Protein AF-A0A0W8DNB0-F1 (afdb_monomer_lite)

Radius of gyration: 49.05 Å; chains: 1; bounding box: 120×96×160 Å

pLDDT: mean 82.88, std 13.8, range [30.47, 97.38]

Foldseek 3Di:
DDDDDDDDDDDDDDDDDDDDDDDDDDDDDDDDDDPVVVVVVVVVVVVVVVVVVVLVVCLVCVLVVVLVQLVPKDKAWLAWEWADDDPFKTFIKTKMKIATQDQFKKKKAWWKKWKFAPNHTQWIWIAHIDIDHHGIDIDIRGRIMTTGDDLVRLLVQLLCLQAPQKGKIKIWIFIWMWTAPDNNPDIHIHGRRIRIDIYMWTGQNLQQPKEFQDWAQQVFAQAWGKIWTKIKTARQTSYWYFQPAWFWKFKAQPVVHPPHTFKIKIFHGRHIQHFYFAAAEDPVQCPDDDPDRSGGRIYITIIMMITDLPDLVSLCVQVVCQQVQHKGKMKMFADPPARHPRPSCRSSRHGRIYIYIDGHDPAHQWDDKDWPDKDWDQDDVPCNLFKIKIKTKMKTWGADSNHQNKKKFWDDKWDWWFKDWPNHTQFTKTFPDKDWPGRTHHGTDITIIITTIMGGGPPSRPRVVVVVVVVVPDPDTDMDIGDDMDIDIDGNSQSVNEDPPVVLVCLQCQLVFHKDKDKDAAQDDPPNVPVVVCVVRHGDIDIDIHTHPDPPDAQKADKAWLAKEWEWDFADPVGAAPQGRIWIWIWTKIKIFGDDDPVDPFDKDFFKKWFWWWKAWPVRFTQAIWTDDIFGWDWDPDVRIIIITGGPDITTGHDNDPSNVVRNVVVVVCQQAPAFKIWIWIWADPVVQGDMFTFMQGSSGTSGHGRNTDTDTYIWGGQNNLVVVHKAWPDKAWPDDDPQKTKIKTKIKGFGQTSYKYKDAKDKKFKDAPRFTQFIKIFGIDTGDHNRDIDMTMIMTIGGGDPVRVVVNVVLVVCVVVVPAPVVHHGDMDIDGD

Secondary structure (DSSP, 8-state):
----------------------------------THHHHHHHHHHHHHHHHHHHHHHHHHHHHHHHHHHHHH-EEEEEEEEEEEEETTEEEEEEEEEEEE--SS-EEEPPEEEEEEETTEEEEEEEE--EEE-SEEEEEEEEEEEEEES-HHHHHHHHHHHHHSSEEEEEEEEEEEEEEEEGGGTEEEEEEEEEEEEEEEEE--GGG--EEEEEEE-TT-BTTB-EEEEEEEEE--SSEEEE---SBEEEEE-GGG-TT-EEEEEEE-TT--B---TTSBPPHHHHT--SSS--SBSEEEEEEEEEE-TT-HHHHHHHHHHHHTT--EEEEEEE-SS-SBS-HHHHHHHTT-EEEEEEPPPSS-SEEEEEEEEEEEPPPPTT-TTTEEEEEEEEEEEEE-TT-TTS-EEEEEEEEEEEEEETTEEEEEEEEEEEEES--EE-SEEEEEEEEEEEEEEGGGGHHHHHHHHHHTT-S---EEEEEEEEEEEEETTSTT-B--HHHHHHHHHHHTT--EEEEEE----S-TT-HHHHHHHTT-EEEEEE--S-TT--SEEEEEEEEEEEEEEEPPTTS--SS-SEEEEEEEEEEEEE---TT-----EEEEEEEEEEEE-TT--EEEEEE---EEEEEE-STT-EEEEE--S-EEEE--SHHHHHHHHHHHHHHHH-SSEEE-EEE--TTTT-EEEEEEEETTEEEE---B--EE--EEE--GGGBTTBPEEEEEEEEEEETTEEEEEEEEEEE--SSEEEEEEEEEEEEEETTEEEEEEEEEEEEE--TT-EEEEEEEEEE---TTTHHHHHHHHHHHHTT--BTTBPPP-EEE--

Structure (mmCIF, N/CA/C/O backbone):
data_AF-A0A0W8DNB0-F1
#
_entry.id   AF-A0A0W8DNB0-F1
#
loop_
_atom_site.group_PDB
_atom_site.id
_atom_site.type_symbol
_atom_site.label_atom_id
_atom_site.label_alt_id
_atom_site.label_comp_id
_atom_site.label_asym_id
_atom_site.label_entity_id
_atom_site.label_seq_id
_atom_site.pdbx_PDB_ins_code
_atom_site.Cartn_x
_atom_site.Cartn_y
_atom_site.Cartn_z
_atom_site.occupancy
_atom_site.B_iso_or_equiv
_atom_site.auth_seq_id
_atom_site.auth_comp_id
_atom_site.auth_asym_id
_atom_site.auth_atom_id
_atom_site.pdbx_PDB_model_num
ATOM 1 N N . MET A 1 1 ? -67.994 36.154 19.425 1.00 36.25 1 MET A N 1
ATOM 2 C CA . MET A 1 1 ? -67.896 34.741 19.024 1.00 36.25 1 MET A CA 1
ATOM 3 C C . MET A 1 1 ? -67.054 34.034 20.073 1.00 36.25 1 MET A C 1
ATOM 5 O O . MET A 1 1 ? -65.866 33.839 19.853 1.00 36.25 1 MET A O 1
ATOM 9 N N . GLU A 1 2 ? -67.539 33.910 21.318 1.00 32.44 2 GLU A N 1
ATOM 10 C CA . GLU A 1 2 ? -68.837 33.297 21.737 1.00 32.44 2 GLU A CA 1
ATOM 11 C C . GLU A 1 2 ? -68.783 31.785 21.433 1.00 32.44 2 GLU A C 1
ATOM 13 O O . GLU A 1 2 ? -68.418 31.424 20.315 1.00 32.44 2 GLU A O 1
ATOM 18 N N . ASP A 1 3 ? -68.984 30.859 22.377 1.00 34.81 3 ASP A N 1
ATOM 19 C CA . ASP A 1 3 ? -69.697 30.895 23.677 1.00 34.81 3 ASP A CA 1
ATOM 20 C C . ASP A 1 3 ? -69.037 29.959 24.726 1.00 34.81 3 ASP A C 1
ATOM 22 O O . ASP A 1 3 ? -68.178 29.158 24.354 1.00 34.81 3 ASP A O 1
ATOM 26 N N . GLU A 1 4 ? -69.445 29.855 26.002 1.00 36.34 4 GLU A N 1
ATOM 27 C CA . GLU A 1 4 ? -69.927 30.776 27.069 1.00 36.34 4 GLU A CA 1
ATOM 28 C C . GLU A 1 4 ? -70.228 29.891 28.326 1.00 36.34 4 GLU A C 1
ATOM 30 O O . GLU A 1 4 ? -70.378 28.681 28.156 1.00 36.34 4 GLU A O 1
ATOM 35 N N . LEU A 1 5 ? -70.377 30.475 29.538 1.00 33.81 5 LEU A N 1
ATOM 36 C CA . LEU A 1 5 ? -71.023 29.894 30.758 1.00 33.81 5 LEU A CA 1
ATOM 37 C C . LEU A 1 5 ? -70.303 28.669 31.421 1.00 33.81 5 LEU A C 1
ATOM 39 O O . LEU A 1 5 ? -69.707 27.844 30.740 1.00 33.81 5 LEU A O 1
ATOM 43 N N . ASP A 1 6 ? -70.298 28.378 32.735 1.00 34.47 6 ASP A N 1
ATOM 44 C CA . ASP A 1 6 ? -70.743 29.000 34.010 1.00 34.47 6 ASP A CA 1
ATOM 45 C C . ASP A 1 6 ? -70.185 28.123 35.190 1.00 34.47 6 ASP A C 1
ATOM 47 O O . ASP A 1 6 ? -69.658 27.043 34.919 1.00 34.47 6 ASP A O 1
ATOM 51 N N . LEU A 1 7 ? -70.222 28.407 36.510 1.00 35.59 7 LEU A N 1
ATOM 52 C CA . LEU A 1 7 ? -70.655 29.537 37.364 1.00 35.59 7 LEU A CA 1
ATOM 53 C C . LEU A 1 7 ? -69.947 29.425 38.752 1.00 35.59 7 LEU A C 1
ATOM 55 O O . LEU A 1 7 ? -69.983 28.347 39.337 1.00 35.59 7 LEU A O 1
ATOM 59 N N . ASP A 1 8 ? -69.413 30.536 39.289 1.00 34.78 8 ASP A N 1
ATOM 60 C CA . ASP A 1 8 ? -69.396 30.941 40.729 1.00 34.78 8 ASP A CA 1
ATOM 61 C C . ASP A 1 8 ? -68.816 30.002 41.856 1.00 34.78 8 ASP A C 1
ATOM 63 O O . ASP A 1 8 ? -68.403 28.874 41.623 1.00 34.78 8 ASP A O 1
ATOM 67 N N . GLU A 1 9 ? -68.628 30.415 43.129 1.00 33.94 9 GLU A N 1
ATOM 68 C CA . GLU A 1 9 ? -69.087 31.635 43.821 1.00 33.94 9 GLU A CA 1
ATOM 69 C C . GLU A 1 9 ? -68.083 32.252 44.835 1.00 33.94 9 GLU A C 1
ATOM 71 O O . GLU A 1 9 ? -67.650 31.616 45.792 1.00 33.94 9 GLU A O 1
ATOM 76 N N . ARG A 1 10 ? -67.786 33.540 44.602 1.00 31.64 10 ARG A N 1
ATOM 77 C CA . ARG A 1 10 ? -67.569 34.710 45.500 1.00 31.64 10 ARG A CA 1
ATOM 78 C C . ARG A 1 10 ? -66.739 34.689 46.804 1.00 31.64 10 ARG A C 1
ATOM 80 O O . ARG A 1 10 ? -66.496 33.717 47.504 1.00 31.64 10 ARG A O 1
ATOM 87 N N . VAL A 1 11 ? -66.312 35.917 47.115 1.00 31.69 11 VAL A N 1
ATOM 88 C CA . VAL A 1 11 ? -65.321 36.364 48.106 1.00 31.69 11 VAL A CA 1
ATOM 89 C C . VAL A 1 11 ? -65.867 37.612 48.846 1.00 31.69 11 VAL A C 1
ATOM 91 O O . VAL A 1 11 ? -66.851 38.215 48.421 1.00 31.69 11 VAL A O 1
ATOM 94 N N . THR A 1 12 ? -65.146 38.060 49.885 1.00 31.52 12 THR A N 1
ATOM 95 C CA . THR A 1 12 ? -65.123 39.414 50.511 1.00 31.52 12 THR A CA 1
ATOM 96 C C . THR A 1 12 ? -66.127 39.807 51.616 1.00 31.52 12 THR A C 1
ATOM 98 O O . THR A 1 12 ? -67.247 40.222 51.365 1.00 31.52 12 THR A O 1
ATOM 101 N N . ALA A 1 13 ? -65.567 39.855 52.836 1.00 32.84 13 ALA A N 1
ATOM 102 C CA . ALA A 1 13 ? -65.412 41.039 53.705 1.00 32.84 13 ALA A CA 1
ATOM 103 C C . ALA A 1 13 ? -66.619 41.755 54.351 1.00 32.84 13 ALA A C 1
ATOM 105 O O . ALA A 1 13 ? -67.409 42.404 53.677 1.00 32.84 13 ALA A O 1
ATOM 106 N N . GLN A 1 14 ? -66.565 41.857 55.692 1.00 31.17 14 GLN A N 1
ATOM 107 C CA . GLN A 1 14 ? -66.915 43.071 56.452 1.00 31.17 14 GLN A CA 1
ATOM 108 C C . GLN A 1 14 ? -66.331 43.063 57.889 1.00 31.17 14 GLN A C 1
ATOM 110 O O . GLN A 1 14 ? -66.313 42.042 58.570 1.00 31.17 14 GLN A O 1
ATOM 115 N N . GLN A 1 15 ? -65.850 44.227 58.335 1.00 35.84 15 GLN A N 1
ATOM 116 C CA . GLN A 1 15 ? -65.721 44.669 59.744 1.00 35.84 15 GLN A CA 1
ATOM 117 C C . GLN A 1 15 ? -67.082 45.307 60.172 1.00 35.84 15 GLN A C 1
ATOM 119 O O . GLN A 1 15 ? -67.844 45.585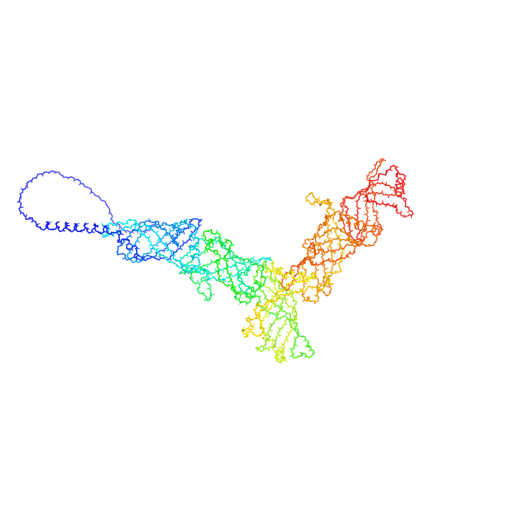 59.240 1.00 35.84 15 GLN A O 1
ATOM 124 N N . PRO A 1 16 ? -67.425 45.618 61.464 1.00 43.97 16 PRO A N 1
ATOM 125 C CA . PRO A 1 16 ? -66.554 46.363 62.405 1.00 43.97 16 PRO A CA 1
ATOM 126 C C . PRO A 1 16 ? -66.840 46.329 63.953 1.00 43.97 16 PRO A C 1
ATOM 128 O O . PRO A 1 16 ? -67.740 45.662 64.440 1.00 43.97 16 PRO A O 1
ATOM 131 N N . LEU A 1 17 ? -66.057 47.145 64.690 1.00 30.98 17 LEU A N 1
ATOM 132 C CA . LEU A 1 17 ? -66.393 48.026 65.848 1.00 30.98 17 LEU A CA 1
ATOM 133 C C . LEU A 1 17 ? -66.924 47.527 67.232 1.00 30.98 17 LEU A C 1
ATOM 135 O O . LEU A 1 17 ? -68.059 47.100 67.375 1.00 30.98 17 LEU A O 1
ATOM 139 N N . LEU A 1 18 ? -66.115 47.865 68.260 1.00 32.38 18 LEU A N 1
ATOM 140 C CA . LEU A 1 18 ? -66.414 48.558 69.546 1.00 32.38 18 LEU A CA 1
ATOM 141 C C . LEU A 1 18 ? -67.407 47.992 70.602 1.00 32.38 18 LEU A C 1
ATOM 143 O O . LEU A 1 18 ? -68.590 47.799 70.353 1.00 32.38 18 LEU A O 1
ATOM 147 N N . GLY A 1 19 ? -66.934 47.923 71.859 1.00 30.47 19 GLY A N 1
ATOM 148 C CA . GLY A 1 19 ? -67.726 47.794 73.096 1.00 30.47 19 GLY A CA 1
ATOM 149 C C . GLY A 1 19 ? -66.872 48.116 74.340 1.00 30.47 19 GLY A C 1
ATOM 150 O O . GLY A 1 19 ? -65.692 47.771 74.364 1.00 30.47 19 GLY A O 1
ATOM 151 N N . LEU A 1 20 ? -67.429 48.816 75.338 1.00 31.77 20 LEU A N 1
ATOM 152 C CA . LEU A 1 20 ? -66.705 49.465 76.450 1.00 31.77 20 LEU A CA 1
ATOM 153 C C . LEU A 1 20 ? -67.283 49.094 77.837 1.00 31.77 20 LEU A C 1
ATOM 155 O O . LEU A 1 20 ? -68.496 49.048 77.980 1.00 31.77 20 LEU A O 1
ATOM 159 N N . HIS A 1 21 ? -66.377 48.947 78.815 1.00 31.14 21 HIS A N 1
ATOM 160 C CA . HIS A 1 21 ? -66.496 49.122 80.284 1.00 31.14 21 HIS A CA 1
ATOM 161 C C . HIS A 1 21 ? -67.485 48.324 81.183 1.00 31.14 21 HIS A C 1
ATOM 163 O O . HIS A 1 21 ? -68.655 48.128 80.883 1.00 31.14 21 HIS A O 1
ATOM 169 N N . ASP A 1 22 ? -66.913 48.009 82.356 1.00 32.94 22 ASP A N 1
ATOM 170 C CA . ASP A 1 22 ? -67.428 47.991 83.739 1.00 32.94 22 ASP A CA 1
ATOM 171 C C . ASP A 1 22 ? -68.270 46.873 84.404 1.00 32.94 22 ASP A C 1
ATOM 173 O O . ASP A 1 22 ? -69.159 46.238 83.845 1.00 32.94 22 ASP A O 1
ATOM 177 N N . ASP A 1 23 ? -67.894 46.734 85.686 1.00 32.09 23 ASP A N 1
ATOM 178 C CA . ASP A 1 23 ? -68.572 46.284 86.908 1.00 32.09 23 ASP A CA 1
ATOM 179 C C . ASP A 1 23 ? -68.995 44.819 87.165 1.00 32.09 23 ASP A C 1
ATOM 181 O O . ASP A 1 23 ? -70.079 44.355 86.830 1.00 32.09 23 ASP A O 1
ATOM 185 N N . ASP A 1 24 ? -68.119 44.172 87.952 1.00 33.66 24 ASP A N 1
ATOM 186 C CA . ASP A 1 24 ? -68.368 43.669 89.323 1.00 33.66 24 ASP A CA 1
ATOM 187 C C . ASP A 1 24 ? -69.377 42.513 89.591 1.00 33.66 24 ASP A C 1
ATOM 189 O O . ASP A 1 24 ? -70.189 42.077 88.784 1.00 33.66 24 ASP A O 1
ATOM 193 N N . TYR A 1 25 ? -69.280 42.005 90.822 1.00 32.94 25 TYR A N 1
ATOM 194 C CA . TYR A 1 25 ? -70.152 41.075 91.537 1.00 32.94 25 TYR A CA 1
ATOM 195 C C . TYR A 1 25 ? -69.929 39.558 91.378 1.00 32.94 25 TYR A C 1
ATOM 197 O O . TYR A 1 25 ? -70.536 38.827 90.597 1.00 32.94 25 TYR A O 1
ATOM 205 N N . ASN A 1 26 ? -69.101 39.049 92.290 1.00 40.59 26 ASN A N 1
ATOM 206 C CA . ASN A 1 26 ? -68.898 37.635 92.603 1.00 40.59 26 ASN A CA 1
ATOM 207 C C . ASN A 1 26 ? -70.011 37.102 93.532 1.00 40.59 26 ASN A C 1
ATOM 209 O O . ASN A 1 26 ? -70.263 37.706 94.576 1.00 40.59 26 ASN A O 1
ATOM 213 N N . PRO A 1 27 ? -70.566 35.900 93.276 1.00 43.16 27 PRO A N 1
ATOM 214 C CA . PRO A 1 27 ? -70.722 34.984 94.408 1.00 43.16 27 PRO A CA 1
ATOM 215 C C . PRO A 1 27 ? -70.346 33.519 94.115 1.00 43.16 27 PRO A C 1
ATOM 217 O O . PRO A 1 27 ? -71.061 32.756 93.467 1.00 43.16 27 PRO A O 1
ATOM 220 N N . ARG A 1 28 ? -69.236 33.106 94.737 1.00 43.56 28 ARG A N 1
ATOM 221 C CA . ARG A 1 28 ? -68.902 31.764 95.259 1.00 43.56 28 ARG A CA 1
ATOM 222 C C . ARG A 1 28 ? -69.912 30.635 94.956 1.00 43.56 28 ARG A C 1
ATOM 224 O O . ARG A 1 28 ? -70.885 30.449 95.686 1.00 43.56 28 ARG A O 1
ATOM 231 N N . LYS A 1 29 ? -69.530 29.707 94.070 1.00 37.59 29 LYS A N 1
ATOM 232 C CA . LYS A 1 29 ? -69.921 28.286 94.180 1.00 37.59 29 LYS A CA 1
ATOM 233 C C . LYS A 1 29 ? -68.687 27.394 94.319 1.00 37.59 29 LYS A C 1
ATOM 235 O O . LYS A 1 29 ? -67.777 27.431 93.496 1.00 37.59 29 LYS A O 1
ATOM 240 N N . ARG A 1 30 ? -68.667 26.569 95.373 1.00 46.84 30 ARG A N 1
ATOM 241 C CA . ARG A 1 30 ? -67.718 25.453 95.522 1.00 46.84 30 ARG A CA 1
ATOM 242 C C . ARG A 1 30 ? -67.986 24.424 94.419 1.00 46.84 30 ARG A C 1
ATOM 244 O O . ARG A 1 30 ? -69.111 23.948 94.315 1.00 46.84 30 ARG A O 1
ATOM 251 N N . SER A 1 31 ? -66.955 24.003 93.690 1.00 39.84 31 SER A N 1
ATOM 252 C CA . SER A 1 31 ? -66.934 22.685 93.044 1.00 39.84 31 SER A CA 1
ATOM 253 C C . SER A 1 31 ? -65.500 22.164 92.902 1.00 39.84 31 SER A C 1
ATOM 255 O O . SER A 1 31 ? -64.541 22.934 92.852 1.00 39.84 31 SER A O 1
ATOM 257 N N . ASN A 1 32 ? -65.363 20.842 92.933 1.00 44.62 32 ASN A N 1
ATOM 258 C CA . ASN A 1 32 ? -64.129 20.106 93.204 1.00 44.62 32 ASN A CA 1
ATOM 259 C C . ASN A 1 32 ? -62.984 20.353 92.204 1.00 44.62 32 ASN A C 1
ATOM 261 O O . ASN A 1 32 ? -63.179 20.353 90.991 1.00 44.62 32 ASN A O 1
ATOM 265 N N . LYS A 1 33 ? -61.744 20.404 92.719 1.00 53.56 33 LYS A N 1
ATOM 266 C CA . LYS A 1 33 ? -60.528 20.213 91.908 1.00 53.56 33 LYS A CA 1
ATOM 267 C C . LYS A 1 33 ? -60.535 18.799 91.298 1.00 53.56 33 LYS A C 1
ATOM 269 O O . LYS A 1 33 ? -60.496 17.836 92.067 1.00 53.56 33 LYS A O 1
ATOM 274 N N . PRO A 1 34 ? -60.473 18.625 89.965 1.00 49.12 34 PRO A N 1
ATOM 275 C CA . PRO A 1 34 ? -60.280 17.308 89.373 1.00 49.12 34 PRO A CA 1
ATOM 276 C C . PRO A 1 34 ? -58.808 16.884 89.504 1.00 49.12 34 PRO A C 1
ATOM 278 O O . PRO A 1 34 ? -57.924 17.366 88.792 1.00 49.12 34 PRO A O 1
ATOM 281 N N . TRP A 1 35 ? -58.560 15.932 90.405 1.00 50.34 35 TRP A N 1
ATOM 282 C CA . TRP A 1 35 ? -57.269 15.265 90.661 1.00 50.34 35 TRP A CA 1
ATOM 283 C C . TRP A 1 35 ? -56.578 14.715 89.391 1.00 50.34 35 TRP A C 1
ATOM 285 O O . TRP A 1 35 ? -55.348 14.640 89.331 1.00 50.34 35 TRP A O 1
ATOM 295 N N . TYR A 1 36 ? -57.351 14.447 88.334 1.00 53.25 36 TYR A N 1
ATOM 296 C CA . TYR A 1 36 ? -56.880 14.024 87.013 1.00 53.25 36 TYR A CA 1
ATOM 297 C C . TYR A 1 36 ? -55.858 14.978 86.362 1.00 53.25 36 TYR A C 1
ATOM 299 O O . TYR A 1 36 ? -54.862 14.501 85.821 1.00 53.25 36 TYR A O 1
ATOM 307 N N . ARG A 1 37 ? -56.019 16.312 86.456 1.00 53.62 37 ARG A N 1
ATOM 308 C CA . ARG A 1 37 ? -55.112 17.259 85.762 1.00 53.62 37 ARG A CA 1
ATOM 309 C C . ARG A 1 37 ? -53.660 17.183 86.250 1.00 53.62 37 ARG A C 1
ATOM 311 O O . ARG A 1 37 ? -52.755 17.376 85.445 1.00 53.62 37 ARG A O 1
ATOM 318 N N . ARG A 1 38 ? -53.417 16.862 87.530 1.00 55.12 38 ARG A N 1
ATOM 319 C CA . ARG A 1 38 ? -52.048 16.659 88.041 1.00 55.12 38 ARG A CA 1
ATOM 320 C C . ARG A 1 38 ? -51.444 15.347 87.550 1.00 55.12 38 ARG A C 1
ATOM 322 O O . ARG A 1 38 ? -50.300 15.374 87.124 1.00 55.12 38 ARG A O 1
ATOM 329 N N . ARG A 1 39 ? -52.203 14.241 87.539 1.00 54.66 39 ARG A N 1
ATOM 330 C CA . ARG A 1 39 ? -51.721 12.965 86.976 1.00 54.66 39 ARG A CA 1
ATOM 331 C C . ARG A 1 39 ? -51.447 13.070 85.478 1.00 54.66 39 ARG A C 1
ATOM 333 O O . ARG A 1 39 ? -50.405 12.598 85.042 1.00 54.66 39 ARG A O 1
ATOM 340 N N . LEU A 1 40 ? -52.317 13.735 84.714 1.00 54.38 40 LEU A N 1
ATOM 341 C CA . LEU A 1 40 ? -52.088 13.965 83.288 1.00 54.38 40 LEU A CA 1
ATOM 342 C C . LEU A 1 40 ? -50.825 14.809 83.059 1.00 54.38 40 LEU A C 1
ATOM 344 O O . LEU A 1 40 ? -49.989 14.405 82.266 1.00 54.38 40 LEU A O 1
ATOM 348 N N . ALA A 1 41 ? -50.635 15.902 83.810 1.00 60.34 41 ALA A N 1
ATOM 349 C CA . ALA A 1 41 ? -49.441 16.749 83.712 1.00 60.34 41 ALA A CA 1
ATOM 350 C C . ALA A 1 41 ? -48.139 16.050 84.155 1.00 60.34 41 ALA A C 1
ATOM 352 O O . ALA A 1 41 ? -47.088 16.290 83.568 1.00 60.34 41 ALA A O 1
ATOM 353 N N . THR A 1 42 ? -48.176 15.169 85.163 1.00 63.06 42 THR A N 1
ATOM 354 C CA . THR A 1 42 ? -46.996 14.369 85.534 1.00 63.06 42 THR A CA 1
ATOM 355 C C . THR A 1 42 ? -46.725 13.251 84.536 1.00 63.06 42 THR A C 1
ATOM 357 O O . THR A 1 42 ? -45.566 12.961 84.278 1.00 63.06 42 THR A O 1
ATOM 360 N N . VAL A 1 43 ? -47.757 12.639 83.944 1.00 67.88 43 VAL A N 1
ATOM 361 C CA . VAL A 1 43 ? -47.581 11.618 82.900 1.00 67.88 43 VAL A CA 1
ATOM 362 C C . VAL A 1 43 ? -47.047 12.254 81.618 1.00 67.88 43 VAL A C 1
ATOM 364 O O . VAL A 1 43 ? -46.068 11.750 81.084 1.00 67.88 43 VAL A O 1
ATOM 367 N N . THR A 1 44 ? -47.587 13.387 81.157 1.00 67.44 44 THR A N 1
ATOM 368 C CA . THR A 1 44 ? -47.017 14.105 80.004 1.00 67.44 44 THR A CA 1
ATOM 369 C C . THR A 1 44 ? -45.630 14.660 80.308 1.00 67.44 44 THR A C 1
ATOM 371 O O . THR A 1 44 ? -44.764 14.576 79.448 1.00 67.44 44 THR A O 1
ATOM 374 N N . GLY A 1 45 ? -45.372 15.147 81.526 1.00 68.94 45 GLY A N 1
ATOM 375 C CA . GLY A 1 45 ? -44.038 15.568 81.961 1.00 68.94 45 GLY A CA 1
ATOM 376 C C . GLY A 1 45 ? -43.015 14.429 81.939 1.00 68.94 45 GLY A C 1
ATOM 377 O O . GLY A 1 45 ? -41.942 14.590 81.368 1.00 68.94 45 GLY A O 1
ATOM 378 N N . VAL A 1 46 ? -43.354 13.257 82.488 1.00 74.69 46 VAL A N 1
ATOM 379 C CA . VAL A 1 46 ? -42.494 12.060 82.450 1.00 74.69 46 VAL A CA 1
ATOM 380 C C . VAL A 1 46 ? -42.321 11.547 81.021 1.00 74.69 46 VAL A C 1
ATOM 382 O O . VAL A 1 46 ? -41.200 11.234 80.640 1.00 74.69 46 VAL A O 1
ATOM 385 N N . VAL A 1 47 ? -43.378 11.518 80.203 1.00 76.50 47 VAL A N 1
ATOM 386 C CA . VAL A 1 47 ? -43.283 11.144 78.781 1.00 76.50 47 VAL A CA 1
ATOM 387 C C . VAL A 1 47 ? -42.377 12.113 78.023 1.00 76.50 47 VAL A C 1
ATOM 389 O O . VAL A 1 47 ? -41.495 11.657 77.312 1.00 76.50 47 VAL A O 1
ATOM 392 N N . LEU A 1 48 ? -42.504 13.429 78.219 1.00 77.00 48 LEU A N 1
ATOM 393 C CA . LEU A 1 48 ? -41.620 14.427 77.605 1.00 77.00 48 LEU A CA 1
ATOM 394 C C . LEU A 1 48 ? -40.166 14.292 78.077 1.00 77.00 48 LEU A C 1
ATOM 396 O O . LEU A 1 48 ? -39.256 14.454 77.270 1.00 77.00 48 LEU A O 1
ATOM 400 N N . LEU A 1 49 ? -39.932 13.952 79.347 1.00 78.50 49 LEU A N 1
ATOM 401 C CA . LEU A 1 49 ? -38.590 13.731 79.895 1.00 78.50 49 LEU A CA 1
ATOM 402 C C . LEU A 1 49 ? -37.972 12.434 79.338 1.00 78.50 49 LEU A C 1
ATOM 404 O O . LEU A 1 49 ? -36.812 12.431 78.937 1.00 78.50 49 LEU A O 1
ATOM 408 N N . VAL A 1 50 ? -38.758 11.360 79.207 1.00 79.62 50 VAL A N 1
ATOM 409 C CA . VAL A 1 50 ? -38.347 10.103 78.555 1.00 79.62 50 VAL A CA 1
ATOM 410 C C . VAL A 1 50 ? -38.116 10.300 77.053 1.00 79.62 50 VAL A C 1
ATOM 412 O O . VAL A 1 50 ? -37.125 9.794 76.535 1.00 79.62 50 VAL A O 1
ATOM 415 N N . CYS A 1 51 ? -38.955 11.074 76.358 1.00 76.56 51 CYS A N 1
ATOM 416 C CA . CYS A 1 51 ? -38.753 11.463 74.959 1.00 76.56 51 CYS A CA 1
ATOM 417 C C . CYS A 1 51 ? -37.524 12.366 74.777 1.00 76.56 51 CYS A C 1
ATOM 419 O O . CYS A 1 51 ? -36.806 12.225 73.793 1.00 76.56 51 CYS A O 1
ATOM 421 N N . GLY A 1 52 ? -37.245 13.268 75.722 1.00 76.81 52 GLY A N 1
ATOM 422 C CA . GLY A 1 52 ? -36.044 14.103 75.724 1.00 76.81 52 GLY A CA 1
ATOM 423 C C . GLY A 1 52 ? -34.771 13.288 75.963 1.00 76.81 52 GLY A C 1
ATOM 424 O O . GLY A 1 52 ? -33.795 13.441 75.232 1.00 76.81 52 GLY A O 1
ATOM 425 N N . LEU A 1 53 ? -34.792 12.365 76.929 1.00 78.62 53 LEU A N 1
ATOM 426 C CA . LEU A 1 53 ? -33.687 11.438 77.190 1.00 78.62 53 LEU A CA 1
ATOM 427 C C . LEU A 1 53 ? -33.454 10.483 76.015 1.00 78.62 53 LEU A C 1
ATOM 429 O O . LEU A 1 53 ? -32.309 10.298 75.609 1.00 78.62 53 LEU A O 1
ATOM 433 N N . SER A 1 54 ? -34.507 9.909 75.427 1.00 75.56 54 SER A N 1
ATOM 434 C CA . SER A 1 54 ? -34.363 9.038 74.258 1.00 75.56 54 SER A CA 1
ATOM 435 C C . SER A 1 54 ? -33.900 9.814 73.024 1.00 75.56 54 SER A C 1
ATOM 437 O O . SER A 1 54 ? -33.032 9.320 72.308 1.00 75.56 54 SER A O 1
ATOM 439 N N . TYR A 1 55 ? -34.357 11.056 72.821 1.00 79.94 55 TYR A N 1
ATOM 440 C CA . TYR A 1 55 ? -33.806 11.952 71.802 1.00 79.94 55 TYR A CA 1
ATOM 441 C C . TYR A 1 55 ? -32.310 12.220 72.023 1.00 79.94 55 TYR A C 1
ATOM 443 O O . TYR A 1 55 ? -31.538 12.104 71.076 1.00 79.94 55 TYR A O 1
ATOM 451 N N . LEU A 1 56 ? -31.870 12.508 73.254 1.00 77.50 56 LEU A N 1
ATOM 452 C CA . LEU A 1 56 ? -30.450 12.711 73.571 1.00 77.50 56 LEU A CA 1
ATOM 453 C C . LEU A 1 56 ? -29.609 11.447 73.330 1.00 77.50 56 LEU A C 1
ATOM 455 O O . LEU A 1 56 ? -28.529 11.537 72.747 1.00 77.50 56 LEU A O 1
ATOM 459 N N . VAL A 1 57 ? -30.107 10.265 73.709 1.00 80.44 57 VAL A N 1
ATOM 460 C CA . VAL A 1 57 ? -29.427 8.979 73.462 1.00 80.44 57 VAL A CA 1
ATOM 461 C C . VAL A 1 57 ? -29.336 8.677 71.962 1.00 80.44 57 VAL A C 1
ATOM 463 O O . VAL A 1 57 ? -28.257 8.349 71.469 1.00 80.44 57 VAL A O 1
ATOM 466 N N . VAL A 1 58 ? -30.431 8.830 71.213 1.00 77.44 58 VAL A N 1
ATOM 467 C CA . VAL A 1 58 ? -30.456 8.596 69.758 1.00 77.44 58 VAL A CA 1
ATOM 468 C C . VAL A 1 58 ? -29.586 9.619 69.022 1.00 77.44 58 VAL A C 1
ATOM 470 O O . VAL A 1 58 ? -28.804 9.233 68.157 1.00 77.44 58 VAL A O 1
ATOM 473 N N . SER A 1 59 ? -29.647 10.897 69.403 1.00 76.69 59 SER A N 1
ATOM 474 C CA . SER A 1 59 ? -28.803 11.966 68.854 1.00 76.69 59 SER A CA 1
ATOM 475 C C . SER A 1 59 ? -27.315 11.733 69.148 1.00 76.69 59 SER A C 1
ATOM 477 O O . SER A 1 59 ? -26.480 11.900 68.266 1.00 76.69 59 SER A O 1
ATOM 479 N N . SER A 1 60 ? -26.965 11.223 70.334 1.00 81.31 60 SER A N 1
ATOM 480 C CA . SER A 1 60 ? -25.587 10.831 70.670 1.00 81.31 60 SER A CA 1
ATOM 481 C C . SER A 1 60 ? -25.068 9.660 69.820 1.00 81.31 60 SER A C 1
ATOM 483 O O . SER A 1 60 ? -23.888 9.628 69.469 1.00 81.31 60 SER A O 1
ATOM 485 N N . GLN A 1 61 ? -25.927 8.698 69.464 1.00 83.62 61 GLN A N 1
ATOM 486 C CA . GLN A 1 61 ? -25.536 7.536 68.655 1.00 83.62 61 GLN A CA 1
ATOM 487 C C . GLN A 1 61 ? -25.728 7.734 67.141 1.00 83.62 61 GLN A C 1
ATOM 489 O O . GLN A 1 61 ? -25.314 6.864 66.368 1.00 83.62 61 GLN A O 1
ATOM 494 N N . ILE A 1 62 ? -26.301 8.858 66.687 1.00 82.56 62 ILE A N 1
ATOM 495 C CA . ILE A 1 62 ? -26.713 9.040 65.285 1.00 82.56 62 ILE A CA 1
ATOM 496 C C . ILE A 1 62 ? -25.555 8.882 64.297 1.00 82.56 62 ILE A C 1
ATOM 498 O O . ILE A 1 62 ? -25.713 8.235 63.267 1.00 82.56 62 ILE A O 1
ATOM 502 N N . THR A 1 63 ? -24.364 9.369 64.647 1.00 83.69 63 THR A N 1
ATOM 503 C CA . THR A 1 63 ? -23.143 9.250 63.837 1.00 83.69 63 THR A CA 1
ATOM 504 C C . THR A 1 63 ? -22.730 7.794 63.622 1.00 83.69 63 THR A C 1
ATOM 506 O O . THR A 1 63 ? -22.347 7.413 62.516 1.00 83.69 63 THR A O 1
ATOM 509 N N . ARG A 1 64 ? -22.859 6.939 64.645 1.00 85.12 64 ARG A N 1
ATOM 510 C CA . ARG A 1 64 ? -22.594 5.493 64.528 1.00 85.12 64 ARG A CA 1
ATOM 511 C C . ARG A 1 64 ? -23.665 4.782 63.705 1.00 85.12 64 ARG A C 1
ATOM 513 O O . ARG A 1 64 ? -23.319 3.948 62.872 1.00 85.12 64 ARG A O 1
ATOM 520 N N . ILE A 1 65 ? -24.938 5.133 63.902 1.00 83.81 65 ILE A N 1
ATOM 521 C CA . ILE A 1 65 ? -26.068 4.581 63.137 1.00 83.81 65 ILE A CA 1
ATOM 522 C C . ILE A 1 65 ? -25.923 4.939 61.651 1.00 83.81 65 ILE A C 1
ATOM 524 O O . ILE A 1 65 ? -25.985 4.051 60.807 1.00 83.81 65 ILE A O 1
ATOM 528 N N . ALA A 1 66 ? -25.639 6.205 61.335 1.00 84.25 66 ALA A N 1
ATOM 529 C CA . ALA A 1 66 ? -25.402 6.683 59.975 1.00 84.25 66 ALA A CA 1
ATOM 530 C C . ALA A 1 66 ? -24.178 6.010 59.331 1.00 84.25 66 ALA A C 1
ATOM 532 O O . ALA A 1 66 ? -24.260 5.553 58.194 1.00 84.25 66 ALA A O 1
ATOM 533 N N . THR A 1 67 ? -23.069 5.871 60.068 1.00 85.75 67 THR A N 1
ATOM 534 C CA . THR A 1 67 ? -21.860 5.187 59.569 1.00 85.75 67 THR A CA 1
ATOM 535 C C . THR A 1 67 ? -22.140 3.712 59.268 1.00 85.75 67 THR A C 1
ATOM 537 O O . THR A 1 67 ? -21.718 3.214 58.227 1.00 85.75 67 THR A O 1
ATOM 540 N N . LYS A 1 68 ? -22.890 3.009 60.132 1.00 85.75 68 LYS A N 1
ATOM 541 C CA . LYS A 1 68 ? -23.310 1.626 59.868 1.00 85.75 68 LYS A CA 1
ATOM 542 C C . LYS A 1 68 ? -24.260 1.540 58.671 1.00 85.75 68 LYS A C 1
ATOM 544 O O . LYS A 1 68 ? -24.010 0.739 57.783 1.00 85.75 68 LYS A O 1
ATOM 549 N N . ALA A 1 69 ? -25.282 2.393 58.595 1.00 85.00 69 ALA A N 1
ATOM 550 C CA . ALA A 1 69 ? -26.217 2.412 57.471 1.00 85.00 69 ALA A CA 1
ATOM 551 C C . ALA A 1 69 ? -25.498 2.634 56.129 1.00 85.00 69 ALA A C 1
ATOM 553 O O . ALA A 1 69 ? -25.751 1.905 55.176 1.00 85.00 69 ALA A O 1
ATOM 554 N N . ILE A 1 70 ? -24.547 3.576 56.072 1.00 86.81 70 ILE A N 1
ATOM 555 C CA . ILE A 1 70 ? -23.697 3.808 54.896 1.00 86.81 70 ILE A CA 1
ATOM 556 C C . ILE A 1 70 ? -22.756 2.626 54.628 1.00 86.81 70 ILE A C 1
ATOM 558 O O . ILE A 1 70 ? -22.535 2.285 53.470 1.00 86.81 70 ILE A O 1
ATOM 562 N N . LYS A 1 71 ? -22.215 1.951 55.651 1.00 85.94 71 LYS A N 1
ATOM 563 C CA . LYS A 1 71 ? -21.404 0.737 55.456 1.00 85.94 71 LYS A CA 1
ATOM 564 C C . LYS A 1 71 ? -22.227 -0.423 54.884 1.00 85.94 71 LYS A C 1
ATOM 566 O O . LYS A 1 71 ? -21.717 -1.126 54.014 1.00 85.94 71 LYS A O 1
ATOM 571 N N . ASP A 1 72 ? -23.479 -0.556 55.302 1.00 87.62 72 ASP A N 1
ATOM 572 C CA . ASP A 1 72 ? -24.377 -1.648 54.922 1.00 87.62 72 ASP A CA 1
ATOM 573 C C . ASP A 1 72 ? -25.103 -1.397 53.576 1.00 87.62 72 ASP A C 1
ATOM 575 O O . ASP A 1 72 ? -25.690 -2.328 53.028 1.00 87.62 72 ASP A O 1
ATOM 579 N N . THR A 1 73 ? -25.058 -0.184 52.994 1.00 88.25 73 THR A N 1
ATOM 580 C CA . THR A 1 73 ? -25.629 0.054 51.649 1.00 88.25 73 THR A CA 1
ATOM 581 C C . THR A 1 73 ? -24.858 -0.670 50.544 1.00 88.25 73 THR A C 1
ATOM 583 O O . THR A 1 73 ? -23.626 -0.652 50.505 1.00 88.25 73 THR A O 1
ATOM 586 N N . VAL A 1 74 ? -25.571 -1.246 49.581 1.00 89.56 74 VAL A N 1
ATOM 587 C CA . VAL A 1 74 ? -24.971 -1.741 48.331 1.00 89.56 74 VAL A CA 1
ATOM 588 C C . VAL A 1 74 ? -25.147 -0.662 47.267 1.00 89.56 74 VAL A C 1
ATOM 590 O O . VAL A 1 74 ? -26.221 -0.074 47.167 1.00 89.56 74 VAL A O 1
ATOM 593 N N . MET A 1 75 ? -24.093 -0.373 46.503 1.00 89.94 75 MET A N 1
ATOM 594 C CA . MET A 1 75 ? -24.113 0.605 45.412 1.00 89.94 75 MET A CA 1
ATOM 595 C C . MET A 1 75 ? -23.700 -0.086 44.111 1.00 89.94 75 MET A C 1
ATOM 597 O O . MET A 1 75 ? -22.699 -0.800 44.089 1.00 89.94 75 MET A O 1
ATOM 601 N N . HIS A 1 76 ? -24.453 0.147 43.042 1.00 90.38 76 HIS A N 1
ATOM 602 C CA . HIS A 1 76 ? -24.203 -0.369 41.700 1.00 90.38 76 HIS A CA 1
ATOM 603 C C . HIS A 1 76 ? -24.287 0.777 40.681 1.00 90.38 76 HIS A C 1
ATOM 605 O O . HIS A 1 76 ? -25.059 1.717 40.876 1.00 90.38 76 HIS A O 1
ATOM 611 N N . ILE A 1 77 ? -23.478 0.730 39.618 1.00 91.38 77 ILE A N 1
ATOM 612 C CA . ILE A 1 77 ? -23.549 1.701 38.517 1.00 91.38 77 ILE A CA 1
ATOM 613 C C . ILE A 1 77 ? -24.445 1.118 37.433 1.00 91.38 77 ILE A C 1
ATOM 615 O O . ILE A 1 77 ? -24.105 0.103 36.835 1.00 91.38 77 ILE A O 1
ATOM 619 N N . GLU A 1 78 ? -25.542 1.803 37.135 1.00 91.75 78 GLU A N 1
ATOM 620 C CA . GLU A 1 78 ? -26.402 1.456 36.001 1.00 91.75 78 GLU A CA 1
ATOM 621 C C . GLU A 1 78 ? -25.868 2.053 34.691 1.00 91.75 78 GLU A C 1
ATOM 623 O O . GLU A 1 78 ? -26.051 1.481 33.620 1.00 91.75 78 GLU A O 1
ATOM 628 N N . ARG A 1 79 ? -25.222 3.227 34.760 1.00 92.50 79 ARG A N 1
ATOM 629 C CA . ARG A 1 79 ? -24.679 3.929 33.588 1.00 92.50 79 ARG A CA 1
ATOM 630 C C . ARG A 1 79 ? -23.603 4.941 33.964 1.00 92.50 79 ARG A C 1
ATOM 632 O O . ARG A 1 79 ? -23.789 5.688 34.925 1.00 92.50 79 ARG A O 1
ATOM 639 N N . MET A 1 80 ? -22.540 5.028 33.166 1.00 95.00 80 MET A N 1
ATOM 640 C CA . MET A 1 80 ? -21.502 6.058 33.274 1.00 95.00 80 MET A CA 1
ATOM 641 C C . MET A 1 80 ? -21.225 6.686 31.903 1.00 95.00 80 MET A C 1
ATOM 643 O O . MET A 1 80 ? -20.592 6.076 31.055 1.00 95.00 80 MET A O 1
ATOM 647 N N . ASP A 1 81 ? -21.643 7.925 31.672 1.00 95.69 81 ASP A N 1
ATOM 648 C CA . ASP A 1 81 ? -21.380 8.602 30.399 1.00 95.69 81 ASP A CA 1
ATOM 649 C C . ASP A 1 81 ? -20.293 9.655 30.572 1.00 95.69 81 ASP A C 1
ATOM 651 O O . ASP A 1 81 ? -20.486 10.642 31.286 1.00 95.69 81 ASP A O 1
ATOM 655 N N . LEU A 1 82 ? -19.176 9.449 29.879 1.00 96.50 82 LEU A N 1
ATOM 656 C CA . LEU A 1 82 ? -18.052 10.369 29.786 1.00 96.50 82 LEU A CA 1
ATOM 657 C C . LEU A 1 82 ? -18.192 11.192 28.503 1.00 96.50 82 LEU A C 1
ATOM 659 O O . LEU A 1 82 ? -18.195 10.653 27.394 1.00 96.50 82 LEU A O 1
ATOM 663 N N . SER A 1 83 ? -18.323 12.507 28.631 1.00 96.19 83 SER A N 1
ATOM 664 C CA . SER A 1 83 ? -18.510 13.419 27.504 1.00 96.19 83 SER A CA 1
ATOM 665 C C . SER A 1 83 ? -17.678 14.693 27.627 1.00 96.19 83 SER A C 1
ATOM 667 O O . SER A 1 83 ? -17.211 15.039 28.708 1.00 96.19 83 SER A O 1
ATOM 669 N N . GLN A 1 84 ? -17.484 15.398 26.507 1.00 94.88 84 GLN A N 1
ATOM 670 C CA . GLN A 1 84 ? -16.749 16.676 26.458 1.00 94.88 84 GLN A CA 1
ATOM 671 C C . GLN A 1 84 ? -15.366 16.613 27.156 1.00 94.88 84 GLN A C 1
ATOM 673 O O . GLN A 1 84 ? -15.114 17.380 28.089 1.00 94.88 84 GLN A O 1
ATOM 678 N N . PRO A 1 85 ? -14.473 15.691 26.747 1.00 95.69 85 PRO A N 1
ATOM 679 C CA . PRO A 1 85 ? -13.160 15.548 27.361 1.00 95.69 85 PRO A CA 1
ATOM 680 C C . PRO A 1 85 ? -12.317 16.818 27.175 1.00 95.69 85 PRO A C 1
ATOM 682 O O . PRO A 1 85 ? -12.302 17.431 26.108 1.00 95.69 85 PRO A O 1
ATOM 685 N N . GLN A 1 86 ? -11.598 17.181 28.229 1.00 94.81 86 GLN A N 1
ATOM 686 C CA . GLN A 1 86 ? -10.589 18.236 28.302 1.00 94.81 86 GLN A CA 1
ATOM 687 C C . GLN A 1 86 ? -9.294 17.622 28.868 1.00 94.81 86 GLN A C 1
ATOM 689 O O . GLN A 1 86 ? -9.356 16.549 29.473 1.00 94.81 86 GLN A O 1
ATOM 694 N N . PRO A 1 87 ? -8.123 18.278 28.759 1.00 92.06 87 PRO A N 1
ATOM 695 C CA . PRO A 1 87 ? -6.856 17.700 29.231 1.00 92.06 87 PRO A CA 1
ATOM 696 C C . PRO A 1 87 ? -6.834 17.302 30.721 1.00 92.06 87 PRO A C 1
ATOM 698 O O . PRO A 1 87 ? -6.093 16.406 31.112 1.00 92.06 87 PRO A O 1
ATOM 701 N N . THR A 1 88 ? -7.653 17.950 31.562 1.00 94.81 88 THR A N 1
ATOM 702 C CA . THR A 1 88 ? -7.715 17.716 33.021 1.00 94.81 88 THR A CA 1
ATOM 703 C C . THR A 1 88 ? -9.136 17.531 33.571 1.00 94.81 88 THR A C 1
ATOM 705 O O . THR A 1 88 ? -9.331 17.449 34.789 1.00 94.81 88 THR A O 1
ATOM 708 N N . SER A 1 89 ? -10.156 17.443 32.713 1.00 96.56 89 SER A N 1
ATOM 709 C CA . SER A 1 89 ? -11.538 17.201 33.144 1.00 96.56 89 SER A CA 1
ATOM 710 C C . SER A 1 89 ? -12.379 16.479 32.093 1.00 96.56 89 SER A C 1
ATOM 712 O O . SER A 1 89 ? -12.075 16.490 30.906 1.00 96.56 89 SER A O 1
ATOM 714 N N . VAL A 1 90 ? -13.469 15.857 32.536 1.00 96.88 90 VAL A N 1
ATOM 715 C CA . VAL A 1 90 ? -14.486 15.259 31.664 1.00 96.88 90 VAL A CA 1
ATOM 716 C C . VAL A 1 90 ? -15.873 15.465 32.277 1.00 96.88 90 VAL A C 1
ATOM 718 O O . VAL A 1 90 ? -16.030 15.445 33.503 1.00 96.88 90 VAL A O 1
ATOM 721 N N . THR A 1 91 ? -16.883 15.698 31.442 1.00 97.06 91 THR A N 1
ATOM 722 C CA . THR A 1 91 ? -18.281 15.768 31.878 1.00 97.06 91 THR A CA 1
ATOM 723 C C . THR A 1 91 ? -18.790 14.347 32.112 1.00 97.06 91 THR A C 1
ATOM 725 O O . THR A 1 91 ? -18.821 13.517 31.210 1.00 97.06 91 THR A O 1
ATOM 728 N N . LEU A 1 92 ? -19.173 14.062 33.350 1.00 95.94 92 LEU A N 1
ATOM 729 C CA . LEU A 1 92 ? -19.660 12.785 33.844 1.00 95.94 92 LEU A CA 1
ATOM 730 C C . LEU A 1 92 ? -21.178 12.869 34.043 1.00 95.94 92 LEU A C 1
ATOM 732 O O . LEU A 1 92 ? -21.659 13.673 34.842 1.00 95.94 92 LEU A O 1
ATOM 736 N N . ASN A 1 93 ? -21.934 11.998 33.373 1.00 95.25 93 ASN A N 1
ATOM 737 C CA . ASN A 1 93 ? -23.308 11.688 33.770 1.00 95.25 93 ASN A CA 1
ATOM 738 C C . ASN A 1 93 ? -23.329 10.292 34.389 1.00 95.25 93 ASN A C 1
ATOM 740 O O . ASN A 1 93 ? -23.007 9.315 33.716 1.00 95.25 93 ASN A O 1
ATOM 744 N N . LEU A 1 94 ? -23.697 10.193 35.663 1.00 94.06 94 LEU A N 1
ATOM 745 C CA . LEU A 1 94 ? -23.659 8.934 36.409 1.00 94.06 94 LEU A CA 1
ATOM 746 C C . LEU A 1 94 ? -25.068 8.542 36.864 1.00 94.06 94 LEU A C 1
ATOM 748 O O . LEU A 1 94 ? -25.779 9.364 37.443 1.00 94.06 94 LEU A O 1
ATOM 752 N N . SER A 1 95 ? -25.458 7.291 36.621 1.00 93.25 95 SER A N 1
ATOM 753 C CA . SER A 1 95 ? -26.672 6.681 37.169 1.00 93.25 95 SER A CA 1
ATOM 754 C C . SER A 1 95 ? -26.283 5.568 38.135 1.00 93.25 95 SER A C 1
ATOM 756 O O . SER A 1 95 ? -25.556 4.642 37.765 1.00 93.25 95 SER A O 1
ATOM 758 N N . LEU A 1 96 ? -26.748 5.673 39.377 1.00 91.50 96 LEU A N 1
ATOM 759 C CA . LEU A 1 96 ? -26.424 4.763 40.474 1.00 91.50 96 LEU A CA 1
ATOM 760 C C . LEU A 1 96 ? -27.698 4.152 41.049 1.00 91.50 96 LEU A C 1
ATOM 762 O O . LEU A 1 96 ? -28.631 4.876 41.396 1.00 91.50 96 LEU A O 1
ATOM 766 N N . SER A 1 97 ? -27.685 2.839 41.241 1.00 92.19 97 SER A N 1
ATOM 767 C CA . SER A 1 97 ? -28.662 2.115 42.049 1.00 92.19 97 SER A CA 1
ATOM 768 C C . SER A 1 97 ? -28.083 1.902 43.448 1.00 92.19 97 SER A C 1
ATOM 770 O O . SER A 1 97 ? -26.990 1.351 43.606 1.00 92.19 97 SER A O 1
ATOM 772 N N . LEU A 1 98 ? -28.782 2.377 44.482 1.00 90.88 98 LEU A N 1
ATOM 773 C CA . LEU A 1 98 ? -28.383 2.223 45.880 1.00 90.88 98 LEU A CA 1
ATOM 774 C C . LEU A 1 98 ? -29.439 1.438 46.655 1.00 90.88 98 LEU A C 1
ATOM 776 O O . LEU A 1 98 ? -30.556 1.917 46.854 1.00 90.88 98 LEU A O 1
ATOM 780 N N . MET A 1 99 ? -29.066 0.265 47.161 1.00 91.12 99 MET A N 1
ATOM 781 C CA . MET A 1 99 ? -29.909 -0.517 48.059 1.00 91.12 99 MET A CA 1
ATOM 782 C C . MET A 1 99 ? -29.594 -0.147 49.512 1.00 91.12 99 MET A C 1
ATOM 784 O O . MET A 1 99 ? -28.490 -0.398 50.004 1.00 91.12 99 MET A O 1
ATOM 788 N N . ALA A 1 100 ? -30.560 0.462 50.200 1.00 88.12 100 ALA A N 1
ATOM 789 C CA . ALA A 1 100 ? -30.415 0.947 51.567 1.00 88.12 100 ALA A CA 1
ATOM 790 C C . ALA A 1 100 ? -31.336 0.199 52.542 1.00 88.12 100 ALA A C 1
ATOM 792 O O . ALA A 1 100 ? -32.559 0.238 52.428 1.00 88.12 100 ALA A O 1
ATOM 793 N N . ALA A 1 101 ? -30.737 -0.427 53.559 1.00 80.88 101 ALA A N 1
ATOM 794 C CA . ALA A 1 101 ? -31.451 -1.137 54.627 1.00 80.88 101 ALA A CA 1
ATOM 795 C C . ALA A 1 101 ? -31.988 -0.213 55.747 1.00 80.88 101 ALA A C 1
ATOM 797 O O . ALA A 1 101 ? -32.565 -0.688 56.723 1.00 80.88 101 ALA A O 1
ATOM 798 N N . SER A 1 102 ? -31.784 1.108 55.648 1.00 80.56 102 SER A N 1
ATOM 799 C CA . SER A 1 102 ? -32.305 2.070 56.631 1.00 80.56 102 SER A CA 1
ATOM 800 C C . SER A 1 102 ? -33.828 2.188 56.503 1.00 80.56 102 SER A C 1
ATOM 802 O O . SER A 1 102 ? -34.295 2.567 55.431 1.00 80.56 102 SER A O 1
ATOM 804 N N . PRO A 1 103 ? -34.617 1.964 57.572 1.00 75.25 103 PRO A N 1
ATOM 805 C CA . PRO A 1 103 ? -36.066 2.178 57.543 1.00 75.25 103 PRO A CA 1
ATOM 806 C C . PRO A 1 103 ? -36.453 3.668 57.553 1.00 75.25 103 PRO A C 1
ATOM 808 O O . PRO A 1 103 ? -37.627 3.997 57.398 1.00 75.25 103 PRO A O 1
ATOM 811 N N . PHE A 1 104 ? -35.492 4.577 57.757 1.00 81.81 104 PHE A N 1
ATOM 812 C CA . PHE A 1 104 ? -35.735 6.017 57.844 1.00 81.81 104 PHE A CA 1
ATOM 813 C C . PHE A 1 104 ? -35.222 6.750 56.599 1.00 81.81 104 PHE A C 1
ATOM 815 O O . PHE A 1 104 ? -34.076 6.508 56.202 1.00 81.81 104 PHE A O 1
ATOM 822 N N . PRO A 1 105 ? -36.018 7.672 56.020 1.00 84.75 105 PRO A N 1
ATOM 823 C CA . PRO A 1 105 ? -35.580 8.498 54.907 1.00 84.75 105 PRO A CA 1
ATOM 824 C C . PRO A 1 105 ? -34.522 9.509 55.363 1.00 84.75 105 PRO A C 1
ATOM 826 O O . PRO A 1 105 ? -34.665 10.174 56.397 1.00 84.75 105 PRO A O 1
ATOM 829 N N . ALA A 1 106 ? -33.470 9.640 54.562 1.00 88.00 106 ALA A N 1
ATOM 830 C CA . ALA A 1 106 ? -32.336 10.512 54.816 1.00 88.00 106 ALA A CA 1
ATOM 831 C C . ALA A 1 106 ? -32.032 11.380 53.589 1.00 88.00 106 ALA A C 1
ATOM 833 O O . ALA A 1 106 ? -32.002 10.889 52.462 1.00 88.00 106 ALA A O 1
ATOM 834 N N . THR A 1 107 ? -31.766 12.664 53.809 1.00 90.81 107 THR A N 1
ATOM 835 C CA . THR A 1 107 ? -31.236 13.574 52.786 1.00 90.81 107 THR A CA 1
ATOM 836 C C . THR A 1 107 ? -29.737 13.738 53.007 1.00 90.81 107 THR A C 1
ATOM 838 O O . THR A 1 107 ? -29.313 14.059 54.116 1.00 90.81 107 THR A O 1
ATOM 841 N N . VAL A 1 108 ? -28.939 13.521 51.968 1.00 91.38 108 VAL A N 1
ATOM 842 C CA . VAL A 1 108 ? -27.488 13.736 51.965 1.00 91.38 108 VAL A CA 1
ATOM 843 C C . VAL A 1 108 ? -27.210 15.079 51.294 1.00 91.38 108 VAL A C 1
ATOM 845 O O . VAL A 1 108 ? -27.742 15.342 50.214 1.00 91.38 108 VAL A O 1
ATOM 848 N N . GLU A 1 109 ? -26.411 15.938 51.925 1.00 94.12 109 GLU A N 1
ATOM 849 C CA . GLU A 1 109 ? -25.979 17.207 51.319 1.00 94.12 109 GLU A CA 1
ATOM 850 C C . GLU A 1 109 ? -25.050 16.971 50.107 1.00 94.12 109 GLU A C 1
ATOM 852 O O . GLU A 1 109 ? -24.435 15.904 50.014 1.00 94.12 109 GLU A O 1
ATOM 857 N N . PRO A 1 110 ? -24.903 17.947 49.186 1.00 94.38 110 PRO A N 1
ATOM 858 C CA . PRO A 1 110 ? -23.934 17.852 48.097 1.00 94.38 110 PRO A CA 1
ATOM 859 C C . PRO A 1 110 ? -22.518 17.614 48.634 1.00 94.38 110 PRO A C 1
ATOM 861 O O . PRO A 1 110 ? -22.046 18.343 49.507 1.00 94.38 110 PRO A O 1
ATOM 864 N N . ALA A 1 111 ? -21.826 16.607 48.102 1.00 94.12 111 ALA A N 1
ATOM 865 C CA . ALA A 1 111 ? -20.538 16.155 48.624 1.00 94.12 111 ALA A CA 1
ATOM 866 C C . ALA A 1 111 ? -19.532 15.894 47.499 1.00 94.12 111 ALA A C 1
ATOM 868 O O . ALA A 1 111 ? -19.897 15.463 46.406 1.00 94.12 111 ALA A O 1
ATOM 869 N N . ASN A 1 112 ? -18.247 16.123 47.776 1.00 95.06 112 ASN A N 1
ATOM 870 C CA . ASN A 1 112 ? -17.172 15.802 46.838 1.00 95.06 112 ASN A CA 1
ATOM 871 C C . ASN A 1 112 ? -16.777 14.331 46.988 1.00 95.06 112 ASN A C 1
ATOM 873 O O . ASN A 1 112 ? -16.395 13.889 48.075 1.00 95.06 112 ASN A O 1
ATOM 877 N N . PHE A 1 113 ? -16.863 13.581 45.897 1.00 94.81 113 PHE A N 1
ATOM 878 C CA . PHE A 1 113 ? -16.433 12.194 45.794 1.00 94.81 113 PHE A CA 1
ATOM 879 C C . PHE A 1 113 ? -15.046 12.147 45.154 1.00 94.81 113 PHE A C 1
ATOM 881 O O . PHE A 1 113 ? -14.803 12.803 44.143 1.00 94.81 113 PHE A O 1
ATOM 888 N N . SER A 1 114 ? -14.146 11.368 45.748 1.00 95.81 114 SER A N 1
ATOM 889 C CA . SER A 1 114 ? -12.822 11.043 45.216 1.00 95.81 114 SER A CA 1
ATOM 890 C C . SER A 1 114 ? -12.823 9.604 44.710 1.00 95.81 114 SER A C 1
ATOM 892 O O . SER A 1 114 ? -13.194 8.690 45.453 1.00 95.81 114 SER A O 1
ATOM 894 N N . ILE A 1 115 ? -12.430 9.425 43.450 1.00 95.75 115 ILE A N 1
ATOM 895 C CA . ILE A 1 115 ? -12.221 8.133 42.794 1.00 95.75 115 ILE A CA 1
ATOM 896 C C . ILE A 1 115 ? -10.750 7.767 42.978 1.00 95.75 115 ILE A C 1
ATOM 898 O O . ILE A 1 115 ? -9.863 8.545 42.614 1.00 95.75 115 ILE A O 1
ATOM 902 N N . LYS A 1 116 ? -10.488 6.570 43.504 1.00 95.50 116 LYS A N 1
ATOM 903 C CA . LYS A 1 116 ? -9.149 5.990 43.580 1.00 95.50 116 LYS A CA 1
ATOM 904 C C . LYS A 1 116 ? -9.072 4.669 42.828 1.00 95.50 116 LYS A C 1
ATOM 906 O O . LYS A 1 116 ? -10.020 3.883 42.841 1.00 95.50 116 LYS A O 1
ATOM 911 N N . TYR A 1 117 ? -7.914 4.407 42.241 1.00 95.69 117 TYR A N 1
ATOM 912 C CA . TYR A 1 117 ? -7.592 3.169 41.545 1.00 95.69 117 TYR A CA 1
ATOM 913 C C . TYR A 1 117 ? -6.216 2.683 42.005 1.00 95.69 117 TYR A C 1
ATOM 915 O O . TYR A 1 117 ? -5.293 3.484 42.114 1.00 95.69 117 TYR A O 1
ATOM 923 N N . GLU A 1 118 ? -6.113 1.408 42.391 1.00 91.94 118 GLU A N 1
ATOM 924 C CA . GLU A 1 118 ? -4.904 0.806 42.995 1.00 91.94 118 GLU A CA 1
ATOM 925 C C . GLU A 1 118 ? -4.266 1.648 44.134 1.00 91.94 118 GLU A C 1
ATOM 927 O O . GLU A 1 118 ? -3.059 1.647 44.356 1.00 91.94 118 GLU A O 1
ATOM 932 N N . GLY A 1 119 ? -5.098 2.385 44.884 1.00 89.75 119 GLY A N 1
ATOM 933 C CA . GLY A 1 119 ? -4.688 3.276 45.978 1.00 89.75 119 GLY A CA 1
ATOM 934 C C . GLY A 1 119 ? -4.313 4.708 45.562 1.00 89.75 119 GLY A C 1
ATOM 935 O O . GLY A 1 119 ? -4.290 5.590 46.422 1.00 89.75 119 GLY A O 1
ATOM 936 N N . LEU A 1 120 ? -4.092 4.971 44.271 1.00 94.00 120 LEU A N 1
ATOM 937 C CA . LEU A 1 120 ? -3.823 6.305 43.720 1.00 94.00 120 LEU A CA 1
ATOM 938 C C . LEU A 1 120 ? -5.123 7.083 43.478 1.00 94.00 120 LEU A C 1
ATOM 940 O O . LEU A 1 120 ? -6.145 6.506 43.114 1.00 94.00 120 LEU A O 1
ATOM 944 N N . GLN A 1 121 ? -5.098 8.404 43.666 1.00 95.00 121 GLN A N 1
ATOM 945 C CA . GLN A 1 121 ? -6.269 9.265 43.476 1.00 95.00 121 GLN A CA 1
ATOM 946 C C . GLN A 1 121 ? -6.386 9.721 42.017 1.00 95.00 121 GLN A C 1
ATOM 948 O O . GLN A 1 121 ? -5.672 10.615 41.579 1.00 95.00 121 GLN A O 1
ATOM 953 N N . VAL A 1 122 ? -7.336 9.135 41.290 1.00 95.94 122 VAL A N 1
ATOM 954 C CA . VAL A 1 122 ? -7.590 9.410 39.869 1.00 95.94 122 VAL A CA 1
ATOM 955 C C . VAL A 1 122 ? -8.175 10.812 39.681 1.00 95.94 122 VAL A C 1
ATOM 957 O O . VAL A 1 122 ? -7.687 11.615 38.885 1.00 95.94 122 VAL A O 1
ATOM 960 N N . GLY A 1 123 ? -9.229 11.134 40.432 1.00 96.06 123 GLY A N 1
ATOM 961 C CA . GLY A 1 123 ? -9.952 12.387 40.254 1.00 96.06 123 GLY A CA 1
ATOM 962 C C . GLY A 1 123 ? -11.099 12.587 41.234 1.00 96.06 123 GLY A C 1
ATOM 963 O O . GLY A 1 123 ? -11.404 11.725 42.058 1.00 96.06 123 GLY A O 1
ATOM 964 N N . THR A 1 124 ? -11.748 13.744 41.138 1.00 96.81 124 THR A N 1
ATOM 965 C CA . THR A 1 124 ? -12.866 14.133 42.009 1.00 96.81 124 THR A CA 1
ATOM 966 C C . THR A 1 124 ? -14.022 14.738 41.233 1.00 96.81 124 THR A C 1
ATOM 968 O O . THR A 1 124 ? -13.796 15.578 40.361 1.00 96.81 124 THR A O 1
ATOM 971 N N . PHE A 1 125 ? -15.249 14.402 41.624 1.00 96.12 125 PHE A N 1
ATOM 972 C CA . PHE A 1 125 ? -16.480 15.033 41.144 1.00 96.12 125 PHE A CA 1
ATOM 973 C C . PHE A 1 125 ? -17.368 15.442 42.327 1.00 96.12 125 PHE A C 1
ATOM 975 O O . PHE A 1 125 ? -17.250 14.894 43.425 1.00 96.12 125 PHE A O 1
ATOM 982 N N . GLN A 1 126 ? -18.260 16.409 42.119 1.00 94.56 126 GLN A N 1
ATOM 983 C CA . GLN A 1 126 ? -19.253 16.806 43.118 1.00 94.56 126 GLN A CA 1
ATOM 984 C C . GLN A 1 126 ? -20.580 16.099 42.833 1.00 94.56 126 GLN A C 1
ATOM 986 O O . GLN A 1 126 ? -21.114 16.210 41.731 1.00 94.56 126 GLN A O 1
ATOM 991 N N . ALA A 1 127 ? -21.116 15.384 43.820 1.00 92.31 127 ALA A N 1
ATOM 992 C CA . ALA A 1 127 ? -22.467 14.844 43.757 1.00 92.31 127 ALA A CA 1
ATOM 993 C C . ALA A 1 127 ? -23.483 15.900 44.241 1.00 92.31 127 ALA A C 1
ATOM 995 O O . ALA A 1 127 ? -23.192 16.621 45.203 1.00 92.31 127 ALA A O 1
ATOM 996 N N . PRO A 1 128 ? -24.673 15.990 43.618 1.00 93.12 128 PRO A N 1
ATOM 997 C CA . PRO A 1 128 ? -25.777 16.805 44.117 1.00 93.12 128 PRO A CA 1
ATOM 998 C C . PRO A 1 128 ? -26.339 16.240 45.432 1.00 93.12 128 PRO A C 1
ATOM 1000 O O . PRO A 1 128 ? -25.966 15.157 45.885 1.00 93.12 128 PRO A O 1
ATOM 1003 N N . SER A 1 129 ? -27.274 16.966 46.048 1.00 92.25 129 SER A N 1
ATOM 1004 C CA . SER A 1 129 ? -28.008 16.465 47.212 1.00 92.25 129 SER A CA 1
ATOM 1005 C C . SER A 1 129 ? -28.840 15.235 46.843 1.00 92.25 129 SER A C 1
ATOM 1007 O O . SER A 1 129 ? -29.620 15.290 45.892 1.00 92.25 129 SER A O 1
ATOM 1009 N N . MET A 1 130 ? -28.734 14.162 47.624 1.00 90.19 130 MET A N 1
ATOM 1010 C CA . MET A 1 130 ? -29.454 12.903 47.393 1.00 90.19 130 MET A CA 1
ATOM 1011 C C . MET A 1 130 ? -30.544 12.696 48.443 1.00 90.19 130 MET A C 1
ATOM 1013 O O . MET A 1 130 ? -30.382 13.094 49.595 1.00 90.19 130 MET A O 1
ATOM 1017 N N . THR A 1 131 ? -31.629 12.008 48.086 1.00 89.19 131 THR A N 1
ATOM 1018 C CA . THR A 1 131 ? -32.594 11.480 49.067 1.00 89.19 131 THR A CA 1
ATOM 1019 C C . THR A 1 131 ? -32.600 9.961 48.993 1.00 89.19 131 THR A C 1
ATOM 1021 O O . THR A 1 131 ? -32.770 9.402 47.914 1.00 89.19 131 THR A O 1
ATOM 1024 N N . ILE A 1 132 ? -32.392 9.312 50.138 1.00 88.81 132 ILE A N 1
ATOM 1025 C CA . ILE A 1 132 ? -32.282 7.860 50.291 1.00 88.81 132 ILE A CA 1
ATOM 1026 C C . ILE A 1 132 ? -33.425 7.384 51.192 1.00 88.81 132 ILE A C 1
ATOM 1028 O O . ILE A 1 132 ? -33.588 7.875 52.310 1.00 88.81 132 ILE A O 1
ATOM 1032 N N . THR A 1 133 ? -34.208 6.425 50.714 1.00 88.69 133 THR A N 1
ATOM 1033 C CA . THR A 1 133 ? -35.304 5.747 51.417 1.00 88.69 133 THR A CA 1
ATOM 1034 C C . THR A 1 133 ? -34.991 4.253 51.575 1.00 88.69 133 THR A C 1
ATOM 1036 O O . THR A 1 133 ? -33.964 3.769 51.100 1.00 88.69 133 THR A O 1
ATOM 1039 N N . HIS A 1 134 ? -35.847 3.508 52.277 1.00 87.56 134 HIS A N 1
ATOM 1040 C CA . HIS A 1 134 ? -35.683 2.062 52.430 1.00 87.56 134 HIS A CA 1
ATOM 1041 C C . HIS A 1 134 ? -35.866 1.325 51.091 1.00 87.56 134 HIS A C 1
ATOM 1043 O O . HIS A 1 134 ? -36.877 1.521 50.417 1.00 87.56 134 HIS A O 1
ATOM 1049 N N . GLY A 1 135 ? -34.947 0.417 50.755 1.00 88.94 135 GLY A N 1
ATOM 1050 C CA . GLY A 1 135 ? -34.973 -0.362 49.513 1.00 88.94 135 GLY A CA 1
ATOM 1051 C C . GLY A 1 135 ? -34.080 0.229 48.418 1.00 88.94 135 GLY A C 1
ATOM 1052 O O . GLY A 1 135 ? -33.014 0.775 48.709 1.00 88.94 135 GLY A O 1
ATOM 1053 N N . THR A 1 136 ? -34.485 0.069 47.157 1.00 90.25 136 THR A N 1
ATOM 1054 C CA . THR A 1 136 ? -33.719 0.507 45.979 1.00 90.25 136 THR A CA 1
ATOM 1055 C C . THR A 1 136 ? -33.971 1.980 45.668 1.00 90.25 136 THR A C 1
ATOM 1057 O O . THR A 1 136 ? -35.114 2.406 45.521 1.00 90.25 136 THR A O 1
ATOM 1060 N N . ASN A 1 137 ? -32.894 2.750 45.528 1.00 90.25 137 ASN A N 1
ATOM 1061 C CA . ASN A 1 137 ? -32.914 4.177 45.234 1.00 90.25 137 ASN A CA 1
ATOM 1062 C C . ASN A 1 137 ? -32.074 4.453 43.988 1.00 90.25 137 ASN A C 1
ATOM 1064 O O . ASN A 1 137 ? -30.855 4.290 44.033 1.00 90.25 137 ASN A O 1
ATOM 1068 N N . ASN A 1 138 ? -32.698 4.940 42.919 1.00 91.31 138 ASN A N 1
ATOM 1069 C CA . ASN A 1 138 ? -31.975 5.360 41.723 1.00 91.31 138 ASN A CA 1
ATOM 1070 C C . ASN A 1 138 ? -31.596 6.839 41.860 1.00 91.31 138 ASN A C 1
ATOM 1072 O O . ASN A 1 138 ? -32.466 7.686 42.055 1.00 91.31 138 ASN A O 1
ATOM 1076 N N . GLN A 1 139 ? -30.304 7.150 41.774 1.00 90.81 139 GLN A N 1
ATOM 1077 C CA . GLN A 1 139 ? -29.780 8.517 41.795 1.00 90.81 139 GLN A CA 1
ATOM 1078 C C . GLN A 1 139 ? -29.148 8.835 40.443 1.00 90.81 139 GLN A C 1
ATOM 1080 O O . GLN A 1 139 ? -28.449 8.004 39.864 1.00 90.81 139 GLN A O 1
ATOM 1085 N N . MET A 1 140 ? -29.365 10.057 39.963 1.00 91.06 140 MET A N 1
ATOM 1086 C CA . MET A 1 140 ? -28.786 10.559 38.720 1.00 91.06 140 MET A CA 1
ATOM 1087 C C . MET A 1 140 ? -27.952 11.797 39.020 1.00 91.06 140 MET A C 1
ATOM 1089 O O . MET A 1 140 ? -28.446 12.745 39.631 1.00 91.06 140 MET A O 1
ATOM 1093 N N . PHE A 1 141 ? -26.702 11.804 38.567 1.00 92.25 141 PHE A N 1
ATOM 1094 C CA . PHE A 1 141 ? -25.800 12.951 38.648 1.00 92.25 141 PHE A CA 1
ATOM 1095 C C . PHE A 1 141 ? -25.569 13.481 37.224 1.00 92.25 141 PHE A C 1
ATOM 1097 O O . PHE A 1 141 ? -24.610 13.061 36.574 1.00 92.25 141 PHE A O 1
ATOM 1104 N N . PRO A 1 142 ? -26.468 14.329 36.688 1.00 91.69 142 PRO A N 1
ATOM 1105 C CA . PRO A 1 142 ? -26.309 14.898 35.356 1.00 91.69 142 PRO A CA 1
ATOM 1106 C C . PRO A 1 142 ? -25.237 15.994 35.349 1.00 91.69 142 PRO A C 1
ATOM 1108 O O . PRO A 1 142 ? -25.167 16.807 36.270 1.00 91.69 142 PRO A O 1
ATOM 1111 N N . ASN A 1 143 ? -24.452 16.047 34.273 1.00 91.31 143 ASN A N 1
ATOM 1112 C CA . ASN A 1 143 ? -23.469 17.091 33.971 1.00 91.31 143 ASN A CA 1
ATOM 1113 C C . ASN A 1 143 ? -22.474 17.403 35.110 1.00 91.31 143 ASN A C 1
ATOM 1115 O O . ASN A 1 143 ? -22.031 18.543 35.259 1.00 91.31 143 ASN A O 1
ATOM 1119 N N . ALA A 1 144 ? -22.099 16.406 35.917 1.00 94.06 144 ALA A N 1
ATOM 1120 C CA . ALA A 1 144 ? -21.062 16.577 36.928 1.00 94.06 144 ALA A CA 1
ATOM 1121 C C . ALA A 1 144 ? -19.688 16.708 36.248 1.00 94.06 144 ALA A C 1
ATOM 1123 O O . ALA A 1 144 ? -19.388 15.989 35.302 1.00 94.06 144 ALA A O 1
ATOM 1124 N N . THR A 1 145 ? -18.809 17.588 36.726 1.00 96.25 145 THR A N 1
ATOM 1125 C CA . THR A 1 145 ? -17.430 17.652 36.211 1.00 96.25 145 THR A CA 1
ATOM 1126 C C . THR A 1 145 ? -16.526 16.729 37.021 1.00 96.25 145 THR A C 1
ATOM 1128 O O . THR A 1 145 ? -16.257 17.002 38.194 1.00 96.25 145 THR A O 1
ATOM 1131 N N . LEU A 1 146 ? -16.013 15.669 36.396 1.00 96.69 146 LEU A N 1
ATOM 1132 C CA . LEU A 1 146 ? -14.907 14.890 36.944 1.00 96.69 146 LEU A CA 1
ATOM 1133 C C . LEU A 1 146 ? -13.599 15.621 36.631 1.00 96.69 146 LEU A C 1
ATOM 1135 O O . LEU A 1 146 ? -13.213 15.749 35.472 1.00 96.69 146 LEU A O 1
ATOM 1139 N N . LYS A 1 147 ? -12.925 16.123 37.667 1.00 96.94 147 LYS A N 1
ATOM 1140 C CA . LYS A 1 147 ? -11.590 16.726 37.568 1.00 96.94 147 LYS A CA 1
ATOM 1141 C C . LYS A 1 147 ? -10.542 15.642 37.794 1.00 96.94 147 LYS A C 1
ATOM 1143 O O . LYS A 1 147 ? -10.518 15.056 38.878 1.00 96.94 147 LYS A O 1
ATOM 1148 N N . ILE A 1 148 ? -9.699 15.390 36.797 1.00 96.88 148 ILE A N 1
ATOM 1149 C CA . ILE A 1 148 ? -8.555 14.481 36.908 1.00 96.88 148 ILE A CA 1
ATOM 1150 C C . ILE A 1 148 ? -7.474 15.173 37.741 1.00 96.88 148 ILE A C 1
ATOM 1152 O O . ILE A 1 148 ? -7.190 16.353 37.538 1.00 96.88 148 ILE A O 1
ATOM 1156 N N . GLN A 1 149 ? -6.912 14.455 38.713 1.00 94.19 149 GLN A N 1
ATOM 1157 C CA . GLN A 1 149 ? -5.879 14.985 39.610 1.00 94.19 149 GLN A CA 1
ATOM 1158 C C . GLN A 1 149 ? -4.512 14.348 39.363 1.00 94.19 149 GLN A C 1
ATOM 1160 O O . GLN A 1 149 ? -3.502 15.043 39.428 1.00 94.19 149 GLN A O 1
ATOM 1165 N N . ASP A 1 150 ? -4.486 13.059 39.029 1.00 95.25 150 ASP A N 1
ATOM 1166 C CA . ASP A 1 150 ? -3.284 12.341 38.619 1.00 95.25 150 ASP A CA 1
ATOM 1167 C C . ASP A 1 150 ? -3.527 11.736 37.228 1.00 95.25 150 ASP A C 1
ATOM 1169 O O . ASP A 1 150 ? -4.336 10.820 37.061 1.00 95.25 150 ASP A O 1
ATOM 1173 N N . LYS A 1 151 ? -2.830 12.277 36.217 1.00 93.88 151 LYS A N 1
ATOM 1174 C CA . LYS A 1 151 ? -2.919 11.811 34.825 1.00 93.88 151 LYS A CA 1
ATOM 1175 C C . LYS A 1 151 ? -2.444 10.362 34.691 1.00 93.88 151 LYS A C 1
ATOM 1177 O O . LYS A 1 151 ? -3.078 9.600 33.978 1.00 93.88 151 LYS A O 1
ATOM 1182 N N . LYS A 1 152 ? -1.412 9.942 35.432 1.00 94.06 152 LYS A N 1
ATOM 1183 C CA . LYS A 1 152 ? -0.890 8.569 35.379 1.00 94.06 152 LYS A CA 1
ATOM 1184 C C . LYS A 1 152 ? -1.878 7.575 35.991 1.00 94.06 152 LYS A C 1
ATOM 1186 O O . LYS A 1 152 ? -2.113 6.518 35.411 1.00 94.06 152 LYS A O 1
ATOM 1191 N N . ALA A 1 153 ? -2.484 7.922 37.128 1.00 95.50 153 ALA A N 1
ATOM 1192 C CA . ALA A 1 153 ? -3.534 7.099 37.733 1.00 95.50 153 ALA A CA 1
ATOM 1193 C C . ALA A 1 153 ? -4.781 7.020 36.832 1.00 95.50 153 ALA A C 1
ATOM 1195 O O . ALA A 1 153 ? -5.408 5.964 36.735 1.00 95.50 153 ALA A O 1
ATOM 1196 N N . TRP A 1 154 ? -5.122 8.115 36.142 1.00 95.94 154 TRP A N 1
ATOM 1197 C CA . TRP A 1 154 ? -6.161 8.117 35.113 1.00 95.94 154 TRP A CA 1
ATOM 1198 C C . TRP A 1 154 ? -5.811 7.218 33.923 1.00 95.94 154 TRP A C 1
ATOM 1200 O O . TRP A 1 154 ? -6.640 6.400 33.544 1.00 95.94 154 TRP A O 1
ATOM 1210 N N . ASP A 1 155 ? -4.602 7.312 33.367 1.00 94.88 155 ASP A N 1
ATOM 1211 C CA . ASP A 1 155 ? -4.181 6.515 32.208 1.00 94.88 155 ASP A CA 1
ATOM 1212 C C . ASP A 1 155 ? -4.208 5.006 32.519 1.00 94.88 155 ASP A C 1
ATOM 1214 O O . ASP A 1 155 ? -4.617 4.205 31.676 1.00 94.88 155 ASP A O 1
ATOM 1218 N N . GLN A 1 156 ? -3.866 4.614 33.754 1.00 95.12 156 GLN A N 1
ATOM 1219 C CA . GLN A 1 156 ? -4.041 3.244 34.253 1.00 95.12 156 GLN A CA 1
ATOM 1220 C C . GLN A 1 156 ? -5.523 2.856 34.377 1.00 95.12 156 GLN A C 1
ATOM 1222 O O . GLN A 1 156 ? -5.937 1.833 33.834 1.00 95.12 156 GLN A O 1
ATOM 1227 N N . PHE A 1 157 ? -6.339 3.678 35.046 1.00 95.75 157 PHE A N 1
ATOM 1228 C CA . PHE A 1 157 ? -7.769 3.414 35.248 1.00 95.75 157 PHE A CA 1
ATOM 1229 C C . PHE A 1 157 ? -8.542 3.316 33.923 1.00 95.75 157 PHE A C 1
ATOM 1231 O O . PHE A 1 157 ? -9.280 2.357 33.698 1.00 95.75 157 PHE A O 1
ATOM 1238 N N . ALA A 1 158 ? -8.343 4.277 33.020 1.00 95.31 158 ALA A N 1
ATOM 1239 C CA . ALA A 1 158 ? -8.932 4.285 31.688 1.00 95.31 158 ALA A CA 1
ATOM 1240 C C . ALA A 1 158 ? -8.364 3.148 30.822 1.00 95.31 158 ALA A C 1
ATOM 1242 O O . ALA A 1 158 ? -9.111 2.498 30.095 1.00 95.31 158 ALA A O 1
ATOM 1243 N N . GLY A 1 159 ? -7.068 2.848 30.933 1.00 95.19 159 GLY A N 1
ATOM 1244 C CA . GLY A 1 159 ? -6.441 1.738 30.220 1.00 95.19 159 GLY A CA 1
ATOM 1245 C C . GLY A 1 159 ? -6.989 0.365 30.610 1.00 95.19 159 GLY A C 1
ATOM 1246 O O . GLY A 1 159 ? -7.165 -0.486 29.736 1.00 95.19 159 GLY A O 1
ATOM 1247 N N . ASP A 1 160 ? -7.305 0.155 31.886 1.00 95.50 160 ASP A N 1
ATOM 1248 C CA . ASP A 1 160 ? -7.957 -1.066 32.359 1.00 95.50 160 ASP A CA 1
ATOM 1249 C C . ASP A 1 160 ? -9.465 -1.075 32.074 1.00 95.50 160 ASP A C 1
ATOM 1251 O O . ASP A 1 160 ? -10.013 -2.134 31.771 1.00 95.50 160 ASP A O 1
ATOM 1255 N N . MET A 1 161 ? -10.126 0.088 32.077 1.00 95.12 161 MET A N 1
ATOM 1256 C CA . MET A 1 161 ? -11.508 0.244 31.604 1.00 95.12 161 MET A CA 1
ATOM 1257 C C . MET A 1 161 ? -11.665 -0.176 30.140 1.00 95.12 161 MET A C 1
ATOM 1259 O O . MET A 1 161 ? -12.649 -0.837 29.815 1.00 95.12 161 MET A O 1
ATOM 1263 N N . MET A 1 162 ? -10.700 0.159 29.278 1.00 94.88 162 MET A N 1
ATOM 1264 C CA . MET A 1 162 ? -10.704 -0.286 27.884 1.00 94.88 162 MET A CA 1
ATOM 1265 C C . MET A 1 162 ? -10.395 -1.782 27.754 1.00 94.88 162 MET A C 1
ATOM 1267 O O . MET A 1 162 ? -11.085 -2.477 27.016 1.00 94.88 162 MET A O 1
ATOM 1271 N N . ARG A 1 163 ? -9.361 -2.291 28.443 1.00 94.81 163 ARG A N 1
ATOM 1272 C CA . ARG A 1 163 ? -8.772 -3.616 28.150 1.00 94.81 163 ARG A CA 1
ATOM 1273 C C . ARG A 1 163 ? -9.304 -4.785 28.986 1.00 94.81 163 ARG A C 1
ATOM 1275 O O . ARG A 1 163 ? -9.197 -5.922 28.536 1.00 94.81 163 ARG A O 1
ATOM 1282 N N . ARG A 1 164 ? -9.828 -4.560 30.197 1.00 95.56 164 ARG A N 1
ATOM 1283 C CA . ARG A 1 164 ? -10.281 -5.646 31.092 1.00 95.56 164 ARG A CA 1
ATOM 1284 C C . ARG A 1 164 ? -11.794 -5.884 30.967 1.00 95.56 164 ARG A C 1
ATOM 1286 O O . ARG A 1 164 ? -12.542 -4.929 30.763 1.00 95.56 164 ARG A O 1
ATOM 1293 N N . PRO A 1 165 ? -12.285 -7.118 31.193 1.00 96.06 165 PRO A N 1
ATOM 1294 C CA . PRO A 1 165 ? -13.724 -7.397 31.245 1.00 96.06 165 PRO A CA 1
ATOM 1295 C C . PRO A 1 165 ? -14.404 -6.789 32.480 1.00 96.06 165 PRO A C 1
ATOM 1297 O O . PRO A 1 165 ? -15.616 -6.600 32.503 1.00 96.06 165 PRO A O 1
ATOM 1300 N N . SER A 1 166 ? -13.653 -6.450 33.533 1.00 95.69 166 SER A N 1
ATOM 1301 C CA . SER A 1 166 ? -14.196 -5.741 34.691 1.00 95.69 166 SER A CA 1
ATOM 1302 C C . SER A 1 166 ? -13.127 -4.954 35.441 1.00 95.69 166 SER A C 1
ATOM 1304 O O . SER A 1 166 ? -11.991 -5.409 35.580 1.00 95.69 166 SER A O 1
ATOM 1306 N N . VAL A 1 167 ? -13.529 -3.795 35.964 1.00 95.44 167 VAL A N 1
ATOM 1307 C CA . VAL A 1 167 ? -12.691 -2.880 36.744 1.00 95.44 167 VAL A CA 1
ATOM 1308 C C . VAL A 1 167 ? -13.265 -2.732 38.151 1.00 95.44 167 VAL A C 1
ATOM 1310 O O . VAL A 1 167 ? -14.476 -2.573 38.327 1.00 95.44 167 VAL A O 1
ATOM 1313 N N . GLN A 1 168 ? -12.387 -2.780 39.156 1.00 95.31 168 GLN A N 1
ATOM 1314 C CA . GLN A 1 168 ? -12.701 -2.492 40.558 1.00 95.31 168 GLN A CA 1
ATOM 1315 C C . GLN A 1 168 ? -12.003 -1.201 40.980 1.00 95.31 168 GLN A C 1
ATOM 1317 O O . GLN A 1 168 ? -10.825 -1.022 40.693 1.00 95.31 168 GLN A O 1
ATOM 1322 N N . TYR A 1 169 ? -12.706 -0.305 41.663 1.00 94.81 169 TYR A N 1
ATOM 1323 C CA . TYR A 1 169 ? -12.174 1.000 42.059 1.00 94.81 169 TYR A CA 1
ATOM 1324 C C . TYR A 1 169 ? -12.781 1.455 43.393 1.00 94.81 169 TYR A C 1
ATOM 1326 O O . TYR A 1 169 ? -13.836 0.973 43.797 1.00 94.81 169 TYR A O 1
ATOM 1334 N N . GLU A 1 170 ? -12.124 2.363 44.110 1.00 95.56 170 GLU A N 1
ATOM 1335 C CA . GLU A 1 170 ? -12.608 2.877 45.398 1.00 95.56 170 GLU A CA 1
ATOM 1336 C C . GLU A 1 170 ? -13.256 4.255 45.206 1.00 95.56 170 GLU A C 1
ATOM 1338 O O . GLU A 1 170 ? -12.669 5.146 44.591 1.00 95.56 170 GLU A O 1
ATOM 1343 N N . ILE A 1 171 ? -14.441 4.463 45.786 1.00 94.50 171 ILE A N 1
ATOM 1344 C CA . ILE A 1 171 ? -14.997 5.802 46.012 1.00 94.50 171 ILE A CA 1
ATOM 1345 C C . ILE A 1 171 ? -14.858 6.184 47.481 1.00 94.50 171 ILE A C 1
ATOM 1347 O O . ILE A 1 171 ? -15.182 5.405 48.382 1.00 94.50 171 ILE A O 1
ATOM 1351 N N . SER A 1 172 ? -14.415 7.415 47.726 1.00 94.62 172 SER A N 1
ATOM 1352 C CA . SER A 1 172 ? -14.285 7.972 49.071 1.00 94.62 172 SER A CA 1
ATOM 1353 C C . SER A 1 172 ? -14.878 9.378 49.168 1.00 94.62 172 SER A C 1
ATOM 1355 O O . SER A 1 172 ? -14.758 10.184 48.246 1.00 94.62 172 SER A O 1
ATOM 1357 N N . SER A 1 173 ? -15.564 9.677 50.273 1.00 94.75 173 SER A N 1
ATOM 1358 C CA . SER A 1 173 ? -16.174 10.991 50.528 1.00 94.75 173 SER A CA 1
ATOM 1359 C C . SER A 1 173 ? -16.415 11.224 52.027 1.00 94.75 173 SER A C 1
ATOM 1361 O O . SER A 1 173 ? -16.290 10.308 52.843 1.00 94.75 173 SER A O 1
ATOM 1363 N N . LYS A 1 174 ? -16.780 12.454 52.397 1.00 94.06 174 LYS A N 1
ATOM 1364 C CA . LYS A 1 174 ? -17.307 12.816 53.720 1.00 94.06 174 LYS A CA 1
ATOM 1365 C C . LYS A 1 174 ? -18.723 13.349 53.533 1.00 94.06 174 LYS A C 1
ATOM 1367 O O . LYS A 1 174 ? -18.906 14.385 52.904 1.00 94.06 174 LYS A O 1
ATOM 1372 N N . LEU A 1 175 ? -19.705 12.630 54.065 1.00 92.69 175 LEU A N 1
ATOM 1373 C CA . LEU A 1 175 ? -21.124 12.914 53.881 1.00 92.69 175 LEU A CA 1
ATOM 1374 C C . LEU A 1 175 ? -21.702 13.656 55.091 1.00 92.69 175 LEU A C 1
ATOM 1376 O O . LEU A 1 175 ? -21.428 13.298 56.239 1.00 92.69 175 LEU A O 1
ATOM 1380 N N . ASN A 1 176 ? -22.565 14.633 54.827 1.00 92.69 176 ASN A N 1
ATOM 1381 C CA . ASN A 1 176 ? -23.465 15.208 55.821 1.00 92.69 176 ASN A CA 1
ATOM 1382 C C . ASN A 1 176 ? -24.874 14.679 55.547 1.00 92.69 176 ASN A C 1
ATOM 1384 O O . ASN A 1 176 ? -25.346 14.723 54.410 1.00 92.69 176 ASN A O 1
ATOM 1388 N N . ILE A 1 177 ? -25.520 14.125 56.571 1.00 90.31 177 ILE A N 1
ATOM 1389 C CA . ILE A 1 177 ? -26.765 13.367 56.439 1.00 90.31 177 ILE A CA 1
ATOM 1390 C C . ILE A 1 177 ? -27.807 13.922 57.412 1.00 90.31 177 ILE A C 1
ATOM 1392 O O . ILE A 1 177 ? -27.552 14.028 58.612 1.00 90.31 177 ILE A O 1
ATOM 1396 N N . HIS A 1 178 ? -28.999 14.222 56.902 1.00 90.00 178 HIS A N 1
ATOM 1397 C CA . HIS A 1 178 ? -30.148 14.699 57.666 1.00 90.00 178 HIS A CA 1
ATOM 1398 C C . HIS A 1 178 ? -31.281 13.677 57.626 1.00 90.00 178 HIS A C 1
ATOM 1400 O O . HIS A 1 178 ? -31.821 13.369 56.565 1.00 90.00 178 HIS A O 1
ATOM 1406 N N . ILE A 1 179 ? -31.680 13.183 58.792 1.00 85.94 179 ILE A N 1
ATOM 1407 C CA . ILE A 1 179 ? -32.770 12.221 58.962 1.00 85.94 179 ILE A CA 1
ATOM 1408 C C . ILE A 1 179 ? -33.987 12.965 59.518 1.00 85.94 179 ILE A C 1
ATOM 1410 O O . ILE A 1 179 ? -33.874 13.746 60.469 1.00 85.94 179 ILE A O 1
ATOM 1414 N N . ARG A 1 180 ? -35.161 12.724 58.924 1.00 81.62 180 ARG A N 1
ATOM 1415 C CA . ARG A 1 180 ? -36.443 13.294 59.368 1.00 81.62 180 ARG A CA 1
ATOM 1416 C C . ARG A 1 180 ? -37.323 12.184 59.936 1.00 81.62 180 ARG A C 1
ATOM 1418 O O . ARG A 1 180 ? -37.691 11.257 59.223 1.00 81.62 180 ARG A O 1
ATOM 1425 N N . LEU A 1 181 ? -37.674 12.297 61.213 1.00 75.44 181 LEU A N 1
ATOM 1426 C CA . LEU A 1 181 ? -38.552 11.365 61.925 1.00 75.44 181 LEU A CA 1
ATOM 1427 C C . LEU A 1 181 ? -39.888 12.047 62.260 1.00 75.44 181 LEU A C 1
ATOM 1429 O O . LEU A 1 181 ? -39.966 13.277 62.319 1.00 75.44 181 LEU A O 1
ATOM 1433 N N . LEU A 1 182 ? -40.936 11.245 62.491 1.00 75.81 182 LEU A N 1
ATOM 1434 C CA . LEU A 1 182 ? -42.263 11.702 62.948 1.00 75.81 182 LEU A CA 1
ATOM 1435 C C . LEU A 1 182 ? -42.825 12.868 62.106 1.00 75.81 182 LEU A C 1
ATOM 1437 O O . LEU A 1 182 ? -43.082 13.955 62.618 1.00 75.81 182 LEU A O 1
ATOM 1441 N N . GLY A 1 183 ? -42.937 12.678 60.786 1.00 65.38 183 GLY A N 1
ATOM 1442 C CA . GLY A 1 183 ? -43.466 13.701 59.869 1.00 65.38 183 GLY A CA 1
ATOM 1443 C C . GLY A 1 183 ? -42.601 14.964 59.723 1.00 65.38 183 GLY A C 1
ATOM 1444 O O . GLY A 1 183 ? -43.041 15.933 59.116 1.00 65.38 183 GLY A O 1
ATOM 1445 N N . GLY A 1 184 ? -41.378 14.973 60.267 1.00 67.88 184 GLY A N 1
ATOM 1446 C CA . GLY A 1 184 ? -40.474 16.128 60.262 1.00 67.88 184 GLY A CA 1
ATOM 1447 C C . GLY A 1 184 ? -40.393 16.888 61.590 1.00 67.88 184 GLY A C 1
ATOM 1448 O O . GLY A 1 184 ? -39.608 17.833 61.678 1.00 67.88 184 GLY A O 1
ATOM 1449 N N . LEU A 1 185 ? -41.137 16.459 62.621 1.00 71.31 185 LEU A N 1
ATOM 1450 C CA . LEU A 1 185 ? -41.077 17.021 63.979 1.00 71.31 185 LEU A CA 1
ATOM 1451 C C . LEU A 1 185 ? -39.706 16.829 64.643 1.00 71.31 185 LEU A C 1
ATOM 1453 O O . LEU A 1 185 ? -39.298 17.646 65.465 1.00 71.31 185 LEU A O 1
ATOM 1457 N N . VAL A 1 186 ? -38.987 15.762 64.283 1.00 76.69 186 VAL A N 1
ATOM 1458 C CA . VAL A 1 186 ? -37.653 15.457 64.807 1.00 76.69 186 VAL A CA 1
ATOM 1459 C C . VAL A 1 186 ? -36.661 15.421 63.647 1.00 76.69 186 VAL A C 1
ATOM 1461 O O . VAL A 1 186 ? -36.787 14.609 62.728 1.00 76.69 186 VAL A O 1
ATOM 1464 N N . LYS A 1 187 ? -35.667 16.313 63.697 1.00 80.62 187 LYS A N 1
ATOM 1465 C CA . LYS A 1 187 ? -34.556 16.394 62.741 1.00 80.62 187 LYS A CA 1
ATOM 1466 C C . LYS A 1 187 ? -33.277 15.954 63.438 1.00 80.62 187 LYS A C 1
ATOM 1468 O O . LYS A 1 187 ? -32.921 16.519 64.468 1.00 80.62 187 LYS A O 1
ATOM 1473 N N . LEU A 1 188 ? -32.591 14.972 62.868 1.00 84.12 188 LEU A N 1
ATOM 1474 C CA . LEU A 1 188 ? -31.287 14.512 63.337 1.00 84.12 188 LEU A CA 1
ATOM 1475 C C . LEU A 1 188 ? -30.265 14.728 62.221 1.00 84.12 188 LEU A C 1
ATOM 1477 O O . LEU A 1 188 ? -30.529 14.376 61.074 1.00 84.12 188 LEU A O 1
ATOM 1481 N N . SER A 1 189 ? -29.112 15.299 62.557 1.00 86.31 189 SER A N 1
ATOM 1482 C CA . SER A 1 189 ? -28.042 15.604 61.604 1.00 86.31 189 SER A CA 1
ATOM 1483 C C . SER A 1 189 ? -26.767 14.880 62.015 1.00 86.31 189 SER A C 1
ATOM 1485 O O . SER A 1 189 ? -26.391 14.912 63.185 1.00 86.31 189 SER A O 1
ATOM 1487 N N . ALA A 1 190 ? -26.096 14.252 61.055 1.00 86.69 190 ALA A N 1
ATOM 1488 C CA . ALA A 1 190 ? -24.822 13.579 61.246 1.00 86.69 190 ALA A CA 1
ATOM 1489 C C . ALA A 1 190 ? -23.829 14.095 60.195 1.00 86.69 190 ALA A C 1
ATOM 1491 O O . ALA A 1 190 ? -24.019 13.873 58.999 1.00 86.69 190 ALA A O 1
ATOM 1492 N N . SER A 1 191 ? -22.799 14.815 60.637 1.00 89.62 191 SER A N 1
ATOM 1493 C CA . SER A 1 191 ? -21.833 15.487 59.757 1.00 89.62 191 SER A CA 1
ATOM 1494 C C . SER A 1 191 ? -20.508 14.734 59.675 1.00 89.62 191 SER A C 1
ATOM 1496 O O . SER A 1 191 ? -20.073 14.120 60.650 1.00 89.62 191 SER A O 1
ATOM 1498 N N . GLY A 1 192 ? -19.840 14.817 58.523 1.00 87.94 192 GLY A N 1
ATOM 1499 C CA . GLY A 1 192 ? -18.509 14.239 58.319 1.00 87.94 192 GLY A CA 1
ATOM 1500 C C . GLY A 1 192 ? -18.459 12.706 58.326 1.00 87.94 192 GLY A C 1
ATOM 1501 O O . GLY A 1 192 ? -17.409 12.143 58.638 1.00 87.94 192 GLY A O 1
ATOM 1502 N N . ILE A 1 193 ? -19.561 12.028 57.987 1.00 91.00 193 ILE A N 1
ATOM 1503 C CA . ILE A 1 193 ? -19.635 10.562 57.920 1.00 91.00 193 ILE A CA 1
ATOM 1504 C C . ILE A 1 193 ? -18.705 10.055 56.809 1.00 91.00 193 ILE A C 1
ATOM 1506 O O . ILE A 1 193 ? -18.907 10.422 55.648 1.00 91.00 193 ILE A O 1
ATOM 1510 N N . PRO A 1 194 ? -17.693 9.223 57.112 1.00 91.69 194 PRO A N 1
ATOM 1511 C CA . PRO A 1 194 ? -16.791 8.714 56.092 1.00 91.69 194 PRO A CA 1
ATOM 1512 C C . PRO A 1 194 ? -17.510 7.684 55.216 1.00 91.69 194 PRO A C 1
ATOM 1514 O O . PRO A 1 194 ? -17.954 6.639 55.694 1.00 91.69 194 PRO A O 1
ATOM 1517 N N . LEU A 1 195 ? -17.580 7.965 53.918 1.00 91.81 195 LEU A N 1
ATOM 1518 C CA . LEU A 1 195 ? -17.888 6.977 52.895 1.00 91.81 195 LEU A CA 1
ATOM 1519 C C . LEU A 1 195 ? -16.567 6.420 52.361 1.00 91.81 195 LEU A C 1
ATOM 1521 O O . LEU A 1 195 ? -15.715 7.182 51.905 1.00 91.81 195 LEU A O 1
ATOM 1525 N N . ASN A 1 196 ? -16.427 5.099 52.380 1.00 92.69 196 ASN A N 1
ATOM 1526 C CA . ASN A 1 196 ? -15.436 4.368 51.600 1.00 92.69 196 ASN A CA 1
ATOM 1527 C C . ASN A 1 196 ? -16.117 3.098 51.068 1.00 92.69 196 ASN A C 1
ATOM 1529 O O . ASN A 1 196 ? -16.697 2.341 51.855 1.00 92.69 196 ASN A O 1
ATOM 1533 N N . LYS A 1 197 ? -16.114 2.908 49.747 1.00 92.38 197 LYS A N 1
ATOM 1534 C CA . LYS A 1 197 ? -16.702 1.746 49.070 1.00 92.38 197 LYS A CA 1
ATOM 1535 C C . LYS A 1 197 ? -15.803 1.302 47.929 1.00 92.38 197 LYS A C 1
ATOM 1537 O O . LYS A 1 197 ? -15.442 2.118 47.085 1.00 92.38 197 LYS A O 1
ATOM 1542 N N . MET A 1 198 ? -15.534 0.001 47.865 1.00 93.56 198 MET A N 1
ATOM 1543 C CA . MET A 1 198 ? -15.078 -0.629 46.632 1.00 93.56 198 MET A CA 1
ATOM 1544 C C . MET A 1 198 ? -16.293 -0.842 45.723 1.00 93.56 198 MET A C 1
ATOM 1546 O O . MET A 1 198 ? -17.321 -1.366 46.151 1.00 93.56 198 MET A O 1
ATOM 1550 N N . MET A 1 199 ? -16.159 -0.368 44.494 1.00 93.38 199 MET A N 1
ATOM 1551 C CA . MET A 1 199 ? -17.139 -0.372 43.420 1.00 93.38 199 MET A CA 1
ATOM 1552 C C . MET A 1 199 ? -16.607 -1.242 42.280 1.00 93.38 199 MET A C 1
ATOM 1554 O O . MET A 1 199 ? -15.396 -1.339 42.080 1.00 93.38 199 MET A O 1
ATOM 1558 N N . LYS A 1 200 ? -17.506 -1.843 41.502 1.00 93.62 200 LYS A N 1
ATOM 1559 C CA . LYS A 1 200 ? -17.162 -2.681 40.349 1.00 93.62 200 LYS A CA 1
ATOM 1560 C C . LYS A 1 200 ? -18.092 -2.365 39.184 1.00 93.62 200 LYS A C 1
ATOM 1562 O O . LYS A 1 200 ? -19.278 -2.139 39.405 1.00 93.62 200 LYS A O 1
ATOM 1567 N N . PHE A 1 201 ? -17.561 -2.392 37.966 1.00 94.50 201 PHE A N 1
ATOM 1568 C CA . PHE A 1 201 ? -18.344 -2.340 36.730 1.00 94.50 201 PHE A CA 1
ATOM 1569 C C . PHE A 1 201 ? -17.714 -3.236 35.649 1.00 94.50 201 PHE A C 1
ATOM 1571 O O . PHE A 1 201 ? -16.558 -3.661 35.780 1.00 94.50 201 PHE A O 1
ATOM 1578 N N . SER A 1 202 ? -18.478 -3.575 34.609 1.00 95.50 202 SER A N 1
ATOM 1579 C CA . SER A 1 202 ? -17.956 -4.259 33.418 1.00 95.50 202 SER A CA 1
ATOM 1580 C C . SER A 1 202 ? -17.100 -3.286 32.612 1.00 95.50 202 SER A C 1
ATOM 1582 O O . SER A 1 202 ? -17.547 -2.175 32.325 1.00 95.50 202 SER A O 1
ATOM 1584 N N . GLY A 1 203 ? -15.872 -3.672 32.275 1.00 95.25 203 GLY A N 1
ATOM 1585 C CA . GLY A 1 203 ? -15.034 -2.904 31.353 1.00 95.25 203 GLY A CA 1
ATOM 1586 C C . GLY A 1 203 ? -15.429 -3.188 29.903 1.00 95.25 203 GLY A C 1
ATOM 1587 O O . GLY A 1 203 ? -16.395 -3.902 29.648 1.00 95.25 203 GLY A O 1
ATOM 1588 N N . MET A 1 204 ? -14.688 -2.632 28.949 1.00 95.69 204 MET A N 1
ATOM 1589 C CA . MET A 1 204 ? -14.959 -2.814 27.517 1.00 95.69 204 MET A CA 1
ATOM 1590 C C . MET A 1 204 ? -14.353 -4.109 26.940 1.00 95.69 204 MET A C 1
ATOM 1592 O O . MET A 1 204 ? -14.491 -4.359 25.748 1.00 95.69 204 MET A O 1
ATOM 1596 N N . ASP A 1 205 ? -13.680 -4.922 27.768 1.00 94.94 205 ASP A N 1
ATOM 1597 C CA . ASP A 1 205 ? -13.017 -6.196 27.420 1.00 94.94 205 ASP A CA 1
ATOM 1598 C C . ASP A 1 205 ? -12.132 -6.154 26.161 1.00 94.94 205 ASP A C 1
ATOM 1600 O O . ASP A 1 205 ? -11.999 -7.128 25.426 1.00 94.94 205 ASP A O 1
ATOM 1604 N N . GLY A 1 206 ? -11.524 -5.004 25.885 1.00 93.31 206 GLY A N 1
ATOM 1605 C CA . GLY A 1 206 ? -10.695 -4.778 24.709 1.00 93.31 206 GLY A CA 1
ATOM 1606 C C . GLY A 1 206 ? -11.463 -4.586 23.397 1.00 93.31 206 GLY A C 1
ATOM 1607 O O . GLY A 1 206 ? -10.831 -4.573 22.349 1.00 93.31 206 GLY A O 1
ATOM 1608 N N . LEU A 1 207 ? -12.793 -4.423 23.437 1.00 92.25 207 LEU A N 1
ATOM 1609 C CA . LEU A 1 207 ? -13.658 -4.214 22.264 1.00 92.25 207 LEU A CA 1
ATOM 1610 C C . LEU A 1 207 ? -13.529 -5.317 21.189 1.00 92.25 207 LEU A C 1
ATOM 1612 O O . LEU A 1 207 ? -13.615 -5.049 19.993 1.00 92.25 207 LEU A O 1
ATOM 1616 N N . ARG A 1 208 ? -13.308 -6.566 21.626 1.00 89.69 208 ARG A N 1
ATOM 1617 C CA . ARG A 1 208 ? -12.956 -7.715 20.766 1.00 89.69 208 ARG A CA 1
ATOM 1618 C C . ARG A 1 208 ? -14.011 -8.092 19.726 1.00 89.69 208 ARG A C 1
ATOM 1620 O O . ARG A 1 208 ? -13.655 -8.643 18.695 1.00 89.69 208 ARG A O 1
ATOM 1627 N N . ASP A 1 209 ? -15.288 -7.837 19.997 1.00 90.06 209 ASP A N 1
ATOM 1628 C CA . ASP A 1 209 ? -16.370 -8.100 19.042 1.00 90.06 209 ASP A CA 1
ATOM 1629 C C . ASP A 1 209 ? -16.556 -6.880 18.133 1.00 90.06 209 ASP A C 1
ATOM 1631 O O . ASP A 1 209 ? -17.385 -5.995 18.373 1.00 90.06 209 ASP A O 1
ATOM 1635 N N . MET A 1 210 ? -15.694 -6.816 17.118 1.00 90.88 210 MET A N 1
ATOM 1636 C CA . MET A 1 210 ? -15.709 -5.824 16.051 1.00 90.88 210 MET A CA 1
ATOM 1637 C C . MET A 1 210 ? -15.972 -6.522 14.721 1.00 90.88 210 MET A C 1
ATOM 1639 O O . MET A 1 210 ? -15.155 -7.309 14.243 1.00 90.88 210 MET A O 1
ATOM 1643 N N . GLN A 1 211 ? -17.080 -6.177 14.073 1.00 90.50 211 GLN A N 1
ATOM 1644 C CA . GLN A 1 211 ? -17.476 -6.773 12.800 1.00 90.50 211 GLN A CA 1
ATOM 1645 C C . GLN A 1 211 ? -17.490 -5.709 11.705 1.00 90.50 211 GLN A C 1
ATOM 1647 O O . GLN A 1 211 ? -18.163 -4.680 11.822 1.00 90.50 211 GLN A O 1
ATOM 1652 N N . ILE A 1 212 ? -16.737 -5.945 10.629 1.00 90.88 212 ILE A N 1
ATOM 1653 C CA . ILE A 1 212 ? -16.805 -5.121 9.423 1.00 90.88 212 ILE A CA 1
ATOM 1654 C C . ILE A 1 212 ? -18.099 -5.491 8.693 1.00 90.88 212 ILE A C 1
ATOM 1656 O O . ILE A 1 212 ? -18.268 -6.620 8.244 1.00 90.88 212 ILE A O 1
ATOM 1660 N N . ALA A 1 213 ? -19.027 -4.542 8.595 1.00 87.25 213 ALA A N 1
ATOM 1661 C CA . ALA A 1 213 ? -20.355 -4.755 8.021 1.00 87.25 213 ALA A CA 1
ATOM 1662 C C . ALA A 1 213 ? -20.427 -4.377 6.534 1.00 87.25 213 ALA A C 1
ATOM 1664 O O . ALA A 1 213 ? -21.185 -4.973 5.768 1.00 87.25 213 ALA A O 1
ATOM 1665 N N . GLN A 1 214 ? -19.646 -3.375 6.124 1.00 86.75 214 GLN A N 1
ATOM 1666 C CA . GLN A 1 214 ? -19.579 -2.901 4.746 1.00 86.75 214 GLN A CA 1
ATOM 1667 C C . GLN A 1 214 ? -18.204 -2.303 4.456 1.00 86.75 214 GLN A C 1
ATOM 1669 O O . GLN A 1 214 ? -17.638 -1.598 5.292 1.00 86.75 214 GLN A O 1
ATOM 1674 N N . VAL A 1 215 ? -17.720 -2.540 3.239 1.00 88.00 215 VAL A N 1
ATOM 1675 C CA . VAL A 1 215 ? -16.562 -1.876 2.638 1.00 88.00 215 VAL A CA 1
ATOM 1676 C C . VAL A 1 215 ? -17.014 -1.265 1.316 1.00 88.00 215 VAL A C 1
ATOM 1678 O O . VAL A 1 215 ? -17.728 -1.910 0.552 1.00 88.00 215 VAL A O 1
ATOM 1681 N N . ASP A 1 216 ? -16.631 -0.018 1.068 1.00 85.81 216 ASP A N 1
ATOM 1682 C CA . ASP A 1 216 ? -16.927 0.720 -0.158 1.00 85.81 216 ASP A CA 1
ATOM 1683 C C . ASP A 1 216 ? -15.647 1.391 -0.666 1.00 85.81 216 ASP A C 1
ATOM 1685 O O . ASP A 1 216 ? -15.092 2.254 0.012 1.00 85.81 216 ASP A O 1
ATOM 1689 N N . MET A 1 217 ? -15.161 0.987 -1.841 1.00 86.94 217 MET A N 1
ATOM 1690 C CA . MET A 1 217 ? -13.916 1.495 -2.430 1.00 86.94 217 MET A CA 1
ATOM 1691 C C . MET A 1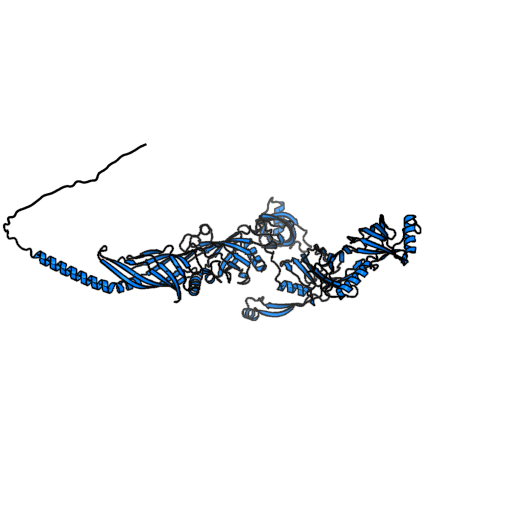 217 ? -14.150 2.510 -3.563 1.00 86.94 217 MET A C 1
ATOM 1693 O O . MET A 1 217 ? -13.204 2.842 -4.276 1.00 86.94 217 MET A O 1
ATOM 1697 N N . GLN A 1 218 ? -15.370 3.049 -3.725 1.00 84.50 218 GLN A N 1
ATOM 1698 C CA . GLN A 1 218 ? -15.723 3.998 -4.802 1.00 84.50 218 GLN A CA 1
ATOM 1699 C C . GLN A 1 218 ? -14.850 5.264 -4.878 1.00 84.50 218 GLN A C 1
ATOM 1701 O O . GLN A 1 218 ? -14.772 5.894 -5.933 1.00 84.50 218 GLN A O 1
ATOM 1706 N N . HIS A 1 219 ? -14.193 5.633 -3.776 1.00 86.38 219 HIS A N 1
ATOM 1707 C CA . HIS A 1 219 ? -13.315 6.801 -3.676 1.00 86.38 219 HIS A CA 1
ATOM 1708 C C . HIS A 1 219 ? -11.844 6.510 -4.029 1.00 86.38 219 HIS A C 1
ATOM 1710 O O . HIS A 1 219 ? -11.003 7.398 -3.903 1.00 86.38 219 HIS A O 1
ATOM 1716 N N . SER A 1 220 ? -11.522 5.291 -4.470 1.00 86.50 220 SER A N 1
ATOM 1717 C CA . SER A 1 220 ? -10.173 4.937 -4.925 1.00 86.50 220 SER A CA 1
ATOM 1718 C C . SER A 1 220 ? -9.770 5.728 -6.167 1.00 86.50 220 SER A C 1
ATOM 1720 O O . SER A 1 220 ? -10.603 6.114 -6.985 1.00 86.50 220 SER A O 1
ATOM 1722 N N . THR A 1 221 ? -8.470 5.938 -6.328 1.00 85.00 221 THR A N 1
ATOM 1723 C CA . THR A 1 221 ? -7.864 6.602 -7.491 1.00 85.00 221 THR A CA 1
ATOM 1724 C C . THR A 1 221 ? -6.971 5.618 -8.233 1.00 85.00 221 THR A C 1
ATOM 1726 O O . THR A 1 221 ? -6.602 4.600 -7.663 1.00 85.00 221 THR A O 1
ATOM 1729 N N . GLN A 1 222 ? -6.509 5.953 -9.440 1.00 76.25 222 GLN A N 1
ATOM 1730 C CA . GLN A 1 222 ? -5.529 5.151 -10.195 1.00 76.25 222 GLN A CA 1
ATOM 1731 C C . GLN A 1 222 ? -4.252 4.760 -9.414 1.00 76.25 222 GLN A C 1
ATOM 1733 O O . GLN A 1 222 ? -3.564 3.833 -9.827 1.00 76.25 222 GLN A O 1
ATOM 1738 N N . LYS A 1 223 ? -3.904 5.460 -8.321 1.00 74.94 223 LYS A N 1
ATOM 1739 C CA . LYS A 1 223 ? -2.660 5.246 -7.554 1.00 74.94 223 LYS A CA 1
ATOM 1740 C C . LYS A 1 223 ? -2.860 4.829 -6.096 1.00 74.94 223 LYS A C 1
ATOM 1742 O O . LYS A 1 223 ? -1.876 4.606 -5.400 1.00 74.94 223 LYS A O 1
ATOM 1747 N N . GLN A 1 224 ? -4.093 4.793 -5.603 1.00 78.44 224 GLN A N 1
ATOM 1748 C CA . GLN A 1 224 ? -4.361 4.518 -4.194 1.00 78.44 224 GLN A CA 1
ATOM 1749 C C . GLN A 1 224 ? -5.764 3.949 -4.025 1.00 78.44 224 GLN A C 1
ATOM 1751 O O . GLN A 1 224 ? -6.743 4.577 -4.440 1.00 78.44 224 GLN A O 1
ATOM 1756 N N . VAL A 1 225 ? -5.865 2.788 -3.378 1.00 83.12 225 VAL A N 1
ATOM 1757 C CA . VAL A 1 225 ? -7.159 2.219 -2.994 1.00 83.12 225 VAL A CA 1
ATOM 1758 C C . VAL A 1 225 ? -7.592 2.798 -1.655 1.00 83.12 225 VAL A C 1
ATOM 1760 O O . VAL A 1 225 ? -6.908 2.634 -0.642 1.00 83.12 225 VAL A O 1
ATOM 1763 N N . VAL A 1 226 ? -8.740 3.473 -1.678 1.00 87.88 226 VAL A N 1
ATOM 1764 C CA . VAL A 1 226 ? -9.323 4.180 -0.537 1.00 87.88 226 VAL A CA 1
ATOM 1765 C C . VAL A 1 226 ? -10.691 3.578 -0.249 1.00 87.88 226 VAL A C 1
ATOM 1767 O O . VAL A 1 226 ? -11.604 3.640 -1.073 1.00 87.88 226 VAL A O 1
ATOM 1770 N N . ALA A 1 227 ? -10.827 2.993 0.935 1.00 87.88 227 ALA A N 1
ATOM 1771 C CA . ALA A 1 227 ? -12.020 2.313 1.404 1.00 87.88 227 ALA A CA 1
ATOM 1772 C C . ALA A 1 227 ? -12.739 3.137 2.481 1.00 87.88 227 ALA A C 1
ATOM 1774 O O . ALA A 1 227 ? -12.146 3.535 3.479 1.00 87.88 227 ALA A O 1
ATOM 1775 N N . THR A 1 228 ? -14.045 3.334 2.336 1.00 91.00 228 THR A N 1
ATOM 1776 C CA . THR A 1 228 ? -14.928 3.710 3.446 1.00 91.00 228 THR A CA 1
ATOM 1777 C C . THR A 1 228 ? -15.479 2.432 4.065 1.00 91.00 228 THR A C 1
ATOM 1779 O O . THR A 1 228 ? -16.075 1.607 3.373 1.00 91.00 228 THR A O 1
ATOM 1782 N N . ILE A 1 229 ? -15.258 2.237 5.362 1.00 92.50 229 ILE A N 1
ATOM 1783 C CA . ILE A 1 229 ? -15.558 0.989 6.067 1.00 92.50 229 ILE A CA 1
ATOM 1784 C C . ILE A 1 229 ? -16.546 1.281 7.195 1.00 92.50 229 ILE A C 1
ATOM 1786 O O . ILE A 1 229 ? -16.281 2.120 8.053 1.00 92.50 229 ILE A O 1
ATOM 1790 N N . LYS A 1 230 ? -17.672 0.565 7.226 1.00 93.44 230 LYS A N 1
ATOM 1791 C CA . LYS A 1 230 ? -18.627 0.617 8.342 1.00 93.44 230 LYS A CA 1
ATOM 1792 C C . LYS A 1 230 ? -18.421 -0.592 9.232 1.00 93.44 230 LYS A C 1
ATOM 1794 O O . LYS A 1 230 ? -18.528 -1.727 8.763 1.00 93.44 230 LYS A O 1
ATOM 1799 N N . THR A 1 231 ? -18.136 -0.352 10.505 1.00 94.19 231 THR A N 1
ATOM 1800 C CA . THR A 1 231 ? -17.886 -1.408 11.487 1.00 94.19 231 THR A CA 1
ATOM 1801 C C . THR A 1 231 ? -18.828 -1.272 12.674 1.00 94.19 231 THR A C 1
ATOM 1803 O O . THR A 1 231 ? -19.126 -0.172 13.140 1.00 94.19 231 THR A O 1
ATOM 1806 N N . CYS A 1 232 ? -19.334 -2.405 13.144 1.00 94.88 232 CYS A N 1
ATOM 1807 C CA . CYS A 1 232 ? -20.163 -2.494 14.337 1.00 94.88 232 CYS A CA 1
ATOM 1808 C C . CYS A 1 232 ? -19.311 -3.088 15.455 1.00 94.88 232 CYS A C 1
ATOM 1810 O O . CYS A 1 232 ? -18.765 -4.177 15.294 1.00 94.88 232 CYS A O 1
ATOM 1812 N N . ILE A 1 233 ? -19.172 -2.359 16.563 1.00 95.12 233 ILE A N 1
ATOM 1813 C CA . ILE A 1 233 ? -18.331 -2.753 17.698 1.00 95.12 233 ILE A CA 1
ATOM 1814 C C . ILE A 1 233 ? -19.169 -2.862 18.969 1.00 95.12 233 ILE A C 1
ATOM 1816 O O . ILE A 1 233 ? -19.894 -1.925 19.331 1.00 95.12 233 ILE A O 1
ATOM 1820 N N . HIS A 1 234 ? -19.104 -4.013 19.632 1.00 95.31 234 HIS A N 1
ATOM 1821 C CA . HIS A 1 234 ? -19.832 -4.242 20.871 1.00 95.31 234 HIS A CA 1
ATOM 1822 C C . HIS A 1 234 ? -19.148 -3.525 22.042 1.00 95.31 234 HIS A C 1
ATOM 1824 O O . HIS A 1 234 ? -17.934 -3.624 22.224 1.00 95.31 234 HIS A O 1
ATOM 1830 N N . ASN A 1 235 ? -19.928 -2.820 22.862 1.00 96.38 235 ASN A N 1
ATOM 1831 C CA . ASN A 1 235 ? -19.457 -2.233 24.112 1.00 96.38 235 ASN A CA 1
ATOM 1832 C C . ASN A 1 235 ? -20.067 -2.987 25.309 1.00 96.38 235 ASN A C 1
ATOM 1834 O O . ASN A 1 235 ? -21.151 -2.607 25.750 1.00 96.38 235 ASN A O 1
ATOM 1838 N N . PRO A 1 236 ? -19.378 -3.989 25.891 1.00 96.00 236 PRO A N 1
ATOM 1839 C CA . PRO A 1 236 ? -19.880 -4.755 27.040 1.00 96.00 236 PRO A CA 1
ATOM 1840 C C . PRO A 1 236 ? -19.872 -3.966 28.369 1.00 96.00 236 PRO A C 1
ATOM 1842 O O . PRO A 1 236 ? -20.150 -4.513 29.439 1.00 96.00 236 PRO A O 1
ATOM 1845 N N . SER A 1 237 ? -19.534 -2.672 28.333 1.00 96.31 237 SER A N 1
ATOM 1846 C CA . SER A 1 237 ? -19.506 -1.800 29.503 1.00 96.31 237 SER A CA 1
ATOM 1847 C C . SER A 1 237 ? -20.820 -1.039 29.700 1.00 96.31 237 SER A C 1
ATOM 1849 O O . SER A 1 237 ? -21.510 -0.666 28.752 1.00 96.31 237 SER A O 1
ATOM 1851 N N . VAL A 1 238 ? -21.104 -0.693 30.961 1.00 94.69 238 VAL A N 1
ATOM 1852 C CA . VAL A 1 238 ? -22.073 0.359 31.331 1.00 94.69 238 VAL A CA 1
ATOM 1853 C C . VAL A 1 238 ? -21.543 1.775 31.047 1.00 94.69 238 VAL A C 1
ATOM 1855 O O . VAL A 1 238 ? -22.278 2.755 31.212 1.00 94.69 238 VAL A O 1
ATOM 1858 N N . THR A 1 239 ? -20.268 1.891 30.658 1.00 95.62 239 THR A N 1
ATOM 1859 C CA . THR A 1 239 ? -19.599 3.157 30.362 1.00 95.62 239 THR A CA 1
ATOM 1860 C C . THR A 1 239 ? -19.706 3.522 28.884 1.00 95.62 239 THR A C 1
ATOM 1862 O O . THR A 1 239 ? -19.452 2.693 28.014 1.00 95.62 239 THR A O 1
ATOM 1865 N N . THR A 1 240 ? -20.033 4.780 28.585 1.00 96.81 240 THR A N 1
ATOM 1866 C CA . THR A 1 240 ? -20.095 5.328 27.218 1.00 96.81 240 THR A CA 1
ATOM 1867 C C . THR A 1 240 ? -19.180 6.546 27.082 1.00 96.81 240 THR A C 1
ATOM 1869 O O . THR A 1 240 ? -18.967 7.271 28.055 1.00 96.81 240 THR A O 1
ATOM 1872 N N . ILE A 1 241 ? -18.611 6.778 25.893 1.00 96.50 241 ILE A N 1
ATOM 1873 C CA . ILE A 1 241 ? -17.592 7.822 25.664 1.00 96.50 241 ILE A CA 1
ATOM 1874 C C . ILE A 1 241 ? -17.960 8.684 24.448 1.00 96.50 241 ILE A C 1
ATOM 1876 O O . ILE A 1 241 ? -18.175 8.160 23.354 1.00 96.50 241 ILE A O 1
ATOM 1880 N N . ARG A 1 242 ? -18.042 10.013 24.618 1.00 95.31 242 ARG A N 1
ATOM 1881 C CA . ARG A 1 242 ? -18.495 10.962 23.578 1.00 95.31 242 ARG A CA 1
ATOM 1882 C C . ARG A 1 242 ? -17.691 12.282 23.532 1.00 95.31 242 ARG A C 1
ATOM 1884 O O . ARG A 1 242 ? -17.972 13.178 24.335 1.00 95.31 242 ARG A O 1
ATOM 1891 N N . PRO A 1 243 ? -16.794 12.496 22.549 1.00 95.69 243 PRO A N 1
ATOM 1892 C CA . PRO A 1 243 ? -16.207 11.528 21.613 1.00 95.69 243 PRO A CA 1
ATOM 1893 C C . PRO A 1 243 ? -15.053 10.730 22.251 1.00 95.69 243 PRO A C 1
ATOM 1895 O O . PRO A 1 243 ? -14.492 11.153 23.262 1.00 95.69 243 PRO A O 1
ATOM 1898 N N . VAL A 1 244 ? -14.663 9.612 21.627 1.00 94.25 244 VAL A N 1
ATOM 1899 C CA . VAL A 1 244 ? -13.342 8.981 21.832 1.00 94.25 244 VAL A CA 1
ATOM 1900 C C . VAL A 1 244 ? -12.237 9.707 21.055 1.00 94.25 244 VAL A C 1
ATOM 1902 O O . VAL A 1 244 ? -11.079 9.614 21.449 1.00 94.25 244 VAL A O 1
ATOM 1905 N N . GLY A 1 245 ? -12.593 10.456 20.002 1.00 94.56 245 GLY A N 1
ATOM 1906 C CA . GLY A 1 245 ? -11.681 11.208 19.127 1.00 94.56 245 GLY A CA 1
ATOM 1907 C C . GLY A 1 245 ? -11.487 10.562 17.754 1.00 94.56 245 GLY A C 1
ATOM 1908 O O . GLY A 1 245 ? -12.037 9.498 17.487 1.00 94.56 245 GLY A O 1
ATOM 1909 N N . ALA A 1 246 ? -10.696 11.203 16.891 1.00 95.44 246 ALA A N 1
ATOM 1910 C CA . ALA A 1 246 ? -10.246 10.599 15.638 1.00 95.44 246 ALA A CA 1
ATOM 1911 C C . ALA A 1 246 ? -9.280 9.465 15.983 1.00 95.44 246 ALA A C 1
ATOM 1913 O O . ALA A 1 246 ? -8.207 9.728 16.532 1.00 95.44 246 ALA A O 1
ATOM 1914 N N . LEU A 1 247 ? -9.687 8.223 15.730 1.00 95.50 247 LEU A N 1
ATOM 1915 C CA . LEU A 1 247 ? -8.888 7.038 16.016 1.00 95.50 247 LEU A CA 1
ATOM 1916 C C . LEU A 1 247 ? -7.866 6.809 14.904 1.00 95.50 247 LEU A C 1
ATOM 1918 O O . LEU A 1 247 ? -8.141 7.082 13.737 1.00 95.50 247 LEU A O 1
ATOM 1922 N N . CYS A 1 248 ? -6.714 6.266 15.280 1.00 95.81 248 CYS A N 1
ATOM 1923 C CA . CYS A 1 248 ? -5.680 5.789 14.371 1.00 95.81 248 CYS A CA 1
ATOM 1924 C C . CYS A 1 248 ? -5.523 4.280 14.576 1.00 95.81 248 CYS A C 1
ATOM 1926 O O . CYS A 1 248 ? -5.259 3.824 15.694 1.00 95.81 248 CYS A O 1
ATOM 1928 N N . LEU A 1 249 ? -5.700 3.508 13.507 1.00 94.44 249 LEU A N 1
ATOM 1929 C CA . LEU A 1 249 ? -5.732 2.050 13.509 1.00 94.44 249 LEU A CA 1
ATOM 1930 C C . LEU A 1 249 ? -4.881 1.508 12.350 1.00 94.44 249 LEU A C 1
ATOM 1932 O O . LEU A 1 249 ? -4.847 2.073 11.263 1.00 94.44 249 LEU A O 1
ATOM 1936 N N . ASN A 1 250 ? -4.246 0.366 12.561 1.00 94.06 250 ASN A N 1
ATOM 1937 C CA . ASN A 1 250 ? -3.476 -0.372 11.570 1.00 94.06 250 ASN A CA 1
ATOM 1938 C C . ASN A 1 250 ? -4.102 -1.760 11.405 1.00 94.06 250 ASN A C 1
ATOM 1940 O O . ASN A 1 250 ? -4.233 -2.497 12.384 1.00 94.06 250 ASN A O 1
ATOM 1944 N N . ALA A 1 251 ? -4.493 -2.122 10.185 1.00 92.69 251 ALA A N 1
ATOM 1945 C CA . ALA A 1 251 ? -4.999 -3.453 9.871 1.00 92.69 251 ALA A CA 1
ATOM 1946 C C . ALA A 1 251 ? -3.854 -4.354 9.400 1.00 92.69 251 ALA A C 1
ATOM 1948 O O . ALA A 1 251 ? -3.123 -4.002 8.470 1.00 92.69 251 ALA A O 1
ATOM 1949 N N . HIS A 1 252 ? -3.735 -5.525 10.018 1.00 92.81 252 HIS A N 1
ATOM 1950 C CA . HIS A 1 252 ? -2.730 -6.535 9.709 1.00 92.81 252 HIS A CA 1
ATOM 1951 C C . HIS A 1 252 ? -3.395 -7.821 9.210 1.00 92.81 252 HIS A C 1
ATOM 1953 O O . HIS A 1 252 ? -4.510 -8.151 9.623 1.00 92.81 252 HIS A O 1
ATOM 1959 N N . TYR A 1 253 ? -2.706 -8.552 8.335 1.00 90.44 253 TYR A N 1
ATOM 1960 C CA . TYR A 1 253 ? -3.157 -9.831 7.791 1.00 90.44 253 TYR A CA 1
ATOM 1961 C C . TYR A 1 253 ? -2.418 -10.997 8.473 1.00 90.44 253 TYR A C 1
ATOM 1963 O O . TYR A 1 253 ? -1.332 -11.382 8.029 1.00 90.44 253 TYR A O 1
ATOM 1971 N N . PRO A 1 254 ? -2.987 -11.594 9.542 1.00 87.06 254 PRO A N 1
ATOM 1972 C CA . PRO A 1 254 ? -2.247 -12.468 10.459 1.00 87.06 254 PRO A CA 1
ATOM 1973 C C . PRO A 1 254 ? -1.696 -13.743 9.805 1.00 87.06 254 PRO A C 1
ATOM 1975 O O . PRO A 1 254 ? -0.737 -14.323 10.310 1.00 87.06 254 PRO A O 1
ATOM 1978 N N . LYS A 1 255 ? -2.253 -14.168 8.661 1.00 82.44 255 LYS A N 1
ATOM 1979 C CA . LYS A 1 255 ? -1.856 -15.391 7.944 1.00 82.44 255 LYS A CA 1
ATOM 1980 C C . LYS A 1 255 ? -0.381 -15.400 7.505 1.00 82.44 255 LYS A C 1
ATOM 1982 O O . LYS A 1 255 ? 0.194 -16.480 7.390 1.00 82.44 255 LYS A O 1
ATOM 1987 N N . LEU A 1 256 ? 0.218 -14.233 7.249 1.00 76.62 256 LEU A N 1
ATOM 1988 C CA . LEU A 1 256 ? 1.637 -14.100 6.873 1.00 76.62 256 LEU A CA 1
ATOM 1989 C C . LEU A 1 256 ? 2.522 -13.589 8.028 1.00 76.62 256 LEU A C 1
ATOM 1991 O O . LEU A 1 256 ? 3.737 -13.476 7.873 1.00 76.62 256 LEU A O 1
ATOM 1995 N N . GLY A 1 257 ? 1.924 -13.324 9.192 1.00 79.88 257 GLY A N 1
ATOM 1996 C CA . GLY A 1 257 ? 2.573 -12.752 10.368 1.00 79.88 257 GLY A CA 1
ATOM 1997 C C . GLY A 1 257 ? 1.671 -11.728 11.058 1.00 79.88 257 GLY A C 1
ATOM 1998 O O . GLY A 1 257 ? 0.950 -10.974 10.410 1.00 79.88 257 GLY A O 1
ATOM 1999 N N . HIS A 1 258 ? 1.713 -11.675 12.391 1.00 82.38 258 HIS A N 1
ATOM 2000 C CA . HIS A 1 258 ? 0.858 -10.767 13.171 1.00 82.38 258 HIS A CA 1
ATOM 2001 C C . HIS A 1 258 ? 1.111 -9.280 12.867 1.00 82.38 258 HIS A C 1
ATOM 2003 O O . HIS A 1 258 ? 0.172 -8.491 12.893 1.00 82.38 258 HIS A O 1
ATOM 2009 N N . ASP A 1 259 ? 2.346 -8.919 12.504 1.00 82.62 259 ASP A N 1
ATOM 2010 C CA . ASP A 1 259 ? 2.754 -7.550 12.162 1.00 82.62 259 ASP A CA 1
ATOM 2011 C C . ASP A 1 259 ? 2.673 -7.250 10.647 1.00 82.62 259 ASP A C 1
ATOM 2013 O O . ASP A 1 259 ? 3.202 -6.243 10.172 1.00 82.62 259 ASP A O 1
ATOM 2017 N N . THR A 1 260 ? 2.031 -8.110 9.843 1.00 87.44 260 THR A N 1
ATOM 2018 C CA . THR A 1 260 ? 1.906 -7.910 8.389 1.00 87.44 260 THR A CA 1
ATOM 2019 C C . THR A 1 260 ? 0.868 -6.837 8.055 1.00 87.44 260 THR A C 1
ATOM 2021 O O . THR A 1 260 ? -0.293 -7.137 7.784 1.00 87.44 260 THR A O 1
ATOM 2024 N N . LEU A 1 261 ? 1.291 -5.574 8.088 1.00 88.62 261 LEU A N 1
ATOM 2025 C CA . LEU A 1 261 ? 0.464 -4.400 7.804 1.00 88.62 261 LEU A CA 1
ATOM 2026 C C . LEU A 1 261 ? -0.069 -4.412 6.359 1.00 88.62 261 LEU A C 1
ATOM 2028 O O . LEU A 1 261 ? 0.706 -4.568 5.418 1.00 88.62 261 LEU A O 1
ATOM 2032 N N . VAL A 1 262 ? -1.381 -4.206 6.194 1.00 88.69 262 VAL A N 1
ATOM 2033 C CA . VAL A 1 262 ? -2.063 -4.135 4.883 1.00 88.69 262 VAL A CA 1
ATOM 2034 C C . VAL A 1 262 ? -2.846 -2.842 4.659 1.00 88.69 262 VAL A C 1
ATOM 2036 O O . VAL A 1 262 ? -3.031 -2.439 3.513 1.00 88.69 262 VAL A O 1
ATOM 2039 N N . ALA A 1 263 ? -3.297 -2.166 5.720 1.00 90.50 263 ALA A N 1
ATOM 2040 C CA . ALA A 1 263 ? -3.991 -0.886 5.594 1.00 90.50 263 ALA A CA 1
ATOM 2041 C C . ALA A 1 263 ? -3.815 0.003 6.829 1.00 90.50 263 ALA A C 1
ATOM 2043 O O . ALA A 1 263 ? -3.734 -0.486 7.958 1.00 90.50 263 ALA A O 1
ATOM 2044 N N . HIS A 1 264 ? -3.832 1.313 6.605 1.00 92.31 264 HIS A N 1
ATOM 2045 C CA . HIS A 1 264 ? -3.983 2.316 7.653 1.00 92.31 264 HIS A CA 1
ATOM 2046 C C . HIS A 1 264 ? -5.439 2.778 7.691 1.00 92.31 264 HIS A C 1
ATOM 2048 O O . HIS A 1 264 ? -5.989 3.116 6.647 1.00 92.31 264 HIS A O 1
ATOM 2054 N N . LEU A 1 265 ? -6.079 2.777 8.862 1.00 94.12 265 LEU A N 1
ATOM 2055 C CA . LEU A 1 265 ? -7.474 3.185 9.030 1.00 94.12 265 LEU A CA 1
ATOM 2056 C C . LEU A 1 265 ? -7.570 4.345 10.026 1.00 94.12 265 LEU A C 1
ATOM 2058 O O . LEU A 1 265 ? -6.979 4.311 11.105 1.00 94.12 265 LEU A O 1
ATOM 2062 N N . THR A 1 266 ? -8.374 5.347 9.696 1.00 95.31 266 THR A N 1
ATOM 2063 C CA . THR A 1 266 ? -8.626 6.518 10.542 1.00 95.31 266 THR A CA 1
ATOM 2064 C C . THR A 1 266 ? -10.120 6.754 10.728 1.00 95.31 266 THR A C 1
ATOM 2066 O O . THR A 1 266 ? -10.934 6.243 9.960 1.00 95.31 266 THR A O 1
ATOM 2069 N N . THR A 1 267 ? -10.507 7.517 11.751 1.00 95.00 267 THR A N 1
ATOM 2070 C CA . THR A 1 267 ? -11.906 7.934 11.952 1.00 95.00 267 THR A CA 1
ATOM 2071 C C . THR A 1 267 ? -12.034 9.440 12.149 1.00 95.00 267 THR A C 1
ATOM 2073 O O . THR A 1 267 ? -11.066 10.142 12.437 1.00 95.00 267 THR A O 1
ATOM 2076 N N . SER A 1 268 ? -13.251 9.964 12.017 1.00 94.00 268 SER A N 1
ATOM 2077 C CA . SER A 1 268 ? -13.541 11.380 12.237 1.00 94.00 268 SER A CA 1
ATOM 2078 C C . SER A 1 268 ? -13.405 11.789 13.713 1.00 94.00 268 SER A C 1
ATOM 2080 O O . SER A 1 268 ? -13.680 11.013 14.631 1.00 94.00 268 SER A O 1
ATOM 2082 N N . GLY A 1 269 ? -13.060 13.057 13.968 1.00 90.94 269 GLY A N 1
ATOM 2083 C CA . GLY A 1 269 ? -12.846 13.598 15.323 1.00 90.94 269 GLY A CA 1
ATOM 2084 C C . GLY A 1 269 ? -14.041 13.509 16.287 1.00 90.94 269 GLY A C 1
ATOM 2085 O O . GLY A 1 269 ? -13.866 13.630 17.498 1.00 90.94 269 GLY A O 1
ATOM 2086 N N . ASN A 1 270 ? -15.251 13.283 15.769 1.00 92.56 270 ASN A N 1
ATOM 2087 C CA . ASN A 1 270 ? -16.487 13.103 16.535 1.00 92.56 270 ASN A CA 1
ATOM 2088 C C . ASN A 1 270 ? -16.829 11.630 16.851 1.00 92.56 270 ASN A C 1
ATOM 2090 O O . ASN A 1 270 ? -17.864 11.391 17.474 1.00 92.56 270 ASN A O 1
ATOM 2094 N N . THR A 1 271 ? -15.993 10.662 16.452 1.00 95.00 271 THR A N 1
ATOM 2095 C CA . THR A 1 271 ? -16.196 9.229 16.746 1.00 95.00 271 THR A CA 1
ATOM 2096 C C . THR A 1 271 ? -16.373 9.009 18.248 1.00 95.00 271 THR A C 1
ATOM 2098 O O . THR A 1 271 ? -15.688 9.634 19.059 1.00 95.00 271 THR A O 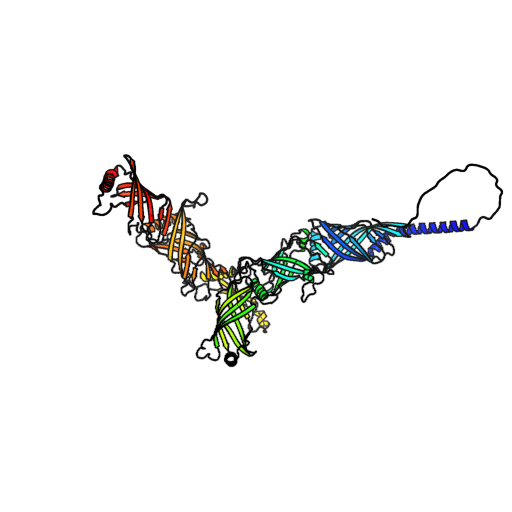1
ATOM 2101 N N . GLY A 1 272 ? -17.280 8.119 18.645 1.00 95.12 272 GLY A N 1
ATOM 2102 C CA . GLY A 1 272 ? -17.597 7.833 20.044 1.00 95.12 272 GLY A CA 1
ATOM 2103 C C . GLY A 1 272 ? -18.172 6.434 20.229 1.00 95.12 272 GLY A C 1
ATOM 2104 O O . GLY A 1 272 ? -18.542 5.774 19.264 1.00 95.12 272 GLY A O 1
ATOM 2105 N N . LEU A 1 273 ? -18.303 6.025 21.488 1.00 96.56 273 LEU A N 1
ATOM 2106 C CA . LEU A 1 273 ? -19.001 4.812 21.912 1.00 96.56 273 LEU A CA 1
ATOM 2107 C C . LEU A 1 273 ? -20.233 5.224 22.740 1.00 96.56 273 LEU A C 1
ATOM 2109 O O . LEU A 1 273 ? -20.174 5.174 23.969 1.00 96.56 273 LEU A O 1
ATOM 2113 N N . PRO A 1 274 ? -21.305 5.765 22.120 1.00 96.19 274 PRO A N 1
ATOM 2114 C CA . PRO A 1 274 ? -22.479 6.287 22.826 1.00 96.19 274 PRO A CA 1
ATOM 2115 C C . PRO A 1 274 ? -23.418 5.225 23.431 1.00 96.19 274 PRO A C 1
ATOM 2117 O O . PRO A 1 274 ? -24.191 5.572 24.330 1.00 96.19 274 PRO A O 1
ATOM 2120 N N . VAL A 1 275 ? -23.371 3.982 22.943 1.00 96.75 275 VAL A N 1
ATOM 2121 C CA . VAL A 1 275 ? -24.223 2.848 23.343 1.00 96.75 275 VAL A CA 1
ATOM 2122 C C . VAL A 1 275 ? -23.480 1.968 24.352 1.00 96.75 275 VAL A C 1
ATOM 2124 O O . VAL A 1 275 ? -22.305 1.653 24.153 1.00 96.75 275 VAL A O 1
ATOM 2127 N N . ALA A 1 276 ? -24.173 1.579 25.423 1.00 95.56 276 ALA A N 1
ATOM 2128 C CA . ALA A 1 276 ? -23.734 0.592 26.417 1.00 95.56 276 ALA A CA 1
ATOM 2129 C C . ALA A 1 276 ? -24.431 -0.765 26.201 1.00 95.56 276 ALA A C 1
ATOM 2131 O O . ALA A 1 276 ? -25.559 -0.783 25.713 1.00 95.56 276 ALA A O 1
ATOM 2132 N N . ASP A 1 277 ? -23.796 -1.854 26.636 1.00 92.19 277 ASP A N 1
ATOM 2133 C CA . ASP A 1 277 ? -24.203 -3.273 26.537 1.00 92.19 277 ASP A CA 1
ATOM 2134 C C . ASP A 1 277 ? -25.723 -3.526 26.426 1.00 92.19 277 ASP A C 1
ATOM 2136 O O . ASP A 1 277 ? -26.238 -3.906 25.376 1.00 92.19 277 ASP A O 1
ATOM 2140 N N . GLY A 1 278 ? -26.485 -3.237 27.485 1.00 89.19 278 GLY A N 1
ATOM 2141 C CA . GLY A 1 278 ? -27.924 -3.522 27.535 1.00 89.19 278 GLY A CA 1
ATOM 2142 C C . GLY A 1 278 ? -28.837 -2.588 26.722 1.00 89.19 278 GLY A C 1
ATOM 2143 O O . GLY A 1 278 ? -30.057 -2.779 26.738 1.00 89.19 278 GLY A O 1
ATOM 2144 N N . GLN A 1 279 ? -28.305 -1.559 26.055 1.00 94.88 279 GLN A N 1
ATOM 2145 C CA . GLN A 1 279 ? -29.091 -0.578 25.296 1.00 94.88 279 GLN A CA 1
ATOM 2146 C C . GLN A 1 279 ? -29.318 -1.004 23.840 1.00 94.88 279 GLN A C 1
ATOM 2148 O O . GLN A 1 279 ? -28.493 -1.732 23.295 1.00 94.88 279 GLN A O 1
ATOM 2153 N N . PRO A 1 280 ? -30.373 -0.503 23.165 1.00 97.00 280 PRO A N 1
ATOM 2154 C CA . PRO A 1 280 ? -30.529 -0.672 21.723 1.00 97.00 280 PRO A CA 1
ATOM 2155 C C . PRO A 1 280 ? -29.294 -0.177 20.961 1.00 97.00 280 PRO A C 1
ATOM 2157 O O . PRO A 1 280 ? -28.817 0.934 21.207 1.00 97.00 280 PRO A O 1
ATOM 2160 N N . SER A 1 281 ? -28.799 -0.997 20.037 1.00 97.38 281 SER A N 1
ATOM 2161 C CA . SER A 1 281 ? -27.659 -0.666 19.178 1.00 97.38 281 SER A CA 1
ATOM 2162 C C . SER A 1 281 ? -27.920 0.532 18.269 1.00 97.38 281 SER A C 1
ATOM 2164 O O . SER A 1 281 ? -29.062 0.934 18.028 1.00 97.38 281 SER A O 1
ATOM 2166 N N . HIS A 1 282 ? -26.847 1.063 17.677 1.00 97.25 282 HIS A N 1
ATOM 2167 C CA . HIS A 1 282 ? -26.963 2.016 16.578 1.00 97.25 282 HIS A CA 1
ATOM 2168 C C . HIS A 1 282 ? -27.876 1.450 15.460 1.00 97.25 282 HIS A C 1
ATOM 2170 O O . HIS A 1 282 ? -27.680 0.292 15.075 1.00 97.25 282 HIS A O 1
ATOM 2176 N N . PRO A 1 283 ? -28.826 2.229 14.889 1.00 96.56 283 PRO A N 1
ATOM 2177 C CA . PRO A 1 283 ? -29.845 1.709 13.967 1.00 96.56 283 PRO A CA 1
ATOM 2178 C C . PRO A 1 283 ? -29.298 0.926 12.770 1.00 96.56 283 PRO A C 1
ATOM 2180 O O . PRO A 1 283 ? -29.905 -0.055 12.356 1.00 96.56 283 PRO A O 1
ATOM 2183 N N . TYR A 1 284 ? -28.132 1.320 12.246 1.00 95.56 284 TYR A N 1
ATOM 2184 C CA . TYR A 1 284 ? -27.448 0.569 11.189 1.00 95.56 284 TYR A CA 1
ATOM 2185 C C . TYR A 1 284 ? -27.084 -0.853 11.645 1.00 95.56 284 TYR A C 1
ATOM 2187 O O . TYR A 1 284 ? -27.489 -1.811 10.997 1.00 95.56 284 TYR A O 1
ATOM 2195 N N . CYS A 1 285 ? -26.404 -1.006 12.787 1.00 95.06 285 CYS A N 1
ATOM 2196 C CA . CYS A 1 285 ? -25.994 -2.313 13.310 1.00 95.06 285 CYS A CA 1
ATOM 2197 C C . CYS A 1 285 ? -27.205 -3.193 13.653 1.00 95.06 285 CYS A C 1
ATOM 2199 O O . CYS A 1 285 ? -27.239 -4.357 13.277 1.00 95.06 285 CYS A O 1
ATOM 2201 N N . ALA A 1 286 ? -28.249 -2.612 14.255 1.00 95.19 286 ALA A N 1
ATOM 2202 C CA . ALA A 1 286 ? -29.498 -3.316 14.550 1.00 95.19 286 ALA A CA 1
ATOM 2203 C C . ALA A 1 286 ? -30.280 -3.763 13.293 1.00 95.19 286 ALA A C 1
ATOM 2205 O O . ALA A 1 286 ? -31.171 -4.602 13.399 1.00 95.19 286 ALA A O 1
ATOM 2206 N N . SER A 1 287 ? -29.978 -3.200 12.115 1.00 93.94 287 SER A N 1
ATOM 2207 C CA . SER A 1 287 ? -30.617 -3.564 10.841 1.00 93.94 287 SER A CA 1
ATOM 2208 C C . SER A 1 287 ? -29.900 -4.685 10.076 1.00 93.94 287 SER A C 1
ATOM 2210 O O . SER A 1 287 ? -30.446 -5.202 9.100 1.00 93.94 287 SER A O 1
ATOM 2212 N N . LEU A 1 288 ? -28.685 -5.060 10.493 1.00 88.62 288 LEU A N 1
ATOM 2213 C CA . LEU A 1 288 ? -27.894 -6.090 9.824 1.00 88.62 288 LEU A CA 1
ATOM 2214 C C . LEU A 1 288 ? -28.463 -7.484 10.113 1.00 88.62 288 LEU A C 1
ATOM 2216 O O . LEU A 1 288 ? -28.726 -7.847 11.256 1.00 88.62 288 LEU A O 1
ATOM 2220 N N . GLN A 1 289 ? -28.616 -8.281 9.057 1.00 80.56 289 GLN A N 1
ATOM 2221 C CA . GLN A 1 289 ? -28.979 -9.692 9.152 1.00 80.56 289 GLN A CA 1
ATOM 2222 C C . GLN A 1 289 ? -27.700 -10.525 9.048 1.00 80.56 289 GLN A C 1
ATOM 2224 O O . GLN A 1 289 ? -26.974 -10.423 8.059 1.00 80.56 289 GLN A O 1
ATOM 2229 N N . GLY A 1 290 ? -27.418 -11.336 10.066 1.00 74.62 290 GLY A N 1
ATOM 2230 C CA . GLY A 1 290 ? -26.186 -12.115 10.164 1.00 74.62 290 GLY A CA 1
ATOM 2231 C C . GLY A 1 290 ? -26.256 -13.192 11.252 1.00 74.62 290 GLY A C 1
ATOM 2232 O O . GLY A 1 290 ? -27.304 -13.363 11.876 1.00 74.62 290 GLY A O 1
ATOM 2233 N N . PRO A 1 291 ? -25.158 -13.936 11.479 1.00 72.81 291 PRO A N 1
ATOM 2234 C CA . PRO A 1 291 ? -25.103 -14.995 12.490 1.00 72.81 291 PRO A CA 1
ATOM 2235 C C . PRO A 1 291 ? -25.082 -14.467 13.936 1.00 72.81 291 PRO A C 1
ATOM 2237 O O . PRO A 1 291 ? -25.429 -15.211 14.851 1.00 72.81 291 PRO A O 1
ATOM 2240 N N . THR A 1 292 ? -24.697 -13.204 14.146 1.00 82.69 292 THR A N 1
ATOM 2241 C CA . THR A 1 292 ? -24.674 -12.538 15.457 1.00 82.69 292 THR A CA 1
ATOM 2242 C C . THR A 1 292 ? -25.863 -11.585 15.592 1.00 82.69 292 THR A C 1
A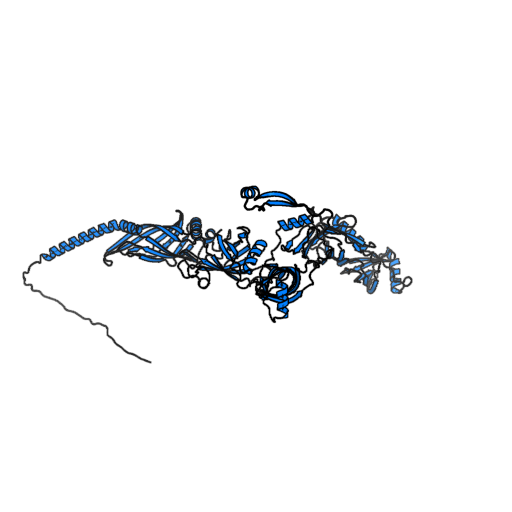TOM 2244 O O . THR A 1 292 ? -26.101 -10.765 14.707 1.00 82.69 292 THR A O 1
ATOM 2247 N N . ASP A 1 293 ? -26.591 -11.654 16.711 1.00 88.69 293 ASP A N 1
ATOM 2248 C CA . ASP A 1 293 ? -27.636 -10.678 17.047 1.00 88.69 293 ASP A CA 1
ATOM 2249 C C . ASP A 1 293 ? -26.998 -9.344 17.471 1.00 88.69 293 ASP A C 1
ATOM 2251 O O . ASP A 1 293 ? -26.438 -9.222 18.561 1.00 88.69 293 ASP A O 1
ATOM 2255 N N . MET A 1 294 ? -27.095 -8.339 16.597 1.00 93.00 294 MET A N 1
ATOM 2256 C CA . MET A 1 294 ? -26.578 -6.988 16.834 1.00 93.00 294 MET A CA 1
ATOM 2257 C C . MET A 1 294 ? -27.610 -6.014 17.421 1.00 93.00 294 MET A C 1
ATOM 2259 O O . MET A 1 294 ? -27.404 -4.800 17.375 1.00 93.00 294 MET A O 1
ATOM 2263 N N . SER A 1 295 ? -28.731 -6.486 17.972 1.00 93.56 295 SER A N 1
ATOM 2264 C CA . SER A 1 295 ? -29.821 -5.615 18.443 1.00 93.56 295 SER A CA 1
ATOM 2265 C C . SER A 1 295 ? -29.479 -4.748 19.665 1.00 93.56 295 SER A C 1
ATOM 2267 O O . SER A 1 295 ? -30.118 -3.705 19.858 1.00 93.56 295 SER A O 1
ATOM 2269 N N . LYS A 1 296 ? -28.474 -5.124 20.471 1.00 95.19 296 LYS A N 1
ATOM 2270 C CA . LYS A 1 296 ? -28.053 -4.387 21.679 1.00 95.19 296 LYS A CA 1
ATOM 2271 C C . LYS A 1 296 ? -26.539 -4.223 21.804 1.00 95.19 296 LYS A C 1
ATOM 2273 O O . LYS A 1 296 ? -25.799 -5.100 21.384 1.00 95.19 296 LYS A O 1
ATOM 2278 N N . GLY A 1 297 ? -26.097 -3.110 22.389 1.00 95.12 297 GLY A N 1
ATOM 2279 C CA . GLY A 1 297 ? -24.698 -2.869 22.762 1.00 95.12 297 GLY A CA 1
ATOM 2280 C C . GLY A 1 297 ? -23.746 -2.454 21.630 1.00 95.12 297 GLY A C 1
ATOM 2281 O O . GLY A 1 297 ? -22.620 -2.042 21.918 1.00 95.12 297 GLY A O 1
ATOM 2282 N N . TYR A 1 298 ? -24.163 -2.502 20.357 1.00 97.00 298 TYR A N 1
ATOM 2283 C CA . TYR A 1 298 ? -23.288 -2.179 19.222 1.00 97.00 298 TYR A CA 1
ATOM 2284 C C . TYR A 1 298 ? -23.287 -0.692 18.865 1.00 97.00 298 TYR A C 1
ATOM 2286 O O . TYR A 1 298 ? -24.325 -0.046 18.678 1.00 97.00 298 TYR A O 1
ATOM 2294 N N . ASN A 1 299 ? -22.076 -0.175 18.686 1.00 97.00 299 ASN A N 1
ATOM 2295 C CA . ASN A 1 299 ? -21.775 1.168 18.214 1.00 97.00 299 ASN A CA 1
ATOM 2296 C C . ASN A 1 299 ? -21.326 1.096 16.746 1.00 97.00 299 ASN A C 1
ATOM 2298 O O . ASN A 1 299 ? -20.578 0.191 16.384 1.00 97.00 299 ASN A O 1
ATOM 2302 N N . LEU A 1 300 ? -21.759 2.047 15.912 1.00 96.44 300 LEU A N 1
ATOM 2303 C CA . LEU A 1 300 ? -21.249 2.198 14.546 1.00 96.44 300 LEU A CA 1
ATOM 2304 C C . LEU A 1 300 ? -19.994 3.073 14.562 1.00 96.44 300 LEU A C 1
ATOM 2306 O O . LEU A 1 300 ? -20.043 4.205 15.045 1.00 96.44 300 LEU A O 1
ATOM 2310 N N . LEU A 1 301 ? -18.909 2.571 13.978 1.00 95.25 301 LEU A N 1
ATOM 2311 C CA . LEU A 1 301 ? -17.739 3.353 13.599 1.00 95.25 301 LEU A CA 1
ATOM 2312 C C . LEU A 1 301 ? -17.680 3.421 12.068 1.00 95.25 301 LEU A C 1
ATOM 2314 O O . LEU A 1 301 ? -17.866 2.419 11.375 1.00 95.25 301 LEU A O 1
ATOM 2318 N N . GLU A 1 302 ? -17.406 4.612 11.544 1.00 94.88 302 GLU A N 1
ATOM 2319 C CA . GLU A 1 302 ? -17.114 4.823 10.127 1.00 94.88 302 GLU A CA 1
ATOM 2320 C C . GLU A 1 302 ? -15.615 5.121 10.004 1.00 94.88 302 GLU A C 1
ATOM 2322 O O . GLU A 1 302 ? -15.117 6.107 10.553 1.00 94.88 302 GLU A O 1
ATOM 2327 N N . LEU A 1 303 ? -14.890 4.211 9.351 1.00 94.00 303 LEU A N 1
ATOM 2328 C CA . LEU A 1 303 ? -13.447 4.283 9.142 1.00 94.00 303 LEU A CA 1
ATOM 2329 C C . LEU A 1 303 ? -13.156 4.701 7.695 1.00 94.00 303 LEU A C 1
ATOM 2331 O O . LEU A 1 303 ? -13.829 4.250 6.767 1.00 94.00 303 LEU A O 1
ATOM 2335 N N . GLN A 1 304 ? -12.107 5.492 7.494 1.00 93.31 304 GLN A N 1
ATOM 2336 C CA . GLN A 1 304 ? -11.464 5.689 6.196 1.00 93.31 304 GLN A CA 1
ATOM 2337 C C . GLN A 1 304 ? -10.161 4.895 6.182 1.00 93.31 304 GLN A C 1
ATOM 2339 O O . GLN A 1 304 ? -9.308 5.103 7.041 1.00 93.31 304 GLN A O 1
ATOM 2344 N N . GLY A 1 305 ? -10.042 3.952 5.252 1.00 87.44 305 GLY A N 1
ATOM 2345 C CA . GLY A 1 305 ? -8.910 3.048 5.113 1.00 87.44 305 GLY A CA 1
ATOM 2346 C C . GLY A 1 305 ? -8.132 3.287 3.827 1.00 87.44 305 GLY A C 1
ATOM 2347 O O . GLY A 1 305 ? -8.716 3.309 2.748 1.00 87.44 305 GLY A O 1
ATOM 2348 N N . GLU A 1 306 ? -6.815 3.395 3.934 1.00 87.50 306 GLU A N 1
ATOM 2349 C CA . GLU A 1 306 ? -5.889 3.409 2.803 1.00 87.50 306 GLU A CA 1
ATOM 2350 C C . GLU A 1 306 ? -5.137 2.076 2.778 1.00 87.50 306 GLU A C 1
ATOM 2352 O O . GLU A 1 306 ? -4.488 1.714 3.765 1.00 87.50 306 GLU A O 1
ATOM 2357 N N . MET A 1 307 ? -5.230 1.320 1.679 1.00 83.44 307 MET A N 1
ATOM 2358 C CA . MET A 1 307 ? -4.441 0.090 1.539 1.00 83.44 307 MET A CA 1
ATOM 2359 C C . MET A 1 307 ? -2.993 0.410 1.170 1.00 83.44 307 MET A C 1
ATOM 2361 O O . MET A 1 307 ? -2.716 1.261 0.326 1.00 83.44 307 MET A O 1
ATOM 2365 N N . LEU A 1 308 ? -2.064 -0.290 1.818 1.00 79.56 308 LEU A N 1
ATOM 2366 C CA . LEU A 1 308 ? -0.632 -0.034 1.742 1.00 79.56 308 LEU A CA 1
ATOM 2367 C C . LEU A 1 308 ? 0.037 -1.131 0.914 1.00 79.56 308 LEU A C 1
ATOM 2369 O O . LEU A 1 308 ? 0.200 -2.246 1.397 1.00 79.56 308 LEU A O 1
ATOM 2373 N N . GLY A 1 309 ? 0.472 -0.807 -0.308 1.00 63.97 309 GLY A N 1
ATOM 2374 C CA . GLY A 1 309 ? 1.104 -1.745 -1.256 1.00 63.97 309 GLY A CA 1
ATOM 2375 C C . GLY A 1 309 ? 2.447 -2.361 -0.827 1.00 63.97 309 GLY A C 1
ATOM 2376 O O . GLY A 1 309 ? 3.123 -2.965 -1.649 1.00 63.97 309 GLY A O 1
ATOM 2377 N N . THR A 1 310 ? 2.850 -2.223 0.438 1.00 65.25 310 THR A N 1
ATOM 2378 C CA . THR A 1 310 ? 4.141 -2.676 0.982 1.00 65.25 310 THR A CA 1
ATOM 2379 C C . THR A 1 310 ? 4.274 -4.196 1.095 1.00 65.25 310 THR A C 1
ATOM 2381 O O . THR A 1 310 ? 5.394 -4.699 1.178 1.00 65.25 310 THR A O 1
ATOM 2384 N N . ASN A 1 311 ? 3.162 -4.939 1.102 1.00 72.19 311 ASN A N 1
ATOM 2385 C CA . ASN A 1 311 ? 3.162 -6.401 1.082 1.00 72.19 311 ASN A CA 1
ATOM 2386 C C . ASN A 1 311 ? 2.117 -6.932 0.085 1.00 72.19 311 ASN A C 1
ATOM 2388 O O . ASN A 1 311 ? 0.952 -7.155 0.423 1.00 72.19 311 ASN A O 1
ATOM 2392 N N . SER A 1 312 ? 2.555 -7.142 -1.158 1.00 70.50 312 SER A N 1
ATOM 2393 C CA . SER A 1 312 ? 1.710 -7.623 -2.256 1.00 70.50 312 SER A CA 1
ATOM 2394 C C . SER A 1 312 ? 1.124 -9.018 -2.010 1.00 70.50 312 SER A C 1
ATOM 2396 O O . SER A 1 312 ? -0.016 -9.260 -2.398 1.00 70.50 312 SER A O 1
ATOM 2398 N N . GLU A 1 313 ? 1.831 -9.918 -1.319 1.00 73.06 313 GLU A N 1
ATOM 2399 C CA . GLU A 1 313 ? 1.315 -11.252 -0.972 1.00 73.06 313 GLU A CA 1
ATOM 2400 C C . GLU A 1 313 ? 0.158 -11.162 0.037 1.00 73.06 313 GLU A C 1
ATOM 2402 O O . GLU A 1 313 ? -0.861 -11.840 -0.112 1.00 73.06 313 GLU A O 1
ATOM 2407 N N . ALA A 1 314 ? 0.275 -10.282 1.035 1.00 79.94 314 ALA A N 1
ATOM 2408 C CA . ALA A 1 314 ? -0.767 -10.052 2.031 1.00 79.94 314 ALA A CA 1
ATOM 2409 C C . ALA A 1 314 ? -2.019 -9.419 1.414 1.00 79.94 314 ALA A C 1
ATOM 2411 O O . ALA A 1 314 ? -3.131 -9.887 1.661 1.00 79.94 314 ALA A O 1
ATOM 2412 N N . ILE A 1 315 ? -1.840 -8.392 0.577 1.00 80.31 315 ILE A N 1
ATOM 2413 C CA . ILE A 1 315 ? -2.938 -7.717 -0.129 1.00 80.31 315 ILE A CA 1
ATOM 2414 C C . ILE A 1 315 ? -3.600 -8.669 -1.122 1.00 80.31 315 ILE A C 1
ATOM 2416 O O . ILE A 1 315 ? -4.822 -8.781 -1.121 1.00 80.31 315 ILE A O 1
ATOM 2420 N N . SER A 1 316 ? -2.819 -9.404 -1.917 1.00 76.81 316 SER A N 1
ATOM 2421 C CA . SER A 1 316 ? -3.343 -10.421 -2.833 1.00 76.81 316 SER A CA 1
ATOM 2422 C C . SER A 1 316 ? -4.135 -11.479 -2.061 1.00 76.81 316 SER A C 1
ATOM 2424 O O . SER A 1 316 ? -5.310 -11.692 -2.335 1.00 76.81 316 SER A O 1
ATOM 2426 N N . GLY A 1 317 ? -3.578 -12.039 -0.982 1.00 76.50 317 GLY A N 1
ATOM 2427 C CA . GLY A 1 317 ? -4.276 -13.008 -0.133 1.00 76.50 317 GLY A CA 1
ATOM 2428 C C . GLY A 1 317 ? -5.572 -12.483 0.507 1.00 76.50 317 GLY A C 1
ATOM 2429 O O . GLY A 1 317 ? -6.522 -13.255 0.667 1.00 76.50 317 GLY A O 1
ATOM 2430 N N . LEU A 1 318 ? -5.625 -11.193 0.855 1.00 83.12 318 LEU A N 1
ATOM 2431 C CA . LEU A 1 318 ? -6.810 -10.513 1.382 1.00 83.12 318 LEU A CA 1
ATOM 2432 C C . LEU A 1 318 ? -7.878 -10.313 0.291 1.00 83.12 318 LEU A C 1
ATOM 2434 O O . LEU A 1 318 ? -9.031 -10.713 0.466 1.00 83.12 318 LEU A O 1
ATOM 2438 N N . ILE A 1 319 ? -7.486 -9.737 -0.848 1.00 80.75 319 ILE A N 1
ATOM 2439 C CA . ILE A 1 319 ? -8.373 -9.382 -1.962 1.00 80.75 319 ILE A CA 1
ATOM 2440 C C . ILE A 1 319 ? -8.867 -10.625 -2.711 1.00 80.75 319 ILE A C 1
ATOM 2442 O O . ILE A 1 319 ? -10.049 -10.695 -3.043 1.00 80.75 319 ILE A O 1
ATOM 2446 N N . THR A 1 320 ? -8.034 -11.654 -2.894 1.00 79.44 320 THR A N 1
ATOM 2447 C CA . THR A 1 320 ? -8.457 -12.949 -3.452 1.00 79.44 320 THR A CA 1
ATOM 2448 C C . THR A 1 320 ? -9.587 -13.550 -2.626 1.00 79.44 320 THR A C 1
ATOM 2450 O O . THR A 1 320 ? -10.592 -13.961 -3.200 1.00 79.44 320 THR A O 1
ATOM 2453 N N . LYS A 1 321 ? -9.474 -13.574 -1.289 1.00 82.94 321 LYS A N 1
ATOM 2454 C CA . LYS A 1 321 ? -10.558 -14.052 -0.416 1.00 82.94 321 LYS A CA 1
ATOM 2455 C C . LYS A 1 321 ? -11.818 -13.197 -0.584 1.00 82.94 321 LYS A C 1
ATOM 2457 O O . LYS A 1 321 ? -12.874 -13.741 -0.907 1.00 82.94 321 LYS A O 1
ATOM 2462 N N . TYR A 1 322 ? -11.673 -11.876 -0.453 1.00 81.31 322 TYR A N 1
ATOM 2463 C CA . TYR A 1 322 ? -12.756 -10.896 -0.574 1.00 81.31 322 TYR A CA 1
ATOM 2464 C C . TYR A 1 322 ? -13.575 -11.062 -1.867 1.00 81.31 322 TYR A C 1
ATOM 2466 O O . TYR A 1 322 ? -14.803 -11.130 -1.812 1.00 81.31 322 TYR A O 1
ATOM 2474 N N . LEU A 1 323 ? -12.898 -11.210 -3.012 1.00 78.31 323 LEU A N 1
ATOM 2475 C CA . LEU A 1 323 ? -13.514 -11.378 -4.334 1.00 78.31 323 LEU A CA 1
ATOM 2476 C C . LEU A 1 323 ? -13.995 -12.808 -4.632 1.00 78.31 323 LEU A C 1
ATOM 2478 O O . LEU A 1 323 ? -14.882 -12.987 -5.465 1.00 78.31 323 LEU A O 1
ATOM 2482 N N . SER A 1 324 ? -13.461 -13.819 -3.938 1.00 74.75 324 SER A N 1
ATOM 2483 C CA . SER A 1 324 ? -13.870 -15.231 -4.071 1.00 74.75 324 SER A CA 1
ATOM 2484 C C . SER A 1 324 ? -15.062 -15.609 -3.181 1.00 74.75 324 SER A C 1
ATOM 2486 O O . SER A 1 324 ? -15.313 -16.795 -2.972 1.00 74.75 324 SER A O 1
ATOM 2488 N N . ASN A 1 325 ? -15.780 -14.628 -2.622 1.00 76.75 325 ASN A N 1
ATOM 2489 C CA . ASN A 1 325 ? -16.851 -14.836 -1.643 1.00 76.75 325 ASN A CA 1
ATOM 2490 C C . ASN A 1 325 ? -16.393 -15.620 -0.385 1.00 76.75 325 ASN A C 1
ATOM 2492 O O . ASN A 1 325 ? -17.122 -16.444 0.167 1.00 76.75 325 ASN A O 1
ATOM 2496 N N . VAL A 1 326 ? -15.162 -15.367 0.081 1.00 83.69 326 VAL A N 1
ATOM 2497 C CA . VAL A 1 326 ? -14.585 -15.962 1.299 1.00 83.69 326 VAL A CA 1
ATOM 2498 C C . VAL A 1 326 ? -14.194 -14.856 2.280 1.00 83.69 326 VAL A C 1
ATOM 2500 O O . VAL A 1 326 ? -13.518 -13.899 1.915 1.00 83.69 326 VAL A O 1
ATOM 2503 N N . SER A 1 327 ? -14.573 -14.989 3.552 1.00 85.38 327 SER A N 1
ATOM 2504 C CA . SER A 1 327 ? -14.151 -14.028 4.577 1.00 85.38 327 SER A CA 1
ATOM 2505 C C . SER A 1 327 ? -12.647 -14.129 4.876 1.00 85.38 327 SER A C 1
ATOM 2507 O O . SER A 1 327 ? -12.056 -15.218 4.879 1.00 85.38 327 SER A O 1
ATOM 2509 N N . ALA A 1 328 ? -12.012 -12.986 5.130 1.00 88.19 328 ALA A N 1
ATOM 2510 C CA . ALA A 1 328 ? -10.592 -12.901 5.443 1.00 88.19 328 ALA A CA 1
ATOM 2511 C C . ALA A 1 328 ? -10.360 -12.348 6.852 1.00 88.19 328 ALA A C 1
ATOM 2513 O O . ALA A 1 328 ? -10.783 -11.242 7.166 1.00 88.19 328 ALA A O 1
ATOM 2514 N N . GLU A 1 329 ? -9.663 -13.114 7.687 1.00 91.06 329 GLU A N 1
ATOM 2515 C CA . GLU A 1 329 ? -9.217 -12.688 9.017 1.00 91.06 329 GLU A CA 1
ATOM 2516 C C . GLU A 1 329 ? -8.341 -11.430 8.940 1.00 91.06 329 GLU A C 1
ATOM 2518 O O . GLU A 1 329 ? -7.479 -11.310 8.065 1.00 91.06 329 GLU A O 1
ATOM 2523 N N . LEU A 1 330 ? -8.556 -10.516 9.885 1.00 91.69 330 LEU A N 1
ATOM 2524 C CA . LEU A 1 330 ? -7.810 -9.276 10.050 1.00 91.69 330 LEU A CA 1
ATOM 2525 C C . LEU A 1 330 ? -7.539 -9.023 11.535 1.00 91.69 330 LEU A C 1
ATOM 2527 O O . LEU A 1 330 ? -8.370 -9.308 12.395 1.00 91.69 330 LEU A O 1
ATOM 2531 N N . THR A 1 331 ? -6.398 -8.413 11.833 1.00 93.25 331 THR A N 1
ATOM 2532 C CA . THR A 1 331 ? -6.062 -7.948 13.182 1.00 93.25 331 THR A CA 1
ATOM 2533 C C . THR A 1 331 ? -5.897 -6.434 13.158 1.00 93.25 331 THR A C 1
ATOM 2535 O O . THR A 1 331 ? -4.970 -5.907 12.542 1.00 93.25 331 THR A O 1
ATOM 2538 N N . VAL A 1 332 ? -6.811 -5.719 13.810 1.00 93.31 332 VAL A N 1
ATOM 2539 C CA . VAL A 1 332 ? -6.810 -4.255 13.885 1.00 93.31 332 VAL A CA 1
ATOM 2540 C C . VAL A 1 332 ? -6.107 -3.830 15.170 1.00 93.31 332 VAL A C 1
ATOM 2542 O O . VAL A 1 332 ? -6.509 -4.226 16.259 1.00 93.31 332 VAL A O 1
ATOM 2545 N N . VAL A 1 333 ? -5.054 -3.025 15.054 1.00 94.06 333 VAL A N 1
ATOM 2546 C CA . VAL A 1 333 ? -4.254 -2.551 16.192 1.00 94.06 333 VAL A CA 1
ATOM 2547 C C . VAL A 1 333 ? -4.221 -1.029 16.193 1.00 94.06 333 VAL A C 1
ATOM 2549 O O . VAL A 1 333 ? -3.891 -0.415 15.184 1.00 94.06 333 VAL A O 1
ATOM 2552 N N . THR A 1 334 ? -4.536 -0.390 17.315 1.00 93.31 334 THR A N 1
ATOM 2553 C CA . THR A 1 334 ? -4.404 1.073 17.452 1.00 93.31 334 THR A CA 1
ATOM 2554 C C . THR A 1 334 ? -2.956 1.542 17.301 1.00 93.31 334 THR A C 1
ATOM 2556 O O . THR A 1 334 ? -2.050 0.925 17.868 1.00 93.31 334 THR A O 1
ATOM 2559 N N . CYS A 1 335 ? -2.746 2.677 16.639 1.00 92.31 335 CYS A N 1
ATOM 2560 C CA . CYS A 1 335 ? -1.425 3.265 16.427 1.00 92.31 335 CYS A CA 1
ATOM 2561 C C . CYS A 1 335 ? -0.678 3.637 17.724 1.00 92.31 335 CYS A C 1
ATOM 2563 O O . CYS A 1 335 ? -1.260 3.897 18.778 1.00 92.31 335 CYS A O 1
ATOM 2565 N N . ASN A 1 336 ? 0.644 3.760 17.604 1.00 87.69 336 ASN A N 1
ATOM 2566 C CA . ASN A 1 336 ? 1.572 4.209 18.642 1.00 87.69 336 ASN A CA 1
ATOM 2567 C C . ASN A 1 336 ? 2.539 5.218 17.983 1.00 87.69 336 ASN A C 1
ATOM 2569 O O . ASN A 1 336 ? 3.080 4.883 16.929 1.00 87.69 336 ASN A O 1
ATOM 2573 N N . PRO A 1 337 ? 2.752 6.443 18.512 1.00 90.06 337 PRO A N 1
ATOM 2574 C CA . PRO A 1 337 ? 2.345 6.958 19.826 1.00 90.06 337 PRO A CA 1
ATOM 2575 C C . PRO A 1 337 ? 0.960 7.615 19.911 1.00 90.06 337 PRO A C 1
ATOM 2577 O O . PRO A 1 337 ? 0.547 7.964 21.018 1.00 90.06 337 PRO A O 1
ATOM 2580 N N . GLN A 1 338 ? 0.240 7.795 18.803 1.00 93.31 338 GLN A N 1
ATOM 2581 C CA . GLN A 1 338 ? -1.043 8.501 18.795 1.00 93.31 338 GLN A CA 1
ATOM 2582 C C . GLN A 1 338 ? -2.176 7.581 18.329 1.00 93.31 338 GLN A C 1
ATOM 2584 O O . GLN A 1 338 ? -2.388 7.408 17.136 1.00 93.31 338 GLN A O 1
ATOM 2589 N N . ALA A 1 339 ? -2.898 6.993 19.283 1.00 94.50 339 ALA A N 1
ATOM 2590 C CA . ALA A 1 339 ? -4.050 6.123 19.047 1.00 94.50 339 ALA A CA 1
ATOM 2591 C C . ALA A 1 339 ? -5.361 6.911 18.860 1.00 94.50 339 ALA A C 1
ATOM 2593 O O . ALA A 1 339 ? -6.278 6.434 18.194 1.00 94.50 339 ALA A O 1
ATOM 2594 N N . THR A 1 340 ? -5.462 8.109 19.449 1.00 95.88 340 THR A N 1
ATOM 2595 C CA . THR A 1 340 ? -6.614 9.011 19.293 1.00 95.88 340 THR A CA 1
ATOM 2596 C C . THR A 1 340 ? -6.205 10.486 19.354 1.00 95.88 340 THR A C 1
ATOM 2598 O O . THR A 1 340 ? -5.222 10.849 20.000 1.00 95.88 340 THR A O 1
ATOM 2601 N N . SER A 1 341 ? -6.985 11.365 18.717 1.00 95.56 341 SER A N 1
ATOM 2602 C CA . SER A 1 341 ? -6.882 12.823 18.870 1.00 95.56 341 SER A CA 1
ATOM 2603 C C . SER A 1 341 ? -7.262 13.356 20.261 1.00 95.56 341 SER A C 1
ATOM 2605 O O . SER A 1 341 ? -7.023 14.531 20.535 1.00 95.56 341 SER A O 1
ATOM 2607 N N . VAL A 1 342 ? -7.882 12.553 21.135 1.00 95.69 342 VAL A N 1
ATOM 2608 C CA . VAL A 1 342 ? -8.212 12.963 22.511 1.00 95.69 342 VAL A CA 1
ATOM 2609 C C . VAL A 1 342 ? -7.100 12.520 23.462 1.00 95.69 342 VAL A C 1
ATOM 2611 O O . VAL A 1 342 ? -7.027 11.359 23.860 1.00 95.69 342 VAL A O 1
ATOM 2614 N N . GLU A 1 343 ? -6.266 13.474 23.883 1.00 93.75 343 GLU A N 1
ATOM 2615 C CA . GLU A 1 343 ? -5.110 13.250 24.771 1.00 93.75 343 GLU A CA 1
ATOM 2616 C C . GLU A 1 343 ? -5.465 12.480 26.059 1.00 93.75 343 GLU A C 1
ATOM 2618 O O . GLU A 1 343 ? -4.674 11.672 26.545 1.00 93.75 343 GLU A O 1
ATOM 2623 N N . LEU A 1 344 ? -6.677 12.692 26.587 1.00 94.50 344 LEU A N 1
ATOM 2624 C CA . LEU A 1 344 ? -7.178 12.044 27.801 1.00 94.50 344 LEU A CA 1
ATOM 2625 C C . LEU A 1 344 ? -7.386 10.524 27.653 1.00 94.50 344 LEU A C 1
ATOM 2627 O O . LEU A 1 344 ? -7.374 9.807 28.650 1.00 94.50 344 LEU A O 1
ATOM 2631 N N . TYR A 1 345 ? -7.585 10.025 26.432 1.00 94.56 345 TYR A N 1
ATOM 2632 C CA . TYR A 1 345 ? -7.800 8.600 26.158 1.00 94.56 345 TYR A CA 1
ATOM 2633 C C . TYR A 1 345 ? -6.627 7.956 25.403 1.00 94.56 345 TYR A C 1
ATOM 2635 O O . TYR A 1 345 ? -6.634 6.746 25.193 1.00 94.56 345 TYR A O 1
ATOM 2643 N N . ASN A 1 346 ? -5.604 8.724 25.009 1.00 94.62 346 ASN A N 1
ATOM 2644 C CA . ASN A 1 346 ? -4.541 8.234 24.129 1.00 94.62 346 ASN A CA 1
ATOM 2645 C C . ASN A 1 346 ? -3.767 7.038 24.717 1.00 94.62 346 ASN A C 1
ATOM 2647 O O . ASN A 1 346 ? -3.689 5.994 24.076 1.00 94.62 346 ASN A O 1
ATOM 2651 N N . GLU A 1 347 ? -3.267 7.137 25.953 1.00 93.62 347 GLU A N 1
ATOM 2652 C CA . GLU A 1 347 ? -2.558 6.025 26.620 1.00 93.62 347 GLU A CA 1
ATOM 2653 C C . GLU A 1 347 ? -3.468 4.809 26.877 1.00 93.62 347 GLU A C 1
ATOM 2655 O O . GLU A 1 347 ? -3.045 3.652 26.771 1.00 93.62 347 GLU A O 1
ATOM 2660 N N . ALA A 1 348 ? -4.747 5.061 27.168 1.00 92.44 348 ALA A N 1
ATOM 2661 C CA . ALA A 1 348 ? -5.741 4.015 27.375 1.00 92.44 348 ALA A CA 1
ATOM 2662 C C . ALA A 1 348 ? -6.025 3.214 26.095 1.00 92.44 348 ALA A C 1
ATOM 2664 O O . ALA A 1 348 ? -6.259 2.009 26.177 1.00 92.44 348 ALA A O 1
ATOM 2665 N N . MET A 1 349 ? -5.959 3.869 24.931 1.00 92.00 349 MET A N 1
ATOM 2666 C CA . MET A 1 349 ? -6.214 3.261 23.625 1.00 92.00 349 MET A CA 1
ATOM 2667 C C . MET A 1 349 ? -4.980 2.602 22.995 1.00 92.00 349 MET A C 1
ATOM 2669 O O . MET A 1 349 ? -5.166 1.678 22.219 1.00 92.00 349 MET A O 1
ATOM 2673 N N . LYS A 1 350 ? -3.741 3.020 23.311 1.00 91.19 350 LYS A N 1
ATOM 2674 C CA . LYS A 1 350 ? -2.504 2.471 22.703 1.00 91.19 350 LYS A CA 1
ATOM 2675 C C . LYS A 1 350 ? -2.415 0.942 22.726 1.00 91.19 350 LYS A C 1
ATOM 2677 O O . LYS A 1 350 ? -2.703 0.312 23.747 1.00 91.19 350 LYS A O 1
ATOM 2682 N N . ASN A 1 351 ? -1.878 0.376 21.644 1.00 86.38 351 ASN A N 1
ATOM 2683 C CA . ASN A 1 351 ? -1.650 -1.060 21.448 1.00 86.38 351 ASN A CA 1
ATOM 2684 C C . ASN A 1 351 ? -2.877 -1.936 21.786 1.00 86.38 351 ASN A C 1
ATOM 2686 O O . ASN A 1 351 ? -2.726 -3.073 22.231 1.00 86.38 351 ASN A O 1
ATOM 2690 N N . LEU A 1 352 ? -4.091 -1.404 21.627 1.00 91.06 352 LEU A N 1
ATOM 2691 C CA . LEU A 1 352 ? -5.306 -2.195 21.694 1.00 91.06 352 LEU A CA 1
ATOM 2692 C C . LEU A 1 352 ? -5.406 -3.029 20.415 1.00 91.06 352 LEU A C 1
ATOM 2694 O O . LEU A 1 352 ? -5.437 -2.471 19.317 1.00 91.06 352 LEU A O 1
ATOM 2698 N N . THR A 1 353 ? -5.447 -4.348 20.582 1.00 91.94 353 THR A N 1
ATOM 2699 C CA . THR A 1 353 ? -5.545 -5.326 19.496 1.00 91.94 353 THR A CA 1
ATOM 2700 C C . THR A 1 353 ? -6.948 -5.910 19.461 1.00 91.94 353 THR A C 1
ATOM 2702 O O . THR A 1 353 ? -7.432 -6.425 20.468 1.00 91.94 353 THR A O 1
ATOM 2705 N N . ILE A 1 354 ? -7.581 -5.831 18.295 1.00 92.06 354 ILE A N 1
ATOM 2706 C CA . ILE A 1 354 ? -8.951 -6.256 18.035 1.00 92.06 354 ILE A CA 1
ATOM 2707 C C . ILE A 1 354 ? -8.916 -7.256 16.877 1.00 92.06 354 ILE A C 1
ATOM 2709 O O . ILE A 1 354 ? -8.437 -6.948 15.782 1.00 92.06 354 ILE A O 1
ATOM 2713 N N . GLU A 1 355 ? -9.405 -8.467 17.117 1.00 90.31 355 GLU A N 1
ATOM 2714 C CA . GLU A 1 355 ? -9.591 -9.471 16.070 1.00 90.31 355 GLU A CA 1
ATOM 2715 C C . GLU A 1 355 ? -10.868 -9.151 15.287 1.00 90.31 355 GLU A C 1
ATOM 2717 O O . GLU A 1 355 ? -11.886 -8.766 15.857 1.00 90.31 355 GLU A O 1
ATOM 2722 N N . SER A 1 356 ? -10.811 -9.260 13.964 1.00 90.44 356 SER A N 1
ATOM 2723 C CA . SER A 1 356 ? -11.952 -8.989 13.093 1.00 90.44 356 SER A CA 1
ATOM 2724 C C . SER A 1 356 ? -11.842 -9.803 11.802 1.00 90.44 356 SER A C 1
ATOM 2726 O O . SER A 1 356 ? -10.920 -10.597 11.601 1.00 90.44 356 SER A O 1
ATOM 2728 N N . SER A 1 357 ? -12.795 -9.616 10.896 1.00 89.75 357 SER A N 1
ATOM 2729 C CA . SER A 1 357 ? -12.736 -10.205 9.566 1.00 89.75 357 SER A CA 1
ATOM 2730 C C . SER A 1 357 ? -13.335 -9.271 8.525 1.00 89.75 357 SER A C 1
ATOM 2732 O O . SER A 1 357 ? -14.321 -8.577 8.771 1.00 89.75 357 SER A O 1
ATOM 2734 N N . LEU A 1 358 ? -12.717 -9.260 7.349 1.00 87.88 358 LEU A N 1
ATOM 2735 C CA . LEU A 1 358 ? -13.269 -8.681 6.138 1.00 87.88 358 LEU A CA 1
ATOM 2736 C C . LEU A 1 358 ? -14.404 -9.606 5.652 1.00 87.88 358 LEU A C 1
ATOM 2738 O O . LEU A 1 358 ? -14.136 -10.784 5.370 1.00 87.88 358 LEU A O 1
ATOM 2742 N N . PRO A 1 359 ? -15.663 -9.138 5.570 1.00 85.75 359 PRO A N 1
ATOM 2743 C CA . PRO A 1 359 ? -16.741 -9.913 4.970 1.00 85.75 359 PRO A CA 1
ATOM 2744 C C . PRO A 1 359 ? -16.475 -10.093 3.469 1.00 85.75 359 PRO A C 1
ATOM 2746 O O . PRO A 1 359 ? -15.823 -9.241 2.865 1.00 85.75 359 PRO A O 1
ATOM 2749 N N . PRO A 1 360 ? -16.981 -11.166 2.843 1.00 83.06 360 PRO A N 1
ATOM 2750 C CA . PRO A 1 360 ? -16.897 -11.325 1.396 1.00 83.06 360 PRO A CA 1
ATOM 2751 C C . PRO A 1 360 ? -17.622 -10.203 0.640 1.00 83.06 360 PRO A C 1
ATOM 2753 O O . PRO A 1 360 ? -18.603 -9.634 1.131 1.00 83.06 360 PRO A O 1
ATOM 2756 N N . GLN A 1 361 ? -17.182 -9.927 -0.589 1.00 76.81 361 GLN A N 1
ATOM 2757 C CA . GLN A 1 361 ? -17.913 -9.039 -1.487 1.00 76.81 361 GLN A CA 1
ATOM 2758 C C . GLN A 1 361 ? -19.251 -9.670 -1.902 1.00 76.81 361 GLN A C 1
ATOM 2760 O O . GLN A 1 361 ? -19.317 -10.858 -2.213 1.00 76.81 361 GLN A O 1
ATOM 2765 N N . LYS A 1 362 ? -20.321 -8.864 -1.929 1.00 72.06 362 LYS A N 1
ATOM 2766 C CA . LYS A 1 362 ? -21.669 -9.323 -2.315 1.00 72.06 362 LYS A CA 1
ATOM 2767 C C . LYS A 1 362 ? -21.777 -9.674 -3.801 1.00 72.06 362 LYS A C 1
ATOM 2769 O O . LYS A 1 362 ? -22.450 -10.640 -4.144 1.00 72.06 362 LYS A O 1
ATOM 2774 N N . ASP A 1 363 ? -21.120 -8.895 -4.655 1.00 73.50 363 ASP A N 1
ATOM 2775 C CA . ASP A 1 363 ? -21.021 -9.142 -6.092 1.00 73.50 363 ASP A CA 1
ATOM 2776 C C . ASP A 1 363 ? -19.702 -9.879 -6.400 1.00 73.50 363 ASP A C 1
ATOM 2778 O O . ASP A 1 363 ? -18.635 -9.348 -6.075 1.00 73.50 363 ASP A O 1
ATOM 2782 N N . PRO A 1 364 ? -19.721 -11.078 -7.011 1.00 70.69 364 PRO A N 1
ATOM 2783 C CA . PRO A 1 364 ? -18.495 -11.776 -7.392 1.00 70.69 364 PRO A CA 1
ATOM 2784 C C . PRO A 1 364 ? -17.745 -11.019 -8.499 1.00 70.69 364 PRO A C 1
ATOM 2786 O O . PRO A 1 364 ? -18.360 -10.336 -9.320 1.00 70.69 364 PRO A O 1
ATOM 2789 N N . LEU A 1 365 ? -16.414 -11.179 -8.556 1.00 77.00 365 LEU A N 1
ATOM 2790 C CA . LEU A 1 365 ? -15.581 -10.558 -9.599 1.00 77.00 365 LEU A CA 1
ATOM 2791 C C . LEU A 1 365 ? -16.047 -10.946 -11.009 1.00 77.00 365 LEU A C 1
ATOM 2793 O O . LEU A 1 365 ? -16.121 -10.082 -11.875 1.00 77.00 365 LEU A O 1
ATOM 2797 N N . VAL A 1 366 ? -16.374 -12.224 -11.220 1.00 80.25 366 VAL A N 1
ATOM 2798 C CA . VAL A 1 366 ? -16.962 -12.750 -12.459 1.00 80.25 366 VAL A CA 1
ATOM 2799 C C . VAL A 1 366 ? -18.451 -12.988 -12.224 1.00 80.25 366 VAL A C 1
ATOM 2801 O O . VAL A 1 366 ? -18.819 -13.804 -11.380 1.00 80.25 366 VAL A O 1
ATOM 2804 N N . GLY A 1 367 ? -19.298 -12.272 -12.963 1.00 77.56 367 GLY A N 1
ATOM 2805 C CA . GLY A 1 367 ? -20.753 -12.417 -12.916 1.00 77.56 367 GLY A CA 1
ATOM 2806 C C . GLY A 1 367 ? -21.263 -13.473 -13.893 1.00 77.56 367 GLY A C 1
ATOM 2807 O O . GLY A 1 367 ? -21.925 -14.423 -13.484 1.00 77.56 367 GLY A O 1
ATOM 2808 N N . ASN A 1 368 ? -20.928 -13.325 -15.178 1.00 82.12 368 ASN A N 1
ATOM 2809 C CA . ASN A 1 368 ? -21.332 -14.235 -16.255 1.00 82.12 368 ASN A CA 1
ATOM 2810 C C . ASN A 1 368 ? -20.166 -14.505 -17.218 1.00 82.12 368 ASN A C 1
ATOM 2812 O O . ASN A 1 368 ? -19.290 -13.662 -17.403 1.00 82.12 368 ASN A O 1
ATOM 2816 N N . MET A 1 369 ? -20.188 -15.665 -17.879 1.00 82.44 369 MET A N 1
ATOM 2817 C CA . MET A 1 369 ? -19.259 -16.027 -18.955 1.00 82.44 369 MET A CA 1
ATOM 2818 C C . MET A 1 369 ? -20.044 -16.540 -20.163 1.00 82.44 369 MET A C 1
ATOM 2820 O O . MET A 1 369 ? -20.881 -17.433 -20.028 1.00 82.44 369 MET A O 1
ATOM 2824 N N . PHE A 1 370 ? -19.749 -16.011 -21.349 1.00 84.38 370 PHE A N 1
ATOM 2825 C CA . PHE A 1 370 ? -20.401 -16.383 -22.603 1.00 84.38 370 PHE A CA 1
ATOM 2826 C C . PHE A 1 370 ? -19.362 -16.817 -23.637 1.00 84.38 370 PHE A C 1
ATOM 2828 O O . PHE A 1 370 ? -18.557 -16.009 -24.098 1.00 84.38 370 PHE A O 1
ATOM 2835 N N . PHE A 1 371 ? -19.408 -18.079 -24.061 1.00 81.00 371 PHE A N 1
ATOM 2836 C CA . PHE A 1 371 ? -18.621 -18.540 -25.204 1.00 81.00 371 PHE A CA 1
ATOM 2837 C C . PHE A 1 371 ? -19.197 -17.941 -26.493 1.00 81.00 371 PHE A C 1
ATOM 2839 O O . PHE A 1 371 ? -20.337 -18.222 -26.860 1.00 81.00 371 PHE A O 1
ATOM 2846 N N . ARG A 1 372 ? -18.404 -17.113 -27.180 1.00 83.06 372 ARG A N 1
ATOM 2847 C CA . ARG A 1 372 ? -18.711 -16.570 -28.514 1.00 83.06 372 ARG A CA 1
ATOM 2848 C C . ARG A 1 372 ? -18.407 -17.580 -29.619 1.00 83.06 372 ARG A C 1
ATOM 2850 O O . ARG A 1 372 ? -19.094 -17.596 -30.635 1.00 83.06 372 ARG A O 1
ATOM 2857 N N . GLY A 1 373 ? -17.396 -18.420 -29.411 1.00 82.25 373 GLY A N 1
ATOM 2858 C CA . GLY A 1 373 ? -17.001 -19.485 -30.324 1.00 82.25 373 GLY A CA 1
ATOM 2859 C C . GLY A 1 373 ? -16.099 -20.502 -29.631 1.00 82.25 373 GLY A C 1
ATOM 2860 O O . GLY A 1 373 ? -15.391 -20.160 -28.683 1.00 82.25 373 GLY A O 1
ATOM 2861 N N . ILE A 1 374 ? -16.160 -21.747 -30.103 1.00 84.12 374 ILE A N 1
ATOM 2862 C CA . ILE A 1 374 ? -15.286 -22.851 -29.697 1.00 84.12 374 ILE A CA 1
ATOM 2863 C C . ILE A 1 374 ? -14.864 -23.573 -30.980 1.00 84.12 374 ILE A C 1
ATOM 2865 O O . ILE A 1 374 ? -15.719 -24.128 -31.675 1.00 84.12 374 ILE A O 1
ATOM 2869 N N . SER A 1 375 ? -13.569 -23.576 -31.284 1.00 84.75 375 SER A N 1
ATOM 2870 C CA . SER A 1 375 ? -12.983 -24.298 -32.418 1.00 84.75 375 SER A CA 1
ATOM 2871 C C . SER A 1 375 ? -12.154 -25.460 -31.888 1.00 84.75 375 SER A C 1
ATOM 2873 O O . SER A 1 375 ? -11.263 -25.250 -31.073 1.00 84.75 375 SER A O 1
ATOM 2875 N N . LEU A 1 376 ? -12.443 -26.686 -32.329 1.00 84.69 376 LEU A N 1
ATOM 2876 C CA . LEU A 1 376 ? -11.682 -27.873 -31.933 1.00 84.69 376 LEU A CA 1
ATOM 2877 C C . LEU A 1 376 ? -10.556 -28.119 -32.937 1.00 84.69 376 LEU A C 1
ATOM 2879 O O . LEU A 1 376 ? -10.809 -28.192 -34.142 1.00 84.69 376 LEU A O 1
ATOM 2883 N N . HIS A 1 377 ? -9.343 -28.328 -32.435 1.00 83.69 377 HIS A N 1
ATOM 2884 C CA . HIS A 1 377 ? -8.218 -28.797 -33.241 1.00 83.69 377 HIS A CA 1
ATOM 2885 C C . HIS A 1 377 ? -8.262 -30.314 -33.429 1.00 83.69 377 HIS A C 1
ATOM 2887 O O . HIS A 1 377 ? -8.833 -31.052 -32.621 1.00 83.69 377 HIS A O 1
ATOM 2893 N N . ALA A 1 378 ? -7.638 -30.797 -34.505 1.00 79.75 378 ALA A N 1
ATOM 2894 C CA . ALA A 1 378 ? -7.394 -32.226 -34.664 1.00 79.75 378 ALA A CA 1
ATOM 2895 C C . ALA A 1 378 ? -6.386 -32.689 -33.591 1.00 79.75 378 ALA A C 1
ATOM 2897 O O . ALA A 1 378 ? -5.368 -32.019 -33.410 1.00 79.75 378 ALA A O 1
ATOM 2898 N N . PRO A 1 379 ? -6.637 -33.801 -32.877 1.00 80.50 379 PRO A N 1
ATOM 2899 C CA . PRO A 1 379 ? -5.734 -34.255 -31.827 1.00 80.50 379 PRO A CA 1
ATOM 2900 C C . PRO A 1 379 ? -4.396 -34.737 -32.401 1.00 80.50 379 PRO A C 1
ATOM 2902 O O . PRO A 1 379 ? -4.326 -35.252 -33.519 1.00 80.50 379 PRO A O 1
ATOM 2905 N N . GLU A 1 380 ? -3.333 -34.597 -31.608 1.00 78.31 380 GLU A N 1
ATOM 2906 C CA . GLU A 1 380 ? -1.997 -35.070 -31.972 1.00 78.31 380 GLU A CA 1
ATOM 2907 C C . GLU A 1 380 ? -1.963 -36.596 -32.161 1.00 78.31 380 GLU A C 1
ATOM 2909 O O . GLU A 1 380 ? -2.626 -37.353 -31.444 1.00 78.31 380 GLU A O 1
ATOM 2914 N N . GLN A 1 381 ? -1.137 -37.055 -33.105 1.00 78.94 381 GLN A N 1
ATOM 2915 C CA . GLN A 1 381 ? -0.983 -38.476 -33.410 1.00 78.94 381 GLN A CA 1
ATOM 2916 C C . GLN A 1 381 ? -0.484 -39.252 -32.178 1.00 78.94 381 GLN A C 1
ATOM 2918 O O . GLN A 1 381 ? 0.588 -38.972 -31.642 1.00 78.94 381 GLN A O 1
ATOM 2923 N N . GLY A 1 382 ? -1.252 -40.254 -31.748 1.00 80.06 382 GLY A N 1
ATOM 2924 C CA . GLY A 1 382 ? -1.012 -41.039 -30.536 1.00 80.06 382 GLY A CA 1
ATOM 2925 C C . GLY A 1 382 ? -1.641 -40.490 -29.247 1.00 80.06 382 GLY A C 1
ATOM 2926 O O . GLY A 1 382 ? -1.519 -41.157 -28.221 1.00 80.06 382 GLY A O 1
ATOM 2927 N N . LYS A 1 383 ? -2.311 -39.325 -29.275 1.00 81.88 383 LYS A N 1
ATOM 2928 C CA . LYS A 1 383 ? -3.065 -38.741 -28.141 1.00 81.88 383 LYS A CA 1
ATOM 2929 C C . LYS A 1 383 ? -4.576 -38.650 -28.399 1.00 81.88 383 LYS A C 1
ATOM 2931 O O . LYS A 1 383 ? -5.294 -37.992 -27.648 1.00 81.88 383 LYS A O 1
ATOM 2936 N N . GLU A 1 384 ? -5.097 -39.316 -29.432 1.00 82.88 384 GLU A N 1
ATOM 2937 C CA . GLU A 1 384 ? -6.447 -39.093 -29.989 1.00 82.88 384 GLU A CA 1
ATOM 2938 C C . GLU A 1 384 ? -7.606 -39.370 -29.019 1.00 82.88 384 GLU A C 1
ATOM 2940 O O . GLU A 1 384 ? -8.748 -39.003 -29.290 1.00 82.88 384 GLU A O 1
ATOM 2945 N N . ASN A 1 385 ? -7.331 -40.050 -27.905 1.00 84.62 385 ASN A N 1
ATOM 2946 C CA . ASN A 1 385 ? -8.316 -40.373 -26.875 1.00 84.62 385 ASN A CA 1
ATOM 2947 C C . ASN A 1 385 ? -8.050 -39.654 -25.547 1.00 84.62 385 ASN A C 1
ATOM 2949 O O . ASN A 1 385 ? -8.858 -39.789 -24.632 1.00 84.62 385 ASN A O 1
ATOM 2953 N N . ASP A 1 386 ? -6.926 -38.950 -25.436 1.00 83.31 386 ASP A N 1
ATOM 2954 C CA . ASP A 1 386 ? -6.393 -38.465 -24.168 1.00 83.31 386 ASP A CA 1
ATOM 2955 C C . ASP A 1 386 ? -6.499 -36.934 -24.084 1.00 83.31 386 ASP A C 1
ATOM 2957 O O . ASP A 1 386 ? -6.843 -36.415 -23.031 1.00 83.31 386 ASP A O 1
ATOM 2961 N N . VAL A 1 387 ? -6.289 -36.204 -25.190 1.00 87.25 387 VAL A N 1
ATOM 2962 C CA . VAL A 1 387 ? -6.276 -34.728 -25.199 1.00 87.25 387 VAL A CA 1
ATOM 2963 C C . VAL A 1 387 ? -6.927 -34.145 -26.460 1.00 87.25 387 VAL A C 1
ATOM 2965 O O . VAL A 1 387 ? -6.711 -34.645 -27.564 1.00 87.25 387 VAL A O 1
ATOM 2968 N N . VAL A 1 388 ? -7.677 -33.045 -26.310 1.00 87.69 388 VAL A N 1
ATOM 2969 C CA . VAL A 1 388 ? -8.159 -32.188 -27.415 1.00 87.69 388 VAL A CA 1
ATOM 2970 C C . VAL A 1 388 ? -7.851 -30.721 -27.111 1.00 87.69 388 VAL A C 1
ATOM 2972 O O . VAL A 1 388 ? -8.171 -30.240 -26.029 1.00 87.69 388 VAL A O 1
ATOM 2975 N N . GLN A 1 389 ? -7.279 -29.995 -28.073 1.00 88.25 389 GLN A N 1
ATOM 2976 C CA . GLN A 1 389 ? -7.081 -28.545 -27.974 1.00 88.25 389 GLN A CA 1
ATOM 2977 C C . GLN A 1 389 ? -8.292 -27.782 -28.521 1.00 88.25 389 GLN A C 1
ATOM 2979 O O . GLN A 1 389 ? -8.886 -28.183 -29.529 1.00 88.25 389 GLN A O 1
ATOM 2984 N N . LEU A 1 390 ? -8.660 -26.685 -27.856 1.00 87.06 390 LEU A N 1
ATOM 2985 C CA . LEU A 1 390 ? -9.771 -25.820 -28.239 1.00 87.06 390 LEU A CA 1
ATOM 2986 C C . LEU A 1 390 ? -9.357 -24.346 -28.204 1.00 87.06 390 LEU A C 1
ATOM 2988 O O . LEU A 1 390 ? -8.932 -23.854 -27.156 1.00 87.06 390 LEU A O 1
ATOM 2992 N N . ASP A 1 391 ? -9.574 -23.631 -29.308 1.00 86.69 391 ASP A N 1
ATOM 2993 C CA . ASP A 1 391 ? -9.613 -22.166 -29.279 1.00 86.69 391 ASP A CA 1
ATOM 2994 C C . ASP A 1 391 ? -10.992 -21.732 -28.787 1.00 86.69 391 ASP A C 1
ATOM 2996 O O . ASP A 1 391 ? -12.020 -22.119 -29.355 1.00 86.69 391 ASP A O 1
ATOM 3000 N N . THR A 1 392 ? -11.030 -20.918 -27.738 1.00 82.56 392 THR A N 1
ATOM 3001 C CA . THR A 1 392 ? -12.270 -20.403 -27.154 1.00 82.56 392 THR A CA 1
ATOM 3002 C C . THR A 1 392 ? -12.233 -18.886 -27.078 1.00 82.56 392 THR A C 1
ATOM 3004 O O . THR A 1 392 ? -11.387 -18.322 -26.388 1.00 82.56 392 THR A O 1
ATOM 3007 N N . ALA A 1 393 ? -13.199 -18.231 -27.720 1.00 85.06 393 ALA A N 1
ATOM 3008 C CA . ALA A 1 393 ? -13.454 -16.808 -27.521 1.00 85.06 393 ALA A CA 1
ATOM 3009 C C . ALA A 1 393 ? -14.545 -16.649 -26.455 1.00 85.06 393 ALA A C 1
ATOM 3011 O O . ALA A 1 393 ? -15.672 -17.120 -26.645 1.00 85.06 393 ALA A O 1
ATOM 3012 N N . VAL A 1 394 ? -14.228 -15.995 -25.339 1.00 85.75 394 VAL A N 1
ATOM 3013 C CA . VAL A 1 394 ? -15.109 -15.846 -24.174 1.00 85.75 394 VAL A CA 1
ATOM 3014 C C . VAL A 1 394 ? -15.343 -14.368 -23.880 1.00 85.75 394 VAL A C 1
ATOM 3016 O O . VAL A 1 394 ? -14.408 -13.584 -23.767 1.00 85.75 394 VAL A O 1
ATOM 3019 N N . LEU A 1 395 ? -16.609 -13.987 -23.723 1.00 86.81 395 LEU A N 1
ATOM 3020 C CA . LEU A 1 395 ? -17.004 -12.698 -23.166 1.00 86.81 395 LEU A CA 1
ATOM 3021 C C . LEU A 1 395 ? -17.307 -12.885 -21.677 1.00 86.81 395 LEU A C 1
ATOM 3023 O O . LEU A 1 395 ? -18.196 -13.662 -21.328 1.00 86.81 395 LEU A O 1
ATOM 3027 N N . VAL A 1 396 ? -16.587 -12.182 -20.812 1.00 87.06 396 VAL A N 1
ATOM 3028 C CA . VAL A 1 396 ? -16.731 -12.258 -19.356 1.00 87.06 396 VAL A CA 1
ATOM 3029 C C . VAL A 1 396 ? -17.336 -10.954 -18.848 1.00 87.06 396 VAL A C 1
ATOM 3031 O O . VAL A 1 396 ? -16.736 -9.894 -19.002 1.00 87.06 396 VAL A O 1
ATOM 3034 N N . GLU A 1 397 ? -18.511 -11.020 -18.224 1.00 88.25 397 GLU A N 1
ATOM 3035 C CA . GLU A 1 397 ? -19.042 -9.901 -17.440 1.00 88.25 397 GLU A CA 1
ATOM 3036 C C . GLU A 1 397 ? -18.343 -9.898 -16.083 1.00 88.25 397 GLU A C 1
ATOM 3038 O O . GLU A 1 397 ? -18.567 -10.797 -15.264 1.00 88.25 397 GLU A O 1
ATOM 3043 N N . ALA A 1 398 ? -17.509 -8.893 -15.835 1.00 85.44 398 ALA A N 1
ATOM 3044 C CA . ALA A 1 398 ? -16.756 -8.762 -14.597 1.00 85.44 398 ALA A CA 1
ATOM 3045 C C . ALA A 1 398 ? -17.018 -7.414 -13.911 1.00 85.44 398 ALA A C 1
ATOM 3047 O O . ALA A 1 398 ? -17.429 -6.438 -14.538 1.00 85.44 398 ALA A O 1
ATOM 3048 N N . THR A 1 399 ? -16.852 -7.375 -12.587 1.00 83.12 399 THR A N 1
ATOM 3049 C CA . THR A 1 399 ? -17.133 -6.191 -11.760 1.00 83.12 399 THR A CA 1
ATOM 3050 C C . THR A 1 399 ? -15.915 -5.828 -10.909 1.00 83.12 399 THR A C 1
ATOM 3052 O O . THR A 1 399 ? -15.579 -6.539 -9.963 1.00 83.12 399 THR A O 1
ATOM 3055 N N . SER A 1 400 ? -15.263 -4.707 -11.230 1.00 83.06 400 SER A N 1
ATOM 3056 C CA . SER A 1 400 ? -14.172 -4.141 -10.429 1.00 83.06 400 SER A CA 1
ATOM 3057 C C . SER A 1 400 ? -14.696 -3.620 -9.083 1.00 83.06 400 SER A C 1
ATOM 3059 O O . SER A 1 400 ? -15.674 -2.865 -9.059 1.00 83.06 400 SER A O 1
ATOM 3061 N N . PRO A 1 401 ? -14.037 -3.957 -7.957 1.00 77.94 401 PRO A N 1
ATOM 3062 C CA . PRO A 1 401 ? -14.393 -3.436 -6.640 1.00 77.94 401 PRO A CA 1
ATOM 3063 C C . PRO A 1 401 ? -13.947 -1.980 -6.436 1.00 77.94 401 PRO A C 1
ATOM 3065 O O . PRO A 1 401 ? -14.464 -1.307 -5.551 1.00 77.94 401 PRO A O 1
ATOM 3068 N N . LEU A 1 402 ? -12.986 -1.488 -7.230 1.00 80.94 402 LEU A N 1
ATOM 3069 C CA . LEU A 1 402 ? -12.242 -0.247 -6.971 1.00 80.94 402 LEU A CA 1
ATOM 3070 C C . LEU A 1 402 ? -12.983 1.036 -7.407 1.00 80.94 402 LEU A C 1
ATOM 3072 O O . LEU A 1 402 ? -12.438 2.134 -7.321 1.00 80.94 402 LEU A O 1
ATOM 3076 N N . GLY A 1 403 ? -14.232 0.922 -7.863 1.00 80.19 403 GLY A N 1
ATOM 3077 C CA . GLY A 1 403 ? -15.042 2.066 -8.281 1.00 80.19 403 GLY A CA 1
ATOM 3078 C C . GLY A 1 403 ? -14.703 2.622 -9.673 1.00 80.19 403 GLY A C 1
ATOM 3079 O O . GLY A 1 403 ? -14.020 1.973 -10.464 1.00 80.19 403 GLY A O 1
ATOM 3080 N N . PRO A 1 404 ? -15.224 3.818 -10.014 1.00 83.81 404 PRO A N 1
ATOM 3081 C CA . PRO A 1 404 ? -15.127 4.377 -11.364 1.00 83.81 404 PRO A CA 1
ATOM 3082 C C . PRO A 1 404 ? -13.795 5.084 -11.668 1.00 83.81 404 PRO A C 1
ATOM 3084 O O . PRO A 1 404 ? -13.474 5.289 -12.832 1.00 83.81 404 PRO A O 1
ATOM 3087 N N . ASN A 1 405 ? -13.026 5.477 -10.645 1.00 83.38 405 ASN A N 1
ATOM 3088 C CA . ASN A 1 405 ? -11.804 6.286 -10.795 1.00 83.38 405 ASN A CA 1
ATOM 3089 C C . ASN A 1 405 ? -10.504 5.470 -10.643 1.00 83.38 405 ASN A C 1
ATOM 3091 O O . ASN A 1 405 ? -9.406 6.034 -10.638 1.00 83.38 405 ASN A O 1
ATOM 3095 N N . SER A 1 406 ? -10.624 4.150 -10.495 1.00 85.00 406 SER A N 1
ATOM 3096 C CA . SER A 1 406 ? -9.515 3.217 -10.328 1.00 85.00 406 SER A CA 1
ATOM 3097 C C . SER A 1 406 ? -9.794 1.960 -11.147 1.00 85.00 406 SER A C 1
ATOM 3099 O O . SER A 1 406 ? -10.500 1.059 -10.699 1.00 85.00 406 SER A O 1
ATOM 3101 N N . ALA A 1 407 ? -9.237 1.905 -12.354 1.00 82.19 407 ALA A N 1
ATOM 3102 C CA . ALA A 1 407 ? -9.313 0.720 -13.194 1.00 82.19 407 ALA A CA 1
ATOM 3103 C C . ALA A 1 407 ? -8.567 -0.467 -12.562 1.00 82.19 407 ALA A C 1
ATOM 3105 O O . ALA A 1 407 ? -7.559 -0.288 -11.869 1.00 82.19 407 ALA A O 1
ATOM 3106 N N . LEU A 1 408 ? -9.072 -1.674 -12.816 1.00 79.00 408 LEU A N 1
ATOM 3107 C CA . LEU A 1 408 ? -8.405 -2.937 -12.516 1.00 79.00 408 LEU A CA 1
ATOM 3108 C C . LEU A 1 408 ? -8.117 -3.649 -13.846 1.00 79.00 408 LEU A C 1
ATOM 3110 O O . LEU A 1 408 ? -9.026 -4.192 -14.466 1.00 79.00 408 LEU A O 1
ATOM 3114 N N . THR A 1 409 ? -6.870 -3.621 -14.303 1.00 80.25 409 THR A N 1
ATOM 3115 C CA . THR A 1 409 ? -6.465 -4.187 -15.595 1.00 80.25 409 THR A CA 1
ATOM 3116 C C . THR A 1 409 ? -6.094 -5.656 -15.439 1.00 80.25 409 THR A C 1
ATOM 3118 O O . THR A 1 409 ? -5.114 -5.972 -14.767 1.00 80.25 409 THR A O 1
ATOM 3121 N N . ILE A 1 410 ? -6.841 -6.564 -16.064 1.00 77.44 410 ILE A N 1
ATOM 3122 C CA . ILE A 1 410 ? -6.481 -7.987 -16.116 1.00 77.44 410 ILE A CA 1
ATOM 3123 C C . ILE A 1 410 ? -5.441 -8.208 -17.220 1.00 77.44 410 ILE A C 1
ATOM 3125 O O . ILE A 1 410 ? -5.640 -7.757 -18.347 1.00 77.44 410 ILE A O 1
ATOM 3129 N N . THR A 1 411 ? -4.343 -8.898 -16.900 1.00 73.06 411 THR A N 1
ATOM 3130 C CA . THR A 1 411 ? -3.228 -9.170 -17.832 1.00 73.06 411 THR A CA 1
ATOM 3131 C C . THR A 1 411 ? -2.975 -10.652 -18.099 1.00 73.06 411 THR A C 1
ATOM 3133 O O . THR A 1 411 ? -2.396 -10.977 -19.130 1.00 73.06 411 THR A O 1
ATOM 3136 N N . ASP A 1 412 ? -3.405 -11.556 -17.215 1.00 71.75 412 ASP A N 1
ATOM 3137 C CA . ASP A 1 412 ? -3.264 -13.009 -17.398 1.00 71.75 412 ASP A CA 1
ATOM 3138 C C . ASP A 1 412 ? -4.417 -13.749 -16.691 1.00 71.75 412 ASP A C 1
ATOM 3140 O O . ASP A 1 412 ? -4.895 -13.313 -15.636 1.00 71.75 412 ASP A O 1
ATOM 3144 N N . VAL A 1 413 ? -4.877 -14.863 -17.270 1.00 73.44 413 VAL A N 1
ATOM 3145 C CA . VAL A 1 413 ? -6.004 -15.671 -16.765 1.00 73.44 413 VAL A CA 1
ATOM 3146 C C . VAL A 1 413 ? -5.712 -17.159 -16.954 1.00 73.44 413 VAL A C 1
ATOM 3148 O O . VAL A 1 413 ? -5.926 -17.731 -18.022 1.00 73.44 413 VAL A O 1
ATOM 3151 N N . HIS A 1 414 ? -5.287 -17.834 -15.893 1.00 71.56 414 HIS A N 1
ATOM 3152 C CA . HIS A 1 414 ? -5.027 -19.267 -15.933 1.00 71.56 414 HIS A CA 1
ATOM 3153 C C . HIS A 1 414 ? -6.204 -20.054 -15.342 1.00 71.56 414 HIS A C 1
ATOM 3155 O O . HIS A 1 414 ? -6.466 -20.020 -14.139 1.00 71.56 414 HIS A O 1
ATOM 3161 N N . MET A 1 415 ? -6.924 -20.793 -16.187 1.00 73.44 415 MET A N 1
ATOM 3162 C CA . MET A 1 415 ? -8.016 -21.672 -15.772 1.00 73.44 415 MET A CA 1
ATOM 3163 C C . MET A 1 415 ? -7.506 -23.098 -15.563 1.00 73.44 415 MET A C 1
ATOM 3165 O O . MET A 1 415 ? -6.739 -23.620 -16.369 1.00 73.44 415 MET A O 1
ATOM 3169 N N . ASN A 1 416 ? -7.991 -23.752 -14.506 1.00 77.44 416 ASN A N 1
ATOM 3170 C CA . ASN A 1 416 ? -7.932 -25.204 -14.362 1.00 77.44 416 ASN A CA 1
ATOM 3171 C C . ASN A 1 416 ? -9.275 -25.681 -13.790 1.00 77.44 416 ASN A C 1
ATOM 3173 O O . ASN A 1 416 ? -9.569 -25.526 -12.596 1.00 77.44 416 ASN A O 1
ATOM 3177 N N . VAL A 1 417 ? -10.139 -26.170 -14.682 1.00 83.00 417 VAL A N 1
ATOM 3178 C CA . VAL A 1 417 ? -11.559 -26.399 -14.399 1.00 83.00 417 VAL A CA 1
ATOM 3179 C C . VAL A 1 417 ? -12.039 -27.742 -14.936 1.00 83.00 417 VAL A C 1
ATOM 3181 O O . VAL A 1 417 ? -11.751 -28.135 -16.061 1.00 83.00 417 VAL A O 1
ATOM 3184 N N . SER A 1 418 ? -12.830 -28.454 -14.137 1.00 87.06 418 SER A N 1
ATOM 3185 C CA . SER A 1 418 ? -13.542 -29.642 -14.597 1.00 87.06 418 SER A CA 1
ATOM 3186 C C . SER A 1 418 ? -14.705 -29.222 -15.491 1.00 87.06 418 SER A C 1
ATOM 3188 O O . SER A 1 418 ? -15.547 -28.413 -15.089 1.00 87.06 418 SER A O 1
ATOM 3190 N N . LEU A 1 419 ? -14.753 -29.797 -16.690 1.00 88.00 419 LEU A N 1
ATOM 3191 C CA . LEU A 1 419 ? -15.817 -29.593 -17.661 1.00 88.00 419 LEU A CA 1
ATOM 3192 C C . LEU A 1 419 ? -16.834 -30.734 -17.549 1.00 88.00 419 LEU A C 1
ATOM 3194 O O . LEU A 1 419 ? -16.459 -31.907 -17.625 1.00 88.00 419 LEU A O 1
ATOM 3198 N N . LYS A 1 420 ? -18.121 -30.416 -17.384 1.00 88.75 420 LYS A N 1
ATOM 3199 C CA . LYS A 1 420 ? -19.206 -31.404 -17.254 1.00 88.75 420 LYS A CA 1
ATOM 3200 C C . LYS A 1 420 ? -20.358 -31.115 -18.209 1.00 88.75 420 LYS A C 1
ATOM 3202 O O . LYS A 1 420 ? -20.732 -29.960 -18.379 1.00 88.75 420 LYS A O 1
ATOM 3207 N N . GLY A 1 421 ? -20.958 -32.159 -18.774 1.00 85.00 421 GLY A N 1
ATOM 3208 C CA . GLY A 1 421 ? -22.187 -32.076 -19.567 1.00 85.00 421 GLY A CA 1
ATOM 3209 C C . GLY A 1 421 ? -23.228 -33.048 -19.023 1.00 85.00 421 GLY A C 1
ATOM 3210 O O . GLY A 1 421 ? -22.928 -34.231 -18.884 1.00 85.00 421 GLY A O 1
ATOM 3211 N N . GLU A 1 422 ? -24.425 -32.549 -18.694 1.00 80.06 422 GLU A N 1
ATOM 3212 C CA . GLU A 1 422 ? -25.515 -33.336 -18.072 1.00 80.06 422 GLU A CA 1
ATOM 3213 C C . GLU A 1 422 ? -25.008 -34.218 -16.901 1.00 80.06 422 GLU A C 1
ATOM 3215 O O . GLU A 1 422 ? -25.191 -35.433 -16.879 1.00 80.06 422 GLU A O 1
ATOM 3220 N N . ASP A 1 423 ? -24.297 -33.580 -15.960 1.00 74.94 423 ASP A N 1
ATOM 3221 C CA . ASP A 1 423 ? -23.624 -34.148 -14.772 1.00 74.94 423 ASP A CA 1
ATOM 3222 C C . ASP A 1 423 ? -22.492 -35.170 -15.011 1.00 74.94 423 ASP A C 1
ATOM 3224 O O . ASP A 1 423 ? -21.805 -35.563 -14.063 1.00 74.94 423 ASP A O 1
ATOM 3228 N N . VAL A 1 424 ? -22.196 -35.533 -16.262 1.00 84.62 424 VAL A N 1
ATOM 3229 C CA . VAL A 1 424 ? -21.047 -36.380 -16.617 1.00 84.62 424 VAL A CA 1
ATOM 3230 C C . VAL A 1 424 ? -19.800 -35.519 -16.833 1.00 84.62 424 VAL A C 1
ATOM 3232 O O . VAL A 1 424 ? -19.810 -34.592 -17.645 1.00 84.62 424 VAL A O 1
ATOM 3235 N N . THR A 1 425 ? -18.699 -35.840 -16.149 1.00 89.38 425 THR A N 1
ATOM 3236 C CA . THR A 1 425 ? -17.395 -35.204 -16.399 1.00 89.38 425 THR A CA 1
ATOM 3237 C C . THR A 1 425 ? -16.895 -35.544 -17.800 1.00 89.38 425 THR A C 1
ATOM 3239 O O . THR A 1 425 ? -16.735 -36.714 -18.142 1.00 89.38 425 THR A O 1
ATOM 3242 N N . LEU A 1 426 ? -16.644 -34.512 -18.603 1.00 90.12 426 LEU A N 1
ATOM 3243 C CA . LEU A 1 426 ? -16.108 -34.606 -19.960 1.00 90.12 426 LEU A CA 1
ATOM 3244 C C . LEU A 1 426 ? -14.576 -34.594 -19.958 1.00 90.12 426 LEU A C 1
ATOM 3246 O O . LEU A 1 426 ? -13.962 -35.269 -20.781 1.00 90.12 426 LEU A O 1
ATOM 3250 N N . GLY A 1 427 ? -13.977 -33.852 -19.024 1.00 89.19 427 GLY A N 1
ATOM 3251 C CA . GLY A 1 427 ? -12.532 -33.701 -18.907 1.00 89.19 427 GLY A CA 1
ATOM 3252 C C . GLY A 1 427 ? -12.104 -32.601 -17.935 1.00 89.19 427 GLY A C 1
ATOM 3253 O O . GLY A 1 427 ? -12.941 -32.014 -17.238 1.00 89.19 427 GLY A O 1
ATOM 3254 N N . THR A 1 428 ? -10.804 -32.318 -17.921 1.00 88.62 428 THR A N 1
ATOM 3255 C CA . THR A 1 428 ? -10.200 -31.164 -17.235 1.00 88.62 428 THR A CA 1
ATOM 3256 C C . THR A 1 428 ? -9.700 -30.184 -18.286 1.00 88.62 428 THR A C 1
ATOM 3258 O O . THR A 1 428 ? -8.869 -30.549 -19.110 1.00 88.62 428 THR A O 1
ATOM 3261 N N . LEU A 1 429 ? -10.228 -28.963 -18.273 1.00 84.69 429 LEU A N 1
ATOM 3262 C CA . LEU A 1 429 ? -9.842 -27.885 -19.174 1.00 84.69 429 LEU A CA 1
ATOM 3263 C C . LEU A 1 429 ? -8.771 -27.019 -18.499 1.00 84.69 429 LEU A C 1
ATOM 3265 O O . LEU A 1 429 ? -9.019 -26.459 -17.424 1.00 84.69 429 LEU A O 1
ATOM 3269 N N . SER A 1 430 ? -7.610 -26.896 -19.134 1.00 82.62 430 SER A N 1
ATOM 3270 C CA . SER A 1 430 ? -6.516 -26.012 -18.733 1.00 82.62 430 SER A CA 1
ATOM 3271 C C . SER A 1 430 ? -6.243 -24.942 -19.791 1.00 82.62 430 SER A C 1
ATOM 3273 O O . SER A 1 430 ? -6.428 -25.152 -20.990 1.00 82.62 430 SER A O 1
ATOM 3275 N N . THR A 1 431 ? -5.794 -23.770 -19.349 1.00 77.31 431 THR A N 1
ATOM 3276 C CA . THR A 1 431 ? -5.318 -22.711 -20.247 1.00 77.31 431 THR A CA 1
ATOM 3277 C C . THR A 1 431 ? -3.897 -23.013 -20.734 1.00 77.31 431 THR A C 1
ATOM 3279 O O . THR A 1 431 ? -3.013 -23.266 -19.920 1.00 77.31 431 THR A O 1
ATOM 3282 N N . VAL A 1 432 ? -3.654 -22.919 -22.046 1.00 75.56 432 VAL A N 1
ATOM 3283 C CA . VAL A 1 432 ? -2.305 -22.989 -22.648 1.00 75.56 432 VAL A CA 1
ATOM 3284 C C . VAL A 1 432 ? -1.774 -21.585 -22.947 1.00 75.56 432 VAL A C 1
ATOM 3286 O O . VAL A 1 432 ? -0.626 -21.274 -22.638 1.00 75.56 432 VAL A O 1
ATOM 3289 N N . PHE A 1 433 ? -2.617 -20.732 -23.531 1.00 74.19 433 PHE A N 1
ATOM 3290 C CA . PHE A 1 433 ? -2.305 -19.344 -23.872 1.00 74.19 433 PHE A CA 1
ATOM 3291 C C . PHE A 1 433 ? -3.569 -18.477 -23.774 1.00 74.19 433 PHE A C 1
ATOM 3293 O O . PHE A 1 433 ? -4.674 -18.977 -23.995 1.00 74.19 433 PHE A O 1
ATOM 3300 N N . VAL A 1 434 ? -3.397 -17.191 -23.461 1.00 77.00 434 VAL A N 1
ATOM 3301 C CA . VAL A 1 434 ? -4.466 -16.184 -23.398 1.00 77.00 434 VAL A CA 1
ATOM 3302 C C . VAL A 1 434 ? -4.018 -14.915 -24.101 1.00 77.00 434 VAL A C 1
ATOM 3304 O O . VAL A 1 434 ? -2.911 -14.437 -23.858 1.00 77.00 434 VAL A O 1
ATOM 3307 N N . ASP A 1 435 ? -4.920 -14.344 -24.888 1.00 77.94 435 ASP A N 1
ATOM 3308 C CA . ASP A 1 435 ? -4.903 -12.945 -25.291 1.00 77.94 435 ASP A CA 1
ATOM 3309 C C . ASP A 1 435 ? -6.119 -12.222 -24.678 1.00 77.94 435 ASP A C 1
ATOM 3311 O O . ASP A 1 435 ? -7.242 -12.742 -24.674 1.00 77.94 435 ASP A O 1
ATOM 3315 N N . ILE A 1 436 ? -5.895 -11.037 -24.109 1.00 80.75 436 ILE A N 1
ATOM 3316 C CA . ILE A 1 436 ? -6.929 -10.230 -23.447 1.00 80.75 436 ILE A CA 1
ATOM 3317 C C . ILE A 1 436 ? -7.118 -8.959 -24.267 1.00 80.75 436 ILE A C 1
ATOM 3319 O O . ILE A 1 436 ? -6.328 -8.022 -24.184 1.00 80.75 436 ILE A O 1
ATOM 3323 N N . VAL A 1 437 ? -8.192 -8.932 -25.056 1.00 76.69 437 VAL A N 1
ATOM 3324 C CA . VAL A 1 437 ? -8.437 -7.880 -26.056 1.00 76.69 437 VAL A CA 1
ATOM 3325 C C . VAL A 1 437 ? -8.861 -6.558 -25.405 1.00 76.69 437 VAL A C 1
ATOM 3327 O O . VAL A 1 437 ? -8.533 -5.486 -25.906 1.00 76.69 437 VAL A O 1
ATOM 3330 N N . ASP A 1 438 ? -9.588 -6.635 -24.289 1.00 75.62 438 ASP A N 1
ATOM 3331 C CA . ASP A 1 438 ? -9.997 -5.484 -23.478 1.00 75.62 438 ASP A CA 1
ATOM 3332 C C . ASP A 1 438 ? -9.999 -5.888 -21.999 1.00 75.62 438 ASP A C 1
ATOM 3334 O O . ASP A 1 438 ? -10.937 -6.527 -21.519 1.00 75.62 438 ASP A O 1
ATOM 3338 N N . GLY A 1 439 ? -8.890 -5.614 -21.310 1.00 76.25 439 GLY A N 1
ATOM 3339 C CA . GLY A 1 439 ? -8.654 -6.037 -19.927 1.00 76.25 439 GLY A CA 1
ATOM 3340 C C . GLY A 1 439 ? -8.993 -4.990 -18.865 1.00 76.25 439 GLY A C 1
ATOM 3341 O O . GLY A 1 439 ? -8.826 -5.283 -17.682 1.00 76.25 439 GLY A O 1
ATOM 3342 N N . GLU A 1 440 ? -9.415 -3.776 -19.236 1.00 83.12 440 GLU A N 1
ATOM 3343 C CA . GLU A 1 440 ? -9.584 -2.664 -18.291 1.00 83.12 440 GLU A CA 1
ATOM 3344 C C . GLU A 1 440 ? -10.956 -2.703 -17.592 1.00 83.12 440 GLU A C 1
ATOM 3346 O O . GLU A 1 440 ? -11.980 -2.319 -18.156 1.00 83.12 440 GLU A O 1
ATOM 3351 N N . LEU A 1 441 ? -10.993 -3.130 -16.323 1.00 81.75 441 LEU A N 1
ATOM 3352 C CA . LEU A 1 441 ? -12.231 -3.142 -15.541 1.00 81.75 441 LEU A CA 1
ATOM 3353 C C . LEU A 1 441 ? -12.461 -1.839 -14.783 1.00 81.75 441 LEU A C 1
ATOM 3355 O O . LEU A 1 441 ? -11.860 -1.585 -13.733 1.00 81.75 441 LEU A O 1
ATOM 3359 N N . VAL A 1 442 ? -13.443 -1.076 -15.254 1.00 83.56 442 VAL A N 1
ATOM 3360 C CA . VAL A 1 442 ? -14.049 0.046 -14.530 1.00 83.56 442 VAL A CA 1
ATOM 3361 C C . VAL A 1 442 ? -15.505 -0.301 -14.225 1.00 83.56 442 VAL A C 1
ATOM 3363 O O . VAL A 1 442 ? -16.285 -0.594 -15.133 1.00 83.56 442 VAL A O 1
ATOM 3366 N N . GLY A 1 443 ? -15.880 -0.303 -12.940 1.00 79.69 443 GLY A N 1
ATOM 3367 C CA . GLY A 1 443 ? -17.211 -0.744 -12.502 1.00 79.69 443 GLY A CA 1
ATOM 3368 C C . GLY A 1 443 ? -17.561 -2.145 -13.024 1.00 79.69 443 GLY A C 1
ATOM 3369 O O . GLY A 1 443 ? -16.742 -3.055 -12.929 1.00 79.69 443 GLY A O 1
ATOM 3370 N N . ARG A 1 444 ? -18.766 -2.321 -13.585 1.00 84.62 444 ARG A N 1
ATOM 3371 C CA . ARG A 1 444 ? -19.149 -3.540 -14.317 1.00 84.62 444 ARG A CA 1
ATOM 3372 C C . ARG A 1 444 ? -18.887 -3.359 -15.813 1.00 84.62 444 ARG A C 1
ATOM 3374 O O . ARG A 1 444 ? -19.454 -2.456 -16.424 1.00 84.62 444 ARG A O 1
ATOM 3381 N N . SER A 1 445 ? -18.062 -4.229 -16.381 1.00 85.19 445 SER A N 1
ATOM 3382 C CA . SER A 1 445 ? -17.559 -4.160 -17.760 1.00 85.19 445 SER A CA 1
ATOM 3383 C C . SER A 1 445 ? -17.415 -5.565 -18.361 1.00 85.19 445 SER A C 1
ATOM 3385 O O . SER A 1 445 ? -17.467 -6.572 -17.650 1.00 85.19 445 SER A O 1
ATOM 3387 N N . ASN A 1 446 ? -17.270 -5.636 -19.687 1.00 87.50 446 ASN A N 1
ATOM 3388 C CA . ASN A 1 446 ? -17.216 -6.893 -20.429 1.00 87.50 446 ASN A CA 1
ATOM 3389 C C . ASN A 1 446 ? -15.813 -7.107 -21.004 1.00 87.50 446 ASN A C 1
ATOM 3391 O O . ASN A 1 446 ? -15.456 -6.450 -21.976 1.00 87.50 446 ASN A O 1
ATOM 3395 N N . ILE A 1 447 ? -15.064 -8.066 -20.464 1.00 85.19 447 ILE A N 1
ATOM 3396 C CA . ILE A 1 447 ? -13.754 -8.465 -20.995 1.00 85.19 447 ILE A CA 1
ATOM 3397 C C . ILE A 1 447 ? -13.966 -9.454 -22.138 1.00 85.19 447 ILE A C 1
ATOM 3399 O O . ILE A 1 447 ? -14.712 -10.425 -21.988 1.00 85.19 447 ILE A O 1
ATOM 3403 N N . SER A 1 448 ? -13.281 -9.252 -23.263 1.00 86.69 448 SER A N 1
ATOM 3404 C CA . SER A 1 448 ? -13.149 -10.280 -24.301 1.00 86.69 448 SER A CA 1
ATOM 3405 C C . SER A 1 448 ? -11.807 -10.990 -24.133 1.00 86.69 448 SER A C 1
ATOM 3407 O O . SER A 1 448 ? -10.755 -10.359 -24.230 1.00 86.69 448 SER A O 1
ATOM 3409 N N . VAL A 1 449 ? -11.861 -12.295 -23.874 1.00 84.06 449 VAL A N 1
ATOM 3410 C CA . VAL A 1 449 ? -10.703 -13.168 -23.662 1.00 84.06 449 VAL A CA 1
ATOM 3411 C C . VAL A 1 449 ? -10.660 -14.201 -24.784 1.00 84.06 449 VAL A C 1
ATOM 3413 O O . VAL A 1 449 ? -11.646 -14.905 -25.015 1.00 84.06 449 VAL A O 1
ATOM 3416 N N . GLU A 1 450 ? -9.531 -14.309 -25.474 1.00 85.19 450 GLU A N 1
ATOM 3417 C CA . GLU A 1 450 ? -9.278 -15.356 -26.462 1.00 85.19 450 GLU A CA 1
ATOM 3418 C C . GLU A 1 450 ? -8.257 -16.334 -25.876 1.00 85.19 450 GLU A C 1
ATOM 3420 O O . GLU A 1 450 ? -7.122 -15.967 -25.587 1.00 85.19 450 GLU A O 1
ATOM 3425 N N . CYS A 1 451 ? -8.670 -17.581 -25.643 1.00 83.44 451 CYS A N 1
ATOM 3426 C CA . CYS A 1 451 ? -7.824 -18.601 -25.024 1.00 83.44 451 CYS A CA 1
ATOM 3427 C C . CYS A 1 451 ? -7.574 -19.758 -25.988 1.00 83.44 451 CYS A C 1
ATOM 3429 O O . CYS A 1 451 ? -8.530 -20.326 -26.518 1.00 83.44 451 CYS A O 1
ATOM 3431 N N . LEU A 1 452 ? -6.319 -20.196 -26.092 1.00 84.38 452 LEU A N 1
ATOM 3432 C CA . LEU A 1 452 ? -6.012 -21.572 -26.477 1.00 84.38 452 LEU A CA 1
ATOM 3433 C C . LEU A 1 452 ? -6.050 -22.421 -25.204 1.00 84.38 452 LEU A C 1
ATOM 3435 O O . LEU A 1 452 ? -5.343 -22.147 -24.229 1.00 84.38 452 LEU A O 1
ATOM 3439 N N . THR A 1 453 ? -6.886 -23.451 -25.211 1.00 84.75 453 THR A N 1
ATOM 3440 C CA . THR A 1 453 ? -7.115 -24.341 -24.068 1.00 84.75 453 THR A CA 1
ATOM 3441 C C . THR A 1 453 ? -6.869 -25.794 -24.444 1.00 84.75 453 THR A C 1
ATOM 3443 O O . THR A 1 453 ? -7.003 -26.186 -25.603 1.00 84.75 453 THR A O 1
ATOM 3446 N N . GLU A 1 454 ? -6.518 -26.606 -23.454 1.00 87.88 454 GLU A N 1
ATOM 3447 C CA . GLU A 1 454 ? -6.310 -28.040 -23.598 1.00 87.88 454 GLU A CA 1
ATOM 3448 C C . GLU A 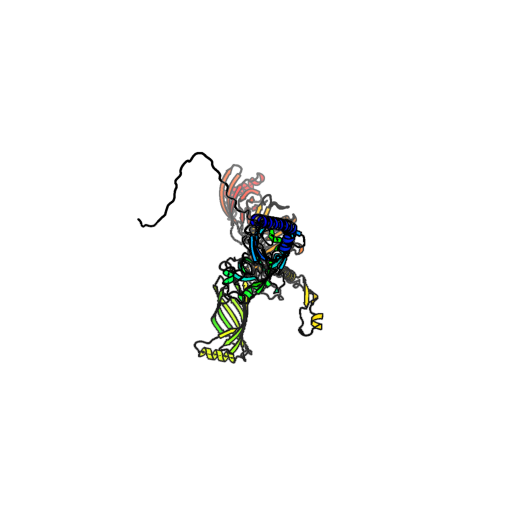1 454 ? -7.297 -28.789 -22.693 1.00 87.88 454 GLU A C 1
ATOM 3450 O O . GLU A 1 454 ? -7.449 -28.464 -21.517 1.00 87.88 454 GLU A O 1
ATOM 3455 N N . LEU A 1 455 ? -8.018 -29.761 -23.253 1.00 89.38 455 LEU A N 1
ATOM 3456 C CA . LEU A 1 455 ? -8.982 -30.597 -22.544 1.00 89.38 455 LEU A CA 1
ATOM 3457 C C . LEU A 1 455 ? -8.434 -32.022 -22.422 1.00 89.38 455 LEU A C 1
ATOM 3459 O O . LEU A 1 455 ? -8.466 -32.784 -23.390 1.00 89.38 455 LEU A O 1
ATOM 3463 N N . ASP A 1 456 ? -7.988 -32.381 -21.219 1.00 90.06 456 ASP A N 1
ATOM 3464 C CA . ASP A 1 456 ? -7.667 -33.759 -20.822 1.00 90.06 456 ASP A CA 1
ATOM 3465 C C . ASP A 1 456 ? -8.973 -34.561 -20.707 1.00 90.06 456 ASP A C 1
ATOM 3467 O O . ASP A 1 456 ? -9.869 -34.213 -19.930 1.00 90.06 456 ASP A O 1
ATOM 3471 N N . LEU A 1 457 ? -9.124 -35.593 -21.537 1.00 89.69 457 LEU A N 1
ATOM 3472 C CA . LEU A 1 457 ? -10.385 -36.274 -21.806 1.00 89.69 457 LEU A CA 1
ATOM 3473 C C . LEU A 1 457 ? -10.713 -37.368 -20.779 1.00 89.69 457 LEU A C 1
ATOM 3475 O O . LEU A 1 457 ? -10.128 -38.455 -20.752 1.00 89.69 457 LEU A O 1
ATOM 3479 N N . ALA A 1 458 ? -11.801 -37.165 -20.035 1.00 87.69 458 ALA A N 1
ATOM 3480 C CA . ALA A 1 458 ? -12.329 -38.190 -19.143 1.00 87.69 458 ALA A CA 1
ATOM 3481 C C . ALA A 1 458 ? -12.792 -39.444 -19.915 1.00 87.69 458 ALA A C 1
ATOM 3483 O O . ALA A 1 458 ? -13.335 -39.378 -21.022 1.00 87.69 458 ALA A O 1
ATOM 3484 N N . GLU A 1 459 ? -12.603 -40.616 -19.297 1.00 86.69 459 GLU A N 1
ATOM 3485 C CA . GLU A 1 459 ? -12.961 -41.933 -19.852 1.00 86.69 459 GLU A CA 1
ATOM 3486 C C . GLU A 1 459 ? -12.359 -42.243 -21.240 1.00 86.69 459 GLU A C 1
ATOM 3488 O O . GLU A 1 459 ? -12.971 -42.979 -22.024 1.00 86.69 459 GLU A O 1
ATOM 3493 N N . ARG A 1 460 ? -11.174 -41.700 -21.562 1.00 86.38 460 ARG A N 1
ATOM 3494 C CA . ARG A 1 460 ? -10.561 -41.801 -22.900 1.00 86.38 460 ARG A CA 1
ATOM 3495 C C . ARG A 1 460 ? -11.486 -41.251 -23.999 1.00 86.38 460 ARG A C 1
ATOM 3497 O O . ARG A 1 460 ? -11.785 -41.930 -24.981 1.00 86.38 460 ARG A O 1
ATOM 3504 N N . GLY A 1 461 ? -12.067 -40.075 -23.758 1.00 84.44 461 GLY A N 1
ATOM 3505 C CA . GLY A 1 461 ? -12.948 -39.371 -24.696 1.00 84.44 461 GLY A CA 1
ATOM 3506 C C . GLY A 1 461 ? -14.380 -39.905 -24.815 1.00 84.44 461 GLY A C 1
ATOM 3507 O O . GLY A 1 461 ? -15.198 -39.287 -25.496 1.00 84.44 461 GLY A O 1
ATOM 3508 N N . LYS A 1 462 ? -14.758 -41.006 -24.146 1.00 85.88 462 LYS A N 1
ATOM 3509 C CA . LYS A 1 462 ? -16.115 -41.591 -24.268 1.00 85.88 462 LYS A CA 1
ATOM 3510 C C . LYS A 1 462 ? -17.233 -40.679 -23.765 1.00 85.88 462 LYS A C 1
ATOM 3512 O O . LYS A 1 462 ? -18.342 -40.718 -24.304 1.00 85.88 462 LYS A O 1
ATOM 3517 N N . ALA A 1 463 ? -16.983 -39.897 -22.717 1.00 86.56 463 ALA A N 1
ATOM 3518 C CA . ALA A 1 463 ? -17.932 -38.903 -22.222 1.00 86.56 463 ALA A CA 1
ATOM 3519 C C . ALA A 1 463 ? -18.050 -37.727 -23.207 1.00 86.56 463 ALA A C 1
ATOM 3521 O O . ALA A 1 463 ? -19.152 -37.380 -23.635 1.00 86.56 463 ALA A O 1
ATOM 3522 N N . PHE A 1 464 ? -16.912 -37.199 -23.661 1.00 87.38 464 PHE A N 1
ATOM 3523 C CA . PHE A 1 464 ? -16.844 -36.108 -24.633 1.00 87.38 464 PHE A CA 1
ATOM 3524 C C . PHE A 1 464 ? -17.499 -36.462 -25.980 1.00 87.38 464 PHE A C 1
ATOM 3526 O O . PHE A 1 464 ? -18.313 -35.700 -26.488 1.00 87.38 464 PHE A O 1
ATOM 3533 N N . GLY A 1 465 ? -17.271 -37.665 -26.517 1.00 86.19 465 GLY A N 1
ATOM 3534 C CA . GLY A 1 465 ? -17.928 -38.132 -27.744 1.00 86.19 465 GLY A CA 1
ATOM 3535 C C . GLY A 1 465 ? -19.453 -38.266 -27.617 1.00 86.19 465 GLY A C 1
ATOM 3536 O O . GLY A 1 465 ? -20.181 -38.011 -28.578 1.00 86.19 465 GLY A O 1
ATOM 3537 N N . ARG A 1 466 ? -19.969 -38.603 -26.423 1.00 85.06 466 ARG A N 1
ATOM 3538 C CA . ARG A 1 466 ? -21.417 -38.574 -26.137 1.00 85.06 466 ARG A CA 1
ATOM 3539 C C . ARG A 1 466 ? -21.957 -37.142 -26.115 1.00 85.06 466 ARG A C 1
ATOM 3541 O O . ARG A 1 466 ? -23.023 -36.907 -26.679 1.00 85.06 466 ARG A O 1
ATOM 3548 N N . PHE A 1 467 ? -21.213 -36.204 -25.529 1.00 86.69 467 PHE A N 1
ATOM 3549 C CA . PHE A 1 467 ? -21.535 -34.775 -25.536 1.00 86.69 467 PHE A CA 1
ATOM 3550 C C . PHE A 1 467 ? -21.551 -34.191 -26.961 1.00 86.69 467 PHE A C 1
ATOM 3552 O O . PHE A 1 467 ? -22.554 -33.601 -27.356 1.00 86.69 467 PHE A O 1
ATOM 3559 N N . VAL A 1 468 ? -20.522 -34.451 -27.777 1.00 84.50 468 VAL A N 1
ATOM 3560 C CA . VAL A 1 468 ? -20.461 -34.022 -29.191 1.00 84.50 468 VAL A CA 1
ATOM 3561 C C . VAL A 1 468 ? -21.597 -34.638 -30.015 1.00 84.50 468 VAL A C 1
ATOM 3563 O O . VAL A 1 468 ? -22.247 -33.952 -30.798 1.00 84.50 468 VAL A O 1
ATOM 3566 N N . ARG A 1 469 ? -21.920 -35.925 -29.818 1.00 84.12 469 ARG A N 1
ATOM 3567 C CA . ARG A 1 469 ? -23.088 -36.531 -30.479 1.00 84.12 469 ARG A CA 1
ATOM 3568 C C . ARG A 1 469 ? -24.393 -35.848 -30.067 1.00 84.12 469 ARG A C 1
ATOM 3570 O O . ARG A 1 469 ? -25.293 -35.711 -30.893 1.00 84.12 469 ARG A O 1
ATOM 3577 N N . ALA A 1 470 ? -24.523 -35.465 -28.800 1.00 82.69 470 ALA A N 1
ATOM 3578 C CA . ALA A 1 470 ? -25.707 -34.776 -28.322 1.00 82.69 470 ALA A CA 1
ATOM 3579 C C . ALA A 1 470 ? -25.816 -33.363 -28.921 1.00 82.69 470 ALA A C 1
ATOM 3581 O O . ALA A 1 470 ? -26.925 -32.982 -29.292 1.00 82.69 470 ALA A O 1
ATOM 3582 N N . SER A 1 471 ? -24.717 -32.607 -29.058 1.00 80.88 471 SER A N 1
ATOM 3583 C CA . SER A 1 471 ? -24.749 -31.214 -29.552 1.00 80.88 471 SER A CA 1
ATOM 3584 C C . SER A 1 471 ? -25.134 -31.091 -31.028 1.00 80.88 471 SER A C 1
ATOM 3586 O O . SER A 1 471 ? -25.628 -30.051 -31.446 1.00 80.88 471 SER A O 1
ATOM 3588 N N . VAL A 1 472 ? -24.998 -32.172 -31.801 1.00 84.25 472 VAL A N 1
ATOM 3589 C CA . VAL A 1 472 ? -25.514 -32.273 -33.178 1.00 84.25 472 VAL A CA 1
ATOM 3590 C C . VAL A 1 472 ? -27.044 -32.457 -33.225 1.00 84.25 472 VAL A C 1
ATOM 3592 O O . VAL A 1 472 ? -27.663 -32.178 -34.249 1.00 84.25 472 VAL A O 1
ATOM 3595 N N . VAL A 1 473 ? -27.672 -32.944 -32.146 1.00 86.94 473 VAL A N 1
ATOM 3596 C CA . VAL A 1 473 ? -29.091 -33.369 -32.131 1.00 86.94 473 VAL A CA 1
ATOM 3597 C C . VAL A 1 473 ? -29.976 -32.494 -31.232 1.00 86.94 473 VAL A C 1
ATOM 3599 O O . VAL A 1 473 ? -31.161 -32.328 -31.516 1.00 86.94 473 VAL A O 1
ATOM 3602 N N . LYS A 1 474 ? -29.433 -31.950 -30.138 1.00 84.12 474 LYS A N 1
ATOM 3603 C CA . LYS A 1 474 ? -30.145 -31.078 -29.192 1.00 84.12 474 LYS A CA 1
ATOM 3604 C C . LYS A 1 474 ? -29.888 -29.610 -29.535 1.00 84.12 474 LYS A C 1
ATOM 3606 O O . LYS A 1 474 ? -28.742 -29.219 -29.704 1.00 84.12 474 LYS A O 1
ATOM 3611 N N . GLU A 1 475 ? -30.936 -28.784 -29.528 1.00 84.25 475 GLU A N 1
ATOM 3612 C CA . GLU A 1 475 ? -30.825 -27.325 -29.727 1.00 84.25 475 GLU A CA 1
ATOM 3613 C C . GLU A 1 475 ? -29.949 -26.650 -28.652 1.00 84.25 475 GLU A C 1
ATOM 3615 O O . GLU A 1 475 ? -29.247 -25.681 -28.931 1.00 84.25 475 GLU A O 1
ATOM 3620 N N . LYS A 1 476 ? -29.995 -27.156 -27.411 1.00 82.81 476 LYS A N 1
ATOM 3621 C CA . LYS A 1 476 ? -29.242 -26.639 -26.258 1.00 82.81 476 LYS A CA 1
ATOM 3622 C C . LYS A 1 476 ? -28.771 -27.790 -25.378 1.00 82.81 476 LYS A C 1
ATOM 3624 O O . LYS A 1 476 ? -29.503 -28.763 -25.191 1.00 82.81 476 LYS A O 1
ATOM 3629 N N . ILE A 1 477 ? -27.574 -27.656 -24.809 1.00 82.31 477 ILE A N 1
ATOM 3630 C CA . ILE A 1 477 ? -26.994 -28.605 -23.850 1.00 82.31 477 ILE A CA 1
ATOM 3631 C C . ILE A 1 477 ? -26.391 -27.824 -22.683 1.00 82.31 477 ILE A C 1
ATOM 3633 O O . ILE A 1 477 ? -25.648 -26.874 -22.933 1.00 82.31 477 ILE A O 1
ATOM 3637 N N . PRO A 1 478 ? -26.676 -28.201 -21.424 1.00 83.44 478 PRO A N 1
ATOM 3638 C CA . PRO A 1 478 ? -26.018 -27.602 -20.275 1.00 83.44 478 PRO A CA 1
ATOM 3639 C C . PRO A 1 478 ? -24.554 -28.052 -20.207 1.00 83.44 478 PRO A C 1
ATOM 3641 O O . PRO A 1 478 ? -24.257 -29.250 -20.180 1.00 83.44 478 PRO A O 1
ATOM 3644 N N . LEU A 1 479 ? -23.655 -27.073 -20.153 1.00 82.50 479 LEU A N 1
ATOM 3645 C CA . LEU A 1 479 ? -22.226 -27.246 -19.933 1.00 82.50 479 LEU A CA 1
ATOM 3646 C C . LEU A 1 479 ? -21.869 -26.542 -18.622 1.00 82.50 479 LEU A C 1
ATOM 3648 O O . LEU A 1 479 ? -22.127 -25.349 -18.475 1.00 82.50 479 LEU A O 1
ATOM 3652 N N . THR A 1 480 ? -21.289 -27.275 -17.679 1.00 85.75 480 THR A N 1
ATOM 3653 C CA . THR A 1 480 ? -20.922 -26.762 -16.356 1.00 85.75 480 THR A CA 1
ATOM 3654 C C . THR A 1 480 ? -19.407 -26.751 -16.220 1.00 85.75 480 THR A C 1
ATOM 3656 O O . THR A 1 480 ? -18.751 -27.773 -16.428 1.00 85.75 480 THR A O 1
ATOM 3659 N N . LEU A 1 481 ? -18.864 -25.600 -15.833 1.00 82.12 481 LEU A N 1
ATOM 3660 C CA . LEU A 1 481 ? -17.459 -25.407 -15.481 1.00 82.12 481 LEU A CA 1
ATOM 3661 C C . LEU A 1 481 ? -17.354 -25.353 -13.955 1.00 82.12 481 LEU A C 1
ATOM 3663 O O . LEU A 1 481 ? -18.083 -24.599 -13.313 1.00 82.12 481 LEU A O 1
ATOM 3667 N N . ALA A 1 482 ? -16.471 -26.158 -13.366 1.00 81.94 482 ALA A N 1
ATOM 3668 C CA . ALA A 1 482 ? -16.253 -26.177 -11.922 1.00 81.94 482 ALA A CA 1
ATOM 3669 C C . ALA A 1 482 ? -14.767 -26.361 -11.596 1.00 81.94 482 ALA A C 1
ATOM 3671 O O . ALA A 1 482 ? -14.178 -27.392 -11.917 1.00 81.94 482 ALA A O 1
ATOM 3672 N N . GLY A 1 483 ? -14.153 -25.382 -10.935 1.00 79.19 483 GLY A N 1
ATOM 3673 C CA . GLY A 1 483 ? -12.737 -25.429 -10.576 1.00 79.19 483 GLY A CA 1
ATOM 3674 C C . GLY A 1 483 ? -12.247 -24.098 -10.027 1.00 79.19 483 GLY A C 1
ATOM 3675 O O . GLY A 1 483 ? -12.986 -23.420 -9.313 1.00 79.19 483 GLY A O 1
ATOM 3676 N N . LYS A 1 484 ? -11.004 -23.741 -10.352 1.00 72.06 484 LYS A N 1
ATOM 3677 C CA . LYS A 1 484 ? -10.392 -22.465 -9.967 1.00 72.06 484 LYS A CA 1
ATOM 3678 C C . LYS A 1 484 ? -9.840 -21.744 -11.192 1.00 72.06 484 LYS A C 1
ATOM 3680 O O . LYS A 1 484 ? -9.517 -22.366 -12.205 1.00 72.06 484 LYS A O 1
ATOM 3685 N N . MET A 1 485 ? -9.735 -20.431 -11.061 1.00 69.81 485 MET A N 1
ATOM 3686 C CA . MET A 1 485 ? -9.129 -19.544 -12.040 1.00 69.81 485 MET A CA 1
ATOM 3687 C C . MET A 1 485 ? -8.182 -18.620 -11.286 1.00 69.81 485 MET A C 1
ATOM 3689 O O . MET A 1 485 ? -8.606 -17.943 -10.349 1.00 69.81 485 MET A O 1
ATOM 3693 N N . ASP A 1 486 ? -6.917 -18.629 -11.681 1.00 69.69 486 ASP A N 1
ATOM 3694 C CA . ASP A 1 486 ? -5.909 -17.708 -11.182 1.00 69.69 486 ASP A CA 1
ATOM 3695 C C . ASP A 1 486 ? -5.866 -16.514 -12.141 1.00 69.69 486 ASP A C 1
ATOM 3697 O O . ASP A 1 486 ? -5.813 -16.683 -13.360 1.00 69.69 486 ASP A O 1
ATOM 3701 N N . VAL A 1 487 ? -5.952 -15.302 -11.598 1.00 70.31 487 VAL A N 1
ATOM 3702 C CA . VAL A 1 487 ? -6.102 -14.066 -12.373 1.00 70.31 487 VAL A CA 1
ATOM 3703 C C . VAL A 1 487 ? -5.029 -13.085 -11.935 1.00 70.31 487 VAL A C 1
ATOM 3705 O O . VAL A 1 487 ? -4.889 -12.819 -10.740 1.00 70.31 487 VAL A O 1
ATOM 3708 N N . VAL A 1 488 ? -4.288 -12.537 -12.896 1.00 71.62 488 VAL A N 1
ATOM 3709 C CA . VAL A 1 488 ? -3.315 -11.471 -12.648 1.00 71.62 488 VAL A CA 1
ATOM 3710 C C . VAL A 1 488 ? -3.975 -10.137 -12.975 1.00 71.62 488 VAL A C 1
ATOM 3712 O O . VAL A 1 488 ? -4.370 -9.889 -14.114 1.00 71.62 488 VAL A O 1
ATOM 3715 N N . CYS A 1 489 ? -4.109 -9.294 -11.951 1.00 71.25 489 CYS A N 1
ATOM 3716 C CA . CYS A 1 489 ? -4.714 -7.970 -12.043 1.00 71.25 489 CYS A CA 1
ATOM 3717 C C . CYS A 1 489 ? -3.724 -6.885 -11.616 1.00 71.25 489 CYS A C 1
ATOM 3719 O O . CYS A 1 489 ? -3.027 -7.032 -10.612 1.00 71.25 489 CYS A O 1
ATOM 3721 N N . HIS A 1 490 ? -3.767 -5.769 -12.333 1.00 71.44 490 HIS A N 1
ATOM 3722 C CA . HIS A 1 490 ? -2.995 -4.551 -12.119 1.00 71.44 490 HIS A CA 1
ATOM 3723 C C . HIS A 1 490 ? -3.923 -3.357 -11.869 1.00 71.44 490 HIS A C 1
ATOM 3725 O O . HIS A 1 490 ? -5.121 -3.432 -12.140 1.00 71.44 490 HIS A O 1
ATOM 3731 N N . GLY A 1 491 ? -3.401 -2.252 -11.347 1.00 70.75 491 GLY A N 1
ATOM 3732 C CA . GLY A 1 491 ? -4.182 -1.070 -10.952 1.00 70.75 491 GLY A CA 1
ATOM 3733 C C . GLY A 1 491 ? -3.817 -0.614 -9.544 1.00 70.75 491 GLY A C 1
ATOM 3734 O O . GLY A 1 491 ? -2.848 -1.087 -8.979 1.00 70.75 491 GLY A O 1
ATOM 3735 N N . ALA A 1 492 ? -4.596 0.258 -8.906 1.00 70.75 492 ALA A N 1
ATOM 3736 C CA . ALA A 1 492 ? -4.189 0.950 -7.669 1.00 70.75 492 ALA A CA 1
ATOM 3737 C C . ALA A 1 492 ? -3.744 0.076 -6.465 1.00 70.75 492 ALA A C 1
ATOM 3739 O O . ALA A 1 492 ? -3.143 0.594 -5.523 1.00 70.75 492 ALA A O 1
ATOM 3740 N N . LEU A 1 493 ? -4.019 -1.233 -6.487 1.00 63.94 493 LEU A N 1
ATOM 3741 C CA . LEU A 1 493 ? -3.482 -2.241 -5.561 1.00 63.94 493 LEU A CA 1
ATOM 3742 C C . LEU A 1 493 ? -1.965 -2.488 -5.742 1.00 63.94 493 LEU A C 1
ATOM 3744 O O . LEU A 1 493 ? -1.296 -2.900 -4.796 1.00 63.94 493 LEU A O 1
ATOM 3748 N N . ASP A 1 494 ? -1.428 -2.226 -6.937 1.00 54.38 494 ASP A N 1
ATOM 3749 C CA . ASP A 1 494 ? -0.025 -2.377 -7.347 1.00 54.38 494 ASP A CA 1
ATOM 3750 C C . ASP A 1 494 ? 0.765 -1.060 -7.395 1.00 54.38 494 ASP A C 1
ATOM 3752 O O . ASP A 1 494 ? 1.969 -1.077 -7.645 1.00 54.38 494 ASP A O 1
ATOM 3756 N N . ALA A 1 495 ? 0.139 0.080 -7.088 1.00 44.00 495 ALA A N 1
ATOM 3757 C CA . ALA A 1 495 ? 0.779 1.394 -7.188 1.00 44.00 495 ALA A CA 1
ATOM 3758 C C . ALA A 1 495 ? 1.949 1.600 -6.195 1.00 44.00 495 ALA A C 1
ATOM 3760 O O . ALA A 1 495 ? 2.713 2.558 -6.322 1.00 44.00 495 ALA A O 1
ATOM 3761 N N . ALA A 1 496 ? 2.117 0.684 -5.234 1.00 48.31 496 ALA A N 1
ATOM 3762 C CA . ALA A 1 496 ? 3.341 0.495 -4.447 1.00 48.31 496 ALA A CA 1
ATOM 3763 C C . ALA A 1 496 ? 3.871 -0.962 -4.484 1.00 48.31 496 ALA A C 1
ATOM 3765 O O . ALA A 1 496 ? 4.753 -1.320 -3.709 1.00 48.31 496 ALA A O 1
ATOM 3766 N N . GLY A 1 497 ? 3.361 -1.785 -5.409 1.00 50.94 497 GLY A N 1
ATOM 3767 C CA . GLY A 1 497 ? 3.640 -3.208 -5.639 1.00 50.94 497 GLY A CA 1
ATOM 3768 C C . GLY A 1 497 ? 5.010 -3.491 -6.256 1.00 50.94 497 GLY A C 1
ATOM 3769 O O . GLY A 1 497 ? 5.136 -4.256 -7.218 1.00 50.94 497 GLY A O 1
ATOM 3770 N N . GLN A 1 498 ? 6.044 -2.874 -5.688 1.00 57.56 498 GLN A N 1
ATOM 3771 C CA . GLN A 1 498 ? 7.421 -3.259 -5.938 1.00 57.56 498 GLN A CA 1
ATOM 3772 C C . GLN A 1 498 ? 7.687 -4.640 -5.337 1.00 57.56 498 GLN A C 1
ATOM 3774 O O . GLN A 1 498 ? 7.380 -4.908 -4.172 1.00 57.56 498 GLN A O 1
ATOM 3779 N N . VAL A 1 499 ? 8.320 -5.510 -6.119 1.00 62.59 499 VAL A N 1
ATOM 3780 C CA . VAL A 1 499 ? 8.931 -6.736 -5.607 1.00 62.59 499 VAL A CA 1
ATOM 3781 C C . VAL A 1 499 ? 9.927 -6.346 -4.512 1.00 62.59 499 VAL A C 1
ATOM 3783 O O . VAL A 1 499 ? 10.748 -5.451 -4.711 1.00 62.59 499 VAL A O 1
ATOM 3786 N N . ASN A 1 500 ? 9.849 -7.017 -3.356 1.00 65.06 500 ASN A N 1
ATOM 3787 C CA . ASN A 1 500 ? 10.648 -6.720 -2.162 1.00 65.06 500 ASN A CA 1
ATOM 3788 C C . ASN A 1 500 ? 12.119 -6.416 -2.510 1.00 65.06 500 ASN A C 1
ATOM 3790 O O . ASN A 1 500 ? 12.761 -7.197 -3.213 1.00 65.06 500 ASN A O 1
ATOM 3794 N N . ALA A 1 501 ? 12.671 -5.323 -1.971 1.00 61.41 501 ALA A N 1
ATOM 3795 C CA . ALA A 1 501 ? 14.027 -4.850 -2.266 1.00 61.41 501 ALA A CA 1
ATOM 3796 C C . ALA A 1 501 ? 15.132 -5.917 -2.093 1.00 61.41 501 ALA A C 1
ATOM 3798 O O . ALA A 1 501 ? 16.135 -5.886 -2.806 1.00 61.41 501 ALA A O 1
ATOM 3799 N N . ALA A 1 502 ? 14.956 -6.897 -1.199 1.00 68.25 502 ALA A N 1
ATOM 3800 C CA . ALA A 1 502 ? 15.881 -8.023 -1.053 1.00 68.25 502 ALA A CA 1
ATOM 3801 C C . ALA A 1 502 ? 15.842 -8.988 -2.255 1.00 68.25 502 ALA A C 1
ATOM 3803 O O . ALA A 1 502 ? 16.889 -9.484 -2.677 1.00 68.25 502 ALA A O 1
ATOM 3804 N N . VAL A 1 503 ? 14.654 -9.220 -2.822 1.00 74.88 503 VAL A N 1
ATOM 3805 C CA . VAL A 1 503 ? 14.432 -10.026 -4.033 1.00 74.88 503 VAL A CA 1
ATOM 3806 C C . VAL A 1 503 ? 14.874 -9.245 -5.271 1.00 74.88 503 VAL A C 1
ATOM 3808 O O . VAL A 1 503 ? 15.624 -9.782 -6.081 1.00 74.88 503 VAL A O 1
ATOM 3811 N N . ALA A 1 504 ? 14.520 -7.961 -5.377 1.00 71.38 504 ALA A N 1
ATOM 3812 C CA . ALA A 1 504 ? 15.021 -7.080 -6.433 1.00 71.38 504 ALA A CA 1
ATOM 3813 C C . ALA A 1 504 ? 16.560 -7.048 -6.454 1.00 71.38 504 ALA A C 1
ATOM 3815 O O . ALA A 1 504 ? 17.174 -7.353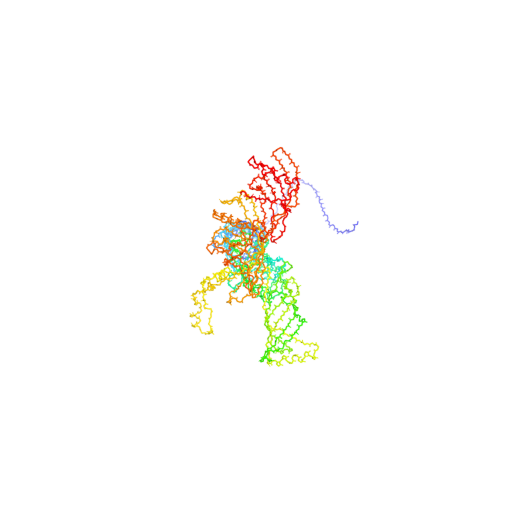 -7.473 1.00 71.38 504 ALA A O 1
ATOM 3816 N N . GLY A 1 505 ? 17.195 -6.833 -5.297 1.00 74.44 505 GLY A N 1
ATOM 3817 C CA . GLY A 1 505 ? 18.649 -6.885 -5.158 1.00 74.44 505 GLY A CA 1
ATOM 3818 C C . GLY A 1 505 ? 19.261 -8.269 -5.418 1.00 74.44 505 GLY A C 1
ATOM 3819 O O . GLY A 1 505 ? 20.407 -8.344 -5.855 1.00 74.44 505 GLY A O 1
ATOM 3820 N N . PHE A 1 506 ? 18.535 -9.368 -5.180 1.00 82.62 506 PHE A N 1
ATOM 3821 C CA . PHE A 1 506 ? 18.972 -10.714 -5.575 1.00 82.62 506 PHE A CA 1
ATOM 3822 C C . PHE A 1 506 ? 19.013 -10.860 -7.102 1.00 82.62 506 PHE A C 1
ATOM 3824 O O . PHE A 1 506 ? 20.028 -11.316 -7.630 1.00 82.62 506 PHE A O 1
ATOM 3831 N N . PHE A 1 507 ? 17.970 -10.416 -7.811 1.00 83.75 507 PHE A N 1
ATOM 3832 C CA . PHE A 1 507 ? 17.941 -10.431 -9.276 1.00 83.75 507 PHE A CA 1
ATOM 3833 C C . PHE A 1 507 ? 18.972 -9.475 -9.895 1.00 83.75 507 PHE A C 1
ATOM 3835 O O . PHE A 1 507 ? 19.667 -9.890 -10.822 1.00 83.75 507 PHE A O 1
ATOM 3842 N N . SER A 1 508 ? 19.153 -8.261 -9.356 1.00 83.62 508 SER A N 1
ATOM 3843 C CA . SER A 1 508 ? 20.228 -7.347 -9.781 1.00 83.62 508 SER A CA 1
ATOM 3844 C C . SER A 1 508 ? 21.601 -8.016 -9.657 1.00 83.62 508 SER A C 1
ATOM 3846 O O . SER A 1 508 ? 22.298 -8.167 -10.658 1.00 83.62 508 SER A O 1
ATOM 3848 N N . ARG A 1 509 ? 21.950 -8.551 -8.473 1.00 84.94 509 ARG A N 1
ATOM 3849 C CA . ARG A 1 509 ? 23.226 -9.265 -8.270 1.00 84.94 509 ARG A CA 1
ATOM 3850 C C . ARG A 1 509 ? 23.386 -10.451 -9.220 1.00 84.94 509 ARG A C 1
ATOM 3852 O O . ARG A 1 509 ? 24.469 -10.634 -9.771 1.00 84.94 509 ARG A O 1
ATOM 3859 N N . TYR A 1 510 ? 22.326 -11.228 -9.453 1.00 87.19 510 TYR A N 1
ATOM 3860 C CA . TYR A 1 510 ? 22.377 -12.335 -10.407 1.00 87.19 510 TYR A CA 1
ATOM 3861 C C . TYR A 1 510 ? 22.744 -11.854 -11.819 1.00 87.19 510 TYR A C 1
ATOM 3863 O O . TYR A 1 510 ? 23.672 -12.397 -12.420 1.00 87.19 510 TYR A O 1
ATOM 3871 N N . LEU A 1 511 ? 22.072 -10.813 -12.322 1.00 85.19 511 LEU A N 1
ATOM 3872 C CA . LEU A 1 511 ? 22.307 -10.234 -13.652 1.00 85.19 511 LEU A CA 1
ATOM 3873 C C . LEU A 1 511 ? 23.655 -9.497 -13.762 1.00 85.19 511 LEU A C 1
ATOM 3875 O O . LEU A 1 511 ? 24.249 -9.462 -14.837 1.00 85.19 511 LEU A O 1
ATOM 3879 N N . GLU A 1 512 ? 24.187 -8.970 -12.657 1.00 82.31 512 GLU A N 1
ATOM 3880 C CA . GLU A 1 512 ? 25.542 -8.408 -12.567 1.00 82.31 512 GLU A CA 1
ATOM 3881 C C . GLU A 1 512 ? 26.664 -9.468 -12.648 1.00 82.31 512 GLU A C 1
ATOM 3883 O O . GLU A 1 512 ? 27.837 -9.095 -12.786 1.00 82.31 512 GLU A O 1
ATOM 3888 N N . GLY A 1 513 ? 26.333 -10.761 -12.517 1.00 82.69 513 GLY A N 1
ATOM 3889 C CA . GLY A 1 513 ? 27.288 -11.873 -12.397 1.00 82.69 513 GLY A CA 1
ATOM 3890 C C . GLY A 1 513 ? 27.819 -12.102 -10.972 1.00 82.69 513 GLY A C 1
ATOM 3891 O O . GLY A 1 513 ? 28.838 -12.769 -10.788 1.00 82.69 513 GLY A O 1
ATOM 3892 N N . ASN A 1 514 ? 27.151 -11.541 -9.960 1.00 83.62 514 ASN A N 1
ATOM 3893 C CA . ASN A 1 514 ? 27.527 -11.615 -8.550 1.00 83.62 514 ASN A CA 1
ATOM 3894 C C . ASN A 1 514 ? 26.774 -12.742 -7.821 1.00 83.62 514 ASN A C 1
ATOM 3896 O O . ASN A 1 514 ? 25.558 -12.886 -7.944 1.00 83.62 514 ASN A O 1
ATOM 3900 N N . SER A 1 515 ? 27.489 -13.523 -7.006 1.00 85.06 515 SER A N 1
ATOM 3901 C CA . SER A 1 515 ? 26.856 -14.540 -6.160 1.00 85.06 515 SER A CA 1
ATOM 3902 C C . SER A 1 515 ? 26.066 -13.912 -5.007 1.00 85.06 515 SER A C 1
ATOM 3904 O O . SER A 1 515 ? 26.507 -12.936 -4.399 1.00 85.06 515 SER A O 1
ATOM 3906 N N . SER A 1 516 ? 24.930 -14.513 -4.653 1.00 84.81 516 SER A N 1
ATOM 3907 C CA . SER A 1 516 ? 24.134 -14.149 -3.476 1.00 84.81 516 SER A CA 1
ATOM 3908 C C . SER A 1 516 ? 24.180 -15.258 -2.429 1.00 84.81 516 SER A C 1
ATOM 3910 O O . SER A 1 516 ? 23.954 -16.420 -2.754 1.00 84.81 516 SER A O 1
ATOM 3912 N N . GLN A 1 517 ? 24.404 -14.905 -1.162 1.00 84.75 517 GLN A N 1
ATOM 3913 C CA . GLN A 1 517 ? 24.176 -15.842 -0.059 1.00 84.75 517 GLN A CA 1
ATOM 3914 C C . GLN A 1 517 ? 22.675 -16.119 0.070 1.00 84.75 517 GLN A C 1
ATOM 3916 O O . GLN A 1 517 ? 21.866 -15.190 0.046 1.00 84.75 517 GLN A O 1
ATOM 3921 N N . VAL A 1 518 ? 22.312 -17.392 0.196 1.00 81.50 518 VAL A N 1
ATOM 3922 C CA . VAL A 1 518 ? 20.937 -17.865 0.368 1.00 81.50 518 VAL A CA 1
ATOM 3923 C C . VAL A 1 518 ? 20.886 -18.902 1.486 1.00 81.50 518 VAL A C 1
ATOM 3925 O O . VAL A 1 518 ? 21.779 -19.737 1.629 1.00 81.50 518 VAL A O 1
ATOM 3928 N N . VAL A 1 519 ? 19.823 -18.853 2.287 1.00 80.31 519 VAL A N 1
ATOM 3929 C CA . VAL A 1 519 ? 19.603 -19.788 3.394 1.00 80.31 519 VAL A CA 1
ATOM 3930 C C . VAL A 1 519 ? 18.450 -20.709 3.026 1.00 80.31 519 VAL A C 1
ATOM 3932 O O . VAL A 1 519 ? 17.302 -20.277 2.931 1.00 80.31 519 VAL A O 1
ATOM 3935 N N . VAL A 1 520 ? 18.749 -21.989 2.826 1.00 75.44 520 VAL A N 1
ATOM 3936 C CA . VAL A 1 520 ? 17.738 -23.021 2.595 1.00 75.44 520 VAL A CA 1
ATOM 3937 C C . VAL A 1 520 ? 17.258 -23.519 3.952 1.00 75.44 520 VAL A C 1
ATOM 3939 O O . VAL A 1 520 ? 17.999 -24.184 4.674 1.00 75.44 520 VAL A O 1
ATOM 3942 N N . LYS A 1 521 ? 16.016 -23.192 4.316 1.00 77.75 521 LYS A N 1
ATOM 3943 C CA . LYS A 1 521 ? 15.369 -23.709 5.526 1.00 77.75 521 LYS A CA 1
ATOM 3944 C C . LYS A 1 521 ? 14.497 -24.907 5.170 1.00 77.75 521 LYS A C 1
ATOM 3946 O O . LYS A 1 521 ? 13.591 -24.784 4.348 1.00 77.75 521 LYS A O 1
ATOM 3951 N N . LEU A 1 522 ? 14.729 -26.049 5.809 1.00 69.62 522 LEU A N 1
ATOM 3952 C CA . LEU A 1 522 ? 13.855 -27.211 5.666 1.00 69.62 522 LEU A CA 1
ATOM 3953 C C . LEU A 1 522 ? 12.534 -26.926 6.399 1.00 69.62 522 LEU A C 1
ATOM 3955 O O . LEU A 1 522 ? 12.508 -26.779 7.620 1.00 69.62 522 LEU A O 1
ATOM 3959 N N . THR A 1 523 ? 11.434 -26.818 5.654 1.00 72.44 523 THR A N 1
ATOM 3960 C CA . THR A 1 523 ? 10.090 -26.507 6.184 1.00 72.44 523 THR A CA 1
ATOM 3961 C C . THR A 1 523 ? 9.186 -27.734 6.325 1.00 72.44 523 THR A C 1
ATOM 3963 O O . THR A 1 523 ? 8.157 -27.660 6.989 1.00 72.44 523 THR A O 1
ATOM 3966 N N . GLY A 1 524 ? 9.571 -28.874 5.747 1.00 69.75 524 GLY A N 1
ATOM 3967 C CA . GLY A 1 524 ? 8.820 -30.127 5.806 1.00 69.75 524 GLY A CA 1
ATOM 3968 C C . GLY A 1 524 ? 9.613 -31.305 5.237 1.00 69.75 524 GLY A C 1
ATOM 3969 O O . GLY A 1 524 ? 10.699 -31.132 4.687 1.00 69.75 524 GLY A O 1
ATOM 3970 N N . THR A 1 525 ? 9.062 -32.513 5.364 1.00 66.94 525 THR A N 1
ATOM 3971 C CA . THR A 1 525 ? 9.603 -33.741 4.753 1.00 66.94 525 THR A CA 1
ATOM 3972 C C . THR A 1 525 ? 8.459 -34.553 4.140 1.00 66.94 525 THR A C 1
ATOM 3974 O O . THR A 1 525 ? 7.312 -34.411 4.565 1.00 66.94 525 THR A O 1
ATOM 3977 N N . GLN A 1 526 ? 8.742 -35.438 3.175 1.00 61.59 526 GLN A N 1
ATOM 3978 C CA . GLN A 1 526 ? 7.696 -36.270 2.548 1.00 61.59 526 GLN A CA 1
ATOM 3979 C C . GLN A 1 526 ? 7.008 -37.243 3.527 1.00 61.59 526 GLN A C 1
ATOM 3981 O O . GLN A 1 526 ? 5.935 -37.762 3.237 1.00 61.59 526 GLN A O 1
ATOM 3986 N N . TYR A 1 527 ? 7.620 -37.498 4.687 1.00 60.44 527 TYR A N 1
ATOM 3987 C CA . TYR A 1 527 ? 7.111 -38.393 5.721 1.00 60.44 527 TYR A CA 1
ATOM 3988 C C . TYR A 1 527 ? 6.588 -37.585 6.916 1.00 60.44 527 TYR A C 1
ATOM 3990 O O . TYR A 1 527 ? 7.045 -37.771 8.041 1.00 60.44 527 TYR A O 1
ATOM 3998 N N . GLY A 1 528 ? 5.616 -36.696 6.685 1.00 56.38 528 GLY A N 1
ATOM 3999 C CA . GLY A 1 528 ? 5.052 -35.801 7.713 1.00 56.38 528 GLY A CA 1
ATOM 4000 C C . GLY A 1 528 ? 4.441 -36.486 8.948 1.00 56.38 528 GLY A C 1
ATOM 4001 O O . GLY A 1 528 ? 4.183 -35.824 9.941 1.00 56.38 528 GLY A O 1
ATOM 4002 N N . ASN A 1 529 ? 4.255 -37.811 8.926 1.00 61.47 529 ASN A N 1
ATOM 4003 C CA . ASN A 1 529 ? 3.825 -38.599 10.090 1.00 61.47 529 ASN A CA 1
ATOM 4004 C C . ASN A 1 529 ? 5.004 -39.127 10.944 1.00 61.47 529 ASN A C 1
ATOM 4006 O O . ASN A 1 529 ? 4.790 -39.803 11.949 1.00 61.47 529 ASN A O 1
ATOM 4010 N N . CYS A 1 530 ? 6.255 -38.881 10.542 1.00 56.59 530 CYS A N 1
ATOM 4011 C CA . CYS A 1 530 ? 7.454 -39.386 11.207 1.00 56.59 530 CYS A CA 1
ATOM 4012 C C . CYS A 1 530 ? 8.012 -38.341 12.188 1.00 56.59 530 CYS A C 1
ATOM 4014 O O . CYS A 1 530 ? 8.944 -37.603 11.868 1.00 56.59 530 CYS A O 1
ATOM 4016 N N . VAL A 1 531 ? 7.419 -38.289 13.386 1.00 60.88 531 VAL A N 1
ATOM 4017 C CA . VAL A 1 531 ? 7.624 -37.224 14.391 1.00 60.88 531 VAL A CA 1
ATOM 4018 C C . VAL A 1 531 ? 9.102 -36.911 14.659 1.00 60.88 531 VAL A C 1
ATOM 4020 O O . VAL A 1 531 ? 9.504 -35.762 14.510 1.00 60.88 531 VAL A O 1
ATOM 4023 N N . TRP A 1 532 ? 9.935 -37.916 14.961 1.00 60.44 532 TRP A N 1
ATOM 4024 C CA . TRP A 1 532 ? 11.357 -37.691 15.278 1.00 60.44 532 TRP A CA 1
ATOM 4025 C C . TRP A 1 532 ? 12.131 -37.040 14.123 1.00 60.44 532 TRP A C 1
ATOM 4027 O O . TRP A 1 532 ? 13.033 -36.239 14.348 1.00 60.44 532 TRP A O 1
ATOM 4037 N N . MET A 1 533 ? 11.784 -37.375 12.878 1.00 53.56 533 MET A N 1
ATOM 4038 C CA . MET A 1 533 ? 12.458 -36.855 11.691 1.00 53.56 533 MET A CA 1
ATOM 4039 C C . MET A 1 533 ? 11.946 -35.459 11.333 1.00 53.56 533 MET A C 1
ATOM 4041 O O . MET A 1 533 ? 12.705 -34.640 10.821 1.00 53.56 533 MET A O 1
ATOM 4045 N N . GLN A 1 534 ? 10.680 -35.169 11.636 1.00 60.81 534 GLN A N 1
ATOM 4046 C CA . GLN A 1 534 ? 10.141 -33.821 11.536 1.00 60.81 534 GLN A CA 1
ATOM 4047 C C . GLN A 1 534 ? 10.802 -32.891 12.562 1.00 60.81 534 GLN A C 1
ATOM 4049 O O . GLN A 1 534 ? 11.275 -31.831 12.170 1.00 60.81 534 GLN A O 1
ATOM 4054 N N . GLU A 1 535 ? 10.925 -33.304 13.828 1.00 65.19 535 GLU A N 1
ATOM 4055 C CA . GLU A 1 535 ? 11.631 -32.533 14.867 1.00 65.19 535 GLU A CA 1
ATOM 4056 C C . GLU A 1 535 ? 13.129 -32.357 14.571 1.00 65.19 535 GLU A C 1
ATOM 4058 O O . GLU A 1 535 ? 13.685 -31.296 14.841 1.00 65.19 535 GLU A O 1
ATOM 4063 N N . ALA A 1 536 ? 13.791 -33.366 13.992 1.00 64.62 536 ALA A N 1
ATOM 4064 C CA . ALA A 1 536 ? 15.221 -33.302 13.685 1.00 64.62 536 ALA A CA 1
ATOM 4065 C C . ALA A 1 536 ? 15.567 -32.471 12.434 1.00 64.62 536 ALA A C 1
ATOM 4067 O O . ALA A 1 536 ? 16.685 -31.966 12.338 1.00 64.62 536 ALA A O 1
ATOM 4068 N N . LEU A 1 537 ? 14.657 -32.369 11.454 1.00 66.62 537 LEU A N 1
ATOM 4069 C CA . LEU A 1 537 ? 14.943 -31.746 10.153 1.00 66.62 537 LEU A CA 1
ATOM 4070 C C . LEU A 1 537 ? 14.183 -30.440 9.901 1.00 66.62 537 LEU A C 1
ATOM 4072 O O . LEU A 1 537 ? 14.716 -29.568 9.217 1.00 66.62 537 LEU A O 1
ATOM 4076 N N . VAL A 1 538 ? 12.962 -30.265 10.417 1.00 73.44 538 VAL A N 1
ATOM 4077 C CA . VAL A 1 538 ? 12.204 -29.026 10.191 1.00 73.44 538 VAL A CA 1
ATOM 4078 C C . VAL A 1 538 ? 12.788 -27.905 11.044 1.00 73.44 538 VAL A C 1
ATOM 4080 O O . VAL A 1 538 ? 12.867 -27.996 12.263 1.00 73.44 538 VAL A O 1
ATOM 4083 N N . GLY A 1 539 ? 13.193 -26.823 10.384 1.00 70.81 539 GLY A N 1
ATOM 4084 C CA . GLY A 1 539 ? 13.921 -25.718 10.999 1.00 70.81 539 GLY A CA 1
ATOM 4085 C C . GLY A 1 539 ? 15.430 -25.754 10.768 1.00 70.81 539 GLY A C 1
ATOM 4086 O O . GLY A 1 539 ? 16.064 -24.724 10.986 1.00 70.81 539 GLY A O 1
ATOM 4087 N N . LEU A 1 540 ? 15.994 -26.859 10.258 1.00 75.44 540 LEU A N 1
ATOM 4088 C CA . LEU A 1 540 ? 17.397 -26.913 9.843 1.00 75.44 540 LEU A CA 1
ATOM 4089 C C . LEU A 1 540 ? 17.655 -25.885 8.730 1.00 75.44 540 LEU A C 1
ATOM 4091 O O . LEU A 1 540 ? 16.959 -25.868 7.712 1.00 75.44 540 LEU A O 1
ATOM 4095 N N . THR A 1 541 ? 18.663 -25.038 8.929 1.00 77.81 541 THR A N 1
ATOM 4096 C CA . THR A 1 541 ? 19.106 -24.016 7.974 1.00 77.81 541 THR A CA 1
ATOM 4097 C C . THR A 1 541 ? 20.440 -24.406 7.356 1.00 77.81 541 THR A C 1
ATOM 4099 O O . THR A 1 541 ? 21.413 -24.632 8.073 1.00 77.81 541 THR A O 1
ATOM 4102 N N . ILE A 1 542 ? 20.493 -24.444 6.027 1.00 79.12 542 ILE A N 1
ATOM 4103 C CA . ILE A 1 542 ? 21.707 -24.684 5.247 1.00 79.12 542 ILE A CA 1
ATOM 4104 C C . ILE A 1 542 ? 22.046 -23.390 4.510 1.00 79.12 542 ILE A C 1
ATOM 4106 O O . ILE A 1 542 ? 21.293 -22.947 3.641 1.00 79.12 542 ILE A O 1
ATOM 4110 N N . GLU A 1 543 ? 23.169 -22.774 4.863 1.00 82.06 543 GLU A N 1
ATOM 4111 C CA . GLU A 1 543 ? 23.700 -21.605 4.160 1.00 82.06 543 GLU A CA 1
ATOM 4112 C C . GLU A 1 543 ? 24.447 -22.055 2.899 1.00 82.06 543 GLU A C 1
ATOM 4114 O O . GLU A 1 543 ? 25.239 -22.999 2.936 1.00 82.06 543 GLU A O 1
ATOM 4119 N N . THR A 1 544 ? 24.190 -21.404 1.766 1.00 84.69 544 THR A N 1
ATOM 4120 C CA . THR A 1 544 ? 24.890 -21.677 0.507 1.00 84.69 544 THR A CA 1
ATOM 4121 C C . THR A 1 544 ? 24.950 -20.434 -0.382 1.00 84.69 544 THR A C 1
ATOM 4123 O O . THR A 1 544 ? 24.234 -19.457 -0.176 1.00 84.69 544 THR A O 1
ATOM 4126 N N . SER A 1 545 ? 25.817 -20.468 -1.390 1.00 85.00 545 SER A N 1
ATOM 4127 C CA . SER A 1 545 ? 26.029 -19.369 -2.330 1.00 85.00 545 SER A CA 1
ATOM 4128 C C . SER A 1 545 ? 25.349 -19.682 -3.661 1.00 85.00 545 SER A C 1
ATOM 4130 O O . SER A 1 545 ? 25.736 -20.621 -4.357 1.00 85.00 545 SER A O 1
ATOM 4132 N N . PHE A 1 546 ? 24.335 -18.897 -4.021 1.00 80.19 546 PHE A N 1
ATOM 4133 C CA . PHE A 1 546 ? 23.702 -18.951 -5.334 1.00 80.19 546 PHE A CA 1
ATOM 4134 C C . PHE A 1 546 ? 24.575 -18.177 -6.337 1.00 80.19 546 PHE A C 1
ATOM 4136 O O . PHE A 1 546 ? 24.803 -16.981 -6.123 1.00 80.19 546 PHE A O 1
ATOM 4143 N N . PRO A 1 547 ? 25.099 -18.806 -7.404 1.00 84.62 547 PRO A N 1
ATOM 4144 C CA . PRO A 1 547 ? 25.965 -18.130 -8.367 1.00 84.62 547 PRO A CA 1
ATOM 4145 C C . PRO A 1 547 ? 25.191 -17.110 -9.212 1.00 84.62 547 PRO A C 1
ATOM 4147 O O . PRO A 1 547 ? 24.018 -17.312 -9.524 1.00 84.62 547 PRO A O 1
ATOM 4150 N N . GLY A 1 548 ? 25.863 -16.024 -9.602 1.00 85.75 548 GLY A N 1
ATOM 4151 C CA . GLY A 1 548 ? 25.355 -15.096 -10.616 1.00 85.75 548 GLY A CA 1
ATOM 4152 C C . GLY A 1 548 ? 25.368 -15.698 -12.028 1.00 85.75 548 GLY A C 1
ATOM 4153 O O . GLY A 1 548 ? 25.782 -16.842 -12.225 1.00 85.75 548 GLY A O 1
ATOM 4154 N N . VAL A 1 549 ? 24.941 -14.917 -13.022 1.00 85.56 549 VAL A N 1
ATOM 4155 C CA . VAL A 1 549 ? 25.080 -15.283 -14.439 1.00 85.56 549 VAL A CA 1
ATOM 4156 C C . VAL A 1 549 ? 26.558 -15.432 -14.842 1.00 85.56 549 VAL A C 1
ATOM 4158 O O . VAL A 1 549 ? 27.446 -14.821 -14.242 1.00 85.56 549 VAL A O 1
ATOM 4161 N N . ASP A 1 550 ? 26.829 -16.246 -15.867 1.00 83.06 550 ASP A N 1
ATOM 4162 C CA . ASP A 1 550 ? 28.174 -16.460 -16.407 1.00 83.06 550 ASP A CA 1
ATOM 4163 C C . ASP A 1 550 ? 28.899 -15.143 -16.710 1.00 83.06 550 ASP A C 1
ATOM 4165 O O . ASP A 1 550 ? 28.356 -14.242 -17.345 1.00 83.06 550 ASP A O 1
ATOM 4169 N N . LYS A 1 551 ? 30.183 -15.055 -16.341 1.00 74.31 551 LYS A N 1
ATOM 4170 C CA . LYS A 1 551 ? 30.993 -13.824 -16.466 1.00 74.31 551 LYS A CA 1
ATOM 4171 C C . LYS A 1 551 ? 31.173 -13.297 -17.899 1.00 74.31 551 LYS A C 1
ATOM 4173 O O . LYS A 1 551 ? 31.635 -12.174 -18.064 1.00 74.31 551 LYS A O 1
ATOM 4178 N N . GLY A 1 552 ? 30.861 -14.102 -18.916 1.00 74.75 552 GLY A N 1
ATOM 4179 C CA . GLY A 1 552 ? 30.858 -13.699 -20.329 1.00 74.75 552 GLY A CA 1
ATOM 4180 C C . GLY A 1 552 ? 29.490 -13.242 -20.851 1.00 74.75 552 GLY A C 1
ATOM 4181 O O . GLY A 1 552 ? 29.366 -12.916 -22.031 1.00 74.75 552 GLY A O 1
ATOM 4182 N N . PHE A 1 553 ? 28.450 -13.251 -20.015 1.00 83.19 553 PHE A N 1
ATOM 4183 C CA . PHE A 1 553 ? 27.109 -12.843 -20.404 1.00 83.19 553 PHE A CA 1
ATOM 4184 C C . PHE A 1 553 ? 26.974 -11.315 -20.400 1.00 83.19 553 PHE A C 1
ATOM 4186 O O . PHE A 1 553 ? 27.174 -10.656 -19.384 1.00 83.19 553 PHE A O 1
ATOM 4193 N N . GLN A 1 554 ? 26.583 -10.757 -21.543 1.00 82.06 554 GLN A N 1
ATOM 4194 C CA . GLN A 1 554 ? 26.187 -9.357 -21.682 1.00 82.06 554 GLN A CA 1
ATOM 4195 C C . GLN A 1 554 ? 24.689 -9.310 -21.980 1.00 82.06 554 GLN A C 1
ATOM 4197 O O . GLN A 1 554 ? 24.254 -9.811 -23.020 1.00 82.06 554 GLN A O 1
ATOM 4202 N N . MET A 1 555 ? 23.923 -8.712 -21.067 1.00 85.44 555 MET A N 1
ATOM 4203 C CA . MET A 1 555 ? 22.472 -8.549 -21.194 1.00 85.44 555 MET A CA 1
ATOM 4204 C C . MET A 1 555 ? 22.106 -7.546 -22.296 1.00 85.44 555 MET A C 1
ATOM 4206 O O . MET A 1 555 ? 21.175 -7.785 -23.061 1.00 85.44 555 MET A O 1
ATOM 4210 N N . ILE A 1 556 ? 22.851 -6.441 -22.388 1.00 89.19 556 ILE A N 1
ATOM 4211 C CA . ILE A 1 556 ? 22.612 -5.340 -23.329 1.00 89.19 556 ILE A CA 1
ATOM 4212 C C . ILE A 1 556 ? 23.682 -5.388 -24.427 1.00 89.19 556 ILE A C 1
ATOM 4214 O O . ILE A 1 556 ? 24.872 -5.469 -24.125 1.00 89.19 556 ILE A O 1
ATOM 4218 N N . LYS A 1 557 ? 23.261 -5.361 -25.697 1.00 89.38 557 LYS A N 1
ATOM 4219 C CA . LYS A 1 557 ? 24.120 -5.468 -26.892 1.00 89.38 557 LYS A CA 1
ATOM 4220 C C . LYS A 1 557 ? 23.659 -4.542 -28.020 1.00 89.38 557 LYS A C 1
ATOM 4222 O O . LYS A 1 557 ? 22.587 -3.947 -27.945 1.00 89.38 557 LYS A O 1
ATOM 4227 N N . ASP A 1 558 ? 24.468 -4.445 -29.078 1.00 90.69 558 ASP A N 1
ATOM 4228 C CA . ASP A 1 558 ? 24.166 -3.734 -30.332 1.00 90.69 558 ASP A CA 1
ATOM 4229 C C . ASP A 1 558 ? 23.647 -2.294 -30.137 1.00 90.69 558 ASP A C 1
ATOM 4231 O O . ASP A 1 558 ? 22.760 -1.839 -30.863 1.00 90.69 558 ASP A O 1
ATOM 4235 N N . ILE A 1 559 ? 24.199 -1.570 -29.154 1.00 93.12 559 ILE A N 1
ATOM 4236 C CA . ILE A 1 559 ? 23.789 -0.197 -28.841 1.00 93.12 559 ILE A CA 1
ATOM 4237 C C . ILE A 1 559 ? 24.109 0.730 -30.023 1.00 93.12 559 ILE A C 1
ATOM 4239 O O . ILE A 1 559 ? 25.264 0.888 -30.420 1.00 93.12 559 ILE A O 1
ATOM 4243 N N . LYS A 1 560 ? 23.074 1.370 -30.571 1.00 91.81 560 LYS A N 1
ATOM 4244 C CA . LYS A 1 560 ? 23.140 2.308 -31.698 1.00 91.81 560 LYS A CA 1
ATOM 4245 C C . LYS A 1 560 ? 22.365 3.577 -31.370 1.00 91.81 560 LYS A C 1
ATOM 4247 O O . LYS A 1 560 ? 21.254 3.514 -30.849 1.00 91.81 560 LYS A O 1
ATOM 4252 N N . MET A 1 561 ? 22.932 4.726 -31.722 1.00 92.88 561 MET A N 1
ATOM 4253 C CA . MET A 1 561 ? 22.258 6.022 -31.639 1.00 92.88 561 MET A CA 1
ATOM 4254 C C . MET A 1 561 ? 21.692 6.381 -33.020 1.00 92.88 561 MET A C 1
ATOM 4256 O O . MET A 1 561 ? 22.430 6.383 -34.003 1.00 92.88 561 MET A O 1
ATOM 4260 N N . ASN A 1 562 ? 20.396 6.689 -33.108 1.00 91.62 562 ASN A N 1
ATOM 4261 C CA . ASN A 1 562 ? 19.767 7.190 -34.337 1.00 91.62 562 ASN A CA 1
ATOM 4262 C C . ASN A 1 562 ? 19.966 8.708 -34.474 1.00 91.62 562 ASN A C 1
ATOM 4264 O O . ASN A 1 562 ? 20.106 9.224 -35.581 1.00 91.62 562 ASN A O 1
ATOM 4268 N N . GLN A 1 563 ? 19.952 9.421 -33.344 1.00 93.75 563 GLN A N 1
ATOM 4269 C CA . GLN A 1 563 ? 20.060 10.874 -33.263 1.00 93.75 563 GLN A CA 1
ATOM 4270 C C . GLN A 1 563 ? 20.609 11.270 -31.891 1.00 93.75 563 GLN A C 1
ATOM 4272 O O . GLN A 1 563 ? 20.120 10.778 -30.877 1.00 93.75 563 GLN A O 1
ATOM 4277 N N . LEU A 1 564 ? 21.571 12.195 -31.863 1.00 95.06 564 LEU A N 1
ATOM 4278 C CA . LEU A 1 564 ? 22.088 12.810 -30.639 1.00 95.06 564 LEU A CA 1
ATOM 4279 C C . LEU A 1 564 ? 21.840 14.321 -30.705 1.00 95.06 564 LEU A C 1
ATOM 4281 O O . LEU A 1 564 ? 22.363 15.013 -31.572 1.00 95.06 564 LEU A O 1
ATOM 4285 N N . GLY A 1 565 ? 21.006 14.844 -29.816 1.00 94.50 565 GLY A N 1
ATOM 4286 C CA . GLY A 1 565 ? 20.822 16.276 -29.624 1.00 94.50 565 GLY A CA 1
ATOM 4287 C C . GLY A 1 565 ? 21.800 16.816 -28.600 1.00 94.50 565 GLY A C 1
ATOM 4288 O O . GLY A 1 565 ? 21.872 16.276 -27.503 1.00 94.50 565 GLY A O 1
ATOM 4289 N N . VAL A 1 566 ? 22.493 17.901 -28.941 1.00 93.50 566 VAL A N 1
ATOM 4290 C CA . VAL A 1 566 ? 23.396 18.638 -28.049 1.00 93.50 566 VAL A CA 1
ATOM 4291 C C . VAL A 1 566 ? 22.927 20.087 -27.915 1.00 93.50 566 VAL A C 1
ATOM 4293 O O . VAL A 1 566 ? 22.575 20.736 -28.900 1.00 93.50 566 VAL A O 1
ATOM 4296 N N . ILE A 1 567 ? 22.932 20.610 -26.693 1.00 90.81 567 ILE A N 1
ATOM 4297 C CA . ILE A 1 567 ? 22.783 22.038 -26.401 1.00 90.81 567 ILE A CA 1
ATOM 4298 C C . ILE A 1 567 ? 23.995 22.463 -25.576 1.00 90.81 567 ILE A C 1
ATOM 4300 O O . ILE A 1 567 ? 24.331 21.800 -24.593 1.00 90.81 567 ILE A O 1
ATOM 4304 N N . LEU A 1 568 ? 24.630 23.563 -25.981 1.00 87.25 568 LEU A N 1
ATOM 4305 C CA . LEU A 1 568 ? 25.661 24.245 -25.205 1.00 87.25 568 LEU A CA 1
ATOM 4306 C C . LEU A 1 568 ? 25.133 25.618 -24.784 1.00 87.25 568 LEU A C 1
ATOM 4308 O O . LEU A 1 568 ? 24.735 26.421 -25.629 1.00 87.25 568 LEU A O 1
ATOM 4312 N N . ASP A 1 569 ? 25.113 25.878 -23.479 1.00 84.44 569 ASP A N 1
ATOM 4313 C CA . ASP A 1 569 ? 24.697 27.157 -22.904 1.00 84.44 569 ASP A CA 1
ATOM 4314 C C . ASP A 1 569 ? 25.500 27.507 -21.641 1.00 84.44 569 ASP A C 1
ATOM 4316 O O . ASP A 1 569 ? 26.067 26.631 -20.990 1.00 84.44 569 ASP A O 1
ATOM 4320 N N . GLU A 1 570 ? 25.597 28.794 -21.295 1.00 83.12 570 GLU A N 1
ATOM 4321 C CA . GLU A 1 570 ? 26.289 29.210 -20.069 1.00 83.12 570 GLU A CA 1
ATOM 4322 C C . GLU A 1 570 ? 25.456 28.827 -18.836 1.00 83.12 570 GLU A C 1
ATOM 4324 O O . GLU A 1 570 ? 24.271 29.154 -18.741 1.00 83.12 570 GLU A O 1
ATOM 4329 N N . ALA A 1 571 ? 26.077 28.143 -17.876 1.00 81.00 571 ALA A N 1
ATOM 4330 C CA . ALA A 1 571 ? 25.435 27.774 -16.627 1.00 81.00 571 ALA A CA 1
ATOM 4331 C C . ALA A 1 571 ? 25.149 29.028 -15.773 1.00 81.00 571 ALA A C 1
ATOM 4333 O O . ALA A 1 571 ? 26.052 29.856 -15.566 1.00 81.00 571 ALA A O 1
ATOM 4334 N N . PRO A 1 572 ? 23.924 29.175 -15.225 1.00 83.69 572 PRO A N 1
ATOM 4335 C CA . PRO A 1 572 ? 23.617 30.262 -14.303 1.00 83.69 572 PRO A CA 1
ATOM 4336 C C . PRO A 1 572 ? 24.507 30.168 -13.049 1.00 83.69 572 PRO A C 1
ATOM 4338 O O . PRO A 1 572 ? 24.971 29.079 -12.713 1.00 83.69 572 PRO A O 1
ATOM 4341 N N . PRO A 1 573 ? 24.746 31.270 -12.309 1.00 81.25 573 PRO A N 1
ATOM 4342 C CA . PRO A 1 573 ? 25.776 31.317 -11.265 1.00 81.25 573 PRO A CA 1
ATOM 4343 C C . PRO A 1 573 ? 25.715 30.232 -10.175 1.00 81.25 573 PRO A C 1
ATOM 4345 O O . PRO A 1 573 ? 26.754 29.919 -9.603 1.00 81.25 573 PRO A O 1
ATOM 4348 N N . GLY A 1 574 ? 24.535 29.664 -9.894 1.00 76.44 574 GLY A N 1
ATOM 4349 C CA . GLY A 1 574 ? 24.347 28.570 -8.930 1.00 76.44 574 GLY A CA 1
ATOM 4350 C C . GLY A 1 574 ? 24.515 27.147 -9.488 1.00 76.44 574 GLY A C 1
ATOM 4351 O O . GLY A 1 574 ? 24.478 26.204 -8.710 1.00 76.44 574 GLY A O 1
ATOM 4352 N N . GLU A 1 575 ? 24.696 26.982 -10.803 1.00 71.56 575 GLU A N 1
ATOM 4353 C CA . GLU A 1 575 ? 24.834 25.685 -11.497 1.00 71.56 575 GLU A CA 1
ATOM 4354 C C . GLU A 1 575 ? 26.195 25.528 -12.207 1.00 71.56 575 GLU A C 1
ATOM 4356 O O . GLU A 1 575 ? 26.393 24.604 -12.996 1.00 71.56 575 GLU A O 1
ATOM 4361 N N . ARG A 1 576 ? 27.140 26.451 -11.986 1.00 80.81 576 ARG A N 1
ATOM 4362 C CA . ARG A 1 576 ? 28.466 26.411 -12.625 1.00 80.81 576 ARG A CA 1
ATOM 4363 C C . ARG A 1 576 ? 29.308 25.265 -12.062 1.00 80.81 576 ARG A C 1
ATOM 4365 O O . ARG A 1 576 ? 29.410 25.104 -10.848 1.00 80.81 576 ARG A O 1
ATOM 4372 N N . GLY A 1 577 ? 29.918 24.486 -12.956 1.00 71.50 577 GLY A N 1
ATOM 4373 C CA . GLY A 1 577 ? 30.771 23.357 -12.593 1.00 71.50 577 GLY A CA 1
ATOM 4374 C C . GLY A 1 577 ? 32.144 23.796 -12.066 1.00 71.50 577 GLY A C 1
ATOM 4375 O O . GLY A 1 577 ? 32.562 24.933 -12.290 1.00 71.50 577 GLY A O 1
ATOM 4376 N N . PRO A 1 578 ? 32.894 22.893 -11.407 1.00 73.81 578 PRO A N 1
ATOM 4377 C CA . PRO A 1 578 ? 34.201 23.213 -10.825 1.00 73.81 578 PRO A CA 1
ATOM 4378 C C . PRO A 1 578 ? 35.287 23.505 -11.875 1.00 73.81 578 PRO A C 1
ATOM 4380 O O . PRO A 1 578 ? 36.287 24.145 -11.558 1.00 73.81 578 PRO A O 1
ATOM 4383 N N . VAL A 1 579 ? 35.098 23.034 -13.113 1.00 81.75 579 VAL A N 1
ATOM 4384 C CA . VAL A 1 579 ? 36.083 23.108 -14.209 1.00 81.75 579 VAL A CA 1
ATOM 4385 C C . VAL A 1 579 ? 35.602 23.885 -15.438 1.00 81.75 579 VAL A C 1
ATOM 4387 O O . VAL A 1 579 ? 36.420 24.252 -16.278 1.00 81.75 579 VAL A O 1
ATOM 4390 N N . THR A 1 580 ? 34.299 24.163 -15.565 1.00 82.06 580 THR A N 1
ATOM 4391 C CA . THR A 1 580 ? 33.739 24.933 -16.686 1.00 82.06 580 THR A CA 1
ATOM 4392 C C . THR A 1 580 ? 32.423 25.623 -16.318 1.00 82.06 580 THR A C 1
ATOM 4394 O O . THR A 1 580 ? 31.590 25.075 -15.594 1.00 82.06 580 THR A O 1
ATOM 4397 N N . ASN A 1 581 ? 32.221 26.825 -16.865 1.00 83.50 581 ASN A N 1
ATOM 4398 C CA . ASN A 1 581 ? 30.951 27.555 -16.798 1.00 83.50 581 ASN A CA 1
ATOM 4399 C C . ASN A 1 581 ? 29.982 27.154 -17.925 1.00 83.50 581 ASN A C 1
ATOM 4401 O O . ASN A 1 581 ? 28.839 27.603 -17.923 1.00 83.50 581 ASN A O 1
ATOM 4405 N N . THR A 1 582 ? 30.415 26.349 -18.898 1.00 81.12 582 THR A N 1
ATOM 4406 C CA . THR A 1 582 ? 29.568 25.897 -20.010 1.00 81.12 582 THR A CA 1
ATOM 4407 C C . THR A 1 582 ? 28.851 24.613 -19.623 1.00 81.12 582 THR A C 1
ATOM 4409 O O . THR A 1 582 ? 29.486 23.601 -19.334 1.00 81.12 582 THR A O 1
ATOM 4412 N N . ARG A 1 583 ? 27.520 24.632 -19.675 1.00 86.75 583 ARG A N 1
ATOM 4413 C CA . ARG A 1 583 ? 26.678 23.454 -19.496 1.00 86.75 583 ARG A CA 1
ATOM 4414 C C . ARG A 1 583 ? 26.465 22.782 -20.851 1.00 86.75 583 ARG A C 1
ATOM 4416 O O . ARG A 1 583 ? 25.864 23.365 -21.751 1.00 86.75 583 ARG A O 1
ATOM 4423 N N . MET A 1 584 ? 26.928 21.541 -20.981 1.00 90.12 584 MET A N 1
ATOM 4424 C CA . MET A 1 584 ? 26.562 20.664 -22.093 1.00 90.12 584 MET A CA 1
ATOM 4425 C C . MET A 1 584 ? 25.374 19.810 -21.681 1.00 90.12 584 MET A C 1
ATOM 4427 O O . MET A 1 584 ? 25.417 19.162 -20.639 1.00 90.12 584 MET A O 1
ATOM 4431 N N . ARG A 1 585 ? 24.317 19.802 -22.496 1.00 92.19 585 ARG A N 1
ATOM 4432 C CA . ARG A 1 585 ? 23.164 18.915 -22.309 1.00 92.19 585 ARG A CA 1
ATOM 4433 C C . ARG A 1 585 ? 22.931 18.063 -23.541 1.00 92.19 585 ARG A C 1
ATOM 4435 O O . ARG A 1 585 ? 22.999 18.566 -24.662 1.00 92.19 585 ARG A O 1
ATOM 4442 N N . VAL A 1 586 ? 22.614 16.793 -23.321 1.00 94.31 586 VAL A N 1
ATOM 4443 C CA . VAL A 1 586 ? 22.399 15.789 -24.361 1.00 94.31 586 VAL A CA 1
ATOM 4444 C C . VAL A 1 586 ? 21.011 15.165 -24.282 1.00 94.31 586 VAL A C 1
ATOM 4446 O O . VAL A 1 586 ? 20.400 15.092 -23.219 1.00 94.31 586 VAL A O 1
ATOM 4449 N N . ARG A 1 587 ? 20.517 14.695 -25.424 1.00 95.00 587 ARG A N 1
ATOM 4450 C CA . ARG A 1 587 ? 19.292 13.900 -25.552 1.00 95.00 587 ARG A CA 1
ATOM 4451 C C . ARG A 1 587 ? 19.445 12.939 -26.719 1.00 95.00 587 ARG A C 1
ATOM 4453 O O . ARG A 1 587 ? 19.970 13.351 -27.749 1.00 95.00 587 ARG A O 1
ATOM 4460 N N . THR A 1 588 ? 18.996 11.695 -26.608 1.00 93.06 588 THR A N 1
ATOM 4461 C CA . THR A 1 588 ? 19.284 10.677 -27.632 1.00 93.06 588 THR A CA 1
ATOM 4462 C C . THR A 1 588 ? 18.101 9.743 -27.907 1.00 93.06 588 THR A C 1
ATOM 4464 O O . THR A 1 588 ? 17.341 9.412 -26.996 1.00 93.06 588 THR A O 1
ATOM 4467 N N . ASP A 1 589 ? 17.946 9.348 -29.176 1.00 93.38 589 ASP A N 1
ATOM 4468 C CA . ASP A 1 589 ? 17.112 8.214 -29.605 1.00 93.38 589 ASP A CA 1
ATOM 4469 C C . ASP A 1 589 ? 18.041 7.029 -29.869 1.00 93.38 589 ASP A C 1
ATOM 4471 O O . ASP A 1 589 ? 18.827 7.032 -30.822 1.00 93.38 589 ASP A O 1
ATOM 4475 N N . MET A 1 590 ? 17.966 6.027 -29.001 1.00 92.00 590 MET A N 1
ATOM 4476 C CA . MET A 1 590 ? 18.838 4.863 -28.971 1.00 92.00 590 MET A CA 1
ATOM 4477 C C . MET A 1 590 ? 18.055 3.585 -29.219 1.00 92.00 590 MET A C 1
ATOM 4479 O O . MET A 1 590 ? 16.934 3.411 -28.742 1.00 92.00 590 MET A O 1
ATOM 4483 N N . LYS A 1 591 ? 18.697 2.645 -29.906 1.00 92.69 591 LYS A N 1
ATOM 4484 C CA . LYS A 1 591 ? 18.254 1.258 -30.020 1.00 92.69 591 LYS A CA 1
ATOM 4485 C C . LYS A 1 591 ? 19.330 0.339 -29.469 1.00 92.69 591 LYS A C 1
ATOM 4487 O O . LYS A 1 591 ? 20.517 0.598 -29.646 1.00 92.69 591 LYS A O 1
ATOM 4492 N N . ALA A 1 592 ? 18.906 -0.730 -28.819 1.00 92.56 592 ALA A N 1
ATOM 4493 C CA . ALA A 1 592 ? 19.768 -1.788 -28.323 1.00 92.56 592 ALA A CA 1
ATOM 4494 C C . ALA A 1 592 ? 19.040 -3.130 -28.444 1.00 92.56 592 ALA A C 1
ATOM 4496 O O . ALA A 1 592 ? 17.850 -3.189 -28.766 1.00 92.56 592 ALA A O 1
ATOM 4497 N N . LYS A 1 593 ? 19.760 -4.205 -28.151 1.00 89.88 593 LYS A N 1
ATOM 4498 C CA . LYS A 1 593 ? 19.189 -5.525 -27.910 1.00 89.88 593 LYS A CA 1
ATOM 4499 C C . LYS A 1 593 ? 19.344 -5.873 -26.444 1.00 89.88 593 LYS A C 1
ATOM 4501 O O . LYS A 1 593 ? 20.420 -5.671 -25.882 1.00 89.88 593 LYS A O 1
ATOM 4506 N N . VAL A 1 594 ? 18.288 -6.402 -25.843 1.00 87.38 594 VAL A N 1
ATOM 4507 C CA . VAL A 1 594 ? 18.269 -6.857 -24.454 1.00 87.38 594 VAL A CA 1
ATOM 4508 C C . VAL A 1 594 ? 17.913 -8.337 -24.455 1.00 87.38 594 VAL A C 1
ATOM 4510 O O . VAL A 1 594 ? 16.778 -8.714 -24.736 1.00 87.38 594 VAL A O 1
ATOM 4513 N N . LYS A 1 595 ? 18.899 -9.185 -24.154 1.00 83.81 595 LYS A N 1
ATOM 4514 C CA . LYS A 1 595 ? 18.734 -10.639 -24.073 1.00 83.81 595 LYS A CA 1
ATOM 4515 C C . LYS A 1 595 ? 18.814 -11.082 -22.618 1.00 83.81 595 LYS A C 1
ATOM 4517 O O . LYS A 1 595 ? 19.714 -10.665 -21.896 1.00 83.81 595 LYS A O 1
ATOM 4522 N N . MET A 1 596 ? 17.893 -11.948 -22.199 1.00 79.25 596 MET A N 1
ATOM 4523 C CA . MET A 1 596 ? 17.921 -12.565 -20.870 1.00 79.25 596 MET A CA 1
ATOM 4524 C C . MET A 1 596 ? 18.810 -13.819 -20.839 1.00 79.25 596 MET A C 1
ATOM 4526 O O . MET A 1 596 ? 19.008 -14.456 -21.880 1.00 79.25 596 MET A O 1
ATOM 4530 N N . PRO A 1 597 ? 19.358 -14.194 -19.667 1.00 80.75 597 PRO A N 1
ATOM 4531 C CA . PRO A 1 597 ? 20.044 -15.469 -19.489 1.00 80.75 597 PRO A CA 1
ATOM 4532 C C . PRO A 1 597 ? 19.097 -16.634 -19.793 1.00 80.75 597 PRO A C 1
ATOM 4534 O O . PRO A 1 597 ? 17.946 -16.612 -19.367 1.00 80.75 597 PRO A O 1
ATOM 4537 N N . ALA A 1 598 ? 19.577 -17.684 -20.466 1.00 76.56 598 ALA A N 1
ATOM 4538 C CA . ALA A 1 598 ? 18.748 -18.848 -20.821 1.00 76.56 598 ALA A CA 1
ATOM 4539 C C . ALA A 1 598 ? 18.188 -19.614 -19.599 1.00 76.56 598 ALA A C 1
ATOM 4541 O O . ALA A 1 598 ? 17.233 -20.374 -19.721 1.00 76.56 598 ALA A O 1
ATOM 4542 N N . SER A 1 599 ? 18.771 -19.392 -18.418 1.00 71.25 599 SER A N 1
ATOM 4543 C CA . SER A 1 599 ? 18.299 -19.856 -17.110 1.00 71.25 599 SER A CA 1
ATOM 4544 C C . SER A 1 599 ? 17.047 -19.128 -16.595 1.00 71.25 599 SER A C 1
ATOM 4546 O O . SER A 1 599 ? 16.393 -19.641 -15.690 1.00 71.25 599 SER A O 1
ATOM 4548 N N . ILE A 1 600 ? 16.706 -17.952 -17.137 1.00 70.38 600 ILE A N 1
ATOM 4549 C CA . ILE A 1 600 ? 15.531 -17.157 -16.756 1.00 70.38 600 ILE A CA 1
ATOM 4550 C C . ILE A 1 600 ? 14.573 -17.086 -17.947 1.00 70.38 600 ILE A C 1
ATOM 4552 O O . ILE A 1 600 ? 14.669 -16.202 -18.797 1.00 70.38 600 ILE A O 1
ATOM 4556 N N . ASN A 1 601 ? 13.610 -18.007 -17.980 1.00 67.62 601 ASN A N 1
ATOM 4557 C CA . ASN A 1 601 ? 12.515 -17.993 -18.947 1.00 67.62 601 ASN A CA 1
ATOM 4558 C C . ASN A 1 601 ? 11.277 -17.303 -18.346 1.00 67.62 601 ASN A C 1
ATOM 4560 O O . ASN A 1 601 ? 10.341 -17.966 -17.898 1.00 67.62 601 ASN A O 1
ATOM 4564 N N . MET A 1 602 ? 11.305 -15.970 -18.272 1.00 65.88 602 MET A N 1
ATOM 4565 C CA . MET A 1 602 ? 10.201 -15.152 -17.756 1.00 65.88 602 MET A CA 1
ATOM 4566 C C . MET A 1 602 ? 9.820 -14.069 -18.780 1.00 65.88 602 MET A C 1
ATOM 4568 O O . MET A 1 602 ? 10.722 -13.430 -19.332 1.00 65.88 602 MET A O 1
ATOM 4572 N N . PRO A 1 603 ? 8.520 -13.832 -19.045 1.00 65.94 603 PRO A N 1
ATOM 4573 C CA . PRO A 1 603 ? 8.096 -12.666 -19.808 1.00 65.94 603 PRO A CA 1
ATOM 4574 C C . PRO A 1 603 ? 8.422 -11.388 -19.025 1.00 65.94 603 PRO A C 1
ATOM 4576 O O . PRO A 1 603 ? 8.147 -11.312 -17.826 1.00 65.94 603 PRO A O 1
ATOM 4579 N N . LEU A 1 604 ? 9.027 -10.408 -19.694 1.00 70.56 604 LEU A N 1
ATOM 4580 C CA . LEU A 1 604 ? 9.445 -9.133 -19.117 1.00 70.56 604 LEU A CA 1
ATOM 4581 C C . LEU A 1 604 ? 8.910 -7.983 -19.961 1.00 70.56 604 LEU A C 1
ATOM 4583 O O . LEU A 1 604 ? 9.073 -7.974 -21.180 1.00 70.56 604 LEU A O 1
ATOM 4587 N N . LYS A 1 605 ? 8.382 -6.956 -19.303 1.00 79.94 605 LYS A N 1
ATOM 4588 C CA . LYS A 1 605 ? 8.029 -5.689 -19.944 1.00 79.94 605 LYS A CA 1
ATOM 4589 C C . LYS A 1 605 ? 8.769 -4.565 -19.231 1.00 79.94 605 LYS A C 1
ATOM 4591 O O . LYS A 1 605 ? 8.541 -4.305 -18.056 1.00 79.94 605 LYS A O 1
ATOM 4596 N N . ILE A 1 606 ? 9.714 -3.941 -19.930 1.00 82.94 606 ILE A N 1
ATOM 4597 C CA . ILE A 1 606 ? 10.470 -2.800 -19.406 1.00 82.94 606 ILE A CA 1
ATOM 4598 C C . ILE A 1 606 ? 9.672 -1.545 -19.756 1.00 82.94 606 ILE A C 1
ATOM 4600 O O . ILE A 1 606 ? 9.519 -1.243 -20.937 1.00 82.94 606 ILE A O 1
ATOM 4604 N N . SER A 1 607 ? 9.129 -0.849 -18.756 1.00 74.56 607 SER A N 1
ATOM 4605 C CA . SER A 1 607 ? 8.313 0.354 -18.982 1.00 74.56 607 SER A CA 1
ATOM 4606 C C . SER A 1 607 ? 9.154 1.630 -18.926 1.00 74.56 607 SER A C 1
ATOM 4608 O O . SER A 1 607 ? 9.003 2.535 -19.753 1.00 74.56 607 SER A O 1
ATOM 4610 N N . ASN A 1 608 ? 10.074 1.690 -17.962 1.00 81.50 608 ASN A N 1
ATOM 4611 C CA . ASN A 1 608 ? 10.848 2.878 -17.630 1.00 81.50 608 ASN A CA 1
ATOM 4612 C C . ASN A 1 608 ? 12.309 2.527 -17.354 1.00 81.50 608 ASN A C 1
ATOM 4614 O O . ASN A 1 608 ? 12.613 1.506 -16.738 1.00 81.50 608 ASN A O 1
ATOM 4618 N N . LEU A 1 609 ? 13.213 3.416 -17.756 1.00 85.44 609 LEU A N 1
ATOM 4619 C CA . LEU A 1 609 ? 14.653 3.273 -17.568 1.00 85.44 609 LEU A CA 1
ATOM 4620 C C . LEU A 1 609 ? 15.259 4.616 -17.154 1.00 85.44 609 LEU A C 1
ATOM 4622 O O . LEU A 1 609 ? 14.957 5.642 -17.758 1.00 85.44 609 LEU A O 1
ATOM 4626 N N . SER A 1 610 ? 16.155 4.603 -16.170 1.00 86.69 610 SER A N 1
ATOM 4627 C CA . SER A 1 610 ? 17.185 5.637 -16.022 1.00 86.69 610 SER A CA 1
ATOM 4628 C C . SER A 1 610 ? 18.574 5.025 -16.194 1.00 86.69 610 SER A C 1
ATOM 4630 O O . SER A 1 610 ? 18.759 3.814 -16.034 1.00 86.69 610 SER A O 1
ATOM 4632 N N . VAL A 1 611 ? 19.556 5.851 -16.550 1.00 89.69 611 VAL A N 1
ATOM 4633 C CA . VAL A 1 611 ? 20.951 5.428 -16.724 1.00 89.69 611 VAL A CA 1
ATOM 4634 C C . VAL A 1 611 ? 21.902 6.352 -15.972 1.00 89.69 611 VAL A C 1
ATOM 4636 O O . VAL A 1 611 ? 21.692 7.562 -15.928 1.00 89.69 611 VAL A O 1
ATOM 4639 N N . ALA A 1 612 ? 22.966 5.776 -15.419 1.00 89.94 612 ALA A N 1
ATOM 4640 C CA . ALA A 1 612 ? 24.155 6.492 -14.970 1.00 89.94 612 ALA A CA 1
ATOM 4641 C C . ALA A 1 612 ? 25.361 5.848 -15.664 1.00 89.94 612 ALA A C 1
ATOM 4643 O O . ALA A 1 612 ? 25.538 4.635 -15.556 1.00 89.94 612 ALA A O 1
ATOM 4644 N N . LEU A 1 613 ? 26.118 6.622 -16.441 1.00 92.56 613 LEU A N 1
ATOM 4645 C CA . LEU A 1 613 ? 27.155 6.124 -17.348 1.00 92.56 613 LEU A CA 1
ATOM 4646 C C . LEU A 1 613 ? 28.357 7.065 -17.388 1.00 92.56 613 LEU A C 1
ATOM 4648 O O . LEU A 1 613 ? 28.198 8.279 -17.520 1.00 92.56 613 LEU A O 1
ATOM 4652 N N . THR A 1 614 ? 29.549 6.488 -17.424 1.00 92.81 614 THR A N 1
ATOM 4653 C CA . THR A 1 614 ? 30.766 7.147 -17.889 1.00 92.81 614 THR A CA 1
ATOM 4654 C C . THR A 1 614 ? 30.819 7.128 -19.425 1.00 92.81 614 THR A C 1
ATOM 4656 O O . THR A 1 614 ? 30.486 6.127 -20.072 1.00 92.81 614 THR A O 1
ATOM 4659 N N . LEU A 1 615 ? 31.230 8.253 -20.016 1.00 94.12 615 LEU A N 1
ATOM 4660 C CA . LEU A 1 615 ? 31.469 8.417 -21.450 1.00 94.12 615 LEU A CA 1
ATOM 4661 C C . LEU A 1 615 ? 32.978 8.448 -21.725 1.00 94.12 615 LEU A C 1
ATOM 4663 O O . LEU A 1 615 ? 33.710 9.166 -21.046 1.00 94.12 615 LEU A O 1
ATOM 4667 N N . GLU A 1 616 ? 33.439 7.727 -22.746 1.00 94.31 616 GLU A N 1
ATOM 4668 C CA . GLU A 1 616 ? 34.855 7.686 -23.146 1.00 94.31 616 GLU A CA 1
ATOM 4669 C C . GLU A 1 616 ? 35.033 7.694 -24.677 1.00 94.31 616 GLU A C 1
ATOM 4671 O O . GLU A 1 616 ? 34.086 7.453 -25.432 1.00 94.31 616 GLU A O 1
ATOM 4676 N N . ASN A 1 617 ? 36.251 7.966 -25.155 1.00 91.56 617 ASN A N 1
ATOM 4677 C CA . ASN A 1 617 ? 36.595 7.941 -26.585 1.00 91.56 617 ASN A CA 1
ATOM 4678 C C . ASN A 1 617 ? 37.203 6.595 -27.057 1.00 91.56 617 ASN A C 1
ATOM 4680 O O . ASN A 1 617 ? 37.189 5.593 -26.345 1.00 91.56 617 ASN A O 1
ATOM 4684 N N . GLU A 1 618 ? 37.747 6.569 -28.283 1.00 88.25 618 GLU A N 1
ATOM 4685 C CA . GLU A 1 618 ? 38.401 5.390 -28.886 1.00 88.25 618 GLU A CA 1
ATOM 4686 C C . GLU A 1 618 ? 39.746 4.982 -28.242 1.00 88.25 618 GLU A C 1
ATOM 4688 O O . GLU A 1 618 ? 40.218 3.874 -28.484 1.00 88.25 618 GLU A O 1
ATOM 4693 N N . HIS A 1 619 ? 40.336 5.835 -27.398 1.00 88.94 619 HIS A N 1
ATOM 4694 C CA . HIS A 1 619 ? 41.589 5.588 -26.672 1.00 88.94 619 HIS A CA 1
ATOM 4695 C C . HIS A 1 619 ? 41.378 5.264 -25.181 1.00 88.94 619 HIS A C 1
ATOM 4697 O O . HIS A 1 619 ? 42.314 4.812 -24.524 1.00 88.94 619 HIS A O 1
ATOM 4703 N N . GLY A 1 620 ? 40.156 5.447 -24.665 1.00 86.50 620 GLY A N 1
ATOM 4704 C CA . GLY A 1 620 ? 39.823 5.300 -23.246 1.00 86.50 620 GLY A CA 1
ATOM 4705 C C . GLY A 1 620 ? 39.947 6.588 -22.424 1.00 86.50 620 GLY A C 1
ATOM 4706 O O . GLY A 1 620 ? 39.913 6.522 -21.199 1.00 86.50 620 GLY A O 1
ATOM 4707 N N . ASP A 1 621 ? 40.090 7.753 -23.068 1.00 90.50 621 ASP A N 1
ATOM 4708 C CA . ASP A 1 621 ? 40.083 9.037 -22.358 1.00 90.50 621 ASP A CA 1
ATOM 4709 C C . ASP A 1 621 ? 38.647 9.387 -21.931 1.00 90.50 621 ASP A C 1
ATOM 4711 O O . ASP A 1 621 ? 37.701 9.250 -22.722 1.00 90.50 621 ASP A O 1
ATOM 4715 N N . HIS A 1 622 ? 38.486 9.890 -20.705 1.00 92.12 622 HIS A N 1
ATOM 4716 C CA . HIS A 1 622 ? 37.189 10.307 -20.174 1.00 92.12 622 HIS A CA 1
ATOM 4717 C C . HIS A 1 622 ? 36.618 11.523 -20.924 1.00 92.12 622 HIS A C 1
ATOM 4719 O O . HIS A 1 622 ? 37.304 12.508 -21.195 1.00 92.12 622 HIS A O 1
ATOM 4725 N N . LEU A 1 623 ? 35.320 11.467 -21.230 1.00 93.56 623 LEU A N 1
ATOM 4726 C CA . LEU A 1 623 ? 34.538 12.550 -21.843 1.00 93.56 623 LEU A CA 1
ATOM 4727 C C . LEU A 1 623 ? 33.553 13.202 -20.852 1.00 93.56 623 LEU A C 1
ATOM 4729 O O . LEU A 1 623 ? 32.876 14.166 -21.203 1.00 93.56 623 LEU A O 1
ATOM 4733 N N . GLY A 1 624 ? 33.452 12.668 -19.632 1.00 92.12 624 GLY A N 1
ATOM 4734 C CA . GLY A 1 624 ? 32.491 13.066 -18.599 1.00 92.12 624 GLY A CA 1
ATOM 4735 C C . GLY A 1 624 ? 31.474 11.966 -18.280 1.00 92.12 624 GLY A C 1
ATOM 4736 O O . GLY A 1 624 ? 31.570 10.845 -18.783 1.00 92.12 624 GLY A O 1
ATOM 4737 N N . SER A 1 625 ? 30.487 12.283 -17.442 1.00 91.69 625 SER A N 1
ATOM 4738 C CA . SER A 1 625 ? 29.419 11.353 -17.049 1.00 91.69 625 SER A CA 1
ATOM 4739 C C . SER A 1 625 ? 28.031 11.820 -17.491 1.00 91.69 625 SER A C 1
ATOM 4741 O O . SER A 1 625 ? 27.763 13.012 -17.627 1.00 91.69 625 SER A O 1
ATOM 4743 N N . LEU A 1 626 ? 27.127 10.869 -17.717 1.00 92.38 626 LEU A N 1
ATOM 4744 C CA . LEU A 1 626 ? 25.722 11.088 -18.042 1.00 92.38 626 LEU A CA 1
ATOM 4745 C C . LEU A 1 626 ? 24.856 10.416 -16.978 1.00 92.38 626 LEU A C 1
ATOM 4747 O O . LEU A 1 626 ? 24.930 9.202 -16.800 1.00 92.38 626 LEU A O 1
ATOM 4751 N N . VAL A 1 627 ? 23.994 11.193 -16.325 1.00 90.19 627 VAL A N 1
ATOM 4752 C CA . VAL A 1 627 ? 22.936 10.682 -15.445 1.00 90.19 627 VAL A CA 1
ATOM 4753 C C . VAL A 1 627 ? 21.596 11.173 -15.978 1.00 90.19 627 VAL A C 1
ATOM 4755 O O . VAL A 1 627 ? 21.422 12.373 -16.193 1.00 90.19 627 VAL A O 1
ATOM 4758 N N . SER A 1 628 ? 20.662 10.251 -16.214 1.00 89.50 628 SER A N 1
ATOM 4759 C CA . SER A 1 628 ? 19.294 10.568 -16.627 1.00 89.50 628 SER A CA 1
ATOM 4760 C C . SER A 1 628 ? 18.298 10.357 -15.490 1.00 89.50 628 SER A C 1
ATOM 4762 O O . SER A 1 628 ? 18.470 9.478 -14.645 1.00 89.50 628 SER A O 1
ATOM 4764 N N . ASP A 1 629 ? 17.190 11.090 -15.542 1.00 83.44 629 ASP A N 1
ATOM 4765 C CA . ASP A 1 629 ? 15.971 10.701 -14.833 1.00 83.44 629 ASP A CA 1
ATOM 4766 C C . ASP A 1 629 ? 15.323 9.478 -15.515 1.00 83.44 629 ASP A C 1
ATOM 4768 O O . ASP A 1 629 ? 15.843 8.926 -16.494 1.00 83.44 629 ASP A O 1
ATOM 4772 N N . ARG A 1 630 ? 14.179 9.031 -14.983 1.00 84.00 630 ARG A N 1
ATOM 4773 C CA . ARG A 1 630 ? 13.370 7.960 -15.579 1.00 84.00 630 ARG A CA 1
ATOM 4774 C C . ARG A 1 630 ? 12.711 8.442 -16.869 1.00 84.00 630 ARG A C 1
ATOM 4776 O O . ARG A 1 630 ? 11.838 9.305 -16.841 1.00 84.00 630 ARG A O 1
ATOM 4783 N N . GLU A 1 631 ? 13.071 7.810 -17.974 1.00 85.31 631 GLU A N 1
ATOM 4784 C CA . GLU A 1 631 ? 12.452 7.981 -19.288 1.00 85.31 631 GLU A CA 1
ATOM 4785 C C . GLU A 1 631 ? 11.593 6.753 -19.624 1.00 85.31 631 GLU A C 1
ATOM 4787 O O . GLU A 1 631 ? 11.823 5.652 -19.110 1.00 85.31 631 GLU A O 1
ATOM 4792 N N . THR A 1 632 ? 10.579 6.930 -20.471 1.00 85.94 632 THR A N 1
ATOM 4793 C CA . THR A 1 632 ? 9.791 5.813 -21.012 1.00 85.94 632 THR A CA 1
ATOM 4794 C C . THR A 1 632 ? 10.559 5.105 -22.127 1.00 85.94 632 THR A C 1
ATOM 4796 O O . THR A 1 632 ? 11.344 5.715 -22.858 1.00 85.94 632 THR A O 1
ATOM 4799 N N . CYS A 1 633 ? 10.346 3.798 -22.270 1.00 85.88 633 CYS A N 1
ATOM 4800 C CA . CYS A 1 633 ? 11.037 2.991 -23.273 1.00 85.88 633 CYS A CA 1
ATOM 4801 C C . CYS A 1 633 ? 10.105 1.980 -23.950 1.00 85.88 633 CYS A C 1
ATOM 4803 O O . CYS A 1 633 ? 9.070 1.600 -23.407 1.00 85.88 633 CYS A O 1
ATOM 4805 N N . GLU A 1 634 ? 10.471 1.572 -25.164 1.00 87.62 634 GLU A N 1
ATOM 4806 C CA . GLU A 1 634 ? 9.779 0.534 -25.929 1.00 87.62 634 GLU A CA 1
ATOM 4807 C C . GLU A 1 634 ? 10.613 -0.753 -25.838 1.00 87.62 634 GLU A C 1
ATOM 4809 O O . GLU A 1 634 ? 11.787 -0.762 -26.219 1.00 87.62 634 GLU A O 1
ATOM 4814 N N . PHE A 1 635 ? 10.020 -1.848 -25.361 1.00 85.12 635 PHE A N 1
ATOM 4815 C CA . PHE A 1 635 ? 10.654 -3.168 -25.339 1.00 85.12 635 PHE A CA 1
ATOM 4816 C C . PHE A 1 635 ? 9.757 -4.206 -26.016 1.00 85.12 635 PHE A C 1
ATOM 4818 O O . PHE A 1 635 ? 8.567 -4.286 -25.722 1.00 85.12 635 PHE A O 1
ATOM 4825 N N . ASN A 1 636 ? 10.333 -5.005 -26.916 1.00 80.94 636 ASN A N 1
ATOM 4826 C CA . ASN A 1 636 ? 9.650 -6.102 -27.593 1.00 80.94 636 ASN A CA 1
ATOM 4827 C C . ASN A 1 636 ? 10.437 -7.407 -27.404 1.00 80.94 636 ASN A C 1
ATOM 4829 O O . ASN A 1 636 ? 11.571 -7.538 -27.873 1.00 80.94 636 ASN A O 1
ATOM 4833 N N . GLN A 1 637 ? 9.820 -8.372 -26.722 1.00 70.00 637 GLN A N 1
ATOM 4834 C CA . GLN A 1 637 ? 10.426 -9.644 -26.334 1.00 70.00 637 GLN A CA 1
ATOM 4835 C C . GLN A 1 637 ? 10.370 -10.690 -27.464 1.00 70.00 637 GLN A C 1
ATOM 4837 O O . GLN A 1 637 ? 9.820 -11.778 -27.309 1.00 70.00 637 GLN A O 1
ATOM 4842 N N . THR A 1 638 ? 10.968 -10.375 -28.612 1.00 68.81 638 THR A N 1
ATOM 4843 C CA . THR A 1 638 ? 11.322 -11.388 -29.620 1.00 68.81 638 THR A CA 1
ATOM 4844 C C . THR A 1 638 ? 12.601 -12.124 -29.214 1.00 68.81 638 THR A C 1
ATOM 4846 O O . THR A 1 638 ? 13.329 -11.677 -28.323 1.00 68.81 638 THR A O 1
ATOM 4849 N N . ASP A 1 639 ? 12.949 -13.214 -29.903 1.00 54.66 639 ASP A N 1
ATOM 4850 C CA . ASP A 1 639 ? 14.326 -13.716 -29.828 1.00 54.66 639 ASP A CA 1
ATOM 4851 C C . ASP A 1 639 ? 15.271 -12.602 -30.333 1.00 54.66 639 ASP A C 1
ATOM 4853 O O . ASP A 1 639 ? 15.010 -11.971 -31.360 1.00 54.66 639 ASP A O 1
ATOM 4857 N N . ASP A 1 640 ? 16.306 -12.296 -29.549 1.00 63.19 640 ASP A N 1
ATOM 4858 C CA . ASP A 1 640 ? 17.185 -11.111 -29.672 1.00 63.19 640 ASP A CA 1
ATOM 4859 C C . ASP A 1 640 ? 16.576 -9.729 -29.287 1.00 63.19 640 ASP A C 1
ATOM 4861 O O . ASP A 1 640 ? 17.191 -8.694 -29.540 1.00 63.19 640 ASP A O 1
ATOM 4865 N N . GLY A 1 641 ? 15.407 -9.720 -28.625 1.00 75.06 641 GLY A N 1
ATOM 4866 C CA . GLY A 1 641 ? 14.847 -8.667 -27.751 1.00 75.06 641 GLY A CA 1
ATOM 4867 C C . GLY A 1 641 ? 15.119 -7.202 -28.116 1.00 75.06 641 GLY A C 1
ATOM 4868 O O . GLY A 1 641 ? 16.041 -6.585 -27.578 1.00 75.06 641 GLY A O 1
ATOM 4869 N N . ALA A 1 642 ? 14.292 -6.606 -28.976 1.00 85.50 642 ALA A N 1
ATOM 4870 C CA . ALA A 1 642 ? 14.475 -5.223 -29.415 1.00 85.50 642 ALA A CA 1
ATOM 4871 C C . ALA A 1 642 ? 14.103 -4.204 -28.319 1.00 85.50 642 ALA A C 1
ATOM 4873 O O . ALA A 1 642 ? 12.982 -4.203 -27.810 1.00 85.50 642 ALA A O 1
ATOM 4874 N N . PHE A 1 643 ? 15.028 -3.293 -28.009 1.00 90.88 643 PHE A N 1
ATOM 4875 C CA . PHE A 1 643 ? 14.843 -2.209 -27.045 1.00 90.88 643 PHE A CA 1
ATOM 4876 C C . PHE A 1 643 ? 15.058 -0.842 -27.702 1.00 90.88 643 PHE A C 1
ATOM 4878 O O . PHE A 1 643 ? 16.000 -0.660 -28.483 1.00 90.88 643 PHE A O 1
ATOM 4885 N N . ARG A 1 644 ? 14.224 0.141 -27.353 1.00 92.12 644 ARG A N 1
ATOM 4886 C CA . ARG A 1 644 ? 14.383 1.539 -27.760 1.00 92.12 644 ARG A CA 1
ATOM 4887 C C . ARG A 1 644 ? 14.186 2.487 -26.581 1.00 92.12 644 ARG A C 1
ATOM 4889 O O . ARG A 1 644 ? 13.174 2.433 -25.887 1.00 92.12 644 ARG A O 1
ATOM 4896 N N . LEU A 1 645 ? 15.130 3.409 -26.426 1.00 92.25 645 LEU A N 1
ATOM 4897 C CA . LEU A 1 645 ? 15.066 4.526 -25.490 1.00 92.25 645 LEU A CA 1
ATOM 4898 C C . LEU A 1 645 ? 15.063 5.824 -26.292 1.00 92.25 645 LEU A C 1
ATOM 4900 O O . LEU A 1 645 ? 16.036 6.121 -26.978 1.00 92.25 645 LEU A O 1
ATOM 4904 N N . ASN A 1 646 ? 13.994 6.606 -26.186 1.00 92.56 646 ASN A N 1
ATOM 4905 C CA . ASN A 1 646 ? 13.919 7.940 -26.768 1.00 92.56 646 ASN A CA 1
ATOM 4906 C C . ASN A 1 646 ? 13.784 8.946 -25.629 1.00 92.56 646 ASN A C 1
ATOM 4908 O O . ASN A 1 646 ? 12.688 9.137 -25.107 1.00 92.56 646 ASN A O 1
ATOM 4912 N N . MET A 1 647 ? 14.899 9.558 -25.230 1.00 92.50 647 MET A N 1
ATOM 4913 C CA . MET A 1 647 ? 14.892 10.547 -24.154 1.00 92.50 647 MET A CA 1
ATOM 4914 C C . MET A 1 647 ? 14.004 11.733 -24.550 1.00 92.50 647 MET A C 1
ATOM 4916 O O . MET A 1 647 ? 14.190 12.340 -25.609 1.00 92.50 647 MET A O 1
ATOM 4920 N N . SER A 1 648 ? 13.046 12.082 -23.699 1.00 90.44 648 SER A N 1
ATOM 4921 C CA . SER A 1 648 ? 12.188 13.249 -23.860 1.00 90.44 648 SER A CA 1
ATOM 4922 C C . SER A 1 648 ? 12.894 14.538 -23.410 1.00 90.44 648 SER A C 1
ATOM 4924 O O . SER A 1 648 ? 12.753 15.571 -24.081 1.00 90.44 648 SER A O 1
ATOM 4926 N N . HIS A 1 649 ? 13.750 14.470 -22.383 1.00 92.25 649 HIS A N 1
ATOM 4927 C CA . HIS A 1 649 ? 14.451 15.613 -21.783 1.00 92.25 649 HIS A CA 1
ATOM 4928 C C . HIS A 1 649 ? 15.925 15.736 -22.203 1.00 92.25 649 HIS A C 1
ATOM 4930 O O . HIS A 1 649 ? 16.522 14.824 -22.764 1.00 92.25 649 HIS A O 1
ATOM 4936 N N . PHE A 1 650 ? 16.518 16.908 -21.954 1.00 92.81 650 PHE A N 1
ATOM 4937 C CA . PHE A 1 650 ? 17.942 17.179 -22.172 1.00 92.81 650 PHE A CA 1
ATOM 4938 C C . PHE A 1 650 ? 18.706 17.091 -20.844 1.00 92.81 650 PHE A C 1
ATOM 4940 O O . PHE A 1 650 ? 18.556 17.972 -19.996 1.00 92.81 650 PHE A O 1
ATOM 4947 N N . TYR A 1 651 ? 19.548 16.070 -20.696 1.00 92.88 651 TYR A N 1
ATOM 4948 C CA . TYR A 1 651 ? 20.309 15.771 -19.480 1.00 92.88 651 TYR A CA 1
ATOM 4949 C C . TYR A 1 651 ? 21.719 16.370 -19.521 1.00 92.88 651 TYR A C 1
ATOM 4951 O O . TYR A 1 651 ? 22.339 16.363 -20.585 1.00 92.88 651 TYR A O 1
ATOM 4959 N N . PRO A 1 652 ? 22.247 16.909 -18.409 1.00 90.88 652 PRO A N 1
ATOM 4960 C CA . PRO A 1 652 ? 23.596 17.463 -18.375 1.00 90.88 652 PRO A CA 1
ATOM 4961 C C . PRO A 1 652 ? 24.667 16.371 -18.504 1.00 90.88 652 PRO A C 1
ATOM 4963 O O . PRO A 1 652 ? 24.515 15.276 -17.966 1.00 90.88 652 PRO A O 1
ATOM 4966 N N . ILE A 1 653 ? 25.774 16.706 -19.169 1.00 91.94 653 ILE A N 1
ATOM 4967 C CA . ILE A 1 653 ? 27.036 15.972 -19.032 1.00 91.94 653 ILE A CA 1
ATOM 4968 C C . ILE A 1 653 ? 27.803 16.555 -17.845 1.00 91.94 653 ILE A C 1
ATOM 4970 O O . ILE A 1 653 ? 28.046 17.763 -17.786 1.00 91.94 653 ILE A O 1
ATOM 4974 N N . GLY A 1 654 ? 28.167 15.696 -16.898 1.00 88.62 654 GLY A N 1
ATOM 4975 C CA . GLY A 1 654 ? 29.023 16.031 -15.771 1.00 88.62 654 GLY A CA 1
ATOM 4976 C C . GLY A 1 654 ? 30.485 16.095 -16.201 1.00 88.62 654 GLY A C 1
ATOM 4977 O O . GLY A 1 654 ? 31.045 15.092 -16.638 1.00 88.62 654 GLY A O 1
ATOM 4978 N N . PHE A 1 655 ? 31.102 17.265 -16.034 1.00 90.50 655 PHE A N 1
ATOM 4979 C CA . PHE A 1 655 ? 32.551 17.453 -16.119 1.00 90.50 655 PHE A CA 1
ATOM 4980 C C . PHE A 1 655 ? 33.084 17.653 -14.698 1.00 90.50 655 PHE A C 1
ATOM 4982 O O . PHE A 1 655 ? 32.901 18.713 -14.094 1.00 90.50 655 PHE A O 1
ATOM 4989 N N . ASN A 1 656 ? 33.696 16.610 -14.149 1.00 82.31 656 ASN A N 1
ATOM 4990 C CA . ASN A 1 656 ? 34.233 16.570 -12.792 1.00 82.31 656 ASN A CA 1
ATOM 4991 C C . ASN A 1 656 ? 35.725 16.929 -12.768 1.00 82.31 656 ASN A C 1
ATOM 4993 O O . ASN A 1 656 ? 36.216 17.476 -11.780 1.00 82.31 656 ASN A O 1
ATOM 4997 N N . THR A 1 657 ? 36.442 16.638 -13.855 1.00 88.38 657 THR A N 1
ATOM 4998 C CA . THR A 1 657 ? 37.888 16.827 -13.983 1.00 88.38 657 THR A CA 1
ATOM 4999 C C . THR A 1 657 ? 38.251 17.703 -15.187 1.00 88.38 657 THR A C 1
ATOM 5001 O O . THR A 1 657 ? 37.453 17.930 -16.097 1.00 88.38 657 THR A O 1
ATOM 5004 N N . HIS A 1 658 ? 39.487 18.212 -15.211 1.00 88.56 658 HIS A N 1
ATOM 5005 C CA . HIS A 1 658 ? 40.019 18.903 -16.391 1.00 88.56 658 HIS A CA 1
ATOM 5006 C C . HIS A 1 658 ? 40.323 17.930 -17.548 1.00 88.56 658 HIS A C 1
ATOM 5008 O O . HIS A 1 658 ? 40.374 18.342 -18.708 1.00 88.56 658 HIS A O 1
ATOM 5014 N N . GLU A 1 659 ? 40.487 16.641 -17.235 1.00 89.81 659 GLU A N 1
ATOM 5015 C CA . GLU A 1 659 ? 40.634 15.563 -18.210 1.00 89.81 659 GLU A CA 1
ATOM 5016 C C . GLU A 1 659 ? 39.331 15.388 -18.996 1.00 89.81 659 GLU A C 1
ATOM 5018 O O . GLU A 1 659 ? 39.379 15.467 -20.217 1.00 89.81 659 GLU A O 1
ATOM 5023 N N . ASP A 1 660 ? 38.171 15.341 -18.326 1.00 90.88 660 ASP A N 1
ATOM 5024 C CA . ASP A 1 660 ? 36.849 15.241 -18.973 1.00 90.88 660 ASP A CA 1
ATOM 5025 C C . ASP A 1 660 ? 36.626 16.371 -19.996 1.00 90.88 660 ASP A C 1
ATOM 5027 O O . ASP A 1 660 ? 36.139 16.153 -21.106 1.00 90.88 660 ASP A O 1
ATOM 5031 N N . VAL A 1 661 ? 37.008 17.603 -19.629 1.00 90.31 661 VAL A N 1
ATOM 5032 C CA . VAL A 1 661 ? 36.900 18.789 -20.497 1.00 90.31 661 VAL A CA 1
ATOM 5033 C C . VAL A 1 661 ? 37.848 18.682 -21.694 1.00 90.31 661 VAL A C 1
ATOM 5035 O O . VAL A 1 661 ? 37.460 19.004 -22.818 1.00 90.31 661 VAL A O 1
ATOM 5038 N N . THR A 1 662 ? 39.077 18.211 -21.472 1.00 91.38 662 THR A N 1
ATOM 5039 C CA . THR A 1 662 ? 40.091 18.045 -22.525 1.00 91.38 662 THR A CA 1
ATOM 5040 C C . THR A 1 662 ? 39.711 16.916 -23.487 1.00 91.38 662 THR A C 1
ATOM 5042 O O . THR A 1 662 ? 39.773 17.098 -24.705 1.00 91.38 662 THR A O 1
ATOM 5045 N N . GLY A 1 663 ? 39.244 15.783 -22.959 1.00 93.31 663 GLY A N 1
ATOM 5046 C CA . GLY A 1 663 ? 38.743 14.644 -23.721 1.00 93.31 663 GLY A CA 1
ATOM 5047 C C . GLY A 1 663 ? 37.518 15.016 -24.550 1.00 93.31 663 GLY A C 1
ATOM 5048 O O . GLY A 1 663 ? 37.509 14.780 -25.758 1.00 93.31 663 GLY A O 1
ATOM 5049 N N . MET A 1 664 ? 36.521 15.685 -23.955 1.00 93.25 664 MET A N 1
ATOM 5050 C CA . MET A 1 664 ? 35.342 16.176 -24.682 1.00 93.25 664 MET A CA 1
ATOM 5051 C C . MET A 1 664 ? 35.712 17.195 -25.770 1.00 93.25 664 MET A C 1
ATOM 5053 O O . MET A 1 664 ? 35.183 17.121 -26.879 1.00 93.25 664 MET A O 1
ATOM 5057 N N . ALA A 1 665 ? 36.655 18.108 -25.515 1.00 90.81 665 ALA A N 1
ATOM 5058 C CA . ALA A 1 665 ? 37.150 19.029 -26.540 1.00 90.81 665 ALA A CA 1
ATOM 5059 C C . ALA A 1 665 ? 37.829 18.281 -27.706 1.00 90.81 665 ALA A C 1
ATOM 5061 O O . ALA A 1 665 ? 37.543 18.563 -28.873 1.00 90.81 665 ALA A O 1
ATOM 5062 N N . GLY A 1 666 ? 38.665 17.279 -27.409 1.00 92.50 666 GLY A N 1
ATOM 5063 C CA . GLY A 1 666 ? 39.275 16.401 -28.411 1.00 92.50 666 GLY A CA 1
ATOM 5064 C C . GLY A 1 666 ? 38.242 15.601 -29.213 1.00 92.50 666 GLY A C 1
ATOM 5065 O O . GLY A 1 666 ? 38.331 15.529 -30.440 1.00 92.50 666 GLY A O 1
ATOM 5066 N N . PHE A 1 667 ? 37.217 15.072 -28.543 1.00 94.25 667 PHE A N 1
ATOM 5067 C CA . PHE A 1 667 ? 36.099 14.359 -29.160 1.00 94.25 667 PHE A CA 1
ATOM 5068 C C . PHE A 1 667 ? 35.285 15.259 -30.101 1.00 94.25 667 PHE A C 1
ATOM 5070 O O . PHE A 1 667 ? 35.000 14.863 -31.230 1.00 94.25 667 PHE A O 1
ATOM 5077 N N . ILE A 1 668 ? 34.959 16.489 -29.687 1.00 91.69 668 ILE A N 1
ATOM 5078 C CA . ILE A 1 668 ? 34.252 17.469 -30.529 1.00 91.69 668 ILE A CA 1
ATOM 5079 C C . ILE A 1 668 ? 35.114 17.874 -31.733 1.00 91.69 668 ILE A C 1
ATOM 5081 O O . ILE A 1 668 ? 34.605 17.941 -32.852 1.00 91.69 668 ILE A O 1
ATOM 5085 N N . ASN A 1 669 ? 36.421 18.080 -31.549 1.00 91.25 669 ASN A N 1
ATOM 5086 C CA . ASN A 1 669 ? 37.331 18.351 -32.663 1.00 91.25 669 ASN A CA 1
ATOM 5087 C C . ASN A 1 669 ? 37.357 17.185 -33.671 1.00 91.25 669 ASN A C 1
ATOM 5089 O O . ASN A 1 669 ? 37.238 17.405 -34.878 1.00 91.25 669 ASN A O 1
ATOM 5093 N N . ALA A 1 670 ? 37.432 15.939 -33.193 1.00 93.06 670 ALA A N 1
ATOM 5094 C CA . ALA A 1 670 ? 37.362 14.753 -34.045 1.00 93.06 670 ALA A CA 1
ATOM 5095 C C . ALA A 1 670 ? 35.997 14.625 -34.752 1.00 93.06 670 ALA A C 1
ATOM 5097 O O . ALA A 1 670 ? 35.957 14.325 -35.944 1.00 93.06 670 ALA A O 1
ATOM 5098 N N . LEU A 1 671 ? 34.886 14.921 -34.066 1.00 93.44 671 LEU A N 1
ATOM 5099 C CA . LEU A 1 671 ? 33.539 14.953 -34.649 1.00 93.44 671 LEU A CA 1
ATOM 5100 C C . LEU A 1 671 ? 33.434 15.956 -35.800 1.00 93.44 671 LEU A C 1
ATOM 5102 O O . LEU A 1 671 ? 32.796 15.656 -36.807 1.00 93.44 671 LEU A O 1
ATOM 5106 N N . LEU A 1 672 ? 34.051 17.130 -35.665 1.00 90.62 672 LEU A N 1
ATOM 5107 C CA . LEU A 1 672 ? 34.013 18.178 -36.683 1.00 90.62 672 LEU A CA 1
ATOM 5108 C C . LEU A 1 672 ? 34.948 17.887 -37.867 1.00 90.62 672 LEU A C 1
ATOM 5110 O O . LEU A 1 672 ? 34.567 18.144 -39.007 1.00 90.62 672 LEU A O 1
ATOM 5114 N N . THR A 1 673 ? 36.151 17.355 -37.621 1.00 90.19 673 THR A N 1
ATOM 5115 C CA . THR A 1 673 ? 37.251 17.352 -38.611 1.00 90.19 673 THR A CA 1
ATOM 5116 C C . THR A 1 673 ? 37.625 15.986 -39.196 1.00 90.19 673 THR A C 1
ATOM 5118 O O . THR A 1 673 ? 38.172 15.935 -40.302 1.00 90.19 673 THR A O 1
ATOM 5121 N N . LYS A 1 674 ? 37.350 14.872 -38.498 1.00 91.81 674 LYS A N 1
ATOM 5122 C CA . LYS A 1 674 ? 37.717 13.518 -38.956 1.00 91.81 674 LYS A CA 1
ATOM 5123 C C . LYS A 1 674 ? 36.862 13.127 -40.169 1.00 91.81 674 LYS A C 1
ATOM 5125 O O . LYS A 1 674 ? 35.685 13.478 -40.261 1.00 91.81 674 LYS A O 1
ATOM 5130 N N . ASN A 1 675 ? 37.450 12.366 -41.087 1.00 90.62 675 ASN A N 1
ATOM 5131 C CA . ASN A 1 675 ? 36.717 11.677 -42.148 1.00 90.62 675 ASN A CA 1
ATOM 5132 C C . ASN A 1 675 ? 36.366 10.258 -41.665 1.00 90.62 675 ASN A C 1
ATOM 5134 O O . ASN A 1 675 ? 37.224 9.576 -41.101 1.00 90.62 675 ASN A O 1
ATOM 5138 N N . GLY A 1 676 ? 35.122 9.818 -41.863 1.00 91.25 676 GLY A N 1
ATOM 5139 C CA . GLY A 1 676 ? 34.625 8.521 -41.392 1.00 91.25 676 GLY A CA 1
ATOM 5140 C C . GLY A 1 676 ? 33.810 8.635 -40.102 1.00 91.25 676 GLY A C 1
ATOM 5141 O O . GLY A 1 676 ? 32.877 9.433 -40.032 1.00 91.25 676 GLY A O 1
ATOM 5142 N N . SER A 1 677 ? 34.151 7.833 -39.091 1.00 93.00 677 SER A N 1
ATOM 5143 C CA . SER A 1 677 ? 33.420 7.767 -37.817 1.00 93.00 677 SER A CA 1
ATOM 5144 C C . SER A 1 677 ? 34.339 7.913 -36.602 1.00 93.00 677 SER A C 1
ATOM 5146 O O . SER A 1 677 ? 35.539 7.631 -36.661 1.00 93.00 677 SER A O 1
ATOM 5148 N N . ILE A 1 678 ? 33.747 8.327 -35.485 1.00 94.62 678 ILE A N 1
ATOM 5149 C CA . ILE A 1 678 ? 34.341 8.332 -34.143 1.00 94.62 678 ILE A CA 1
ATOM 5150 C C . ILE A 1 678 ? 33.535 7.419 -33.217 1.00 94.62 678 ILE A C 1
ATOM 5152 O O . ILE A 1 678 ? 32.350 7.183 -33.453 1.00 94.62 678 ILE A O 1
ATOM 5156 N N . MET A 1 679 ? 34.165 6.920 -32.157 1.00 93.50 679 MET A N 1
ATOM 5157 C CA . MET A 1 679 ? 33.512 6.104 -31.134 1.00 93.50 679 MET A CA 1
ATOM 5158 C C . MET A 1 679 ? 33.198 6.947 -29.897 1.00 93.50 679 MET A C 1
ATOM 5160 O O . MET A 1 679 ? 34.062 7.684 -29.424 1.00 93.50 679 MET A O 1
ATOM 5164 N N . MET A 1 680 ? 31.985 6.808 -29.362 1.00 94.44 680 MET A N 1
ATOM 5165 C CA . MET A 1 680 ? 31.636 7.255 -28.010 1.00 94.44 680 MET A CA 1
ATOM 5166 C C . MET A 1 680 ? 31.328 6.008 -27.185 1.00 94.44 680 MET A C 1
ATOM 5168 O O . MET A 1 680 ? 30.246 5.440 -27.307 1.00 94.44 680 MET A O 1
ATOM 5172 N N . ARG A 1 681 ? 32.283 5.549 -26.378 1.00 94.25 681 ARG A N 1
ATOM 5173 C CA . ARG A 1 681 ? 32.097 4.388 -25.509 1.00 94.25 681 ARG A CA 1
ATOM 5174 C C . ARG A 1 681 ? 31.178 4.768 -24.351 1.00 94.25 681 ARG A C 1
ATOM 5176 O O . ARG A 1 681 ? 31.398 5.770 -23.677 1.00 94.25 681 ARG A O 1
ATOM 5183 N N . LEU A 1 682 ? 30.145 3.960 -24.143 1.00 93.62 682 LEU A N 1
ATOM 5184 C CA . LEU A 1 682 ? 29.221 4.030 -23.016 1.00 93.62 682 LEU A CA 1
ATOM 5185 C C . LEU A 1 682 ? 29.599 2.916 -22.044 1.00 93.62 682 LEU A C 1
ATOM 5187 O O . LEU A 1 682 ? 29.586 1.743 -22.431 1.00 93.62 682 LEU A O 1
ATOM 5191 N N . ALA A 1 683 ? 29.937 3.265 -20.807 1.00 88.56 683 ALA A N 1
ATOM 5192 C CA . ALA A 1 683 ? 30.390 2.306 -19.809 1.00 88.56 683 ALA A CA 1
ATOM 5193 C C . ALA A 1 683 ? 29.793 2.600 -18.432 1.00 88.56 683 ALA A C 1
ATOM 5195 O O . ALA A 1 683 ? 29.641 3.753 -18.049 1.00 88.56 683 ALA A O 1
ATOM 5196 N N . SER A 1 684 ? 29.481 1.548 -17.682 1.00 88.38 684 SER A N 1
ATOM 5197 C CA . SER A 1 684 ? 29.098 1.639 -16.271 1.00 88.38 684 SER A CA 1
ATOM 5198 C C . SER A 1 684 ? 30.249 1.210 -15.354 1.00 88.38 684 SER A C 1
ATOM 5200 O O . SER A 1 684 ? 30.642 0.038 -15.403 1.00 88.38 684 SER A O 1
ATOM 5202 N N . ASP A 1 685 ? 30.740 2.085 -14.471 1.00 81.19 685 ASP A N 1
ATOM 5203 C CA . ASP A 1 685 ? 31.590 1.662 -13.349 1.00 81.19 685 ASP A CA 1
ATOM 5204 C C . ASP A 1 685 ? 30.761 1.109 -12.171 1.00 81.19 685 ASP A C 1
ATOM 5206 O O . ASP A 1 685 ? 30.056 1.820 -11.448 1.00 81.19 685 ASP A O 1
ATOM 5210 N N . LYS A 1 686 ? 30.934 -0.192 -11.904 1.00 67.31 686 LYS A N 1
ATOM 5211 C CA . LYS A 1 686 ? 30.332 -0.887 -10.756 1.00 67.31 686 LYS A CA 1
ATOM 5212 C C . LYS A 1 686 ? 30.719 -0.272 -9.402 1.00 67.31 686 LYS A C 1
ATOM 5214 O O . LYS A 1 686 ? 29.967 -0.424 -8.444 1.00 67.31 686 LYS A O 1
ATOM 5219 N N . ARG A 1 687 ? 31.879 0.390 -9.284 1.00 71.19 687 ARG A N 1
ATOM 5220 C CA . ARG A 1 687 ? 32.331 1.043 -8.038 1.00 71.19 687 ARG A CA 1
ATOM 5221 C C . ARG A 1 687 ? 31.675 2.403 -7.810 1.00 71.19 687 ARG A C 1
ATOM 5223 O O . ARG A 1 687 ? 31.521 2.796 -6.658 1.00 71.19 687 ARG A O 1
ATOM 5230 N N . ALA A 1 688 ? 31.272 3.081 -8.882 1.00 73.19 688 ALA A N 1
ATOM 5231 C CA . ALA A 1 688 ? 30.561 4.357 -8.844 1.00 73.19 688 ALA A CA 1
ATOM 5232 C C . ALA A 1 688 ? 29.030 4.197 -8.727 1.00 73.19 688 ALA A C 1
ATOM 5234 O O . ALA A 1 688 ? 28.315 5.194 -8.705 1.00 73.19 688 ALA A O 1
ATOM 5235 N N . ASN A 1 689 ? 28.523 2.957 -8.622 1.00 73.12 689 ASN A N 1
ATOM 5236 C CA . ASN A 1 689 ? 27.091 2.638 -8.680 1.00 73.12 689 ASN A CA 1
ATOM 5237 C C . ASN A 1 689 ? 26.449 3.136 -9.996 1.00 73.12 689 ASN A C 1
ATOM 5239 O O . ASN A 1 689 ? 25.361 3.710 -10.009 1.00 73.12 689 ASN A O 1
ATOM 5243 N N . GLU A 1 690 ? 27.157 2.932 -11.108 1.00 85.75 690 GLU A N 1
ATOM 5244 C CA . GLU A 1 690 ? 26.677 3.206 -12.462 1.00 85.75 690 GLU A CA 1
ATOM 5245 C C . GLU A 1 690 ? 26.024 1.970 -13.100 1.00 85.75 690 GLU A C 1
ATOM 5247 O O . GLU A 1 690 ? 26.267 0.826 -12.706 1.00 85.75 690 GLU A O 1
ATOM 5252 N N . GLY A 1 691 ? 25.212 2.200 -14.131 1.00 85.88 691 GLY A N 1
ATOM 5253 C CA . GLY A 1 691 ? 24.497 1.166 -14.871 1.00 85.88 691 GLY A CA 1
ATOM 5254 C C . GLY A 1 691 ? 23.150 1.638 -15.408 1.00 85.88 691 GLY A C 1
ATOM 5255 O O . GLY A 1 691 ? 22.819 2.825 -15.415 1.00 85.88 691 GLY A O 1
ATOM 5256 N N . ALA A 1 692 ? 22.363 0.668 -15.858 1.00 88.56 692 ALA A N 1
ATOM 5257 C CA . ALA A 1 692 ? 20.952 0.824 -16.167 1.00 88.56 692 ALA A CA 1
ATOM 5258 C C . ALA A 1 692 ? 20.089 0.473 -14.942 1.00 88.56 692 ALA A C 1
ATOM 5260 O O . ALA A 1 692 ? 20.350 -0.503 -14.233 1.00 88.56 692 ALA A O 1
ATOM 5261 N N . PHE A 1 693 ? 19.024 1.249 -14.740 1.00 85.25 693 PHE A N 1
ATOM 5262 C CA . PHE A 1 693 ? 18.037 1.083 -13.672 1.00 85.25 693 PHE A CA 1
ATOM 5263 C C . PHE A 1 693 ? 16.638 0.939 -14.300 1.00 85.25 693 PHE A C 1
ATOM 5265 O O . PHE A 1 693 ? 15.915 1.934 -14.436 1.00 85.25 693 PHE A O 1
ATOM 5272 N N . PRO A 1 694 ? 16.276 -0.255 -14.805 1.00 85.88 694 PRO A N 1
ATOM 5273 C CA . PRO A 1 694 ? 14.970 -0.487 -15.407 1.00 85.88 694 PRO A CA 1
ATOM 5274 C C . PRO A 1 694 ? 13.917 -0.868 -14.359 1.00 85.88 694 PRO A C 1
ATOM 5276 O O . PRO A 1 694 ? 14.178 -1.674 -13.465 1.00 85.88 694 PRO A O 1
ATOM 5279 N N . ASP A 1 695 ? 12.702 -0.340 -14.516 1.00 80.19 695 ASP A N 1
ATOM 5280 C CA . ASP A 1 695 ? 11.509 -0.932 -13.906 1.00 80.19 695 ASP A CA 1
ATOM 5281 C C . ASP A 1 695 ? 10.987 -2.009 -14.849 1.00 80.19 695 ASP A C 1
ATOM 5283 O O . ASP A 1 695 ? 10.652 -1.736 -16.008 1.00 80.19 695 ASP A O 1
ATOM 5287 N N . VAL A 1 696 ? 10.973 -3.246 -14.357 1.00 80.25 696 VAL A N 1
ATOM 5288 C CA . VAL A 1 696 ? 10.570 -4.412 -15.136 1.00 80.25 696 VAL A CA 1
ATOM 5289 C C . VAL A 1 696 ? 9.284 -4.971 -14.556 1.00 80.25 696 VAL A C 1
ATOM 5291 O O . VAL A 1 696 ? 9.249 -5.470 -13.435 1.00 80.25 696 VAL A O 1
ATOM 5294 N N . GLU A 1 697 ? 8.210 -4.894 -15.322 1.00 76.44 697 GLU A N 1
ATOM 5295 C CA . GLU A 1 697 ? 6.946 -5.538 -15.009 1.00 76.44 697 GLU A CA 1
ATOM 5296 C C . GLU A 1 697 ? 7.106 -7.054 -15.195 1.00 76.44 697 GLU A C 1
ATOM 5298 O O . GLU A 1 697 ? 7.556 -7.535 -16.241 1.00 76.44 697 GLU A O 1
ATOM 5303 N N . THR A 1 698 ? 6.794 -7.801 -14.135 1.00 69.19 698 THR A N 1
ATOM 5304 C CA . THR A 1 698 ? 6.911 -9.262 -14.066 1.00 69.19 698 THR A CA 1
ATOM 5305 C C . THR A 1 698 ? 5.648 -9.854 -13.444 1.00 69.19 698 THR A C 1
ATOM 5307 O O . THR A 1 698 ? 4.899 -9.159 -12.759 1.00 69.19 698 THR A O 1
ATOM 5310 N N . ARG A 1 699 ? 5.465 -11.175 -13.559 1.00 63.34 699 ARG A N 1
ATOM 5311 C CA . ARG A 1 699 ? 4.393 -11.906 -12.853 1.00 63.34 699 ARG A CA 1
ATOM 5312 C C . ARG A 1 699 ? 4.449 -11.798 -11.317 1.00 63.34 699 ARG A C 1
ATOM 5314 O O . ARG A 1 699 ? 3.485 -12.163 -10.658 1.00 63.34 699 ARG A O 1
ATOM 5321 N N . MET A 1 700 ? 5.555 -11.318 -10.739 1.00 60.06 700 MET A N 1
ATOM 5322 C CA . MET A 1 700 ? 5.707 -11.087 -9.293 1.00 60.06 700 MET A CA 1
ATOM 5323 C C . MET A 1 700 ? 5.353 -9.647 -8.869 1.00 60.06 700 MET A C 1
ATOM 5325 O O . MET A 1 700 ? 5.446 -9.325 -7.686 1.00 60.06 700 MET A O 1
ATOM 5329 N N . GLY A 1 701 ? 4.985 -8.778 -9.817 1.00 62.75 701 GLY A N 1
ATOM 5330 C CA . GLY A 1 701 ? 4.878 -7.329 -9.634 1.00 62.75 701 GLY A CA 1
ATOM 5331 C C . GLY A 1 701 ? 6.035 -6.574 -10.297 1.00 62.75 701 GLY A C 1
ATOM 5332 O O . GLY A 1 701 ? 6.780 -7.130 -11.115 1.00 62.75 701 GLY A O 1
ATOM 5333 N N . MET A 1 702 ? 6.193 -5.295 -9.949 1.00 69.19 702 MET A N 1
ATOM 5334 C CA . MET A 1 702 ? 7.224 -4.433 -10.531 1.00 69.19 702 MET A CA 1
ATOM 5335 C C . MET A 1 702 ? 8.591 -4.712 -9.893 1.00 69.19 702 MET A C 1
ATOM 5337 O O . MET A 1 702 ? 8.814 -4.468 -8.708 1.00 69.19 702 MET A O 1
ATOM 5341 N N . LEU A 1 703 ? 9.527 -5.225 -10.683 1.00 75.06 703 LEU A N 1
ATOM 5342 C CA . LEU A 1 703 ? 10.898 -5.502 -10.283 1.00 75.06 703 LEU A CA 1
ATOM 5343 C C . LEU A 1 703 ? 11.777 -4.290 -10.623 1.00 75.06 703 LEU A C 1
ATOM 5345 O O . LEU A 1 703 ? 12.207 -4.122 -11.765 1.00 75.06 703 LEU A O 1
ATOM 5349 N N . ALA A 1 704 ? 12.038 -3.444 -9.626 1.00 77.00 704 ALA A N 1
ATOM 5350 C CA . ALA A 1 704 ? 12.959 -2.316 -9.746 1.00 77.00 704 ALA A CA 1
ATOM 5351 C C . ALA A 1 704 ? 14.412 -2.824 -9.722 1.00 77.00 704 ALA A C 1
ATOM 5353 O O . ALA A 1 704 ? 14.976 -3.084 -8.657 1.00 77.00 704 ALA A O 1
ATOM 5354 N N . LEU A 1 705 ? 15.007 -3.015 -10.901 1.00 83.00 705 LEU A N 1
ATOM 5355 C CA . LEU A 1 705 ? 16.386 -3.483 -11.038 1.00 83.00 705 LEU A CA 1
ATOM 5356 C C . LEU A 1 705 ? 17.387 -2.324 -10.930 1.00 83.00 705 LEU A C 1
ATOM 5358 O O . LEU A 1 705 ? 17.083 -1.164 -11.209 1.00 83.00 705 LEU A O 1
ATOM 5362 N N . SER A 1 706 ? 18.614 -2.658 -10.541 1.00 82.44 706 SER A N 1
ATOM 5363 C CA . SER A 1 706 ? 19.678 -1.701 -10.227 1.00 82.44 706 SER A CA 1
ATOM 5364 C C . SER A 1 706 ? 21.009 -2.130 -10.830 1.00 82.44 706 SER A C 1
ATOM 5366 O O . SER A 1 706 ? 21.284 -3.326 -10.871 1.00 82.44 706 SER A O 1
ATOM 5368 N N . ASN A 1 707 ? 21.859 -1.168 -11.203 1.00 81.50 707 ASN A N 1
ATOM 5369 C CA . ASN A 1 707 ? 23.250 -1.402 -11.618 1.00 81.50 707 ASN A CA 1
ATOM 5370 C C . ASN A 1 707 ? 23.409 -2.451 -12.738 1.00 81.50 707 ASN A C 1
ATOM 5372 O O . ASN A 1 707 ? 24.429 -3.142 -12.812 1.00 81.50 707 ASN A O 1
ATOM 5376 N N . ILE A 1 708 ? 22.412 -2.579 -13.622 1.00 87.69 708 ILE A N 1
ATOM 5377 C CA . ILE A 1 708 ? 22.483 -3.508 -14.752 1.00 87.69 708 ILE A CA 1
ATOM 5378 C C . ILE A 1 708 ? 23.637 -3.051 -15.659 1.00 87.69 708 ILE A C 1
ATOM 5380 O O . ILE A 1 708 ? 23.599 -1.908 -16.125 1.00 87.69 708 ILE A O 1
ATOM 5384 N N . PRO A 1 709 ? 24.673 -3.882 -15.900 1.00 88.44 709 PRO A N 1
ATOM 5385 C CA . PRO A 1 709 ? 25.877 -3.422 -16.585 1.00 88.44 709 PRO A CA 1
ATOM 5386 C C . PRO A 1 709 ? 25.597 -2.947 -18.011 1.00 88.44 709 PRO A C 1
ATOM 5388 O O . PRO A 1 709 ? 24.961 -3.651 -18.799 1.00 88.44 709 PRO A O 1
ATOM 5391 N N . VAL A 1 710 ? 26.133 -1.776 -18.356 1.00 89.50 710 VAL A N 1
ATOM 5392 C CA . VAL A 1 710 ? 26.054 -1.201 -19.702 1.00 89.50 710 VAL A CA 1
ATOM 5393 C C . VAL A 1 710 ? 27.463 -1.110 -20.271 1.00 89.50 710 VAL A C 1
ATOM 5395 O O . VAL A 1 710 ? 28.346 -0.483 -19.689 1.00 89.50 710 VAL A O 1
ATOM 5398 N N . GLN A 1 711 ? 27.661 -1.724 -21.434 1.00 89.44 711 GLN A N 1
ATOM 5399 C CA . GLN A 1 711 ? 28.859 -1.562 -22.246 1.00 89.44 711 GLN A CA 1
ATOM 5400 C C . GLN A 1 711 ? 28.431 -1.455 -23.708 1.00 89.44 711 GLN A C 1
ATOM 5402 O O . GLN A 1 711 ? 27.798 -2.365 -24.242 1.00 89.44 711 GLN A O 1
ATOM 5407 N N . GLY A 1 712 ? 28.755 -0.340 -24.355 1.00 90.69 712 GLY A N 1
ATOM 5408 C CA . GLY A 1 712 ? 28.445 -0.124 -25.761 1.00 90.69 712 GLY A CA 1
ATOM 5409 C C . GLY A 1 712 ? 29.453 0.790 -26.430 1.00 90.69 712 GLY A C 1
ATOM 5410 O O . GLY A 1 712 ? 29.984 1.703 -25.808 1.00 90.69 712 GLY A O 1
ATOM 5411 N N . GLU A 1 713 ? 29.690 0.552 -27.714 1.00 93.69 713 GLU A N 1
ATOM 5412 C CA . GLU A 1 713 ? 30.667 1.284 -28.527 1.00 93.69 713 GLU A CA 1
ATOM 5413 C C . GLU A 1 713 ? 29.989 1.866 -29.786 1.00 93.69 713 GLU A C 1
ATOM 5415 O O . GLU A 1 713 ? 30.350 1.521 -30.913 1.00 93.69 713 GLU A O 1
ATOM 5420 N N . PRO A 1 714 ? 28.938 2.706 -29.636 1.00 93.62 714 PRO A N 1
ATOM 5421 C CA . PRO A 1 714 ? 28.267 3.319 -30.773 1.00 93.62 714 PRO A CA 1
ATOM 5422 C C . PRO A 1 714 ? 29.230 4.196 -31.584 1.00 93.62 714 PRO A C 1
ATOM 5424 O O . PRO A 1 714 ? 29.910 5.086 -31.065 1.00 93.62 714 PRO A O 1
ATOM 5427 N N . LEU A 1 715 ? 29.232 3.957 -32.896 1.00 94.06 715 LEU A N 1
ATOM 5428 C CA . LEU A 1 715 ? 29.949 4.765 -33.874 1.00 94.06 715 LEU A CA 1
ATOM 5429 C C . LEU A 1 715 ? 29.079 5.936 -34.336 1.00 94.06 715 LEU A C 1
ATOM 5431 O O . LEU A 1 715 ? 27.924 5.759 -34.726 1.00 94.06 715 LEU A O 1
ATOM 5435 N N . ILE A 1 716 ? 29.666 7.126 -34.334 1.00 94.31 716 ILE A N 1
ATOM 5436 C CA . ILE A 1 716 ? 29.055 8.388 -34.747 1.00 94.31 716 ILE A CA 1
ATOM 5437 C C . ILE A 1 716 ? 29.791 8.867 -35.999 1.00 94.31 716 ILE A C 1
ATOM 5439 O O . ILE A 1 716 ? 31.010 9.032 -35.974 1.00 94.31 716 ILE A O 1
ATOM 5443 N N . SER A 1 717 ? 29.071 9.096 -37.099 1.00 93.94 717 SER A N 1
ATOM 5444 C CA . SER A 1 717 ? 29.666 9.665 -38.317 1.00 93.94 717 SER A CA 1
ATOM 5445 C C . SER A 1 717 ? 30.201 11.072 -38.039 1.00 93.94 717 SER A C 1
ATOM 5447 O O . SER A 1 717 ? 29.487 11.904 -37.472 1.00 93.94 717 SER A O 1
ATOM 5449 N N . ALA A 1 718 ? 31.440 11.338 -38.439 1.00 93.50 718 ALA A N 1
ATOM 5450 C CA . ALA A 1 718 ? 32.074 12.646 -38.327 1.00 93.50 718 ALA A CA 1
ATOM 5451 C C . ALA A 1 718 ? 31.671 13.570 -39.494 1.00 93.50 718 ALA A C 1
ATOM 5453 O O . ALA A 1 718 ? 31.103 13.127 -40.494 1.00 93.50 718 ALA A O 1
ATOM 5454 N N . MET A 1 719 ? 31.924 14.871 -39.348 1.00 92.69 719 MET A N 1
ATOM 5455 C CA . MET A 1 719 ? 31.438 15.917 -40.256 1.00 92.69 719 MET A CA 1
ATOM 5456 C C . MET A 1 719 ? 32.407 16.261 -41.401 1.00 92.69 719 MET A C 1
ATOM 5458 O O . MET A 1 719 ? 32.028 17.037 -42.277 1.00 92.69 719 MET A O 1
ATOM 5462 N N . ASP A 1 720 ? 33.625 15.698 -41.425 1.00 91.25 720 ASP A N 1
ATOM 5463 C CA . ASP A 1 720 ? 34.647 15.895 -42.474 1.00 91.25 720 ASP A CA 1
ATOM 5464 C C . ASP A 1 720 ? 34.900 17.378 -42.840 1.00 91.25 720 ASP A C 1
ATOM 5466 O O . ASP A 1 720 ? 35.064 17.738 -44.009 1.00 91.25 720 ASP A O 1
ATOM 5470 N N . SER A 1 721 ? 34.873 18.265 -41.839 1.00 88.81 721 SER A N 1
ATOM 5471 C CA . SER A 1 721 ? 34.943 19.729 -41.979 1.00 88.81 721 SER A CA 1
ATOM 5472 C C . SER A 1 721 ? 33.914 20.321 -42.959 1.00 88.81 721 SER A C 1
ATOM 5474 O O . SER A 1 721 ? 34.175 21.339 -43.595 1.00 88.81 721 SER A O 1
ATOM 5476 N N . PHE A 1 722 ? 32.753 19.673 -43.115 1.00 87.88 722 PHE A N 1
ATOM 5477 C CA . PHE A 1 722 ? 31.712 20.005 -44.097 1.00 87.88 722 PHE A CA 1
ATOM 5478 C C . PHE A 1 722 ? 32.227 20.086 -45.547 1.00 87.88 722 PHE A C 1
ATOM 5480 O O . PHE A 1 722 ? 31.689 20.838 -46.358 1.00 87.88 722 PHE A O 1
ATOM 5487 N N . ARG A 1 723 ? 33.268 19.312 -45.894 1.00 83.88 723 ARG A N 1
ATOM 5488 C CA . ARG A 1 723 ? 33.795 19.232 -47.269 1.00 83.88 723 ARG A CA 1
ATOM 5489 C C . ARG A 1 723 ? 32.857 18.479 -48.213 1.00 83.88 723 ARG A C 1
ATOM 5491 O O . ARG A 1 723 ? 32.815 18.778 -49.404 1.00 83.88 723 ARG A O 1
ATOM 5498 N N . HIS A 1 724 ? 32.088 17.525 -47.685 1.00 82.81 724 HIS A N 1
ATOM 5499 C CA . HIS A 1 724 ? 31.261 16.610 -48.470 1.00 82.81 724 HIS A CA 1
ATOM 5500 C C . HIS A 1 724 ? 29.832 16.491 -47.893 1.00 82.81 724 HIS A C 1
ATOM 5502 O O . HIS A 1 724 ? 29.626 15.747 -46.934 1.00 82.81 724 HIS A O 1
ATOM 5508 N N . PRO A 1 725 ? 28.823 17.168 -48.481 1.00 81.25 725 PRO A N 1
ATOM 5509 C CA . PRO A 1 725 ? 28.925 18.172 -49.544 1.00 81.25 725 PRO A CA 1
ATOM 5510 C C . PRO A 1 725 ? 29.415 19.533 -49.010 1.00 81.25 725 PRO A C 1
ATOM 5512 O O . PRO A 1 725 ? 29.130 19.863 -47.859 1.00 81.25 725 PRO A O 1
ATOM 5515 N N . PRO A 1 726 ? 30.077 20.353 -49.848 1.00 82.00 726 PRO A N 1
ATOM 5516 C CA . PRO A 1 726 ? 30.594 21.653 -49.436 1.00 82.00 726 PRO A CA 1
ATOM 5517 C C . PRO A 1 726 ? 29.474 22.634 -49.069 1.00 82.00 726 PRO A C 1
ATOM 5519 O O . PRO A 1 726 ? 28.375 22.597 -49.639 1.00 82.00 726 PRO A O 1
ATOM 5522 N N . VAL A 1 727 ? 29.783 23.554 -48.152 1.00 83.69 727 VAL A N 1
ATOM 5523 C CA . VAL A 1 727 ? 28.909 24.676 -47.778 1.00 83.69 727 VAL A CA 1
ATOM 5524 C C . VAL A 1 727 ? 28.588 25.531 -49.010 1.00 83.69 727 VAL A C 1
ATOM 5526 O O . VAL A 1 727 ? 29.473 25.910 -49.775 1.00 83.69 727 VAL A O 1
ATOM 5529 N N . LYS A 1 728 ? 27.308 25.860 -49.201 1.00 84.44 728 LYS A N 1
ATOM 5530 C CA . LYS A 1 728 ? 26.809 26.646 -50.337 1.00 84.44 728 LYS A CA 1
ATOM 5531 C C . LYS A 1 728 ? 26.363 28.024 -49.879 1.00 84.44 728 LYS A C 1
ATOM 5533 O O . LYS A 1 728 ? 25.406 28.127 -49.116 1.00 84.44 728 LYS A O 1
ATOM 5538 N N . VAL A 1 729 ? 26.979 29.085 -50.389 1.00 82.88 729 VAL A N 1
ATOM 5539 C CA . VAL A 1 729 ? 26.441 30.444 -50.230 1.00 82.88 729 VAL A CA 1
ATOM 5540 C C . VAL A 1 729 ? 25.184 30.574 -51.097 1.00 82.88 729 VAL A C 1
ATOM 5542 O O . VAL A 1 729 ? 25.225 30.304 -52.294 1.00 82.88 729 VAL A O 1
ATOM 5545 N N . LEU A 1 730 ? 24.059 30.942 -50.481 1.00 85.50 730 LEU A N 1
ATOM 5546 C CA . LEU A 1 730 ? 22.757 31.112 -51.136 1.00 85.50 730 LEU A CA 1
ATOM 5547 C C . LEU A 1 730 ? 22.504 32.569 -51.535 1.00 85.50 730 LEU A C 1
ATOM 5549 O O . LEU A 1 730 ? 21.949 32.827 -52.599 1.00 85.50 730 LEU A O 1
ATOM 5553 N N . SER A 1 731 ? 22.897 33.526 -50.689 1.00 84.81 731 SER A N 1
ATOM 5554 C CA . SER A 1 731 ? 22.831 34.953 -51.016 1.00 84.81 731 SER A CA 1
ATOM 5555 C C . SER A 1 731 ? 23.850 35.777 -50.231 1.00 84.81 731 SER A C 1
ATOM 5557 O O . SER A 1 731 ? 24.260 35.407 -49.129 1.00 84.81 731 SER A O 1
ATOM 5559 N N . VAL A 1 732 ? 24.237 36.917 -50.807 1.00 84.50 732 VAL A N 1
ATOM 5560 C CA . VAL A 1 732 ? 25.071 37.955 -50.187 1.00 84.50 732 VAL A CA 1
ATOM 5561 C C . VAL A 1 732 ? 24.418 39.303 -50.482 1.00 84.50 732 VAL A C 1
ATOM 5563 O O . VAL A 1 732 ? 24.040 39.567 -51.621 1.00 84.50 732 VAL A O 1
ATOM 5566 N N . ASN A 1 733 ? 24.277 40.157 -49.470 1.00 86.25 733 ASN A N 1
ATOM 5567 C CA . ASN A 1 733 ? 23.743 41.510 -49.621 1.00 86.25 733 ASN A CA 1
ATOM 5568 C C . ASN A 1 733 ? 24.590 42.504 -48.810 1.00 86.25 733 ASN A C 1
ATOM 5570 O O . ASN A 1 733 ? 24.767 42.322 -47.604 1.00 86.25 733 ASN A O 1
ATOM 5574 N N . ILE A 1 734 ? 25.121 43.537 -49.467 1.00 87.81 734 ILE A N 1
ATOM 5575 C CA . ILE A 1 734 ? 25.955 44.574 -48.847 1.00 87.81 734 ILE A CA 1
ATOM 5576 C C . ILE A 1 734 ? 25.034 45.593 -48.167 1.00 87.81 734 ILE A C 1
ATOM 5578 O O . ILE A 1 734 ? 24.287 46.304 -48.829 1.00 87.81 734 ILE A O 1
ATOM 5582 N N . GLN A 1 735 ? 25.098 45.675 -46.838 1.00 90.69 735 GLN A N 1
ATOM 5583 C CA . GLN A 1 735 ? 24.225 46.538 -46.036 1.00 90.69 735 GLN A CA 1
ATOM 5584 C C . GLN A 1 735 ? 24.771 47.965 -45.917 1.00 90.69 735 GLN A C 1
ATOM 5586 O O . GLN A 1 735 ? 24.016 48.933 -45.957 1.00 90.69 735 GLN A O 1
ATOM 5591 N N . ARG A 1 736 ? 26.088 48.102 -45.713 1.00 89.88 736 ARG A N 1
ATOM 5592 C CA . ARG A 1 736 ? 26.787 49.391 -45.591 1.00 89.88 736 ARG A CA 1
ATOM 5593 C C . ARG A 1 736 ? 28.285 49.230 -45.834 1.00 89.88 736 ARG A C 1
ATOM 5595 O O . ARG A 1 736 ? 28.840 48.164 -45.575 1.00 89.88 736 ARG A O 1
ATOM 5602 N N . GLY A 1 737 ? 28.933 50.310 -46.257 1.00 87.62 737 GLY A N 1
ATOM 5603 C CA . GLY A 1 737 ? 30.384 50.400 -46.406 1.00 87.62 737 GLY A CA 1
ATOM 5604 C C . GLY A 1 737 ? 30.946 51.675 -45.782 1.00 87.62 737 GLY A C 1
ATOM 5605 O O . GLY A 1 737 ? 30.235 52.662 -45.600 1.00 87.62 737 GLY A O 1
ATOM 5606 N N . SER A 1 738 ? 32.231 51.633 -45.461 1.00 86.88 738 SER A N 1
ATOM 5607 C CA . SER A 1 738 ? 33.078 52.748 -45.047 1.00 86.88 738 SER A CA 1
ATOM 5608 C C . SER A 1 738 ? 34.419 52.651 -45.798 1.00 86.88 738 SER A C 1
ATOM 5610 O O . SER A 1 738 ? 34.682 51.618 -46.417 1.00 86.88 738 SER A O 1
ATOM 5612 N N . PRO A 1 739 ? 35.303 53.665 -45.742 1.00 83.06 739 PRO A N 1
ATOM 5613 C CA . PRO A 1 739 ? 36.627 53.579 -46.365 1.00 83.06 739 PRO A CA 1
ATOM 5614 C C . PRO A 1 739 ? 37.525 52.444 -45.841 1.00 83.06 739 PRO A C 1
ATOM 5616 O O . PRO A 1 739 ? 38.527 52.143 -46.479 1.00 83.06 739 PRO A O 1
ATOM 5619 N N . SER A 1 740 ? 37.201 51.833 -44.693 1.00 82.44 740 SER A N 1
ATOM 5620 C CA . SER A 1 740 ? 38.011 50.788 -44.046 1.00 82.44 740 SER A CA 1
ATOM 5621 C C . SER A 1 740 ? 37.268 49.475 -43.763 1.00 82.44 740 SER A C 1
ATOM 5623 O O . SER A 1 740 ? 37.889 48.529 -43.282 1.00 82.44 740 SER A O 1
ATOM 5625 N N . SER A 1 741 ? 35.961 49.383 -44.036 1.00 88.94 741 SER A N 1
ATOM 5626 C CA . SER A 1 741 ? 35.194 48.145 -43.834 1.00 88.94 741 SER A CA 1
ATOM 5627 C C . SER A 1 741 ? 33.896 48.085 -44.637 1.00 88.94 741 SER A C 1
ATOM 5629 O O . SER A 1 741 ? 33.307 49.110 -44.984 1.00 88.94 741 SER A O 1
ATOM 5631 N N . MET A 1 742 ? 33.396 46.873 -44.883 1.00 89.62 742 MET A N 1
ATOM 5632 C CA . MET A 1 742 ? 32.054 46.638 -45.425 1.00 89.62 742 MET A CA 1
ATOM 5633 C C . MET A 1 742 ? 31.306 45.605 -44.594 1.00 89.62 742 MET A C 1
ATOM 5635 O O . MET A 1 742 ? 31.869 44.584 -44.212 1.00 89.62 742 MET A O 1
ATOM 5639 N N . VAL A 1 743 ? 30.018 45.844 -44.358 1.00 91.56 743 VAL A N 1
ATOM 5640 C CA . VAL A 1 743 ? 29.144 44.921 -43.628 1.00 91.56 743 VAL A CA 1
ATOM 5641 C C . VAL A 1 743 ? 28.135 44.322 -44.593 1.00 91.56 743 VAL A C 1
ATOM 5643 O O . VAL A 1 743 ? 27.351 45.036 -45.222 1.00 91.56 743 VAL A O 1
ATOM 5646 N N . MET A 1 744 ? 28.142 42.999 -44.682 1.00 90.06 744 MET A N 1
ATOM 5647 C CA . MET A 1 744 ? 27.300 42.198 -45.561 1.00 90.06 744 MET A CA 1
ATOM 5648 C C . MET A 1 744 ? 26.427 41.265 -44.723 1.00 90.06 744 MET A C 1
ATOM 5650 O O . MET A 1 744 ? 26.849 40.789 -43.674 1.00 90.06 744 MET A O 1
ATOM 5654 N N . THR A 1 745 ? 25.223 40.955 -45.186 1.00 91.06 745 THR A N 1
ATOM 5655 C CA . THR A 1 745 ? 24.438 39.816 -44.692 1.00 91.06 745 THR A CA 1
ATOM 5656 C C . THR A 1 745 ? 24.580 38.662 -45.667 1.00 91.06 745 THR A C 1
ATOM 5658 O O . THR A 1 745 ? 24.381 38.863 -46.866 1.00 91.06 745 THR A O 1
ATOM 5661 N N . MET A 1 746 ? 24.883 37.471 -45.159 1.00 87.62 746 MET A N 1
ATOM 5662 C CA . MET A 1 746 ? 25.031 36.255 -45.954 1.00 87.62 746 MET A CA 1
ATOM 5663 C C . MET A 1 746 ? 24.032 35.197 -45.495 1.00 87.62 746 MET A C 1
ATOM 5665 O O . MET A 1 746 ? 23.782 35.042 -44.297 1.00 87.62 746 MET A O 1
ATOM 5669 N N . GLU A 1 747 ? 23.492 34.454 -46.453 1.00 89.44 747 GLU A N 1
ATOM 5670 C CA . GLU A 1 747 ? 22.705 33.247 -46.222 1.00 89.44 747 GLU A CA 1
ATOM 5671 C C . GLU A 1 747 ? 23.432 32.070 -46.865 1.00 89.44 747 GLU A C 1
ATOM 5673 O O . GLU A 1 747 ? 23.880 32.173 -48.008 1.00 89.44 747 GLU A O 1
ATOM 5678 N N . PHE A 1 748 ? 23.577 30.962 -46.143 1.00 87.69 748 PHE A N 1
ATOM 5679 C CA . PHE A 1 748 ? 24.305 29.789 -46.618 1.00 87.69 748 PHE A CA 1
ATOM 5680 C C . PHE A 1 748 ? 23.642 28.492 -46.160 1.00 87.69 748 PHE A C 1
ATOM 5682 O O . PHE A 1 748 ? 23.024 28.430 -45.098 1.00 87.69 748 PHE A O 1
ATOM 5689 N N . SER A 1 749 ? 23.771 27.452 -46.981 1.00 89.25 749 SER A N 1
ATOM 5690 C CA . SER A 1 749 ? 23.289 26.109 -46.693 1.00 89.25 749 SER A CA 1
ATOM 5691 C C . SER A 1 749 ? 24.444 25.146 -46.474 1.00 89.25 749 SER A C 1
ATOM 5693 O O . SER A 1 749 ? 25.410 25.122 -47.234 1.00 89.25 749 SER A O 1
ATOM 5695 N N . LEU A 1 750 ? 24.309 24.323 -45.445 1.00 90.75 750 LEU A N 1
ATOM 5696 C CA . LEU A 1 750 ? 25.234 23.256 -45.085 1.00 90.75 750 LEU A CA 1
ATOM 5697 C C . LEU A 1 750 ? 24.444 21.964 -44.855 1.00 90.75 750 LEU A C 1
ATOM 5699 O O . LEU A 1 750 ? 23.255 22.009 -44.527 1.00 90.75 750 LEU A O 1
ATOM 5703 N N . GLN A 1 751 ? 25.091 20.813 -45.019 1.00 90.81 751 GLN A N 1
ATOM 5704 C CA . GLN A 1 751 ? 24.516 19.510 -44.685 1.00 90.81 751 GLN A CA 1
ATOM 5705 C C . GLN A 1 751 ? 25.435 18.808 -43.696 1.00 90.81 751 GLN A C 1
ATOM 5707 O O . GLN A 1 751 ? 26.645 18.757 -43.888 1.00 90.81 751 GLN A O 1
ATOM 5712 N N . ASN A 1 752 ? 24.845 18.281 -42.633 1.00 91.44 752 ASN A N 1
ATOM 5713 C CA . ASN A 1 752 ? 25.559 17.583 -41.579 1.00 91.44 752 ASN A CA 1
ATOM 5714 C C . ASN A 1 752 ? 25.412 16.068 -41.782 1.00 91.44 752 ASN A C 1
ATOM 5716 O O . ASN A 1 752 ? 24.301 15.561 -41.608 1.00 91.44 752 ASN A O 1
ATOM 5720 N N . PRO A 1 753 ? 26.477 15.329 -42.136 1.00 91.12 753 PRO A N 1
ATOM 5721 C CA . PRO A 1 753 ? 26.400 13.877 -42.297 1.00 91.12 753 PRO A CA 1
ATOM 5722 C C . PRO A 1 753 ? 26.297 13.131 -40.953 1.00 91.12 753 PRO A C 1
ATOM 5724 O O . PRO A 1 753 ? 25.972 11.944 -40.939 1.00 91.12 753 PRO A O 1
ATOM 5727 N N . SER A 1 754 ? 26.546 13.803 -39.824 1.00 94.31 754 SER A N 1
ATOM 5728 C CA . SER A 1 754 ? 26.473 13.216 -38.488 1.00 94.31 754 SER A CA 1
ATOM 5729 C C . SER A 1 754 ? 25.039 13.070 -37.976 1.00 94.31 754 SER A C 1
ATOM 5731 O O . SER A 1 754 ? 24.155 13.863 -38.301 1.00 94.31 754 SER A O 1
ATOM 5733 N N . ILE A 1 755 ? 24.824 12.109 -37.075 1.00 94.38 755 ILE A N 1
ATOM 5734 C CA . ILE A 1 755 ? 23.595 11.995 -36.270 1.00 94.38 755 ILE A CA 1
ATOM 5735 C C . ILE A 1 755 ? 23.488 13.078 -35.179 1.00 94.38 755 ILE A C 1
ATOM 5737 O O . ILE A 1 755 ? 22.445 13.205 -34.536 1.00 94.38 755 ILE A O 1
ATOM 5741 N N . VAL A 1 756 ? 24.558 13.851 -34.957 1.00 94.75 756 VAL A N 1
ATOM 5742 C CA . VAL A 1 756 ? 24.612 14.906 -33.940 1.00 94.75 756 VAL A CA 1
ATOM 5743 C C . VAL A 1 756 ? 23.953 16.185 -34.459 1.00 94.75 756 VAL A C 1
ATOM 5745 O O . VAL A 1 756 ? 24.510 16.845 -35.332 1.00 94.75 756 VAL A O 1
ATOM 5748 N N . GLN A 1 757 ? 22.798 16.570 -33.912 1.00 93.75 757 GLN A N 1
ATOM 5749 C CA . GLN A 1 757 ? 22.281 17.941 -34.038 1.00 93.75 757 GLN A CA 1
ATOM 5750 C C . GLN A 1 757 ? 22.825 18.791 -32.885 1.00 93.75 757 GLN A C 1
ATOM 5752 O O . GLN A 1 757 ? 22.960 18.293 -31.766 1.00 93.75 757 GLN A O 1
ATOM 5757 N N . THR A 1 758 ? 23.089 20.076 -33.114 1.00 90.94 758 THR A N 1
ATOM 5758 C CA . THR A 1 758 ? 23.579 20.961 -32.045 1.00 90.94 758 THR A CA 1
ATOM 5759 C C . THR A 1 758 ? 22.999 22.368 -32.115 1.00 90.94 758 THR A C 1
ATOM 5761 O O . THR A 1 758 ? 22.695 22.865 -33.199 1.00 90.94 758 THR A O 1
ATOM 5764 N N . LYS A 1 759 ? 22.867 23.019 -30.958 1.00 86.31 759 LYS A N 1
ATOM 5765 C CA . LYS A 1 759 ? 22.601 24.454 -30.833 1.00 86.31 759 LYS A CA 1
ATOM 5766 C C . LYS A 1 759 ? 23.739 25.099 -30.038 1.00 86.31 759 LYS A C 1
ATOM 5768 O O . LYS A 1 759 ? 23.941 24.758 -28.874 1.00 86.31 759 LYS A O 1
ATOM 5773 N N . LEU A 1 760 ? 24.471 26.005 -30.693 1.00 79.38 760 LEU A N 1
ATOM 5774 C CA . LEU A 1 760 ? 25.726 26.604 -30.205 1.00 79.38 760 LEU A CA 1
ATOM 5775 C C . LEU A 1 760 ? 25.606 28.098 -29.849 1.00 79.38 760 LEU A C 1
ATOM 5777 O O . LEU A 1 760 ? 26.581 28.708 -29.421 1.00 79.38 760 LEU A O 1
ATOM 5781 N N . GLY A 1 761 ? 24.435 28.712 -30.042 1.00 78.06 761 GLY A N 1
ATOM 5782 C CA . GLY A 1 761 ? 24.239 30.140 -29.779 1.00 78.06 761 GLY A CA 1
ATOM 5783 C C . GLY A 1 761 ? 24.990 31.027 -30.778 1.00 78.06 761 GLY A C 1
ATOM 5784 O O . GLY A 1 761 ? 24.934 30.790 -31.984 1.00 78.06 761 GLY A O 1
ATOM 5785 N N . SER A 1 762 ? 25.656 32.079 -30.301 1.00 82.62 762 SER A N 1
ATOM 5786 C CA . SER A 1 762 ? 26.359 33.022 -31.178 1.00 82.62 762 SER A CA 1
ATOM 5787 C C . SER A 1 762 ? 27.777 32.558 -31.525 1.00 82.62 762 SER A C 1
ATOM 5789 O O . SER A 1 762 ? 28.616 32.450 -30.637 1.00 82.62 762 SER A O 1
ATOM 5791 N N . LEU A 1 763 ? 28.070 32.386 -32.817 1.00 84.44 763 LEU A N 1
ATOM 5792 C CA . LEU A 1 763 ? 29.421 32.120 -33.323 1.00 84.44 763 LEU A CA 1
ATOM 5793 C C . LEU A 1 763 ? 30.038 33.369 -33.958 1.00 84.44 763 LEU A C 1
ATOM 5795 O O . LEU A 1 763 ? 29.350 34.147 -34.626 1.00 84.44 763 LEU A O 1
ATOM 5799 N N . VAL A 1 764 ? 31.351 33.512 -33.788 1.00 86.75 764 VAL A N 1
ATOM 5800 C CA . VAL A 1 764 ? 32.208 34.460 -34.509 1.00 86.75 764 VAL A CA 1
ATOM 5801 C C . VAL A 1 764 ? 33.296 33.649 -35.209 1.00 86.75 764 VAL A C 1
ATOM 5803 O O . VAL A 1 764 ? 33.873 32.745 -34.613 1.00 86.75 764 VAL A O 1
ATOM 5806 N N . LEU A 1 765 ? 33.513 33.931 -36.487 1.00 86.25 765 LEU A N 1
ATOM 5807 C CA . LEU A 1 765 ? 34.337 33.154 -37.408 1.00 86.25 765 LEU A CA 1
ATOM 5808 C C . LEU A 1 765 ? 35.245 34.113 -38.168 1.00 86.25 765 LEU A C 1
ATOM 5810 O O . LEU A 1 765 ? 34.773 35.160 -38.607 1.00 86.25 765 LEU A O 1
ATOM 5814 N N . ASP A 1 766 ? 36.505 33.759 -38.386 1.00 86.12 766 ASP A N 1
ATOM 5815 C CA . ASP A 1 766 ? 37.365 34.535 -39.279 1.00 86.12 766 ASP A CA 1
ATOM 5816 C C . ASP A 1 766 ? 37.340 33.939 -40.691 1.00 86.12 766 ASP A C 1
ATOM 5818 O O . ASP A 1 766 ? 37.346 32.721 -40.893 1.00 86.12 766 ASP A O 1
ATOM 5822 N N . VAL A 1 767 ? 37.258 34.825 -41.683 1.00 85.25 767 VAL A N 1
ATOM 5823 C CA . VAL A 1 767 ? 37.069 34.476 -43.094 1.00 85.25 767 VAL A CA 1
ATOM 5824 C C . VAL A 1 767 ? 38.365 34.743 -43.845 1.00 85.25 767 VAL A C 1
ATOM 5826 O O . VAL A 1 767 ? 38.881 35.861 -43.801 1.00 85.25 767 VAL A O 1
ATOM 5829 N N . PHE A 1 768 ? 38.875 33.739 -44.555 1.00 84.25 768 PHE A N 1
ATOM 5830 C CA . PHE A 1 768 ? 40.150 33.791 -45.264 1.00 84.25 768 PHE A CA 1
ATOM 5831 C C . PHE A 1 768 ? 39.993 33.489 -46.761 1.00 84.25 768 PHE A C 1
ATOM 5833 O O . PHE A 1 768 ? 39.183 32.654 -47.163 1.00 84.25 768 PHE A O 1
ATOM 5840 N N . SER A 1 769 ? 40.816 34.140 -47.584 1.00 84.44 769 SER A N 1
ATOM 5841 C CA . SER A 1 769 ? 40.952 33.891 -49.028 1.00 84.44 769 SER A CA 1
ATOM 5842 C C . SER A 1 769 ? 42.438 33.884 -49.376 1.00 84.44 769 SER A C 1
ATOM 5844 O O . SER A 1 769 ? 43.162 34.770 -48.928 1.00 84.44 769 SER A O 1
ATOM 5846 N N . ASP A 1 770 ? 42.911 32.888 -50.133 1.00 84.06 770 ASP A N 1
ATOM 5847 C CA . ASP A 1 770 ? 44.342 32.667 -50.438 1.00 84.06 770 ASP A CA 1
ATOM 5848 C C . ASP A 1 770 ? 45.271 32.763 -49.191 1.00 84.06 770 ASP A C 1
ATOM 5850 O O . ASP A 1 770 ? 46.414 33.207 -49.277 1.00 84.06 770 ASP A O 1
ATOM 5854 N N . GLY A 1 771 ? 44.773 32.379 -48.006 1.00 83.75 771 GLY A N 1
ATOM 5855 C CA . GLY A 1 771 ? 45.500 32.448 -46.726 1.00 83.75 771 GLY A CA 1
ATOM 5856 C C . GLY A 1 771 ? 45.517 33.816 -46.023 1.00 83.75 771 GLY A C 1
ATOM 5857 O O . GLY A 1 771 ? 45.989 33.898 -44.893 1.00 83.75 771 GLY A O 1
ATOM 5858 N N . ALA A 1 772 ? 44.972 34.870 -46.636 1.00 87.88 772 ALA A N 1
ATOM 5859 C CA . ALA A 1 772 ? 44.851 36.207 -46.050 1.00 87.88 772 ALA A CA 1
ATOM 5860 C C . ALA A 1 772 ? 43.480 36.406 -45.369 1.00 87.88 772 ALA A C 1
ATOM 5862 O O . ALA A 1 772 ? 42.470 35.886 -45.852 1.00 87.88 772 ALA A O 1
ATOM 5863 N N . ARG A 1 773 ? 43.414 37.164 -44.268 1.00 89.69 773 ARG A N 1
ATOM 5864 C CA . ARG A 1 773 ? 42.196 37.407 -43.479 1.00 89.69 773 ARG A CA 1
ATOM 5865 C C . ARG A 1 773 ? 41.360 38.526 -44.100 1.00 89.69 773 ARG A C 1
ATOM 5867 O O . ARG A 1 773 ? 41.716 39.701 -44.064 1.00 89.69 773 ARG A O 1
ATOM 5874 N N . MET A 1 774 ? 40.198 38.159 -44.630 1.00 90.00 774 MET A N 1
ATOM 5875 C CA . MET A 1 774 ? 39.242 39.068 -45.273 1.00 90.00 774 MET A CA 1
ATOM 5876 C C . MET A 1 774 ? 38.407 39.858 -44.253 1.00 90.00 774 MET A C 1
ATOM 5878 O O . MET A 1 774 ? 37.936 40.957 -44.541 1.00 90.00 774 MET A O 1
ATOM 5882 N N . GLY A 1 775 ? 38.195 39.296 -43.062 1.00 89.62 775 GLY A N 1
ATOM 5883 C CA . GLY A 1 775 ? 37.411 39.908 -41.991 1.00 89.62 775 GLY A CA 1
ATOM 5884 C C . GLY A 1 775 ? 36.771 38.866 -41.077 1.00 89.62 775 GLY A C 1
ATOM 5885 O O . GLY A 1 775 ? 37.232 37.725 -41.026 1.00 89.62 775 GLY A O 1
ATOM 5886 N N . SER A 1 776 ? 35.691 39.245 -40.390 1.00 91.00 776 SER A N 1
ATOM 5887 C CA . SER A 1 776 ? 35.010 38.396 -39.406 1.00 91.00 776 SER A CA 1
ATOM 5888 C C . SER A 1 776 ? 33.513 38.249 -39.690 1.00 91.00 776 SER A C 1
ATOM 5890 O O . SER A 1 776 ? 32.816 39.223 -39.976 1.00 91.00 776 SER A O 1
ATOM 5892 N N . ALA A 1 777 ? 32.996 37.024 -39.616 1.00 89.62 777 ALA A N 1
ATOM 5893 C CA . ALA A 1 777 ? 31.585 36.694 -39.767 1.00 89.62 777 ALA A CA 1
ATOM 5894 C C . ALA A 1 777 ? 30.953 36.318 -38.420 1.00 89.62 777 ALA A C 1
ATOM 5896 O O . ALA A 1 777 ? 31.527 35.571 -37.635 1.00 89.62 777 ALA A O 1
ATOM 5897 N N . LYS A 1 778 ? 29.734 36.802 -38.171 1.00 91.62 778 LYS A N 1
ATOM 5898 C CA . LYS A 1 778 ? 28.958 36.542 -36.955 1.00 91.62 778 LYS A CA 1
ATOM 5899 C C . LYS A 1 778 ? 27.612 35.902 -37.282 1.00 91.62 778 LYS A C 1
ATOM 5901 O O . LYS A 1 778 ? 26.881 36.384 -38.147 1.00 91.62 778 LYS A O 1
ATOM 5906 N N . ILE A 1 779 ? 27.264 34.853 -36.545 1.00 90.25 779 ILE A N 1
ATOM 5907 C CA . ILE A 1 779 ? 25.986 34.131 -36.615 1.00 90.25 779 ILE A CA 1
ATOM 5908 C C . ILE A 1 779 ? 25.384 34.189 -35.213 1.00 90.25 779 ILE A C 1
ATOM 5910 O O . ILE A 1 779 ? 26.053 33.786 -34.272 1.00 90.25 779 ILE A O 1
ATOM 5914 N N . SER A 1 780 ? 24.163 34.703 -35.041 1.00 83.25 780 SER A N 1
ATOM 5915 C CA . SER A 1 780 ? 23.629 34.967 -33.690 1.00 83.25 780 SER A CA 1
ATOM 5916 C C . SER A 1 780 ? 22.955 33.766 -33.013 1.00 83.25 780 SER A C 1
ATOM 5918 O O . SER A 1 780 ? 22.967 33.693 -31.786 1.00 83.25 780 SER A O 1
ATOM 5920 N N . ASP A 1 781 ? 22.379 32.841 -33.788 1.00 82.25 781 ASP A N 1
ATOM 5921 C CA . ASP A 1 781 ? 21.746 31.612 -33.285 1.00 82.25 781 ASP A CA 1
ATOM 5922 C C . ASP A 1 781 ? 22.084 30.429 -34.208 1.00 82.25 781 ASP A C 1
ATOM 5924 O O . ASP A 1 781 ? 21.331 30.068 -35.114 1.00 82.25 781 ASP A O 1
ATOM 5928 N N . PHE A 1 782 ? 23.282 29.874 -34.037 1.00 87.12 782 PHE A N 1
ATOM 5929 C CA . PHE A 1 782 ? 23.751 28.711 -34.775 1.00 87.12 782 PHE A CA 1
ATOM 5930 C C . PHE A 1 782 ? 23.036 27.452 -34.274 1.00 87.12 782 PHE A C 1
ATOM 5932 O O . PHE A 1 782 ? 23.264 26.984 -33.155 1.00 87.12 782 PHE A O 1
ATOM 5939 N N . SER A 1 783 ? 22.193 26.885 -35.135 1.00 89.69 783 SER A N 1
ATOM 5940 C CA . SER A 1 783 ? 21.520 25.606 -34.919 1.00 89.69 783 SER A CA 1
ATOM 5941 C C . SER A 1 783 ? 21.747 24.707 -36.128 1.00 89.69 783 SER A C 1
ATOM 5943 O O . SER A 1 783 ? 21.441 25.089 -37.253 1.00 89.69 783 SER A O 1
ATOM 5945 N N . LEU A 1 784 ? 22.279 23.515 -35.884 1.00 91.19 784 LEU A N 1
ATOM 5946 C CA . LEU A 1 784 ? 22.714 22.538 -36.874 1.00 91.19 784 LEU A CA 1
ATOM 5947 C C . LEU A 1 784 ? 21.767 21.335 -36.867 1.00 91.19 784 LEU A C 1
ATOM 5949 O O . LEU A 1 784 ? 21.725 20.597 -35.881 1.00 91.19 784 LEU A O 1
ATOM 5953 N N . ASN A 1 785 ? 21.036 21.107 -37.962 1.00 92.94 785 ASN A N 1
ATOM 5954 C CA . ASN A 1 785 ? 20.274 19.867 -38.150 1.00 92.94 785 ASN A CA 1
ATOM 5955 C C . ASN A 1 785 ? 21.235 18.672 -38.286 1.00 92.94 785 ASN A C 1
ATOM 5957 O O . ASN A 1 785 ? 22.376 18.845 -38.708 1.00 92.94 785 ASN A O 1
ATOM 5961 N N . CYS A 1 786 ? 20.777 17.460 -37.968 1.00 92.69 786 CYS A N 1
ATOM 5962 C CA . CYS A 1 786 ? 21.534 16.222 -38.189 1.00 92.69 786 CYS A CA 1
ATOM 5963 C C . CYS A 1 786 ? 21.180 15.535 -39.518 1.00 92.69 786 CYS A C 1
ATOM 5965 O O . CYS A 1 786 ? 20.265 15.944 -40.243 1.00 92.69 786 CYS A O 1
ATOM 5967 N N . CYS A 1 787 ? 21.804 14.379 -39.732 1.00 90.38 787 CYS A N 1
ATOM 5968 C CA . CYS A 1 787 ? 21.228 13.273 -40.487 1.00 90.38 787 CYS A CA 1
ATOM 5969 C C . CYS A 1 787 ? 21.033 13.593 -41.981 1.00 90.38 787 CYS A C 1
ATOM 5971 O O . CYS A 1 787 ? 20.005 13.269 -42.575 1.00 90.38 787 CYS A O 1
ATOM 5973 N N . GLY A 1 788 ? 21.999 14.304 -42.571 1.00 89.50 788 GLY A N 1
ATOM 5974 C CA . GLY A 1 788 ? 22.009 14.750 -43.967 1.00 89.50 788 GLY A CA 1
ATOM 5975 C C . GLY A 1 788 ? 21.043 15.896 -44.289 1.00 89.50 788 GLY A C 1
ATOM 5976 O O . GLY A 1 788 ? 21.031 16.385 -45.418 1.00 89.50 788 GLY A O 1
ATOM 5977 N N . LYS A 1 789 ? 20.231 16.360 -43.329 1.00 91.62 789 LYS A N 1
ATOM 5978 C CA . LYS A 1 789 ? 19.244 17.417 -43.582 1.00 91.62 789 LYS A CA 1
ATOM 5979 C C . LYS A 1 789 ? 19.946 18.760 -43.824 1.00 91.62 789 LYS A C 1
ATOM 5981 O O . LYS A 1 789 ? 20.770 19.166 -42.999 1.00 91.62 789 LYS A O 1
ATOM 5986 N N . PRO A 1 790 ? 19.595 19.494 -44.898 1.00 90.69 790 PRO A N 1
ATOM 5987 C CA . PRO A 1 790 ? 20.066 20.857 -45.083 1.00 90.69 790 PRO A CA 1
ATOM 5988 C C . PRO A 1 790 ? 19.706 21.742 -43.888 1.00 90.69 790 PRO A C 1
ATOM 5990 O O . PRO A 1 790 ? 18.588 21.716 -43.371 1.00 90.69 790 PRO A O 1
ATOM 5993 N N . THR A 1 791 ? 20.667 22.547 -43.464 1.00 93.06 791 THR A N 1
ATOM 5994 C CA . THR A 1 791 ? 20.479 23.670 -42.546 1.00 93.06 791 THR A CA 1
ATOM 5995 C C . THR A 1 791 ? 20.737 24.939 -43.339 1.00 93.06 791 THR A C 1
ATOM 5997 O O . THR A 1 791 ? 21.707 24.991 -44.094 1.00 93.06 791 THR A O 1
ATOM 6000 N N . VAL A 1 792 ? 19.880 25.947 -43.188 1.00 92.00 792 VAL A N 1
ATOM 6001 C CA . VAL A 1 792 ? 20.099 27.291 -43.733 1.00 92.00 792 VAL A CA 1
ATOM 6002 C C . VAL A 1 792 ? 20.443 28.210 -42.571 1.00 92.00 792 VAL A C 1
ATOM 6004 O O . VAL A 1 792 ? 19.668 28.323 -41.624 1.00 92.00 792 VAL A O 1
ATOM 6007 N N . LEU A 1 793 ? 21.605 28.851 -42.643 1.00 90.31 793 LEU A N 1
ATOM 6008 C CA . LEU A 1 793 ? 22.085 29.801 -41.648 1.00 90.31 793 LEU A CA 1
ATOM 6009 C C . LEU A 1 793 ? 22.180 31.201 -42.247 1.00 90.31 793 LEU A C 1
ATOM 6011 O O . LEU A 1 793 ? 22.418 31.378 -43.443 1.00 90.31 793 LEU A O 1
ATOM 6015 N N . ARG A 1 794 ? 21.998 32.204 -41.386 1.00 91.31 794 ARG A N 1
ATOM 6016 C CA . ARG A 1 794 ? 22.077 33.627 -41.726 1.00 91.31 794 ARG A CA 1
ATOM 6017 C C . ARG A 1 794 ? 23.060 34.301 -40.778 1.00 91.31 794 ARG A C 1
ATOM 6019 O O . ARG A 1 794 ? 22.991 34.089 -39.568 1.00 91.31 794 ARG A O 1
ATOM 6026 N N . GLY A 1 795 ? 23.952 35.120 -41.320 1.00 91.06 795 GLY A N 1
ATOM 6027 C CA . GLY A 1 795 ? 24.967 35.827 -40.544 1.00 91.06 795 GLY A CA 1
ATOM 6028 C C . GLY A 1 795 ? 25.346 37.171 -41.154 1.00 91.06 795 GLY A C 1
ATOM 6029 O O . GLY A 1 795 ? 24.974 37.487 -42.285 1.00 91.06 795 GLY A O 1
ATOM 6030 N N . THR A 1 796 ? 26.095 37.964 -40.397 1.00 91.69 796 THR A N 1
ATOM 6031 C CA . THR A 1 796 ? 26.703 39.216 -40.859 1.00 91.69 796 THR A CA 1
ATOM 6032 C C . THR A 1 796 ? 28.201 39.034 -41.030 1.00 91.69 796 THR A C 1
ATOM 6034 O O . THR A 1 796 ? 28.868 38.663 -40.069 1.00 91.69 796 THR A O 1
ATOM 6037 N N . PHE A 1 797 ? 28.734 39.327 -42.211 1.00 91.50 797 PHE A N 1
ATOM 6038 C CA . PHE A 1 797 ? 30.167 39.375 -42.481 1.00 91.50 797 PHE A CA 1
ATOM 6039 C C . PHE A 1 797 ? 30.644 40.827 -42.483 1.00 91.50 797 PHE A C 1
ATOM 6041 O O . PHE A 1 797 ? 30.171 41.635 -43.281 1.00 91.50 797 PHE A O 1
ATOM 6048 N N . GLU A 1 798 ? 31.555 41.159 -41.575 1.00 92.88 798 GLU A N 1
ATOM 6049 C CA . GLU A 1 798 ? 32.311 42.404 -41.592 1.00 92.88 798 GLU A CA 1
ATOM 6050 C C . GLU A 1 798 ? 33.657 42.152 -42.272 1.00 92.88 798 GLU A C 1
ATOM 6052 O O . GLU A 1 798 ? 34.582 41.585 -41.692 1.00 92.88 798 GLU A O 1
ATOM 6057 N N . TYR A 1 799 ? 33.746 42.579 -43.526 1.00 91.50 799 TYR A N 1
ATOM 6058 C CA . TYR A 1 799 ? 34.974 42.608 -44.304 1.00 91.50 799 TYR A CA 1
ATOM 6059 C C . TYR A 1 799 ? 35.829 43.786 -43.819 1.00 91.50 799 TYR A C 1
ATOM 6061 O O . TYR A 1 799 ? 35.443 44.946 -43.997 1.00 91.50 799 TYR A O 1
ATOM 6069 N N . ASN A 1 800 ? 36.954 43.486 -43.167 1.00 91.56 800 ASN A N 1
ATOM 6070 C CA . ASN A 1 800 ? 37.894 44.455 -42.592 1.00 91.56 800 ASN A CA 1
ATOM 6071 C C . ASN A 1 800 ? 39.353 43.944 -42.669 1.00 91.56 800 ASN A C 1
ATOM 6073 O O . ASN A 1 800 ? 39.990 43.716 -41.637 1.00 91.56 800 ASN A O 1
ATOM 6077 N N . PRO A 1 801 ? 39.887 43.717 -43.886 1.00 90.88 801 PRO A N 1
ATOM 6078 C CA . PRO A 1 801 ? 41.215 43.137 -44.067 1.00 90.88 801 PRO A CA 1
ATOM 6079 C C . PRO A 1 801 ? 42.303 43.975 -43.390 1.00 90.88 801 PRO A C 1
ATOM 6081 O O . PRO A 1 801 ? 42.255 45.208 -43.381 1.00 90.88 801 PRO A O 1
ATOM 6084 N N . GLN A 1 802 ? 43.304 43.300 -42.825 1.00 89.56 802 GLN A N 1
ATOM 6085 C CA . GLN A 1 802 ? 44.456 43.979 -42.230 1.00 89.56 802 GLN A CA 1
ATOM 6086 C C . GLN A 1 802 ? 45.357 44.587 -43.323 1.00 89.56 802 GLN A C 1
ATOM 6088 O O . GLN A 1 802 ? 45.341 44.113 -44.460 1.00 89.56 802 GLN A O 1
ATOM 6093 N N . PRO A 1 803 ? 46.193 45.601 -43.016 1.00 87.62 803 PRO A N 1
ATOM 6094 C CA . PRO A 1 803 ? 47.084 46.213 -44.008 1.00 87.62 803 PRO A CA 1
ATOM 6095 C C . PRO A 1 803 ? 48.051 45.236 -44.701 1.00 87.62 803 PRO A C 1
ATOM 6097 O O . PRO A 1 803 ? 48.436 45.481 -45.840 1.00 87.62 803 PRO A O 1
ATOM 6100 N N . SER A 1 804 ? 48.423 44.130 -44.045 1.00 89.88 804 SER A N 1
ATOM 6101 C CA . SER A 1 804 ? 49.219 43.035 -44.627 1.00 89.88 804 SER A CA 1
ATOM 6102 C C . SER A 1 804 ? 48.482 42.250 -45.717 1.00 89.88 804 SER A C 1
ATOM 6104 O O . SER A 1 804 ? 49.109 41.700 -46.618 1.00 89.88 804 SER A O 1
ATOM 6106 N N . ASP A 1 805 ? 47.155 42.223 -45.636 1.00 90.31 805 ASP A N 1
ATOM 6107 C CA . ASP A 1 805 ? 46.272 41.300 -46.351 1.00 90.31 805 ASP A CA 1
ATOM 6108 C C . ASP A 1 805 ? 45.515 42.012 -47.487 1.00 90.31 805 ASP A C 1
ATOM 6110 O O . ASP A 1 805 ? 44.839 41.378 -48.303 1.00 90.31 805 ASP A O 1
ATOM 6114 N N . LEU A 1 806 ? 45.649 43.343 -47.549 1.00 86.38 806 LEU A N 1
ATOM 6115 C CA . LEU A 1 806 ? 44.871 44.241 -48.396 1.00 86.38 806 LEU A CA 1
ATOM 6116 C C . LEU A 1 806 ? 44.942 43.870 -49.883 1.00 86.38 806 LEU A C 1
ATOM 6118 O O . LEU A 1 806 ? 43.905 43.828 -50.531 1.00 86.38 806 LEU A O 1
ATOM 6122 N N . ALA A 1 807 ? 46.118 43.524 -50.415 1.00 88.00 807 ALA A N 1
ATOM 6123 C CA . ALA A 1 807 ? 46.274 43.176 -51.833 1.00 88.00 807 ALA A CA 1
ATOM 6124 C C . ALA A 1 807 ? 45.470 41.920 -52.236 1.00 88.00 807 ALA A C 1
ATOM 6126 O O . ALA A 1 807 ? 44.865 41.868 -53.309 1.00 88.00 807 ALA A O 1
ATOM 6127 N N . THR A 1 808 ? 45.425 40.909 -51.363 1.00 87.62 808 THR A N 1
ATOM 6128 C CA . THR A 1 808 ? 44.626 39.692 -51.576 1.00 87.62 808 THR A CA 1
ATOM 6129 C C . THR A 1 808 ? 43.136 39.979 -51.408 1.00 87.62 808 THR A C 1
ATOM 6131 O O . THR A 1 808 ? 42.311 39.464 -52.163 1.00 87.62 808 THR A O 1
ATOM 6134 N N . ALA A 1 809 ? 42.786 40.843 -50.456 1.00 86.75 809 ALA A N 1
ATOM 6135 C CA . ALA A 1 809 ? 41.409 41.223 -50.191 1.00 86.75 809 ALA A CA 1
ATOM 6136 C C . ALA A 1 809 ? 40.816 42.087 -51.326 1.00 86.75 809 ALA A C 1
ATOM 6138 O O . ALA A 1 809 ? 39.734 41.793 -51.835 1.00 86.75 809 ALA A O 1
ATOM 6139 N N . GLU A 1 810 ? 41.555 43.083 -51.821 1.00 86.75 810 GLU A N 1
ATOM 6140 C CA . GLU A 1 810 ? 41.194 43.883 -52.999 1.00 86.75 810 GLU A CA 1
ATOM 6141 C C . GLU A 1 810 ? 40.989 43.009 -54.242 1.00 86.75 810 GLU A C 1
ATOM 6143 O O . GLU A 1 810 ? 40.028 43.221 -54.983 1.00 86.75 810 GLU A O 1
ATOM 6148 N N . LYS A 1 811 ? 41.827 41.984 -54.448 1.00 84.75 811 LYS A N 1
ATOM 6149 C CA . LYS A 1 811 ? 41.652 40.972 -55.503 1.00 84.75 811 LYS A CA 1
ATOM 6150 C C . LYS A 1 811 ? 40.347 40.180 -55.319 1.00 84.75 811 LYS A C 1
ATOM 6152 O O . LYS A 1 811 ? 39.571 40.082 -56.267 1.00 84.75 811 LYS A O 1
ATOM 6157 N N . PHE A 1 812 ? 40.073 39.665 -54.117 1.00 84.19 812 PHE A N 1
ATOM 6158 C CA . PHE A 1 812 ? 38.830 38.946 -53.789 1.00 84.19 812 PHE A CA 1
ATOM 6159 C C . PHE A 1 812 ? 37.573 39.797 -54.056 1.00 84.19 812 PHE A C 1
ATOM 6161 O O . PHE A 1 812 ? 36.621 39.343 -54.702 1.00 84.19 812 PHE A O 1
ATOM 6168 N N . LEU A 1 813 ? 37.591 41.062 -53.622 1.00 83.00 813 LEU A N 1
ATOM 6169 C CA . LEU A 1 813 ? 36.501 42.010 -53.844 1.00 83.00 813 LEU A CA 1
ATOM 6170 C C . LEU A 1 813 ? 36.350 42.379 -55.325 1.00 83.00 813 LEU A C 1
ATOM 6172 O O . LEU A 1 813 ? 35.231 42.423 -55.834 1.00 83.00 813 LEU A O 1
ATOM 6176 N N . SER A 1 814 ? 37.458 42.603 -56.033 1.00 83.25 814 SER A N 1
ATOM 6177 C CA . SER A 1 814 ? 37.449 42.913 -57.468 1.00 83.25 814 SER A CA 1
ATOM 6178 C C . SER A 1 814 ? 36.862 41.760 -58.279 1.00 83.25 814 SER A C 1
ATOM 6180 O O . SER A 1 814 ? 36.004 41.982 -59.129 1.00 83.25 814 SER A O 1
ATOM 6182 N N . ASN A 1 815 ? 37.243 40.519 -57.967 1.00 79.44 815 ASN A N 1
ATOM 6183 C CA . ASN A 1 815 ? 36.652 39.324 -58.567 1.00 79.44 815 ASN A CA 1
ATOM 6184 C C . ASN A 1 815 ? 35.139 39.240 -58.302 1.00 79.44 815 ASN A C 1
ATOM 6186 O O . ASN A 1 815 ? 34.379 38.914 -59.212 1.00 79.44 815 ASN A O 1
ATOM 6190 N N . PHE A 1 816 ? 34.689 39.562 -57.083 1.00 77.00 816 PHE A N 1
ATOM 6191 C CA . PHE A 1 816 ? 33.267 39.561 -56.727 1.00 77.00 816 PHE A CA 1
ATOM 6192 C C . PHE A 1 816 ? 32.478 40.615 -57.522 1.00 77.00 816 PHE A C 1
ATOM 6194 O O . PHE A 1 816 ? 31.465 40.287 -58.137 1.00 77.00 816 PHE A O 1
ATOM 6201 N N . VAL A 1 817 ? 32.963 41.861 -57.569 1.00 77.31 817 VAL A N 1
ATOM 6202 C CA . VAL A 1 817 ? 32.303 42.975 -58.276 1.00 77.31 817 VAL A CA 1
ATOM 6203 C C . VAL A 1 817 ? 32.302 42.773 -59.795 1.00 77.31 817 VAL A C 1
ATOM 6205 O O . VAL A 1 817 ? 31.299 43.051 -60.448 1.00 77.31 817 VAL A O 1
ATOM 6208 N N . CYS A 1 818 ? 33.387 42.247 -60.365 1.00 75.19 818 CYS A N 1
ATOM 6209 C CA . CYS A 1 818 ? 33.487 41.953 -61.796 1.00 75.19 818 CYS A CA 1
ATOM 6210 C C . CYS A 1 818 ? 32.735 40.678 -62.224 1.00 75.19 818 CYS A C 1
ATOM 6212 O O . CYS A 1 818 ? 32.755 40.342 -63.408 1.00 75.19 818 CYS A O 1
ATOM 6214 N N . GLY A 1 819 ? 32.114 39.938 -61.293 1.00 66.56 819 GLY A N 1
ATOM 6215 C CA . GLY A 1 819 ? 31.481 38.647 -61.583 1.00 66.56 819 GLY A CA 1
ATOM 6216 C C . GLY A 1 819 ? 32.470 37.592 -62.093 1.00 66.56 819 GLY A C 1
ATOM 6217 O O . GLY A 1 819 ? 32.105 36.735 -62.897 1.00 66.56 819 GLY A O 1
ATOM 6218 N N . TYR A 1 820 ? 33.738 37.678 -61.682 1.00 57.84 820 TYR A N 1
ATOM 6219 C CA . TYR A 1 820 ? 34.810 36.833 -62.193 1.00 57.84 820 TYR A CA 1
ATOM 6220 C C . TYR A 1 820 ? 34.778 35.453 -61.528 1.00 57.84 820 TYR A C 1
ATOM 6222 O O . TYR A 1 820 ? 35.259 35.257 -60.410 1.00 57.84 820 TYR A O 1
ATOM 6230 N N . PHE A 1 821 ? 34.217 34.480 -62.242 1.00 55.50 821 PHE A N 1
ATOM 6231 C CA . PHE A 1 821 ? 34.263 33.072 -61.863 1.00 55.50 821 PHE A CA 1
ATOM 6232 C C . PHE A 1 821 ? 35.670 32.515 -62.093 1.00 55.50 821 PHE A C 1
ATOM 6234 O O . PHE A 1 821 ? 36.123 32.398 -63.235 1.00 55.50 821 PHE A O 1
ATOM 6241 N N . THR A 1 822 ? 36.351 32.101 -61.028 1.00 49.62 822 THR A N 1
ATOM 6242 C CA . THR A 1 822 ? 37.603 31.343 -61.125 1.00 49.62 822 THR A CA 1
ATOM 6243 C C . THR A 1 822 ? 37.341 30.018 -61.844 1.00 49.62 822 THR A C 1
ATOM 6245 O O . THR A 1 822 ? 36.754 29.100 -61.280 1.00 49.62 822 THR A O 1
ATOM 6248 N N . HIS A 1 823 ? 37.742 29.933 -63.117 1.00 50.09 823 HIS A N 1
ATOM 6249 C CA . HIS A 1 823 ? 37.550 28.767 -63.998 1.00 50.09 823 HIS A CA 1
ATOM 6250 C C . HIS A 1 823 ? 36.087 28.292 -64.148 1.00 50.09 823 HIS A C 1
ATOM 6252 O O . HIS A 1 823 ? 35.837 27.114 -64.386 1.00 50.09 823 HIS A O 1
ATOM 6258 N N . GLY A 1 824 ? 35.110 29.198 -64.019 1.00 49.94 824 GLY A N 1
ATOM 6259 C CA . GLY A 1 824 ? 33.681 28.851 -64.071 1.00 49.94 824 GLY A CA 1
ATOM 6260 C C . GLY A 1 824 ? 33.097 28.323 -62.752 1.00 49.94 824 GLY A C 1
ATOM 6261 O O . GLY A 1 824 ? 31.920 27.970 -62.713 1.00 49.94 824 GLY A O 1
ATOM 6262 N N . ALA A 1 825 ? 33.882 28.304 -61.672 1.00 52.59 825 ALA A N 1
ATOM 6263 C CA . ALA A 1 825 ? 33.423 28.048 -60.310 1.00 52.59 825 ALA A CA 1
ATOM 6264 C C . ALA A 1 825 ? 33.322 29.353 -59.494 1.00 52.59 825 ALA A C 1
ATOM 6266 O O . ALA A 1 825 ? 33.869 30.393 -59.872 1.00 52.59 825 ALA A O 1
ATOM 6267 N N . ALA A 1 826 ? 32.613 29.299 -58.363 1.00 57.84 826 ALA A N 1
ATOM 6268 C CA . ALA A 1 826 ? 32.618 30.378 -57.375 1.00 57.84 826 ALA A CA 1
ATOM 6269 C C . ALA A 1 826 ? 34.017 30.549 -56.749 1.00 57.84 826 ALA A C 1
ATOM 6271 O O . ALA A 1 826 ? 34.815 29.612 -56.759 1.00 57.84 826 ALA A O 1
ATOM 6272 N N . GLN A 1 827 ? 34.302 31.731 -56.191 1.00 65.56 827 GLN A N 1
ATOM 6273 C CA . GLN A 1 827 ? 35.543 31.961 -55.444 1.00 65.56 827 GLN A CA 1
ATOM 6274 C C . GLN A 1 827 ? 35.603 31.048 -54.211 1.00 65.56 827 GLN A C 1
ATOM 6276 O O . GLN A 1 827 ? 34.622 30.939 -53.472 1.00 65.56 827 GLN A O 1
ATOM 6281 N N . GLU A 1 828 ? 36.751 30.412 -53.989 1.00 64.19 828 GLU A N 1
ATOM 6282 C CA . GLU A 1 828 ? 36.996 29.573 -52.816 1.00 64.19 828 GLU A CA 1
ATOM 6283 C C . GLU A 1 828 ? 37.307 30.445 -51.591 1.00 64.19 828 GLU A C 1
ATOM 6285 O O . GLU A 1 828 ? 38.071 31.407 -51.672 1.00 64.19 828 GLU A O 1
ATOM 6290 N N . VAL A 1 829 ? 36.680 30.125 -50.459 1.00 63.75 829 VAL A N 1
ATOM 6291 C CA . VAL A 1 829 ? 36.814 30.858 -49.194 1.00 63.75 829 VAL A CA 1
ATOM 6292 C C . VAL A 1 829 ? 36.933 29.841 -48.070 1.00 63.75 829 VAL A C 1
ATOM 6294 O O . VAL A 1 829 ? 36.076 28.966 -47.932 1.00 63.75 829 VAL A O 1
ATOM 6297 N N . THR A 1 830 ? 37.960 29.986 -47.238 1.00 65.31 830 THR A N 1
ATOM 6298 C CA . THR A 1 830 ? 38.183 29.122 -46.076 1.00 65.31 830 THR A CA 1
ATOM 6299 C C . THR A 1 830 ? 37.751 29.857 -44.816 1.00 65.31 830 THR A C 1
ATOM 6301 O O . THR A 1 830 ? 38.137 31.002 -44.587 1.00 65.31 830 THR A O 1
ATOM 6304 N N . ILE A 1 831 ? 36.940 29.209 -43.986 1.00 61.94 831 ILE A N 1
ATOM 6305 C CA . ILE A 1 831 ? 36.440 29.779 -42.733 1.00 61.94 831 ILE A CA 1
ATOM 6306 C C . ILE A 1 831 ? 37.109 29.041 -41.577 1.00 61.94 831 ILE A C 1
ATOM 6308 O O . ILE A 1 831 ? 37.075 27.812 -41.535 1.00 61.94 831 ILE A O 1
ATOM 6312 N N . PHE A 1 832 ? 37.688 29.790 -40.640 1.00 52.28 832 PHE A N 1
ATOM 6313 C CA . PHE A 1 832 ? 38.317 29.243 -39.442 1.00 52.28 832 PHE A CA 1
ATOM 6314 C C . PHE A 1 832 ? 37.524 29.633 -38.189 1.00 52.28 832 PHE A C 1
ATOM 6316 O O . PHE A 1 832 ? 37.043 30.763 -38.057 1.00 52.28 832 PHE A O 1
ATOM 6323 N N . MET A 1 833 ? 37.410 28.682 -37.262 1.00 49.25 833 MET A N 1
ATOM 6324 C CA . MET A 1 833 ? 37.123 28.972 -35.857 1.00 49.25 833 MET A CA 1
ATOM 6325 C C . MET A 1 833 ? 38.471 29.220 -35.158 1.00 49.25 833 MET A C 1
ATOM 6327 O O . MET A 1 833 ? 39.390 28.432 -35.403 1.00 49.25 833 MET A O 1
ATOM 6331 N N . PRO A 1 834 ? 38.616 30.302 -34.372 1.00 37.88 834 PRO A N 1
ATOM 6332 C CA . PRO A 1 834 ? 39.814 30.554 -33.568 1.00 37.88 834 PRO A CA 1
ATOM 6333 C C . PRO A 1 834 ? 39.935 29.598 -32.370 1.00 37.88 834 PRO A C 1
ATOM 6335 O O . PRO A 1 834 ? 38.880 29.132 -31.880 1.00 37.88 834 PRO A O 1
#

Sequence (834 aa):
MEDELDLDERVTAQQPLLGLHDDDYNPRKRSNKPWYRRRLATVTGVVLLVCGLSYLVVSSQITRIATKAIKDTVMHIERMDLSQPQPTSVTLNLSLSLMAASPFPATVEPANFSIKYEGLQVGTFQAPSMTITHGTNNQMFPNATLKIQDKKAWDQFAGDMMRRPSVQYEISSKLNIHIRLLGGLVKLSASGIPLNKMMKFSGMDGLRDMQIAQVDMQHSTQKQVVATIKTCIHNPSVTTIRPVGALCLNAHYPKLGHDTLVAHLTTSGNTGLPVADGQPSHPYCASLQGPTDMSKGYNLLELQGEMLGTNSEAISGLITKYLSNVSAELTVVTCNPQATSVELYNEAMKNLTIESSLPPQKDPLVGNMFFRGISLHAPEQGKENDVVQLDTAVLVEATSPLGPNSALTITDVHMNVSLKGEDVTLGTLSTVFVDIVDGELVGRSNISVECLTELDLAERGKAFGRFVRASVVKEKIPLTLAGKMDVVCHGALDAAGQVNAAVAGFFSRYLEGNSSQVVVKLTGTQYGNCVWMQEALVGLTIETSFPGVDKGFQMIKDIKMNQLGVILDEAPPGERGPVTNTRMRVRTDMKAKVKMPASINMPLKISNLSVALTLENEHGDHLGSLVSDRETCEFNQTDDGAFRLNMSHFYPIGFNTHEDVTGMAGFINALLTKNGSIMMRLASDKRANEGAFPDVETRMGMLALSNIPVQGEPLISAMDSFRHPPVKVLSVNIQRGSPSSMVMTMEFSLQNPSIVQTKLGSLVLDVFSDGARMGSAKISDFSLNCCGKPTVLRGTFEYNPQPSDLATAEKFLSNFVCGYFTHGAAQEVTIFMP

Organism: Phytophthora nicotianae (NCBI:txid4792)

InterPro domains:
  IPR022185 Protein of unknown function DUF3712 [PF12505] (122-248)
  IPR046368 Tag1 [PTHR35895] (12-433)